Protein AF-A0AAD5SX15-F1 (afdb_monomer)

Foldseek 3Di:
DDPVVVVVVVVVLQVCLVPDPVRANFLEEEQDDPVPCVVLSVVLCVVLVVVVGGYDDLVPQDDDPDDSVVRVLSRLLRYQEYEYEDELVLLLVVLVCVVVVHDDPSLVVLVSLLVCCVVPVSRYYEYEYEFDADPVRDTDGDDCVDVSLVSDDDPSNVSVVSSVVRDHDYHYSLCSVVVSLCCCLVVNRDDPDPQPFDFQDDDPFAWPAWEAALQRKIWTATQQGWIWIQNHRVDRDDPRGDTDTADDDPPFRWQEKEAANQQRKIWTAGPQQWIWIFHDDPDPDDSDTDIDTQDDDRFNYKEHNDRQWIWGAHPQQWIWIFGGDPPPDPPPPDRDRIDTADDARAPYWYAANVGWIWGQHPQQWIFTDPPRHTHTQDALARFDAKEHHDPQWIWTAHPVQWIWTRDNPPSAIDTDSAGADHWYDHPFKIWGQHPSRTITIGGCVVVVVVVVVVCVVPNDLQVNCLVVQCVQQVVCVQQVPQKDWHKDAQPGQDDPQFAFPWDDPNFTWWWKWGQDNNWIFIATAGNNRWTWGADDFWIDTDHGMIITMGHNNVQKDWAKQAQDDPPFFDQRIARSHVSGGWWWFWDDDPPITFIHTDHRQKGWYDDPGTIDMDGMGITIGGPPVQVVLQVVCVVVLVVQQVVCLVVVPFKHWDKDPFLLDDDLFFDFQKADPVRWTKFWKWGDDPNWIFIAIGTNVDATWAADDFFIGGDGNTIITMGGSDSVDPFKDWAKAALVPHPPPDPPVFFDFRTDDVPWTKFWWWDDDPNIIFIHIAGPVSRKTWHDDPRTIDIDRITITIGTD

Structure (mmCIF, N/CA/C/O backbone):
data_AF-A0AAD5SX15-F1
#
_entry.id   AF-A0AAD5SX15-F1
#
loop_
_atom_site.group_PDB
_atom_site.id
_atom_site.type_symbol
_atom_site.label_atom_id
_atom_site.label_alt_id
_atom_site.label_comp_id
_atom_site.label_asym_id
_atom_site.label_entity_id
_atom_site.label_seq_id
_atom_site.pdbx_PDB_ins_code
_atom_site.Cartn_x
_atom_site.Cartn_y
_atom_site.Cartn_z
_atom_site.occupancy
_atom_site.B_iso_or_equiv
_atom_site.auth_seq_id
_atom_site.auth_comp_id
_atom_site.auth_asym_id
_atom_site.auth_atom_id
_atom_site.pdbx_PDB_model_num
ATOM 1 N N . MET A 1 1 ? 1.813 8.123 40.383 1.00 43.81 1 MET A N 1
ATOM 2 C CA . MET A 1 1 ? 2.779 7.016 40.244 1.00 43.81 1 MET A CA 1
ATOM 3 C C . MET A 1 1 ? 3.557 6.887 41.544 1.00 43.81 1 MET A C 1
ATOM 5 O O . MET A 1 1 ? 3.983 7.908 42.074 1.00 43.81 1 MET A O 1
ATOM 9 N N . THR A 1 2 ? 3.685 5.685 42.102 1.00 41.19 2 THR A N 1
ATOM 10 C CA . THR A 1 2 ? 4.495 5.467 43.314 1.00 41.19 2 THR A CA 1
ATOM 11 C C . THR A 1 2 ? 5.974 5.279 42.951 1.00 41.19 2 THR A C 1
ATOM 13 O O . THR A 1 2 ? 6.304 4.795 41.869 1.00 41.19 2 THR A O 1
ATOM 16 N N . LYS A 1 3 ? 6.900 5.658 43.845 1.00 37.59 3 LYS A N 1
ATOM 17 C CA . LYS A 1 3 ? 8.359 5.561 43.610 1.00 37.59 3 LYS A CA 1
ATOM 18 C C . LYS A 1 3 ? 8.824 4.125 43.298 1.00 37.59 3 LYS A C 1
ATOM 20 O O . LYS A 1 3 ? 9.805 3.942 42.585 1.00 37.59 3 LYS A O 1
ATOM 25 N N . SER A 1 4 ? 8.115 3.111 43.798 1.00 37.12 4 SER A N 1
ATOM 26 C CA . SER A 1 4 ? 8.394 1.692 43.532 1.00 37.12 4 SER A CA 1
ATOM 27 C C . SER A 1 4 ? 7.990 1.253 42.119 1.00 37.12 4 SER A C 1
ATOM 29 O O . SER A 1 4 ? 8.720 0.488 41.493 1.00 37.12 4 SER A O 1
ATOM 31 N N . GLU A 1 5 ? 6.877 1.762 41.583 1.00 39.69 5 GLU A N 1
ATOM 32 C CA . GLU A 1 5 ? 6.441 1.489 40.205 1.00 39.69 5 GLU A CA 1
ATOM 33 C C . GLU A 1 5 ? 7.389 2.114 39.177 1.00 39.69 5 GLU A C 1
ATOM 35 O O . GLU A 1 5 ? 7.693 1.481 38.167 1.00 39.69 5 GLU A O 1
ATOM 40 N N . TYR A 1 6 ? 7.909 3.312 39.463 1.00 42.78 6 TYR A N 1
ATOM 41 C CA . TYR A 1 6 ? 8.915 3.986 38.637 1.00 42.78 6 TYR A CA 1
ATOM 42 C C . TYR A 1 6 ? 10.225 3.182 38.558 1.00 42.78 6 TYR A C 1
ATOM 44 O O . TYR A 1 6 ? 10.739 2.921 37.470 1.00 42.78 6 TYR A O 1
ATOM 52 N N . LEU A 1 7 ? 10.736 2.711 39.703 1.00 44.59 7 LEU A N 1
ATOM 53 C CA . LEU A 1 7 ? 11.982 1.934 39.771 1.00 44.59 7 LEU A CA 1
ATOM 54 C C . LEU A 1 7 ? 11.861 0.563 39.088 1.00 44.59 7 LEU A C 1
ATOM 56 O O . LEU A 1 7 ? 12.727 0.201 38.298 1.00 44.59 7 LEU A O 1
ATOM 60 N N . CYS A 1 8 ? 10.757 -0.159 39.303 1.00 39.84 8 CYS A N 1
ATOM 61 C CA . CYS A 1 8 ? 10.515 -1.453 38.656 1.00 39.84 8 CYS A CA 1
ATOM 62 C C . CYS A 1 8 ? 10.422 -1.338 37.119 1.00 39.84 8 CYS A C 1
ATOM 64 O O . CYS A 1 8 ? 10.759 -2.272 36.390 1.00 39.84 8 CYS A O 1
ATOM 66 N N . ARG A 1 9 ? 9.980 -0.187 36.597 1.00 51.94 9 ARG A N 1
ATOM 67 C CA . ARG A 1 9 ? 9.847 0.056 35.150 1.00 51.94 9 ARG A CA 1
ATOM 68 C C . ARG A 1 9 ? 11.139 0.552 34.504 1.00 51.94 9 ARG A C 1
ATOM 70 O O . ARG A 1 9 ? 11.472 0.068 33.424 1.00 51.94 9 ARG A O 1
ATOM 77 N N . GLN A 1 10 ? 11.913 1.399 35.188 1.00 48.31 10 GLN A N 1
ATOM 78 C CA . GLN A 1 10 ? 13.317 1.667 34.839 1.00 48.31 10 GLN A CA 1
ATOM 79 C C . GLN A 1 10 ? 14.103 0.354 34.698 1.00 48.31 10 GLN A C 1
ATOM 81 O O . GLN A 1 10 ? 14.891 0.183 33.771 1.00 48.31 10 GLN A O 1
ATOM 86 N N . GLU A 1 11 ? 13.821 -0.614 35.567 1.00 49.31 11 GLU A N 1
ATOM 87 C CA . GLU A 1 11 ? 14.421 -1.945 35.527 1.00 49.31 11 GLU A CA 1
ATOM 88 C C . GLU A 1 11 ? 13.934 -2.787 34.333 1.00 49.31 11 GLU A C 1
ATOM 90 O O . GLU A 1 11 ? 14.734 -3.491 33.729 1.00 49.31 11 GLU A O 1
ATOM 95 N N . ARG A 1 12 ? 12.673 -2.654 33.885 1.00 52.91 12 ARG A N 1
ATOM 96 C CA . ARG A 1 12 ? 12.180 -3.292 32.641 1.00 52.91 12 ARG A CA 1
ATOM 97 C C . ARG A 1 12 ? 12.832 -2.734 31.375 1.00 52.91 12 ARG A C 1
ATOM 99 O O . ARG A 1 12 ? 13.188 -3.525 30.505 1.00 52.91 12 ARG A O 1
ATOM 106 N N . HIS A 1 13 ? 13.001 -1.414 31.273 1.00 51.59 13 HIS A N 1
ATOM 107 C CA . HIS A 1 13 ? 13.726 -0.795 30.155 1.00 51.59 13 HIS A CA 1
ATOM 108 C C . HIS A 1 13 ? 15.204 -1.195 30.169 1.00 51.59 13 HIS A C 1
ATOM 110 O O . HIS A 1 13 ? 15.721 -1.649 29.153 1.00 51.59 13 HIS A O 1
ATOM 116 N N . ARG A 1 14 ? 15.860 -1.164 31.339 1.00 52.91 14 ARG A N 1
ATOM 117 C CA . ARG A 1 14 ? 17.234 -1.675 31.492 1.00 52.91 14 ARG A CA 1
ATOM 118 C C . ARG A 1 14 ? 17.353 -3.156 31.138 1.00 52.91 14 ARG A C 1
ATOM 120 O O . ARG A 1 14 ? 18.321 -3.527 30.490 1.00 52.91 14 ARG A O 1
ATOM 127 N N . ASN A 1 15 ? 16.377 -3.988 31.501 1.00 48.91 15 ASN A N 1
ATOM 128 C CA . ASN A 1 15 ? 16.378 -5.415 31.173 1.00 48.91 15 ASN A CA 1
ATOM 129 C C . ASN A 1 15 ? 16.138 -5.675 29.677 1.00 48.91 15 ASN A C 1
ATOM 131 O O . ASN A 1 15 ? 16.794 -6.549 29.115 1.00 48.91 15 ASN A O 1
ATOM 135 N N . ARG A 1 16 ? 15.264 -4.909 29.002 1.00 56.34 16 ARG A N 1
ATOM 136 C CA . ARG A 1 16 ? 15.138 -4.957 27.529 1.00 56.34 16 ARG A CA 1
ATOM 137 C C . ARG A 1 16 ? 16.447 -4.567 26.858 1.00 56.34 16 ARG A C 1
ATOM 139 O O . ARG A 1 16 ? 16.954 -5.304 26.025 1.00 56.34 16 ARG A O 1
ATOM 146 N N . ARG A 1 17 ? 17.044 -3.465 27.305 1.00 53.38 17 ARG A N 1
ATOM 147 C CA . ARG A 1 17 ? 18.330 -2.982 26.810 1.00 53.38 17 ARG A CA 1
ATOM 148 C C . ARG A 1 17 ? 19.477 -3.974 27.043 1.00 53.38 17 ARG A C 1
ATOM 150 O O . ARG A 1 17 ? 20.325 -4.135 26.179 1.00 53.38 17 ARG A O 1
ATOM 157 N N . ALA A 1 18 ? 19.490 -4.662 28.186 1.00 49.69 18 ALA A N 1
ATOM 158 C CA . ALA A 1 18 ? 20.502 -5.663 28.535 1.00 49.69 18 ALA A CA 1
ATOM 159 C C . ALA A 1 18 ? 20.343 -6.999 27.787 1.00 49.69 18 ALA A C 1
ATOM 161 O O . ALA A 1 18 ? 21.293 -7.774 27.726 1.00 49.69 18 ALA A O 1
ATOM 162 N N . THR A 1 19 ? 19.153 -7.282 27.247 1.00 47.75 19 THR A N 1
ATOM 163 C CA . THR A 1 19 ? 18.867 -8.500 26.467 1.00 47.75 19 THR A CA 1
ATOM 164 C C . THR A 1 19 ? 18.887 -8.269 24.956 1.00 47.75 19 THR A C 1
ATOM 166 O O . THR A 1 19 ? 18.935 -9.238 24.200 1.00 47.75 19 THR A O 1
ATOM 169 N N . ALA A 1 20 ? 18.893 -7.011 24.507 1.00 53.28 20 ALA A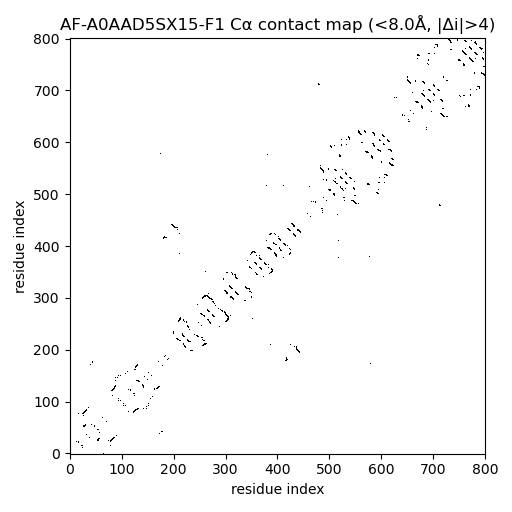 N 1
ATOM 170 C CA . ALA A 1 20 ? 19.022 -6.649 23.104 1.00 53.28 20 ALA A CA 1
ATOM 171 C C . ALA A 1 20 ? 20.455 -6.909 22.584 1.00 53.28 20 ALA A C 1
ATOM 173 O O . ALA A 1 20 ? 21.417 -6.529 23.258 1.00 53.28 20 ALA A O 1
ATOM 174 N N . PRO A 1 21 ? 20.629 -7.503 21.384 1.00 47.22 21 PRO A N 1
ATOM 175 C CA . PRO A 1 21 ? 21.946 -7.853 20.836 1.00 47.22 21 PRO A CA 1
ATOM 176 C C . PRO A 1 21 ? 22.906 -6.664 20.664 1.00 47.22 21 PRO A C 1
ATOM 178 O O . PRO A 1 21 ? 24.119 -6.858 20.644 1.00 47.22 21 PRO A O 1
ATOM 181 N N . ASP A 1 22 ? 22.379 -5.446 20.524 1.00 58.59 22 ASP A N 1
ATOM 182 C CA . ASP A 1 22 ? 23.128 -4.212 20.274 1.00 58.59 22 ASP A CA 1
ATOM 183 C C . ASP A 1 22 ? 22.980 -3.152 21.383 1.00 58.59 22 ASP A C 1
ATOM 185 O O . ASP A 1 22 ? 23.515 -2.050 21.255 1.00 58.59 22 ASP A O 1
ATOM 189 N N . GLY A 1 23 ? 22.319 -3.485 22.499 1.00 60.69 23 GLY A N 1
ATOM 190 C CA . GLY A 1 23 ? 22.237 -2.618 23.678 1.00 60.69 23 GLY A CA 1
ATOM 191 C C . GLY A 1 23 ? 21.230 -1.462 23.589 1.00 60.69 23 GLY A C 1
ATOM 192 O O . GLY A 1 23 ? 21.388 -0.489 24.336 1.00 60.69 23 GLY A O 1
ATOM 193 N N . TYR A 1 24 ? 20.218 -1.559 22.714 1.00 67.50 24 TYR A N 1
ATOM 194 C CA . TYR A 1 24 ? 19.093 -0.618 22.573 1.00 67.50 24 TYR A CA 1
ATOM 195 C C . TYR A 1 24 ? 17.744 -1.342 22.732 1.00 67.50 24 TYR A C 1
ATOM 197 O O . TYR A 1 24 ? 17.560 -2.431 22.198 1.00 67.50 24 TYR A O 1
ATOM 205 N N . GLY A 1 25 ? 16.789 -0.769 23.474 1.00 68.38 25 GLY A N 1
ATOM 206 C CA . GLY A 1 25 ? 15.450 -1.349 23.657 1.00 68.38 25 GLY A CA 1
ATOM 207 C C . GLY A 1 25 ? 14.453 -1.055 22.526 1.00 68.38 25 GLY A C 1
ATOM 208 O O . GLY A 1 25 ? 13.410 -1.716 22.449 1.00 68.38 25 GLY A O 1
ATOM 209 N N . HIS A 1 26 ? 14.771 -0.094 21.650 1.00 79.81 26 HIS A N 1
ATOM 210 C CA . HIS A 1 26 ? 13.954 0.315 20.507 1.00 79.81 26 HIS A CA 1
ATOM 211 C C . HIS A 1 26 ? 14.787 0.487 19.224 1.00 79.81 26 HIS A C 1
ATOM 213 O O . HIS A 1 26 ? 15.868 1.079 19.234 1.00 79.81 26 HIS A O 1
ATOM 219 N N . ASP A 1 27 ? 14.244 0.040 18.090 1.00 78.12 27 ASP A N 1
ATOM 220 C CA . ASP A 1 27 ? 14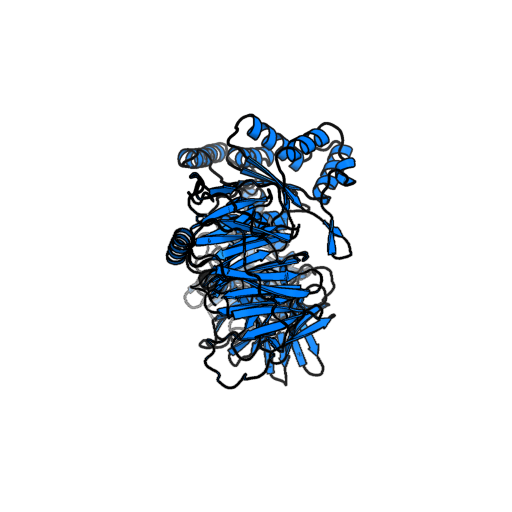.859 0.214 16.769 1.00 78.12 27 ASP A CA 1
ATOM 221 C C . ASP A 1 27 ? 14.751 1.669 16.290 1.00 78.12 27 ASP A C 1
ATOM 223 O O . ASP A 1 27 ? 15.672 2.199 15.666 1.00 78.12 27 ASP A O 1
ATOM 227 N N . ALA A 1 28 ? 13.635 2.336 16.609 1.00 86.38 28 ALA A N 1
ATOM 228 C CA . ALA A 1 28 ? 13.381 3.717 16.210 1.00 86.38 28 ALA A CA 1
ATOM 229 C C . ALA A 1 28 ? 12.584 4.516 17.252 1.00 86.38 28 ALA A C 1
ATOM 231 O O . ALA A 1 28 ? 11.670 3.986 17.883 1.00 86.38 28 ALA A O 1
ATOM 232 N N . PHE A 1 29 ? 12.868 5.815 17.352 1.00 90.56 29 PHE A N 1
ATOM 233 C CA . PHE A 1 29 ? 12.051 6.827 18.029 1.00 90.56 29 PHE A CA 1
ATOM 234 C C . PHE A 1 29 ? 11.471 7.791 16.989 1.00 90.56 29 PHE A C 1
ATOM 236 O O . PHE A 1 29 ? 12.217 8.282 16.143 1.00 90.56 29 PHE A O 1
ATOM 243 N N . ILE A 1 30 ? 10.167 8.082 17.041 1.00 90.81 30 ILE A N 1
ATOM 244 C CA . ILE A 1 30 ? 9.518 9.042 16.130 1.00 90.81 30 ILE A CA 1
ATOM 245 C C . ILE A 1 30 ? 9.204 10.342 16.877 1.00 90.81 30 ILE A C 1
ATOM 247 O O . ILE A 1 30 ? 8.315 10.367 17.725 1.00 90.81 30 ILE A O 1
ATOM 251 N N . SER A 1 31 ? 9.886 11.425 16.498 1.00 90.75 31 SER A N 1
ATOM 252 C CA . SER A 1 31 ? 9.613 12.802 16.928 1.00 90.75 31 SER A CA 1
ATOM 253 C C . SER A 1 31 ? 8.718 13.508 15.907 1.00 90.75 31 SER A C 1
ATOM 255 O O . SER A 1 31 ? 8.975 13.449 14.700 1.00 90.75 31 SER A O 1
ATOM 257 N N . TYR A 1 32 ? 7.650 14.164 16.367 1.00 89.44 32 TYR A N 1
ATOM 258 C CA . TYR A 1 32 ? 6.661 14.815 15.501 1.00 89.44 32 TYR A CA 1
ATOM 259 C C . TYR A 1 32 ? 5.838 15.868 16.256 1.00 89.44 32 TYR A C 1
ATOM 261 O O . TYR A 1 32 ? 5.745 15.848 17.482 1.00 89.44 32 TYR A O 1
ATOM 269 N N . ARG A 1 33 ? 5.174 16.790 15.545 1.00 85.31 33 ARG A N 1
ATOM 270 C CA . ARG A 1 33 ? 4.201 17.700 16.162 1.00 85.31 33 ARG A CA 1
ATOM 271 C C . ARG A 1 33 ? 2.823 17.059 16.179 1.00 85.31 33 ARG A C 1
ATOM 273 O O . ARG A 1 33 ? 2.235 16.791 15.133 1.00 85.31 33 ARG A O 1
ATOM 280 N N . VAL A 1 34 ? 2.221 16.957 17.360 1.00 75.69 34 VAL A N 1
ATOM 281 C CA . VAL A 1 34 ? 0.845 16.449 17.508 1.00 75.69 34 VAL A CA 1
ATOM 282 C C . VAL A 1 34 ? -0.166 17.236 16.658 1.00 75.69 34 VAL A C 1
ATOM 284 O O . VAL A 1 34 ? -1.030 16.650 16.012 1.00 75.69 34 VAL A O 1
ATOM 287 N N . ALA A 1 35 ? -0.033 18.563 16.607 1.00 65.69 35 ALA A N 1
ATOM 288 C CA . ALA A 1 35 ? -0.960 19.438 15.889 1.00 65.69 35 ALA A CA 1
ATOM 289 C C . ALA A 1 35 ? -0.930 19.294 14.353 1.00 65.69 35 ALA A C 1
ATOM 291 O O . ALA A 1 35 ? -1.871 19.746 13.702 1.00 65.69 35 ALA A O 1
ATOM 292 N N . SER A 1 36 ? 0.119 18.704 13.766 1.00 66.44 36 SER A N 1
ATOM 293 C CA . SER A 1 36 ? 0.271 18.624 12.304 1.00 66.44 36 SER A CA 1
ATOM 294 C C . SER A 1 36 ? 0.645 17.242 11.765 1.00 66.44 36 SER A C 1
ATOM 296 O O . SER A 1 36 ? 0.171 16.883 10.691 1.00 66.44 36 SER A O 1
ATOM 298 N N . GLU A 1 37 ? 1.420 16.429 12.486 1.00 72.88 37 GLU A N 1
ATOM 299 C CA . GLU A 1 37 ? 1.927 15.141 11.989 1.00 72.88 37 GLU A CA 1
ATOM 300 C C . GLU A 1 37 ? 1.371 13.900 12.714 1.00 72.88 37 GLU A C 1
ATOM 302 O O . GLU A 1 37 ? 1.700 12.787 12.311 1.00 72.88 37 GLU A O 1
ATOM 307 N N . ALA A 1 38 ? 0.504 14.032 13.729 1.00 68.44 38 ALA A N 1
ATOM 308 C CA . ALA A 1 38 ? 0.057 12.894 14.555 1.00 68.44 38 ALA A CA 1
ATOM 309 C C . ALA A 1 38 ? -0.512 11.708 13.761 1.00 68.44 38 ALA A C 1
ATOM 311 O O . ALA A 1 38 ? -0.158 10.552 14.005 1.00 68.44 38 ALA A O 1
ATOM 312 N N . ALA A 1 39 ? -1.369 11.988 12.775 1.00 57.72 39 ALA A N 1
ATOM 313 C CA . ALA A 1 39 ? -1.953 10.950 11.929 1.00 57.72 39 ALA A CA 1
ATOM 314 C C . ALA A 1 39 ? -0.880 10.200 11.121 1.00 57.72 39 ALA A C 1
ATOM 316 O O . ALA A 1 39 ? -0.944 8.980 10.980 1.00 57.72 39 ALA A O 1
ATOM 317 N N . PHE A 1 40 ? 0.129 10.924 10.633 1.00 66.88 40 PHE A N 1
ATOM 318 C CA . PHE A 1 40 ? 1.217 10.345 9.856 1.00 66.88 40 PHE A CA 1
ATOM 319 C C . PHE A 1 40 ? 2.186 9.547 10.730 1.00 66.88 40 PHE A C 1
ATOM 321 O O . PHE A 1 40 ? 2.533 8.423 10.380 1.00 66.88 40 PHE A O 1
ATOM 328 N N . ALA A 1 41 ? 2.571 10.084 11.889 1.00 73.94 41 ALA A N 1
ATOM 329 C CA . ALA A 1 41 ? 3.441 9.410 12.851 1.00 73.94 41 ALA A CA 1
ATOM 330 C C . ALA A 1 41 ? 2.835 8.079 13.329 1.00 73.94 41 ALA A C 1
ATOM 332 O O . ALA A 1 41 ? 3.518 7.058 13.387 1.00 73.94 41 ALA A O 1
ATOM 333 N N . THR A 1 42 ? 1.523 8.071 13.584 1.00 68.81 42 THR A N 1
ATOM 334 C CA . THR A 1 42 ? 0.756 6.874 13.962 1.00 68.81 42 THR A CA 1
ATOM 335 C C . THR A 1 42 ? 0.774 5.810 12.862 1.00 68.81 42 THR A C 1
ATOM 337 O O . THR A 1 42 ? 0.940 4.618 13.143 1.00 68.81 42 THR A O 1
ATOM 340 N N . LEU A 1 43 ? 0.616 6.233 11.606 1.00 64.12 43 LEU A N 1
ATOM 341 C CA . LEU A 1 43 ? 0.647 5.347 10.445 1.00 64.12 43 LEU A CA 1
ATOM 342 C C . LEU A 1 43 ? 2.053 4.779 10.210 1.00 64.12 43 LEU A C 1
ATOM 344 O O . LEU A 1 43 ? 2.203 3.567 10.096 1.00 64.12 43 LEU A O 1
ATOM 348 N N . LEU A 1 44 ? 3.082 5.631 10.227 1.00 73.12 44 LEU A N 1
ATOM 349 C CA . LEU A 1 44 ? 4.485 5.231 10.087 1.00 73.12 44 LEU A CA 1
ATOM 350 C C . LEU A 1 44 ? 4.905 4.239 11.182 1.00 73.12 44 LEU A C 1
ATOM 352 O O . LEU A 1 44 ? 5.512 3.216 10.882 1.00 73.12 44 LEU A O 1
ATOM 356 N N . CYS A 1 45 ? 4.531 4.506 12.436 1.00 74.50 45 CYS A N 1
ATOM 357 C CA . CYS A 1 45 ? 4.759 3.605 13.566 1.00 74.50 45 CYS A CA 1
ATOM 358 C C . CYS A 1 45 ? 4.150 2.218 13.314 1.00 74.50 45 CYS A C 1
ATOM 360 O O . CYS A 1 45 ? 4.830 1.210 13.479 1.00 74.50 45 CYS A O 1
ATOM 362 N N . SER A 1 46 ? 2.894 2.171 12.858 1.00 65.69 46 SER A N 1
ATOM 363 C CA . SER A 1 46 ? 2.187 0.908 12.609 1.00 65.69 46 SER A CA 1
ATOM 364 C C . SER A 1 46 ? 2.840 0.115 11.469 1.00 65.69 46 SER A C 1
ATOM 366 O O . SER A 1 46 ? 3.090 -1.074 11.626 1.00 65.69 46 SER A O 1
ATOM 368 N N . LEU A 1 47 ? 3.228 0.781 10.377 1.00 61.00 47 LEU A N 1
ATOM 369 C CA . LEU A 1 47 ? 3.909 0.132 9.252 1.00 61.00 47 LEU A CA 1
ATOM 370 C C . LEU A 1 47 ? 5.304 -0.395 9.621 1.00 61.00 47 LEU A C 1
ATOM 372 O O . LEU A 1 47 ? 5.681 -1.478 9.192 1.00 61.00 47 LEU A O 1
ATOM 376 N N . LEU A 1 48 ? 6.081 0.333 10.429 1.00 67.00 48 LEU A N 1
ATOM 377 C CA . LEU A 1 48 ? 7.380 -0.154 10.911 1.00 67.00 48 LEU A CA 1
ATOM 378 C C . LEU A 1 48 ? 7.216 -1.368 11.843 1.00 67.00 48 LEU A C 1
ATOM 380 O O . LEU A 1 48 ? 7.974 -2.331 11.739 1.00 67.00 48 LEU A O 1
ATOM 384 N N . GLN A 1 49 ? 6.196 -1.359 12.706 1.00 67.25 49 GLN A N 1
ATOM 385 C CA . GLN A 1 49 ? 5.861 -2.490 13.578 1.00 67.25 49 GLN A CA 1
ATOM 386 C C . GLN A 1 49 ? 5.395 -3.719 12.786 1.00 67.25 49 GLN A C 1
ATOM 388 O O . GLN A 1 49 ? 5.783 -4.838 13.114 1.00 67.25 49 GLN A O 1
ATOM 393 N N . GLU A 1 50 ? 4.636 -3.529 11.702 1.00 53.78 50 GLU A N 1
ATOM 394 C CA . GLU A 1 50 ? 4.268 -4.602 10.764 1.00 53.78 50 GLU A CA 1
ATOM 395 C C . GLU A 1 50 ? 5.487 -5.247 10.085 1.00 53.78 50 GLU A C 1
ATOM 397 O O . GLU A 1 50 ? 5.417 -6.404 9.670 1.00 53.78 50 GLU A O 1
ATOM 402 N N . ARG A 1 51 ? 6.614 -4.528 9.997 1.00 55.03 51 ARG A N 1
ATOM 403 C CA . ARG A 1 51 ? 7.909 -5.038 9.513 1.00 55.03 51 ARG A CA 1
ATOM 404 C C . ARG A 1 51 ? 8.779 -5.631 10.633 1.00 55.03 51 ARG A C 1
ATOM 406 O O . ARG A 1 51 ? 9.946 -5.925 10.399 1.00 55.03 51 ARG A O 1
ATOM 413 N N . GLY A 1 52 ? 8.222 -5.814 11.833 1.00 53.84 52 GLY A N 1
ATOM 414 C CA . GLY A 1 52 ? 8.885 -6.447 12.976 1.00 53.84 52 GLY A CA 1
ATOM 415 C C . GLY A 1 52 ? 9.736 -5.514 13.843 1.00 53.84 52 GLY A C 1
ATOM 416 O O . GLY A 1 52 ? 10.420 -6.004 14.737 1.00 53.84 52 GLY A O 1
ATOM 417 N N . LEU A 1 53 ? 9.701 -4.195 13.611 1.00 67.75 53 LEU A N 1
ATOM 418 C CA . LEU A 1 53 ? 10.517 -3.228 14.354 1.00 67.75 53 LEU A CA 1
ATOM 419 C C . LEU A 1 53 ? 9.838 -2.764 15.651 1.00 67.75 53 LEU A C 1
ATOM 421 O O . LEU A 1 53 ? 8.642 -2.460 15.697 1.00 67.75 53 LEU A O 1
ATOM 425 N N . CYS A 1 54 ? 10.627 -2.628 16.712 1.00 74.56 54 CYS A N 1
ATOM 426 C CA . CYS A 1 54 ? 10.225 -2.072 17.995 1.00 74.56 54 CYS A CA 1
ATOM 427 C C . CYS A 1 54 ? 10.345 -0.541 17.970 1.00 74.56 54 CYS A C 1
ATOM 429 O O . CYS A 1 54 ? 11.411 0.025 18.212 1.00 74.56 54 CYS A O 1
ATOM 431 N N . VAL A 1 55 ? 9.237 0.147 17.690 1.00 81.06 55 VAL A N 1
ATOM 432 C CA . VAL A 1 55 ? 9.205 1.613 17.552 1.00 81.06 55 VAL A CA 1
ATOM 433 C C . VAL A 1 55 ? 8.626 2.293 18.791 1.00 81.06 55 VAL A C 1
ATOM 435 O O . VAL A 1 55 ? 7.553 1.913 19.263 1.00 81.06 55 VAL A O 1
ATOM 438 N N . PHE A 1 56 ? 9.302 3.337 19.275 1.00 82.12 56 PHE A N 1
ATOM 439 C CA . PHE A 1 56 ? 8.809 4.233 20.318 1.00 82.12 56 PHE A CA 1
ATOM 440 C C . PHE A 1 56 ? 8.060 5.423 19.696 1.00 82.12 56 PHE A C 1
ATOM 442 O O . PHE A 1 56 ? 8.620 6.184 18.903 1.00 82.12 56 PHE A O 1
ATOM 449 N N . LEU A 1 57 ? 6.792 5.590 20.080 1.00 81.12 57 LEU A N 1
ATOM 450 C CA . LEU A 1 57 ? 5.941 6.723 19.709 1.00 81.12 57 LEU A CA 1
ATOM 451 C C . LEU A 1 57 ? 5.298 7.285 20.980 1.00 81.12 57 LEU A C 1
ATOM 453 O O . LEU A 1 57 ? 4.538 6.581 21.645 1.00 81.12 57 LEU A O 1
ATOM 457 N N . ASP A 1 58 ? 5.578 8.544 21.305 1.00 70.25 58 ASP A N 1
ATOM 458 C CA . ASP A 1 58 ? 5.183 9.201 22.559 1.00 70.25 58 ASP A CA 1
ATOM 459 C C . ASP A 1 58 ? 3.689 9.016 22.931 1.00 70.25 58 ASP A C 1
ATOM 461 O O . ASP A 1 58 ? 3.380 8.572 24.033 1.00 70.25 58 ASP A O 1
ATOM 465 N N . GLN A 1 59 ? 2.750 9.206 22.000 1.00 62.69 59 GLN A N 1
ATOM 466 C CA . GLN A 1 59 ? 1.303 9.082 22.218 1.00 62.69 59 GLN A CA 1
ATOM 467 C C . GLN A 1 59 ? 0.867 7.657 22.600 1.00 62.69 59 GLN A C 1
ATOM 469 O O . GLN A 1 59 ? -0.205 7.472 23.174 1.00 62.69 59 GLN A O 1
ATOM 474 N N . ARG A 1 60 ? 1.669 6.643 22.258 1.00 61.59 60 ARG A N 1
ATOM 475 C CA . ARG A 1 60 ? 1.387 5.226 22.538 1.00 61.59 60 ARG A CA 1
ATOM 476 C C . ARG A 1 60 ? 2.226 4.669 23.686 1.00 61.59 60 ARG A C 1
ATOM 478 O O . ARG A 1 60 ? 1.817 3.689 24.304 1.00 61.59 60 ARG A O 1
ATOM 485 N N . CYS A 1 61 ? 3.402 5.244 23.923 1.00 56.22 61 CYS A N 1
ATOM 486 C CA . CYS A 1 61 ? 4.420 4.691 24.812 1.00 56.22 61 CYS A CA 1
ATOM 487 C C . CYS A 1 61 ? 4.582 5.476 26.123 1.00 56.22 61 CYS A C 1
ATOM 489 O O . CYS A 1 61 ? 5.221 4.962 27.040 1.00 56.22 61 CYS A O 1
ATOM 491 N N . LEU A 1 62 ? 4.012 6.683 26.235 1.00 60.75 62 LEU A N 1
ATOM 492 C CA . LEU A 1 62 ? 3.989 7.448 27.482 1.00 60.75 62 LEU A CA 1
ATOM 493 C C . LEU A 1 62 ? 2.911 6.921 28.440 1.00 60.75 62 LEU A C 1
ATOM 495 O O . LEU A 1 62 ? 1.751 6.759 28.069 1.00 60.75 62 LEU A O 1
ATOM 499 N N . ASP A 1 63 ? 3.303 6.686 29.692 1.00 52.62 63 ASP A N 1
ATOM 500 C CA . ASP A 1 63 ? 2.400 6.278 30.768 1.00 52.62 63 ASP A CA 1
ATOM 501 C C . ASP A 1 63 ? 1.540 7.452 31.271 1.00 52.62 63 ASP A C 1
ATOM 503 O O . ASP A 1 63 ? 2.033 8.568 31.471 1.00 52.62 63 ASP A O 1
ATOM 507 N N . ASP A 1 64 ? 0.275 7.172 31.595 1.00 46.81 64 ASP A N 1
ATOM 508 C CA . ASP A 1 64 ? -0.626 8.134 32.234 1.00 46.81 64 ASP A CA 1
ATOM 509 C C . ASP A 1 64 ? -0.014 8.686 33.539 1.00 46.81 64 ASP A C 1
ATOM 511 O O . ASP A 1 64 ? 0.137 7.983 34.545 1.00 46.81 64 ASP A O 1
ATOM 515 N N . GLY A 1 65 ? 0.313 9.982 33.537 1.00 50.59 65 GLY A N 1
ATOM 516 C CA . GLY A 1 65 ? 0.826 10.705 34.704 1.00 50.59 65 GLY A CA 1
ATOM 517 C C . GLY A 1 65 ? 2.350 10.703 34.883 1.00 50.59 65 GLY A C 1
ATOM 518 O O . GLY A 1 65 ? 2.812 11.176 35.923 1.00 50.59 65 GLY A O 1
ATOM 519 N N . LEU A 1 66 ? 3.129 10.205 33.914 1.00 56.09 66 LEU A N 1
ATOM 520 C CA . LEU A 1 66 ? 4.573 10.463 33.846 1.00 56.09 66 LEU A CA 1
ATOM 521 C C . LEU A 1 66 ? 4.825 11.897 33.326 1.00 56.09 66 LEU A C 1
ATOM 523 O O . LEU A 1 66 ? 4.137 12.316 32.390 1.00 56.09 66 LEU A O 1
ATOM 527 N N . PRO A 1 67 ? 5.783 12.669 33.882 1.00 65.75 67 PRO A N 1
ATOM 528 C CA . PRO A 1 67 ? 6.177 13.944 33.290 1.00 65.75 67 PRO A CA 1
ATOM 529 C C . PRO A 1 67 ? 6.619 13.737 31.839 1.00 65.75 67 PRO A C 1
ATOM 531 O O . PRO A 1 67 ? 7.493 12.916 31.568 1.00 65.75 67 PRO A O 1
ATOM 534 N N . TRP A 1 68 ? 6.019 14.489 30.910 1.00 69.19 68 TRP A N 1
ATOM 535 C CA . TRP A 1 68 ? 6.260 14.345 29.467 1.00 69.19 68 TRP A CA 1
ATOM 536 C C . TRP A 1 68 ? 7.756 14.342 29.118 1.00 69.19 68 TRP A C 1
ATOM 538 O O . TRP A 1 68 ? 8.198 13.499 28.339 1.00 69.19 68 TRP A O 1
ATOM 548 N N . GLN A 1 69 ? 8.536 15.221 29.762 1.00 71.75 69 GLN A N 1
ATOM 549 C CA . GLN A 1 69 ? 9.970 15.341 29.513 1.00 71.75 69 GLN A CA 1
ATOM 550 C C . GLN A 1 69 ? 10.755 14.074 29.878 1.00 71.75 69 GLN A C 1
ATOM 552 O O . GLN A 1 69 ? 11.544 13.590 29.075 1.00 71.75 69 GLN A O 1
ATOM 557 N N . GLU A 1 70 ? 10.492 13.484 31.045 1.00 71.50 70 GLU A N 1
ATOM 558 C CA . GLU A 1 70 ? 11.149 12.235 31.452 1.00 71.50 70 GLU A CA 1
ATOM 559 C C . GLU A 1 70 ? 10.782 11.075 30.518 1.00 71.50 70 GLU A C 1
ATOM 561 O O . GLU A 1 70 ? 11.611 10.218 30.214 1.00 71.50 70 GLU A O 1
ATOM 566 N N . GLY A 1 71 ? 9.539 11.052 30.036 1.00 71.31 71 GLY A N 1
ATOM 567 C CA . GLY A 1 71 ? 9.050 9.982 29.180 1.00 71.31 71 GLY A CA 1
ATOM 568 C C . GLY A 1 71 ? 9.650 9.982 27.772 1.00 71.31 71 GLY A C 1
ATOM 569 O O . GLY A 1 71 ? 10.024 8.915 27.281 1.00 71.31 71 GLY A O 1
ATOM 570 N N . PHE A 1 72 ? 9.785 11.145 27.123 1.00 79.25 72 PHE A N 1
ATOM 571 C CA . PHE A 1 72 ? 10.438 11.190 25.810 1.00 79.25 72 PHE A CA 1
ATOM 572 C C . PHE A 1 72 ? 11.956 10.998 25.934 1.00 79.25 72 PHE A C 1
ATOM 574 O O . PHE A 1 72 ? 12.541 10.341 25.075 1.00 79.25 72 PHE A O 1
ATOM 581 N N . GLU A 1 73 ? 12.595 11.511 26.997 1.00 81.19 73 GLU A N 1
ATOM 582 C CA . GLU A 1 73 ? 14.036 11.332 27.229 1.00 81.19 73 GLU A CA 1
ATOM 583 C C . GLU A 1 73 ? 14.393 9.846 27.390 1.00 81.19 73 GLU A C 1
ATOM 585 O O . GLU A 1 73 ? 15.373 9.380 26.809 1.00 81.19 73 GLU A O 1
ATOM 590 N N . MET A 1 74 ? 13.556 9.066 28.083 1.00 76.38 74 MET A N 1
ATOM 591 C CA . MET A 1 74 ? 13.718 7.611 28.152 1.00 76.38 74 MET A CA 1
ATOM 592 C C . MET A 1 74 ? 13.585 6.939 26.779 1.00 76.38 74 MET A C 1
ATOM 594 O O . MET A 1 74 ? 14.384 6.064 26.448 1.00 76.38 74 MET A O 1
ATOM 598 N N . GLY A 1 75 ? 12.596 7.341 25.977 1.00 80.19 75 GLY A N 1
ATOM 599 C CA . GLY A 1 75 ? 12.371 6.771 24.648 1.00 80.19 75 GLY A CA 1
ATOM 600 C C . GLY A 1 75 ? 13.491 7.089 23.656 1.00 80.19 75 GLY A C 1
ATOM 601 O O . GLY A 1 75 ? 13.932 6.207 22.923 1.00 80.19 75 GLY A O 1
ATOM 602 N N . ILE A 1 76 ? 13.977 8.334 23.646 1.00 84.50 76 ILE A N 1
ATOM 603 C CA . ILE A 1 76 ? 15.015 8.788 22.710 1.00 84.50 76 ILE A CA 1
ATOM 604 C C . ILE A 1 76 ? 16.402 8.238 23.079 1.00 84.50 76 ILE A C 1
ATOM 606 O O . ILE A 1 76 ? 17.205 7.964 22.192 1.00 84.50 76 ILE A O 1
ATOM 610 N N . GLU A 1 77 ? 16.695 8.025 24.369 1.00 85.56 77 GLU A N 1
ATOM 611 C CA . GLU A 1 77 ? 17.974 7.457 24.824 1.00 85.56 77 GLU A CA 1
ATOM 612 C C . GLU A 1 77 ? 18.101 5.941 24.613 1.00 85.56 77 GLU A C 1
ATOM 614 O O . GLU A 1 77 ? 19.229 5.429 24.593 1.00 85.56 77 GLU A O 1
ATOM 619 N N . ASP A 1 78 ? 16.967 5.245 24.491 1.00 82.75 78 ASP A N 1
ATOM 620 C CA . ASP A 1 78 ? 16.860 3.790 24.308 1.00 82.75 78 ASP A CA 1
ATOM 621 C C . ASP A 1 78 ? 16.652 3.385 22.836 1.00 82.75 78 ASP A C 1
ATOM 623 O O . ASP A 1 78 ? 16.598 2.195 22.521 1.00 82.75 78 ASP A O 1
ATOM 627 N N . ALA A 1 79 ? 16.569 4.365 21.928 1.00 83.38 79 ALA A N 1
ATOM 628 C CA . ALA A 1 79 ? 16.409 4.154 20.495 1.00 83.38 79 ALA A CA 1
ATOM 629 C C . ALA A 1 79 ? 17.738 4.222 19.730 1.00 83.38 79 ALA A C 1
ATOM 631 O O . ALA A 1 79 ? 18.586 5.083 19.976 1.00 83.38 79 ALA A O 1
ATOM 632 N N . LYS A 1 80 ? 17.895 3.330 18.749 1.00 80.69 80 LYS A N 1
ATOM 633 C CA . LYS A 1 80 ? 19.056 3.306 17.846 1.00 80.69 80 LYS A CA 1
ATOM 634 C C . LYS A 1 80 ? 18.986 4.375 16.754 1.00 80.69 80 LYS A C 1
ATOM 636 O O . LYS A 1 80 ? 20.005 4.952 16.374 1.00 80.69 80 LYS A O 1
ATOM 641 N N . THR A 1 81 ? 17.781 4.659 16.273 1.00 84.12 81 THR A N 1
ATOM 642 C CA . THR A 1 81 ? 17.534 5.637 15.212 1.00 84.12 81 THR A CA 1
ATOM 643 C C . THR A 1 81 ? 16.451 6.619 15.637 1.00 84.12 81 THR A C 1
ATOM 645 O O . THR A 1 81 ? 15.421 6.230 16.181 1.00 84.12 81 THR A O 1
ATOM 648 N N . ILE A 1 82 ? 16.660 7.903 15.365 1.00 88.12 82 ILE A N 1
ATOM 649 C CA . ILE A 1 82 ? 15.742 8.985 15.715 1.00 88.12 82 ILE A CA 1
ATOM 650 C C . ILE A 1 82 ? 15.192 9.586 14.421 1.00 88.12 82 ILE A C 1
ATOM 652 O O . ILE A 1 82 ? 15.936 10.143 13.614 1.00 88.12 82 ILE A O 1
ATOM 656 N N . LEU A 1 83 ? 13.883 9.451 14.221 1.00 88.62 83 LEU A N 1
ATOM 657 C CA . LEU A 1 83 ? 13.152 9.932 13.054 1.00 88.62 83 LEU A CA 1
ATOM 658 C C . LEU A 1 83 ? 12.483 11.268 13.396 1.00 88.62 83 LEU A C 1
ATOM 660 O O . LEU A 1 83 ? 11.568 11.299 14.218 1.00 88.62 83 LEU A O 1
ATOM 664 N N . PHE A 1 84 ? 12.908 12.363 12.764 1.00 88.12 84 PHE A N 1
ATOM 665 C CA . PHE A 1 84 ? 12.302 13.685 12.958 1.00 88.12 84 PHE A CA 1
ATOM 666 C C . PHE A 1 84 ? 11.342 14.008 11.816 1.00 88.12 84 PHE A C 1
ATOM 668 O O . PHE A 1 84 ? 11.787 14.271 10.700 1.00 88.12 84 PHE A O 1
ATOM 675 N N . LEU A 1 85 ? 10.035 14.029 12.085 1.00 86.25 85 LEU A N 1
ATOM 676 C CA . LEU A 1 85 ? 9.030 14.482 11.122 1.00 86.25 85 LEU A CA 1
ATOM 677 C C . LEU A 1 85 ? 8.938 16.015 11.137 1.00 86.25 85 LEU A C 1
ATOM 679 O O . LEU A 1 85 ? 8.563 16.614 12.146 1.00 86.25 85 LEU A O 1
ATOM 683 N N . ILE A 1 86 ? 9.261 16.661 10.015 1.00 81.19 86 ILE A N 1
ATOM 684 C CA . ILE A 1 86 ? 9.366 18.127 9.931 1.00 81.19 86 ILE A CA 1
ATOM 685 C C . ILE A 1 86 ? 8.510 18.644 8.778 1.00 81.19 86 ILE A C 1
ATOM 687 O O . ILE A 1 86 ? 8.824 18.380 7.624 1.00 81.19 86 ILE A O 1
ATOM 691 N N . SER A 1 87 ? 7.461 19.416 9.064 1.00 78.19 87 SER A N 1
ATOM 692 C CA . SER A 1 87 ? 6.606 20.048 8.052 1.00 78.19 87 SER A CA 1
ATOM 693 C C . SER A 1 87 ? 6.689 21.573 8.114 1.00 78.19 87 SER A C 1
ATOM 695 O O . SER A 1 87 ? 7.109 22.156 9.115 1.00 78.19 87 SER A O 1
ATOM 697 N N . ALA A 1 88 ? 6.200 22.252 7.073 1.00 73.44 88 ALA A N 1
ATOM 698 C CA . ALA A 1 88 ? 6.071 23.712 7.088 1.00 73.44 88 ALA A CA 1
ATOM 699 C C . ALA A 1 88 ? 5.222 24.197 8.275 1.00 73.44 88 ALA A C 1
ATOM 701 O O . ALA A 1 88 ? 5.514 25.228 8.883 1.00 73.44 88 ALA A O 1
ATOM 702 N N . ARG A 1 89 ? 4.187 23.427 8.639 1.00 73.25 89 ARG A N 1
ATOM 703 C CA . ARG A 1 89 ? 3.303 23.764 9.753 1.00 73.25 89 ARG A CA 1
ATOM 704 C C . ARG A 1 89 ? 3.992 23.572 11.102 1.00 73.25 89 ARG A C 1
ATOM 706 O O . ARG A 1 89 ? 3.811 24.425 11.969 1.00 73.25 89 ARG A O 1
ATOM 713 N N . SER A 1 90 ? 4.794 22.519 11.278 1.00 81.19 90 SER A N 1
ATOM 714 C CA . SER A 1 90 ? 5.525 22.311 12.533 1.00 81.19 90 SER A CA 1
ATOM 715 C C . SER A 1 90 ? 6.605 23.372 12.755 1.00 81.19 90 SER A C 1
ATOM 717 O O . SER A 1 90 ? 6.772 23.825 13.888 1.00 81.19 90 SER A O 1
ATOM 719 N N . LEU A 1 91 ? 7.258 23.844 11.686 1.00 81.50 91 LEU A N 1
ATOM 720 C CA . LEU A 1 91 ? 8.208 24.962 11.739 1.00 81.50 91 LEU A CA 1
ATOM 721 C C . LEU A 1 91 ? 7.536 26.305 12.041 1.00 81.50 91 LEU A C 1
ATOM 723 O O . LEU A 1 91 ? 8.063 27.087 12.827 1.00 81.50 91 LEU A O 1
ATOM 727 N N . HIS A 1 92 ? 6.362 26.573 11.465 1.00 78.31 92 HIS A N 1
ATOM 728 C CA . HIS A 1 92 ? 5.614 27.794 11.766 1.00 78.31 92 HIS A CA 1
ATOM 729 C C . HIS A 1 92 ? 5.218 27.869 13.247 1.00 78.31 92 HIS A C 1
ATOM 731 O O . HIS A 1 92 ? 5.475 28.876 13.898 1.00 78.31 92 HIS A O 1
ATOM 737 N N . ILE A 1 93 ? 4.683 26.773 13.797 1.00 79.81 93 ILE A N 1
ATOM 738 C CA . ILE A 1 93 ? 4.339 26.676 15.225 1.00 79.81 93 ILE A CA 1
ATOM 739 C C . ILE A 1 93 ? 5.591 26.840 16.101 1.00 79.81 93 ILE A C 1
ATOM 741 O O . ILE A 1 93 ? 5.547 27.515 17.125 1.00 79.81 93 ILE A O 1
ATOM 745 N N . MET A 1 94 ? 6.725 26.258 15.693 1.00 85.50 94 MET A N 1
ATOM 746 C CA . MET A 1 94 ? 7.997 26.436 16.398 1.00 85.50 94 MET A CA 1
ATOM 747 C C . MET A 1 94 ? 8.427 27.910 16.419 1.00 85.50 94 MET A C 1
ATOM 749 O O . MET A 1 94 ? 8.788 28.421 17.477 1.00 85.50 94 MET A O 1
ATOM 753 N N . ALA A 1 95 ? 8.355 28.607 15.281 1.00 79.94 95 ALA A N 1
ATOM 754 C CA . ALA A 1 95 ? 8.687 30.028 15.189 1.00 79.94 95 ALA A CA 1
ATOM 755 C C . ALA A 1 95 ? 7.773 30.892 16.077 1.00 79.94 95 ALA A C 1
ATOM 757 O O . ALA A 1 95 ? 8.265 31.776 16.777 1.00 79.94 95 ALA A O 1
ATOM 758 N N . GLU A 1 96 ? 6.466 30.607 16.097 1.00 81.12 96 GLU A N 1
ATOM 759 C CA . GLU A 1 96 ? 5.503 31.280 16.978 1.00 81.12 96 GLU A CA 1
ATOM 760 C C . GLU A 1 96 ? 5.830 31.053 18.460 1.00 81.12 96 GLU A C 1
ATOM 762 O O . GLU A 1 96 ? 5.864 32.009 19.234 1.00 81.12 96 GLU A O 1
ATOM 767 N N . ASN A 1 97 ? 6.126 29.814 18.863 1.00 82.69 97 ASN A N 1
ATOM 768 C CA . ASN A 1 97 ? 6.506 29.500 20.243 1.00 82.69 97 ASN A CA 1
ATOM 769 C C . ASN A 1 97 ? 7.766 30.267 20.663 1.00 82.69 97 ASN A C 1
ATOM 771 O O . ASN A 1 97 ? 7.779 30.890 21.724 1.00 82.69 97 ASN A O 1
ATOM 775 N N . ILE A 1 98 ? 8.792 30.290 19.806 1.00 82.19 98 ILE A N 1
ATOM 776 C CA . ILE A 1 98 ? 10.043 31.019 20.060 1.00 82.19 98 ILE A CA 1
ATOM 777 C C . ILE A 1 98 ? 9.784 32.525 20.183 1.00 82.19 98 ILE A C 1
ATOM 779 O O . ILE A 1 98 ? 10.264 33.149 21.129 1.00 82.19 98 ILE A O 1
ATOM 783 N N . ALA A 1 99 ? 9.012 33.111 19.262 1.00 79.38 99 ALA A N 1
ATOM 784 C CA . ALA A 1 99 ? 8.691 34.539 19.279 1.00 79.38 99 ALA A CA 1
ATOM 785 C C . ALA A 1 99 ? 7.927 34.955 20.548 1.00 79.38 99 ALA A C 1
ATOM 787 O O . ALA A 1 99 ? 8.119 36.060 21.051 1.00 79.38 99 ALA A O 1
ATOM 788 N N . ASN A 1 100 ? 7.111 34.050 21.096 1.00 81.69 100 ASN A N 1
ATOM 789 C CA . ASN A 1 100 ? 6.364 34.249 22.337 1.00 81.69 100 ASN A CA 1
ATOM 790 C C . ASN A 1 100 ? 7.163 33.897 23.610 1.00 81.69 100 ASN A C 1
ATOM 792 O O . ASN A 1 100 ? 6.628 33.994 24.715 1.00 81.69 100 ASN A O 1
ATOM 796 N N . GLY A 1 101 ? 8.433 33.490 23.482 1.00 77.19 101 GLY A N 1
ATOM 797 C CA . GLY A 1 101 ? 9.285 33.097 24.609 1.00 77.19 101 GLY A CA 1
ATOM 798 C C . GLY A 1 101 ? 8.905 31.756 25.248 1.00 77.19 101 GLY A C 1
ATOM 799 O O . GLY A 1 101 ? 9.273 31.496 26.393 1.00 77.19 101 GLY A O 1
ATOM 800 N N . TRP A 1 102 ? 8.148 30.913 24.544 1.00 78.31 102 TRP A N 1
ATOM 801 C CA . TRP A 1 102 ? 7.749 29.587 25.007 1.00 78.31 102 TRP A CA 1
ATOM 802 C C . TRP A 1 102 ? 8.776 28.525 24.619 1.0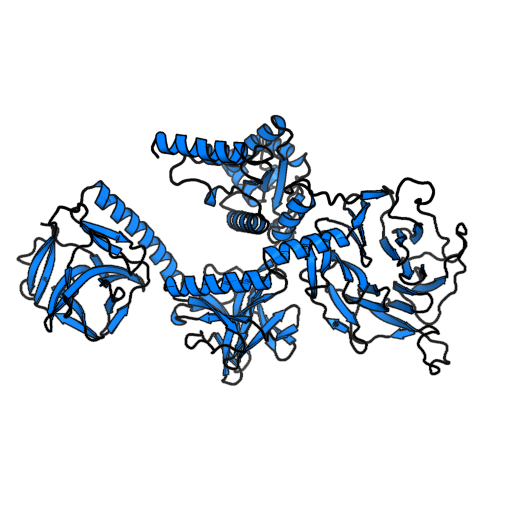0 78.31 102 TRP A C 1
ATOM 804 O O . TRP A 1 102 ? 9.456 28.612 23.595 1.00 78.31 102 TRP A O 1
ATOM 814 N N . HIS A 1 103 ? 8.857 27.477 25.436 1.00 79.88 103 HIS A N 1
ATOM 815 C CA . HIS A 1 103 ? 9.623 26.286 25.099 1.00 79.88 103 HIS A CA 1
ATOM 816 C C . HIS A 1 103 ? 8.901 25.488 24.012 1.00 79.88 103 HIS A C 1
ATOM 818 O O . HIS A 1 103 ? 7.710 25.201 24.132 1.00 79.88 103 HIS A O 1
ATOM 824 N N . ASP A 1 104 ? 9.626 25.115 22.958 1.00 86.69 104 ASP A N 1
ATOM 825 C CA . ASP A 1 104 ? 9.088 24.280 21.891 1.00 86.69 104 ASP A CA 1
ATOM 826 C C . ASP A 1 104 ? 9.493 22.812 22.071 1.00 86.69 104 ASP A C 1
ATOM 828 O O . ASP A 1 104 ? 10.676 22.475 22.077 1.00 86.69 104 ASP A O 1
ATOM 832 N N . ASN A 1 105 ? 8.496 21.937 22.193 1.00 83.19 105 ASN A N 1
ATOM 833 C CA . ASN A 1 105 ? 8.698 20.523 22.510 1.00 83.19 105 ASN A CA 1
ATOM 834 C C . ASN A 1 105 ? 9.532 19.772 21.459 1.00 83.19 105 ASN A C 1
ATOM 836 O O . ASN A 1 105 ? 10.475 19.071 21.815 1.00 83.19 105 ASN A O 1
ATOM 840 N N . VAL A 1 106 ? 9.240 19.960 20.167 1.00 86.50 106 VAL A N 1
ATOM 841 C CA . VAL A 1 106 ? 9.981 19.280 19.088 1.00 86.50 106 VAL A CA 1
ATOM 842 C C . VAL A 1 106 ? 11.413 19.809 19.001 1.00 86.50 106 VAL A C 1
ATOM 844 O O . VAL A 1 106 ? 12.338 19.037 18.770 1.00 86.50 106 VAL A O 1
ATOM 847 N N . LEU A 1 107 ? 11.631 21.107 19.243 1.00 87.50 107 LEU A N 1
ATOM 848 C CA . LEU A 1 107 ? 12.980 21.674 19.287 1.00 87.50 107 LEU A CA 1
ATOM 849 C C . LEU A 1 107 ? 13.829 21.075 20.424 1.00 87.50 107 LEU A C 1
ATOM 851 O O . LEU A 1 107 ? 15.027 20.852 20.242 1.00 87.50 107 LEU A O 1
ATOM 855 N N . ILE A 1 108 ? 13.228 20.797 21.586 1.00 86.38 108 ILE A N 1
ATOM 856 C CA . ILE A 1 108 ? 13.915 20.134 22.707 1.00 86.38 108 ILE A CA 1
ATOM 857 C C . ILE A 1 108 ? 14.325 18.706 22.315 1.00 86.38 108 ILE A C 1
ATOM 859 O O . ILE A 1 108 ? 15.480 18.327 22.517 1.00 86.38 108 ILE A O 1
ATOM 863 N N . GLU A 1 109 ? 13.421 17.943 21.695 1.00 89.19 109 GLU A N 1
ATOM 864 C CA . GLU A 1 109 ? 13.709 16.592 21.193 1.00 89.19 109 GLU A CA 1
ATOM 865 C C . GLU A 1 109 ? 14.824 16.596 20.134 1.00 89.19 109 GLU A C 1
ATOM 867 O O . GLU A 1 109 ? 15.745 15.779 20.203 1.00 89.19 109 GLU A O 1
ATOM 872 N N . MET A 1 110 ? 14.800 17.554 19.198 1.00 88.12 110 MET A N 1
ATOM 873 C CA . MET A 1 110 ? 15.844 17.732 18.179 1.00 88.12 110 MET A CA 1
ATOM 874 C C . MET A 1 110 ? 17.220 17.960 18.802 1.00 88.12 110 MET A C 1
ATOM 876 O O . MET A 1 110 ? 18.187 17.289 18.438 1.00 88.12 110 MET A O 1
ATOM 880 N N . ARG A 1 111 ? 17.314 18.869 19.780 1.00 88.50 111 ARG A N 1
ATOM 881 C CA . ARG A 1 111 ? 18.576 19.155 20.479 1.00 88.50 111 ARG A CA 1
ATOM 882 C C . ARG A 1 111 ? 19.109 17.929 21.208 1.00 88.50 111 ARG A C 1
ATOM 884 O O . ARG A 1 111 ? 20.298 17.634 21.103 1.00 88.50 111 ARG A O 1
ATOM 891 N N . LYS A 1 112 ? 18.237 17.194 21.904 1.00 87.88 112 LYS A N 1
ATOM 892 C CA . LYS A 1 112 ? 18.617 15.967 22.611 1.00 87.88 112 LYS A CA 1
ATOM 893 C C . LYS A 1 112 ? 19.103 14.890 21.641 1.00 87.88 112 LYS A C 1
ATOM 895 O O . LYS A 1 112 ? 20.128 14.267 21.904 1.00 87.88 112 LYS A O 1
ATOM 900 N N . GLY A 1 113 ? 18.423 14.708 20.508 1.00 85.94 113 GLY A N 1
ATOM 901 C CA . GLY A 1 113 ? 18.849 13.770 19.470 1.00 85.94 113 GLY A CA 1
ATOM 902 C C . GLY A 1 113 ? 20.230 14.106 18.904 1.00 85.94 113 GLY A C 1
ATOM 903 O O . GLY A 1 113 ? 21.098 13.237 18.881 1.00 85.94 113 GLY A O 1
ATOM 904 N N . ILE A 1 114 ? 20.466 15.371 18.533 1.00 83.44 114 ILE A N 1
ATOM 905 C CA . ILE A 1 114 ? 21.767 15.857 18.024 1.00 83.44 114 ILE A CA 1
ATOM 906 C C . ILE A 1 114 ? 22.874 15.699 19.070 1.00 83.44 114 ILE A C 1
ATOM 908 O O . ILE A 1 114 ? 23.999 15.324 18.743 1.00 83.44 114 ILE A O 1
ATOM 912 N N . GLN A 1 115 ? 22.577 15.969 20.340 1.00 87.25 115 GLN A N 1
ATOM 913 C CA . GLN A 1 115 ? 23.527 15.718 21.419 1.00 87.25 115 GLN A CA 1
ATOM 914 C C . GLN A 1 115 ? 23.877 14.223 21.506 1.00 87.25 115 GLN A C 1
ATOM 916 O O . GLN A 1 115 ? 25.056 13.873 21.551 1.00 87.25 115 GLN A O 1
ATOM 921 N N . LEU A 1 116 ? 22.874 13.340 21.473 1.00 84.44 116 LEU A N 1
ATOM 922 C CA . LEU A 1 116 ? 23.076 11.894 21.553 1.00 84.44 116 LEU A CA 1
ATOM 923 C C . LEU A 1 116 ? 23.869 11.338 20.367 1.00 84.44 116 LEU A C 1
ATOM 925 O O . LEU A 1 116 ? 24.711 10.473 20.590 1.00 84.44 116 LEU A O 1
ATOM 929 N N . SER A 1 117 ? 23.662 11.825 19.140 1.00 79.88 117 SER A N 1
ATOM 930 C CA . SER A 1 117 ? 24.448 11.367 17.982 1.00 79.88 117 SER A CA 1
ATOM 931 C C . SER A 1 117 ? 25.918 11.786 18.066 1.00 79.88 117 SER A C 1
ATOM 933 O O . SER A 1 117 ? 26.798 11.027 17.659 1.00 79.88 117 SER A O 1
ATOM 935 N N . ARG A 1 118 ? 26.210 12.952 18.662 1.00 81.81 118 ARG A N 1
ATOM 936 C CA . ARG A 1 118 ? 27.584 13.412 18.934 1.00 81.81 118 ARG A CA 1
ATOM 937 C C . ARG A 1 118 ? 28.264 12.591 20.028 1.00 81.81 118 ARG A C 1
ATOM 939 O O . ARG A 1 118 ? 29.451 12.300 19.926 1.00 81.81 118 ARG A O 1
ATOM 946 N N . GLU A 1 119 ? 27.522 12.224 21.071 1.00 84.00 119 GLU A N 1
ATOM 947 C CA . GLU A 1 119 ? 28.028 11.412 22.185 1.00 84.00 119 GLU A CA 1
ATOM 948 C C . GLU A 1 119 ? 28.146 9.922 21.825 1.00 84.00 119 GLU A C 1
ATOM 950 O O . GLU A 1 119 ? 29.007 9.218 22.355 1.00 84.00 119 GLU A O 1
ATOM 955 N N . ARG A 1 120 ? 27.276 9.425 20.938 1.00 79.50 120 ARG A N 1
ATOM 956 C CA . ARG A 1 120 ? 27.157 8.012 20.564 1.00 79.50 120 ARG A CA 1
ATOM 957 C C . ARG A 1 120 ? 27.069 7.880 19.037 1.00 79.50 120 ARG A C 1
ATOM 959 O O . ARG A 1 120 ? 25.963 7.869 18.502 1.00 79.50 120 ARG A O 1
ATOM 966 N N . PRO A 1 121 ? 28.196 7.655 18.334 1.00 71.62 121 PRO A N 1
ATOM 967 C CA . PRO A 1 121 ? 28.227 7.556 16.868 1.00 71.62 121 PRO A CA 1
ATOM 968 C C . PRO A 1 121 ? 27.348 6.450 16.255 1.00 71.62 121 PRO A C 1
ATOM 970 O O . PRO A 1 121 ? 27.102 6.449 15.053 1.00 71.62 121 PRO A O 1
ATOM 973 N N . ALA A 1 122 ? 26.891 5.485 17.060 1.00 68.12 122 ALA A N 1
ATOM 974 C CA . ALA A 1 122 ? 25.957 4.443 16.635 1.00 68.12 122 ALA A CA 1
ATOM 975 C C . ALA A 1 122 ? 24.500 4.934 16.516 1.00 68.12 122 ALA A C 1
ATOM 977 O O . ALA A 1 122 ? 23.709 4.289 15.828 1.00 68.12 122 ALA A O 1
ATOM 978 N N . VAL A 1 123 ? 24.148 6.047 17.173 1.00 75.88 123 VAL A N 1
ATOM 979 C CA . VAL A 1 123 ? 22.808 6.645 17.113 1.00 75.88 123 VAL A CA 1
ATOM 980 C C . VAL A 1 123 ? 22.666 7.424 15.815 1.00 75.88 123 VAL A C 1
ATOM 982 O O . VAL A 1 123 ? 23.458 8.320 15.527 1.00 75.88 123 VAL A O 1
ATOM 985 N N . ARG A 1 124 ? 21.633 7.100 15.038 1.00 78.62 124 ARG A N 1
ATOM 986 C CA . ARG A 1 124 ? 21.378 7.741 13.744 1.00 78.62 124 ARG A CA 1
ATOM 987 C C . ARG A 1 124 ? 20.260 8.755 13.847 1.00 78.62 124 ARG A C 1
ATOM 989 O O . ARG A 1 124 ? 19.243 8.496 14.483 1.00 78.62 124 ARG A O 1
ATOM 996 N N . ILE A 1 125 ? 20.431 9.880 13.168 1.00 78.50 125 ILE A N 1
ATOM 997 C CA . ILE A 1 125 ? 19.398 10.901 13.037 1.00 78.50 125 ILE A CA 1
ATOM 998 C C . ILE A 1 125 ? 18.911 10.916 11.598 1.00 78.50 125 ILE A C 1
ATOM 1000 O O . ILE A 1 125 ? 19.714 10.947 10.672 1.00 78.50 125 ILE A O 1
ATOM 1004 N N . VAL A 1 126 ? 17.592 10.897 11.419 1.00 78.69 126 VAL A N 1
ATOM 1005 C CA . VAL A 1 126 ? 16.958 10.906 10.102 1.00 78.69 126 VAL A CA 1
ATOM 1006 C C . VAL A 1 126 ? 15.916 12.022 10.063 1.00 78.69 126 VAL A C 1
ATOM 1008 O O . VAL A 1 126 ? 14.803 11.856 10.575 1.00 78.69 126 VAL A O 1
ATOM 1011 N N . PRO A 1 127 ? 16.253 13.172 9.464 1.00 77.12 127 PRO A N 1
ATOM 1012 C CA . PRO A 1 127 ? 15.279 14.206 9.158 1.00 77.12 127 PRO A CA 1
ATOM 1013 C C . PRO A 1 127 ? 14.367 13.743 8.016 1.00 77.12 127 PRO A C 1
ATOM 1015 O O . PRO A 1 127 ? 14.832 13.435 6.918 1.00 77.12 127 PRO A O 1
ATOM 1018 N N . ILE A 1 128 ? 13.062 13.730 8.272 1.00 78.00 128 ILE A N 1
ATOM 1019 C CA . ILE A 1 128 ? 12.005 13.370 7.327 1.00 78.00 128 ILE A CA 1
ATOM 1020 C C . ILE A 1 128 ? 11.218 14.647 7.021 1.00 78.00 128 ILE A C 1
ATOM 1022 O O . ILE A 1 128 ? 10.357 15.079 7.793 1.00 78.00 128 ILE A O 1
ATOM 1026 N N . LEU A 1 129 ? 11.551 15.278 5.894 1.00 71.12 129 LEU A N 1
ATOM 1027 C CA . LEU A 1 129 ? 10.957 16.549 5.484 1.00 71.12 129 LEU A CA 1
ATOM 1028 C C . LEU A 1 129 ? 9.609 16.324 4.798 1.00 71.12 129 LEU A C 1
ATOM 1030 O O . LEU A 1 129 ? 9.544 15.825 3.680 1.00 71.12 129 LEU A O 1
ATOM 1034 N N . MET A 1 130 ? 8.539 16.709 5.481 1.00 70.56 130 MET A N 1
ATOM 1035 C CA . MET A 1 130 ? 7.144 16.557 5.087 1.00 70.56 130 MET A CA 1
ATOM 1036 C C . MET A 1 130 ? 6.716 17.746 4.215 1.00 70.56 130 MET A C 1
ATOM 1038 O O . MET A 1 130 ? 6.364 18.811 4.731 1.00 70.56 130 MET A O 1
ATOM 1042 N N . GLY A 1 131 ? 6.755 17.568 2.891 1.00 60.78 131 GLY A N 1
ATOM 1043 C CA . GLY A 1 131 ? 6.329 18.598 1.931 1.00 60.78 131 GLY A CA 1
ATOM 1044 C C . GLY A 1 131 ? 4.841 18.968 2.049 1.00 60.78 131 GLY A C 1
ATOM 1045 O O . GLY A 1 131 ? 4.029 18.184 2.543 1.00 60.78 131 GLY A O 1
ATOM 1046 N N . ALA A 1 132 ? 4.462 20.163 1.591 1.00 51.00 132 ALA A N 1
ATOM 1047 C CA . ALA A 1 132 ? 3.072 20.637 1.588 1.00 51.00 132 ALA A CA 1
ATOM 1048 C C . ALA A 1 132 ? 2.481 20.577 0.173 1.00 51.00 132 ALA A C 1
ATOM 1050 O O . ALA A 1 132 ? 3.206 20.678 -0.807 1.00 51.00 132 ALA A O 1
ATOM 1051 N N . TYR A 1 133 ? 1.164 20.413 0.037 1.00 43.94 133 TYR A N 1
ATOM 1052 C CA . TYR A 1 133 ? 0.522 20.528 -1.273 1.00 43.94 133 TYR A CA 1
ATOM 1053 C C . TYR A 1 133 ? 0.104 21.967 -1.537 1.00 43.94 133 TYR A C 1
ATOM 1055 O O . TYR A 1 133 ? -0.605 22.563 -0.729 1.00 43.94 133 TYR A O 1
ATOM 1063 N N . THR A 1 134 ? 0.480 22.477 -2.703 1.00 45.72 134 THR A N 1
ATOM 1064 C CA . THR A 1 134 ? -0.135 23.681 -3.272 1.00 45.72 134 THR A CA 1
ATOM 1065 C C . THR A 1 134 ? -1.598 23.407 -3.636 1.00 45.72 134 THR A C 1
ATOM 1067 O O . THR A 1 134 ? -2.003 22.249 -3.787 1.00 45.72 134 THR A O 1
ATOM 1070 N N . GLU A 1 135 ? -2.396 24.459 -3.837 1.00 36.62 135 GLU A N 1
ATOM 1071 C CA . GLU A 1 135 ? -3.801 24.352 -4.278 1.00 36.62 135 GLU A CA 1
ATOM 1072 C C . GLU A 1 135 ? -3.968 23.512 -5.562 1.00 36.62 135 GLU A C 1
ATOM 1074 O O . GLU A 1 135 ? -5.002 22.883 -5.769 1.00 36.62 135 GLU A O 1
ATOM 1079 N N . ASN A 1 136 ? -2.906 23.408 -6.370 1.00 31.86 136 ASN A N 1
ATOM 1080 C CA . ASN A 1 136 ? -2.865 22.657 -7.625 1.00 31.86 136 ASN A CA 1
ATOM 1081 C C . ASN A 1 136 ? -2.403 21.196 -7.467 1.00 31.86 136 ASN A C 1
ATOM 1083 O O . ASN A 1 136 ? -2.220 20.492 -8.459 1.00 31.86 136 ASN A O 1
ATOM 1087 N N . GLY A 1 137 ? -2.168 20.724 -6.240 1.00 34.84 137 GLY A N 1
ATOM 1088 C CA . GLY A 1 137 ? -1.753 19.343 -5.985 1.00 34.84 137 GLY A CA 1
ATOM 1089 C C . GLY A 1 137 ? -0.285 19.038 -6.306 1.00 34.84 137 GLY A C 1
ATOM 1090 O O . GLY A 1 137 ? 0.098 17.869 -6.280 1.00 34.84 137 GLY A O 1
ATOM 1091 N N . LEU A 1 138 ? 0.546 20.057 -6.551 1.00 35.09 138 LEU A N 1
ATOM 1092 C CA . LEU A 1 138 ? 2.005 19.917 -6.627 1.00 35.09 138 LEU A CA 1
ATOM 1093 C C . LEU A 1 138 ? 2.609 19.957 -5.220 1.00 35.09 138 LEU A C 1
ATOM 1095 O O . LEU A 1 138 ? 2.162 20.748 -4.384 1.00 35.09 138 LEU A O 1
ATOM 1099 N N . LEU A 1 139 ? 3.609 19.106 -4.977 1.00 45.12 139 LEU A N 1
ATOM 1100 C CA . LEU A 1 139 ? 4.364 19.072 -3.727 1.00 45.12 139 LEU A CA 1
ATOM 1101 C C . LEU A 1 139 ? 5.317 20.274 -3.689 1.00 45.12 139 LEU A C 1
ATOM 1103 O O . LEU A 1 139 ? 6.224 20.376 -4.510 1.00 45.12 139 LEU A O 1
ATOM 1107 N N . GLU A 1 140 ? 5.107 21.178 -2.742 1.00 54.12 140 GLU A N 1
ATOM 1108 C CA . GLU A 1 140 ? 6.081 22.193 -2.371 1.00 54.12 140 GLU A CA 1
ATOM 1109 C C . GLU A 1 140 ? 7.095 21.553 -1.418 1.00 54.12 140 GLU A C 1
ATOM 1111 O O . GLU A 1 140 ? 6.756 21.125 -0.306 1.00 54.12 140 GLU A O 1
ATOM 1116 N N . GLU A 1 141 ? 8.338 21.439 -1.883 1.00 54.91 141 GLU A N 1
ATOM 1117 C CA . GLU A 1 141 ? 9.435 20.902 -1.086 1.00 54.91 141 GLU A CA 1
ATOM 1118 C C . GLU A 1 141 ? 9.775 21.833 0.076 1.00 54.91 141 GLU A C 1
ATOM 1120 O O . GLU A 1 141 ? 9.821 23.063 -0.054 1.00 54.91 141 GLU A O 1
ATOM 1125 N N . LEU A 1 142 ? 10.078 21.235 1.227 1.00 58.44 142 LEU A N 1
ATOM 1126 C CA . LEU A 1 142 ? 10.598 21.996 2.348 1.00 58.44 142 LEU A CA 1
ATOM 1127 C C . LEU A 1 142 ? 12.069 22.326 2.066 1.00 58.44 142 LEU A C 1
ATOM 1129 O O . LEU A 1 142 ? 12.947 21.494 2.276 1.00 58.44 142 LEU A O 1
ATOM 1133 N N . SER A 1 143 ? 12.338 23.526 1.554 1.00 55.06 143 SER A N 1
ATOM 1134 C CA . SER A 1 143 ? 13.699 24.017 1.307 1.00 55.06 143 SER A CA 1
ATOM 1135 C C . SER A 1 143 ? 14.127 25.052 2.350 1.00 55.06 143 SER A C 1
ATOM 1137 O O . SER A 1 143 ? 13.295 25.708 2.978 1.00 55.06 143 SER A O 1
ATOM 1139 N N . PHE A 1 144 ? 15.435 25.289 2.481 1.00 53.19 144 PHE A N 1
ATOM 1140 C CA . PHE A 1 144 ? 15.974 26.389 3.299 1.00 53.19 144 PHE A CA 1
ATOM 1141 C C . PHE A 1 144 ? 15.495 27.782 2.859 1.00 53.19 144 PHE A C 1
ATOM 1143 O O . PHE A 1 144 ? 15.614 28.751 3.609 1.00 53.19 144 PHE A O 1
ATOM 1150 N N . ALA A 1 145 ? 14.953 27.904 1.645 1.00 51.47 145 ALA A N 1
ATOM 1151 C CA . ALA A 1 145 ? 14.368 29.142 1.156 1.00 51.47 145 ALA A CA 1
ATOM 1152 C C . ALA A 1 145 ? 12.936 29.378 1.671 1.00 51.47 145 ALA A C 1
ATOM 1154 O O . ALA A 1 145 ? 12.431 30.494 1.506 1.00 51.47 145 ALA A O 1
ATOM 1155 N N . ASN A 1 146 ? 12.307 28.372 2.298 1.00 62.34 146 ASN A N 1
ATOM 1156 C CA . ASN A 1 146 ? 10.930 28.431 2.775 1.00 62.34 146 ASN A CA 1
ATOM 1157 C C . ASN A 1 146 ? 10.750 29.569 3.807 1.00 62.34 146 ASN A C 1
ATOM 1159 O O . ASN A 1 146 ? 11.542 29.677 4.751 1.00 62.34 146 ASN A O 1
ATOM 1163 N N . PRO A 1 147 ? 9.711 30.415 3.670 1.00 63.78 147 PRO A N 1
ATOM 1164 C CA . PRO A 1 147 ? 9.453 31.519 4.594 1.00 63.78 147 PRO A CA 1
ATOM 1165 C C . PRO A 1 147 ? 9.350 31.096 6.067 1.00 63.78 147 PRO A C 1
ATOM 1167 O O . PRO A 1 147 ? 9.803 31.833 6.938 1.00 63.78 147 PRO A O 1
ATOM 1170 N N . ALA A 1 148 ? 8.819 29.901 6.352 1.00 60.16 148 ALA A N 1
ATOM 1171 C CA . ALA A 1 148 ? 8.716 29.371 7.711 1.00 60.16 148 ALA A CA 1
ATOM 1172 C C . ALA A 1 148 ? 10.090 29.029 8.312 1.00 60.16 148 ALA A C 1
ATOM 1174 O O . ALA A 1 148 ? 10.305 29.255 9.498 1.00 60.16 148 ALA A O 1
ATOM 1175 N N . VAL A 1 149 ? 11.042 28.559 7.496 1.00 62.12 149 VAL A N 1
ATOM 1176 C CA . VAL A 1 149 ? 12.435 28.331 7.922 1.00 62.12 149 VAL A CA 1
ATOM 1177 C C . VAL A 1 149 ? 13.131 29.669 8.187 1.00 62.12 149 VAL A C 1
ATOM 1179 O O . VAL A 1 149 ? 13.832 29.809 9.184 1.00 62.12 149 VAL A O 1
ATOM 1182 N N . LYS A 1 150 ? 12.895 30.680 7.338 1.00 66.81 150 LYS A N 1
ATOM 1183 C CA . LYS A 1 150 ? 13.465 32.032 7.497 1.00 66.81 150 LYS A CA 1
ATOM 1184 C C . LYS A 1 150 ? 12.940 32.782 8.724 1.00 66.81 150 LYS A C 1
ATOM 1186 O O . LYS A 1 150 ? 13.626 33.670 9.220 1.00 66.81 150 LYS A O 1
ATOM 1191 N N . ALA A 1 151 ? 11.737 32.450 9.189 1.00 67.88 151 ALA A N 1
ATOM 1192 C CA . ALA A 1 151 ? 11.144 33.040 10.385 1.00 67.88 151 ALA A CA 1
ATOM 1193 C C . ALA A 1 151 ? 11.783 32.527 11.691 1.00 67.88 151 ALA A C 1
ATOM 1195 O O . ALA A 1 151 ? 11.664 33.182 12.726 1.00 67.88 151 ALA A O 1
ATOM 1196 N N . ILE A 1 152 ? 12.476 31.383 11.656 1.00 74.38 152 ILE A N 1
ATOM 1197 C CA . ILE A 1 152 ? 13.184 30.823 12.811 1.00 74.38 152 ILE A CA 1
ATOM 1198 C C . ILE A 1 152 ? 14.562 31.483 12.911 1.00 74.38 152 ILE A C 1
ATOM 1200 O O . ILE A 1 152 ? 15.336 31.493 11.956 1.00 74.38 152 ILE A O 1
ATOM 1204 N N . THR A 1 153 ? 14.880 32.040 14.080 1.00 73.31 153 THR A N 1
ATOM 1205 C CA . THR A 1 153 ? 16.114 32.807 14.314 1.00 73.31 153 THR A CA 1
ATOM 1206 C C . THR A 1 153 ? 16.882 32.289 15.532 1.00 73.31 153 THR A C 1
ATOM 1208 O O . THR A 1 153 ? 16.367 31.498 16.325 1.00 73.31 153 THR A O 1
ATOM 1211 N N . GLY A 1 154 ? 18.140 32.718 15.669 1.00 77.31 154 GLY A N 1
ATOM 1212 C CA . GLY A 1 154 ? 19.000 32.360 16.799 1.00 77.31 154 GLY A CA 1
ATOM 1213 C C . GLY A 1 154 ? 19.344 30.869 16.863 1.00 77.31 154 GLY A C 1
ATOM 1214 O O . GLY A 1 154 ? 19.438 30.191 15.842 1.00 77.31 154 GLY A O 1
ATOM 1215 N N . ASP A 1 155 ? 19.499 30.356 18.081 1.00 76.88 155 ASP A N 1
ATOM 1216 C CA . ASP A 1 155 ? 19.967 28.991 18.368 1.00 76.88 155 ASP A CA 1
ATOM 1217 C C . ASP A 1 155 ? 19.063 27.876 17.788 1.00 76.88 155 ASP A C 1
ATOM 1219 O O . ASP A 1 155 ? 19.518 26.779 17.457 1.00 76.88 155 ASP A O 1
ATOM 1223 N N . ALA A 1 156 ? 17.771 28.155 17.584 1.00 80.50 156 ALA A N 1
ATOM 1224 C CA . ALA A 1 156 ? 16.859 27.226 16.913 1.00 80.50 156 ALA A CA 1
ATOM 1225 C C . ALA A 1 156 ? 17.190 27.061 15.418 1.00 80.50 156 ALA A C 1
ATOM 1227 O O . ALA A 1 156 ? 17.105 25.958 14.877 1.00 80.50 156 ALA A O 1
ATOM 1228 N N . ALA A 1 157 ? 17.615 28.141 14.754 1.00 78.44 157 ALA A N 1
ATOM 1229 C CA . ALA A 1 157 ? 18.035 28.088 13.358 1.00 78.44 157 ALA A CA 1
ATOM 1230 C C . ALA A 1 157 ? 19.337 27.293 13.201 1.00 78.44 157 ALA A C 1
ATOM 1232 O O . ALA A 1 157 ? 19.497 26.561 12.226 1.00 78.44 157 ALA A O 1
ATOM 1233 N N . ASP A 1 158 ? 20.251 27.398 14.166 1.00 79.44 158 ASP A N 1
ATOM 1234 C CA . ASP A 1 158 ? 21.501 26.635 14.156 1.00 79.44 158 ASP A CA 1
ATOM 1235 C C . ASP A 1 158 ? 21.259 25.143 14.426 1.00 79.44 158 ASP A C 1
ATOM 1237 O O . ASP A 1 158 ? 21.829 24.304 13.731 1.00 79.44 158 ASP A O 1
ATOM 1241 N N . THR A 1 159 ? 20.314 24.809 15.314 1.00 82.31 159 THR A N 1
ATOM 1242 C CA . THR A 1 159 ? 19.846 23.425 15.522 1.00 82.31 159 THR A CA 1
ATOM 1243 C C . THR A 1 159 ? 19.306 22.813 14.222 1.00 82.31 159 THR A C 1
ATOM 1245 O O . THR A 1 159 ? 19.673 21.695 13.866 1.00 82.31 159 THR A O 1
ATOM 1248 N N . LEU A 1 160 ? 18.472 23.547 13.475 1.00 75.88 160 LEU A N 1
ATOM 1249 C CA . LEU A 1 160 ? 17.945 23.079 12.188 1.00 75.88 160 LEU A CA 1
ATOM 1250 C C . LEU A 1 160 ? 19.045 22.932 11.132 1.00 75.88 160 LEU A C 1
ATOM 1252 O O . LEU A 1 160 ? 19.069 21.938 10.412 1.00 75.88 160 LEU A O 1
ATOM 1256 N N . LYS A 1 161 ? 19.983 23.884 11.046 1.00 73.75 161 LYS A N 1
ATOM 1257 C CA . LYS A 1 161 ? 21.133 23.762 10.134 1.00 73.75 161 LYS A CA 1
ATOM 1258 C C . LYS A 1 161 ? 21.957 22.518 10.440 1.00 73.75 161 LYS A C 1
ATOM 1260 O O . LYS A 1 161 ? 22.363 21.843 9.505 1.00 73.75 161 LYS A O 1
ATOM 1265 N N . ASP A 1 162 ? 22.209 22.229 11.713 1.00 71.12 162 ASP A N 1
ATOM 1266 C CA . ASP A 1 162 ? 22.946 21.034 12.120 1.00 71.12 162 ASP A CA 1
ATOM 1267 C C . ASP A 1 162 ? 22.177 19.754 11.779 1.00 71.12 162 ASP A C 1
ATOM 1269 O O . ASP A 1 162 ? 22.763 18.834 11.220 1.00 71.12 162 ASP A O 1
ATOM 1273 N N . LEU A 1 163 ? 20.862 19.730 12.003 1.00 72.69 163 LEU A N 1
ATOM 1274 C CA . LEU A 1 163 ? 20.006 18.593 11.660 1.00 72.69 163 LEU A CA 1
ATOM 1275 C C . LEU A 1 163 ? 20.015 18.265 10.157 1.00 72.69 163 LEU A C 1
ATOM 1277 O O . LEU A 1 163 ? 19.948 17.104 9.767 1.00 72.69 163 LEU A O 1
ATOM 1281 N N . PHE A 1 164 ? 20.101 19.286 9.304 1.00 64.25 164 PHE A N 1
ATOM 1282 C CA . PHE A 1 164 ? 20.073 19.133 7.849 1.00 64.25 164 PHE A CA 1
ATOM 1283 C C . PHE A 1 164 ? 21.439 18.865 7.203 1.00 64.25 164 PHE A C 1
ATOM 1285 O O . PHE A 1 164 ? 21.477 18.581 6.006 1.00 64.25 164 PHE A O 1
ATOM 1292 N N . LYS A 1 165 ? 22.550 18.932 7.950 1.00 58.78 165 LYS A N 1
ATOM 1293 C CA . LYS A 1 165 ? 23.886 18.591 7.424 1.00 58.78 165 LYS A CA 1
ATOM 1294 C C . LYS A 1 165 ? 24.051 17.091 7.143 1.00 58.78 165 LYS A C 1
ATOM 1296 O O . LYS A 1 165 ? 24.819 16.744 6.253 1.00 58.78 165 LYS A O 1
ATOM 1301 N N . ASP A 1 166 ? 23.304 16.230 7.836 1.00 49.62 166 ASP A N 1
ATOM 1302 C CA . ASP A 1 166 ? 23.525 14.774 7.865 1.00 49.62 166 ASP A CA 1
ATOM 1303 C C . ASP A 1 166 ? 22.573 13.965 6.947 1.00 49.62 166 ASP A C 1
ATOM 1305 O O . ASP A 1 166 ? 22.134 12.875 7.300 1.00 49.62 166 ASP A O 1
ATOM 1309 N N . ASN A 1 167 ? 22.269 14.458 5.737 1.00 48.59 167 ASN A N 1
ATOM 1310 C CA . ASN A 1 167 ? 21.461 13.753 4.716 1.00 48.59 167 ASN A CA 1
ATOM 1311 C C . ASN A 1 167 ? 20.004 13.431 5.124 1.00 48.59 167 ASN A C 1
ATOM 1313 O O . ASN A 1 167 ? 19.544 12.290 5.041 1.00 48.59 167 ASN A O 1
ATOM 1317 N N . GLY A 1 168 ? 19.229 14.452 5.499 1.00 50.41 168 GLY A N 1
ATOM 1318 C CA . GLY A 1 168 ? 17.766 14.334 5.494 1.00 50.41 168 GLY A CA 1
ATOM 1319 C C . GLY A 1 168 ? 17.228 14.098 4.082 1.00 50.41 168 GLY A C 1
ATOM 1320 O O . GLY A 1 168 ? 17.726 14.688 3.125 1.00 50.41 168 GLY A O 1
ATOM 1321 N N . PHE A 1 169 ? 16.197 13.262 3.940 1.00 53.38 169 PHE A N 1
ATOM 1322 C CA . PHE A 1 169 ? 15.533 13.056 2.651 1.00 53.38 169 PHE A CA 1
ATOM 1323 C C . PHE A 1 169 ? 14.122 13.647 2.656 1.00 53.38 169 PHE A C 1
ATOM 1325 O O . PHE A 1 169 ? 13.387 13.568 3.643 1.00 53.38 169 PHE A O 1
ATOM 1332 N N . GLN A 1 170 ? 13.733 14.239 1.524 1.00 53.72 170 GLN A N 1
ATOM 1333 C CA . GLN A 1 170 ? 12.364 14.703 1.311 1.00 53.72 170 GLN A CA 1
ATOM 1334 C C . GLN A 1 170 ? 11.426 13.502 1.333 1.00 53.72 170 GLN A C 1
ATOM 1336 O O . GLN A 1 170 ? 11.630 12.505 0.633 1.00 53.72 170 GLN A O 1
ATOM 1341 N N . ALA A 1 171 ? 10.405 13.598 2.166 1.00 48.38 171 ALA A N 1
ATOM 1342 C CA . ALA A 1 171 ? 9.496 12.520 2.445 1.00 48.38 171 ALA A CA 1
ATOM 1343 C C . ALA A 1 171 ? 8.074 12.982 2.184 1.00 48.38 171 ALA A C 1
ATOM 1345 O O . ALA A 1 171 ? 7.578 13.977 2.712 1.00 48.38 171 ALA A O 1
ATOM 1346 N N . HIS A 1 172 ? 7.395 12.238 1.329 1.00 49.44 172 HIS A N 1
ATOM 1347 C CA . HIS A 1 172 ? 6.058 12.606 0.940 1.00 49.44 172 HIS A CA 1
ATOM 1348 C C . HIS A 1 172 ? 5.067 12.216 2.063 1.00 49.44 172 HIS A C 1
ATOM 1350 O O . HIS A 1 172 ? 4.936 11.026 2.352 1.00 49.44 172 HIS A O 1
ATOM 1356 N N . PRO A 1 173 ? 4.239 13.138 2.608 1.00 44.22 173 PRO A N 1
ATOM 1357 C CA . PRO A 1 173 ? 3.267 12.833 3.678 1.00 44.22 173 PRO A CA 1
ATOM 1358 C C . PRO A 1 173 ? 2.145 11.849 3.318 1.00 44.22 173 PRO A C 1
ATOM 1360 O O . PRO A 1 173 ? 1.264 11.572 4.124 1.00 44.22 173 PRO A O 1
ATOM 1363 N N . ARG A 1 174 ? 2.124 11.377 2.071 1.00 43.62 174 ARG A N 1
ATOM 1364 C CA . ARG A 1 174 ? 1.147 10.433 1.526 1.00 43.62 174 ARG A CA 1
ATOM 1365 C C . ARG A 1 174 ? 1.822 9.118 1.122 1.00 43.62 174 ARG A C 1
ATOM 1367 O O . ARG A 1 174 ? 1.201 8.309 0.454 1.00 43.62 174 ARG A O 1
ATOM 1374 N N . ASP A 1 175 ? 3.093 8.917 1.470 1.00 49.47 175 ASP A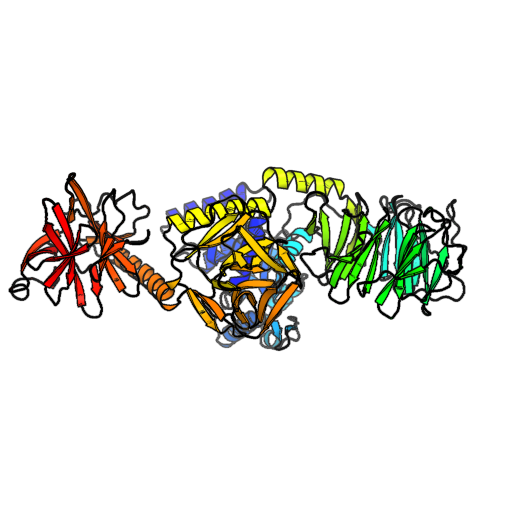 N 1
ATOM 1375 C CA . ASP A 1 175 ? 3.857 7.720 1.102 1.00 49.47 175 ASP A CA 1
ATOM 1376 C C . ASP A 1 175 ? 4.678 7.173 2.285 1.00 49.47 175 ASP A C 1
ATOM 1378 O O . ASP A 1 175 ? 5.909 7.130 2.242 1.00 49.47 175 ASP A O 1
ATOM 1382 N N . PRO A 1 176 ? 4.015 6.801 3.394 1.00 54.00 176 PRO A N 1
ATOM 1383 C CA . PRO A 1 176 ? 4.707 6.265 4.561 1.00 54.00 176 PRO A CA 1
ATOM 1384 C C . PRO A 1 176 ? 5.361 4.908 4.259 1.00 54.00 176 PRO A C 1
ATOM 1386 O O . PRO A 1 176 ? 6.386 4.598 4.848 1.00 54.00 176 PRO A O 1
ATOM 1389 N N . GLU A 1 177 ? 4.841 4.146 3.291 1.00 52.50 177 GLU A N 1
ATOM 1390 C CA . GLU A 1 177 ? 5.451 2.917 2.761 1.00 52.50 177 GLU A CA 1
ATOM 1391 C C . GLU A 1 177 ? 6.803 3.200 2.087 1.00 52.50 177 GLU A C 1
ATOM 1393 O O . GLU A 1 177 ? 7.774 2.516 2.386 1.00 52.50 177 GLU A O 1
ATOM 1398 N N . MET A 1 178 ? 6.938 4.246 1.258 1.00 54.84 178 MET A N 1
ATOM 1399 C CA . MET A 1 178 ? 8.246 4.663 0.723 1.00 54.84 178 MET A CA 1
ATOM 1400 C C . MET A 1 178 ? 9.227 5.054 1.830 1.00 54.84 178 MET A C 1
ATOM 1402 O O . MET A 1 178 ? 10.408 4.739 1.720 1.00 54.84 178 MET A O 1
ATOM 1406 N N . ILE A 1 179 ? 8.765 5.720 2.892 1.00 59.75 179 ILE A N 1
ATOM 1407 C CA . ILE A 1 179 ? 9.617 6.064 4.039 1.00 59.75 179 ILE A CA 1
ATOM 1408 C C . ILE A 1 179 ? 10.060 4.795 4.760 1.00 59.75 179 ILE A C 1
ATOM 1410 O O . ILE A 1 179 ? 11.248 4.629 4.990 1.00 59.75 179 ILE A O 1
ATOM 1414 N N . VAL A 1 180 ? 9.141 3.878 5.065 1.00 62.22 180 VAL A N 1
ATOM 1415 C CA . VAL A 1 180 ? 9.445 2.573 5.678 1.00 62.22 180 VAL A CA 1
ATOM 1416 C C . VAL A 1 180 ? 10.434 1.800 4.818 1.00 62.22 180 VAL A C 1
ATOM 1418 O O . VAL A 1 180 ? 11.447 1.323 5.319 1.00 62.22 180 VAL A O 1
ATOM 1421 N N . ASN A 1 181 ? 10.189 1.741 3.511 1.00 56.75 181 ASN A N 1
ATOM 1422 C CA . ASN A 1 181 ? 11.055 1.058 2.567 1.00 56.75 181 ASN A CA 1
ATOM 1423 C C . ASN A 1 181 ? 12.425 1.739 2.495 1.00 56.75 181 ASN A C 1
ATOM 1425 O O . ASN A 1 181 ? 13.398 1.016 2.597 1.00 56.75 181 ASN A O 1
ATOM 1429 N N . ARG A 1 182 ? 12.534 3.079 2.456 1.00 57.72 182 ARG A N 1
ATOM 1430 C CA . ARG A 1 182 ? 13.821 3.809 2.535 1.00 57.72 182 ARG A CA 1
ATOM 1431 C C . ARG A 1 182 ? 14.549 3.599 3.860 1.00 57.72 182 ARG A C 1
ATOM 1433 O O . ARG A 1 182 ? 15.768 3.455 3.869 1.00 57.72 182 ARG A O 1
ATOM 1440 N N . LEU A 1 183 ? 13.822 3.581 4.973 1.00 64.50 183 LEU A N 1
ATOM 1441 C CA . LEU A 1 183 ? 14.386 3.358 6.299 1.00 64.50 183 LEU A CA 1
ATOM 1442 C C . LEU A 1 183 ? 14.926 1.926 6.440 1.00 64.50 183 LEU A C 1
ATOM 1444 O O . LEU A 1 183 ? 15.960 1.712 7.064 1.00 64.50 183 LEU A O 1
ATOM 1448 N N . ILE A 1 184 ? 14.279 0.946 5.815 1.00 59.09 184 ILE A N 1
ATOM 1449 C CA . ILE A 1 184 ? 14.720 -0.454 5.814 1.00 59.09 184 ILE A CA 1
ATOM 1450 C C . ILE A 1 184 ? 15.821 -0.686 4.754 1.00 59.09 184 ILE A C 1
ATOM 1452 O O . ILE A 1 184 ? 16.845 -1.300 5.051 1.00 59.09 184 ILE A O 1
ATOM 1456 N N . SER A 1 185 ? 15.669 -0.144 3.542 1.00 49.97 185 SER A N 1
ATOM 1457 C CA . SER A 1 185 ? 16.570 -0.330 2.393 1.00 49.97 185 SER A CA 1
ATOM 1458 C C . SER A 1 185 ? 17.866 0.468 2.482 1.00 49.97 185 SER A C 1
ATOM 1460 O O . SER A 1 185 ? 18.901 0.029 1.999 1.00 49.97 185 SER A O 1
ATOM 1462 N N . GLY A 1 186 ? 17.837 1.653 3.097 1.00 48.69 186 GLY A N 1
ATOM 1463 C CA . GLY A 1 186 ? 19.013 2.508 3.282 1.00 48.69 186 GLY A CA 1
ATOM 1464 C C . GLY A 1 186 ? 19.950 2.024 4.391 1.00 48.69 186 GLY A C 1
ATOM 1465 O O . GLY A 1 186 ? 20.771 2.799 4.873 1.00 48.69 186 GLY A O 1
ATOM 1466 N N . ASN A 1 187 ? 19.785 0.781 4.865 1.00 48.44 187 ASN A N 1
ATOM 1467 C CA . ASN A 1 187 ? 20.396 0.250 6.084 1.00 48.44 187 ASN A CA 1
ATOM 1468 C C . ASN A 1 187 ? 20.058 1.043 7.358 1.00 48.44 187 ASN A C 1
ATOM 1470 O O . ASN A 1 187 ? 20.686 0.794 8.381 1.00 48.44 187 ASN A O 1
ATOM 1474 N N . VAL A 1 188 ? 19.100 1.979 7.339 1.00 53.12 188 VAL A N 1
ATOM 1475 C CA . VAL A 1 188 ? 18.833 2.936 8.431 1.00 53.12 188 VAL A CA 1
ATOM 1476 C C . VAL A 1 188 ? 18.189 2.270 9.659 1.00 53.12 188 VAL A C 1
ATOM 1478 O O . VAL A 1 188 ? 18.535 2.641 10.780 1.00 53.12 188 VAL A O 1
ATOM 1481 N N . LEU A 1 189 ? 17.326 1.266 9.457 1.00 46.50 189 LEU A N 1
ATOM 1482 C CA . LEU A 1 189 ? 16.613 0.507 10.501 1.00 46.50 189 LEU A CA 1
ATOM 1483 C C . LEU A 1 189 ? 16.786 -1.021 10.423 1.00 46.50 189 LEU A C 1
ATOM 1485 O O . LEU A 1 189 ? 16.243 -1.731 11.262 1.00 46.50 189 LEU A O 1
ATOM 1489 N N . SER A 1 190 ? 17.532 -1.546 9.451 1.00 42.75 190 SER A N 1
ATOM 1490 C CA . SER A 1 190 ? 17.765 -2.993 9.343 1.00 42.75 190 SER A CA 1
ATOM 1491 C C . SER A 1 190 ? 18.912 -3.447 10.264 1.00 42.75 190 SER A C 1
ATOM 1493 O O . SER A 1 190 ? 19.933 -2.751 10.350 1.00 42.75 190 SER A O 1
ATOM 1495 N N . PRO A 1 191 ? 18.821 -4.629 10.915 1.00 30.00 191 PRO A N 1
ATOM 1496 C CA . PRO A 1 191 ? 20.020 -5.327 11.367 1.00 30.00 191 PRO A CA 1
ATOM 1497 C C . PRO A 1 191 ? 20.893 -5.621 10.136 1.00 30.00 191 PRO A C 1
ATOM 1499 O O . PRO A 1 191 ? 20.362 -5.638 9.023 1.00 30.00 191 PRO A O 1
ATOM 1502 N N . PRO A 1 192 ? 22.213 -5.838 10.281 1.00 30.75 192 PRO A N 1
ATOM 1503 C CA . PRO A 1 192 ? 23.075 -6.156 9.150 1.00 30.75 192 PRO A CA 1
ATOM 1504 C C . PRO A 1 192 ? 22.641 -7.502 8.556 1.00 30.75 192 PRO A C 1
ATOM 1506 O O . PRO A 1 192 ? 23.131 -8.554 8.949 1.00 30.75 192 PRO A O 1
ATOM 1509 N N . GLN A 1 193 ? 21.683 -7.480 7.633 1.00 34.59 193 GLN A N 1
ATOM 1510 C CA . GLN A 1 193 ? 21.416 -8.593 6.748 1.00 34.59 193 GLN A CA 1
ATOM 1511 C C . GLN A 1 193 ? 22.303 -8.407 5.528 1.00 34.59 193 GLN A C 1
ATOM 1513 O O . GLN A 1 193 ? 22.369 -7.346 4.913 1.00 34.59 193 GLN A O 1
ATOM 1518 N N . SER A 1 194 ? 23.029 -9.471 5.234 1.00 38.38 194 SER A N 1
ATOM 1519 C CA . SER A 1 194 ? 24.104 -9.638 4.264 1.00 38.38 194 SER A CA 1
ATOM 1520 C C . SER A 1 194 ? 23.731 -9.405 2.795 1.00 38.38 194 SER A C 1
ATOM 1522 O O . SER A 1 194 ? 24.493 -9.802 1.921 1.00 38.38 194 SER A O 1
ATOM 1524 N N . PHE A 1 195 ? 22.621 -8.736 2.484 1.00 46.47 195 PHE A N 1
ATOM 1525 C CA . PHE A 1 195 ? 22.255 -8.381 1.112 1.00 46.47 195 PHE A C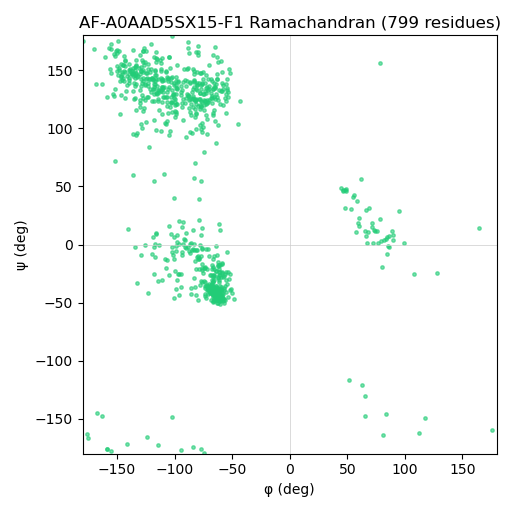A 1
ATOM 1526 C C . PHE A 1 195 ? 22.975 -7.097 0.691 1.00 46.47 195 PHE A C 1
ATOM 1528 O O . PHE A 1 195 ? 22.376 -6.076 0.358 1.00 46.47 195 PHE A O 1
ATOM 1535 N N . ILE A 1 196 ? 24.304 -7.131 0.769 1.00 46.09 196 ILE A N 1
ATOM 1536 C CA . ILE A 1 196 ? 25.156 -6.040 0.314 1.00 46.09 196 ILE A CA 1
ATOM 1537 C C . ILE A 1 196 ? 25.164 -6.104 -1.209 1.00 46.09 196 ILE A C 1
ATOM 1539 O O . ILE A 1 196 ? 25.869 -6.919 -1.803 1.00 46.09 196 ILE A O 1
ATOM 1543 N N . SER A 1 197 ? 24.384 -5.230 -1.846 1.00 49.25 197 SER A N 1
ATOM 1544 C CA . SER A 1 197 ? 24.531 -4.976 -3.273 1.00 49.25 197 SER A CA 1
ATOM 1545 C C . SER A 1 197 ? 25.980 -4.575 -3.556 1.00 49.25 197 SER A C 1
ATOM 1547 O O . SER A 1 197 ? 26.484 -3.618 -2.951 1.00 49.25 197 SER A O 1
ATOM 1549 N N . GLN A 1 198 ? 26.661 -5.290 -4.444 1.00 54.50 198 GLN A N 1
ATOM 1550 C CA . GLN A 1 198 ? 28.066 -5.012 -4.732 1.00 54.50 198 GLN A CA 1
ATOM 1551 C C . GLN A 1 198 ? 28.167 -3.846 -5.717 1.00 54.50 198 GLN A C 1
ATOM 1553 O O . GLN A 1 198 ? 27.446 -3.811 -6.716 1.00 54.50 198 GLN A O 1
ATOM 1558 N N . THR A 1 199 ? 29.046 -2.880 -5.439 1.00 56.91 199 THR A N 1
ATOM 1559 C CA . THR A 1 199 ? 29.383 -1.825 -6.404 1.00 56.91 199 THR A CA 1
ATOM 1560 C C . THR A 1 199 ? 30.235 -2.425 -7.511 1.00 56.91 199 THR A C 1
ATOM 1562 O O . THR A 1 199 ? 31.311 -2.959 -7.250 1.00 56.91 199 THR A O 1
ATOM 1565 N N . ILE A 1 200 ? 29.759 -2.338 -8.751 1.00 54.84 200 ILE A N 1
ATOM 1566 C CA . ILE A 1 200 ? 30.454 -2.899 -9.915 1.00 54.84 200 ILE A CA 1
ATOM 1567 C C . ILE A 1 200 ? 31.323 -1.842 -10.598 1.00 54.84 200 ILE A C 1
ATOM 1569 O O . ILE A 1 200 ? 32.401 -2.170 -11.096 1.00 54.84 200 ILE A O 1
ATOM 1573 N N . SER A 1 201 ? 30.859 -0.590 -10.643 1.00 59.12 201 SER A N 1
ATOM 1574 C CA . SER A 1 201 ? 31.501 0.507 -11.372 1.00 59.12 201 SER A CA 1
ATOM 1575 C C . SER A 1 201 ? 30.981 1.868 -10.893 1.00 59.12 201 SER A C 1
ATOM 1577 O O . SER A 1 201 ? 29.776 2.037 -10.711 1.00 59.12 201 SER A O 1
ATOM 1579 N N . SER A 1 202 ? 31.901 2.826 -10.747 1.00 50.94 202 SER A N 1
ATOM 1580 C CA . SER A 1 202 ? 31.650 4.268 -10.642 1.00 50.94 202 SER A CA 1
ATOM 1581 C C . SER A 1 202 ? 32.117 4.911 -11.953 1.00 50.94 202 SER A C 1
ATOM 1583 O O . SER A 1 202 ? 33.320 4.969 -12.209 1.00 50.94 202 SER A O 1
ATOM 1585 N N . ASP A 1 203 ? 31.200 5.288 -12.837 1.00 56.94 203 ASP A N 1
ATOM 1586 C CA . ASP A 1 203 ? 31.530 5.952 -14.104 1.00 56.94 203 ASP A CA 1
ATOM 1587 C C . ASP A 1 203 ? 30.679 7.221 -14.224 1.00 56.94 203 ASP A C 1
ATOM 1589 O O . ASP A 1 203 ? 29.501 7.190 -13.883 1.00 56.94 203 ASP A O 1
ATOM 1593 N N . ASP A 1 204 ? 31.265 8.321 -14.699 1.00 53.09 204 ASP A N 1
ATOM 1594 C CA . ASP A 1 204 ? 30.680 9.674 -14.633 1.00 53.09 204 ASP A CA 1
ATOM 1595 C C . ASP A 1 204 ? 29.559 9.914 -15.671 1.00 53.09 204 ASP A C 1
ATOM 1597 O O . ASP A 1 204 ? 28.954 10.986 -15.712 1.00 53.09 204 ASP A O 1
ATOM 1601 N N . SER A 1 205 ? 29.289 8.947 -16.556 1.00 64.38 205 SER A N 1
ATOM 1602 C CA . SER A 1 205 ? 28.294 9.086 -17.630 1.00 64.38 205 SER A CA 1
ATOM 1603 C C . SER A 1 205 ? 26.909 8.579 -17.217 1.00 64.38 205 SER A C 1
ATOM 1605 O O . SER A 1 205 ? 26.738 7.422 -16.834 1.00 64.38 205 SER A O 1
ATOM 1607 N N . GLU A 1 206 ? 25.895 9.442 -17.345 1.00 81.19 206 GLU A N 1
ATOM 1608 C CA . GLU A 1 206 ? 24.506 9.093 -17.034 1.00 81.19 206 GLU A CA 1
ATOM 1609 C C . GLU A 1 206 ? 24.000 7.963 -17.952 1.00 81.19 206 GLU A C 1
ATOM 1611 O O . GLU A 1 206 ? 24.032 8.057 -19.186 1.00 81.19 206 GLU A O 1
ATOM 1616 N N . ILE A 1 207 ? 23.517 6.880 -17.337 1.00 84.50 207 ILE A N 1
ATOM 1617 C CA . ILE A 1 207 ? 23.039 5.685 -18.036 1.00 84.50 207 ILE A CA 1
ATOM 1618 C C . ILE A 1 207 ? 21.600 5.913 -18.517 1.00 84.50 207 ILE A C 1
ATOM 1620 O O . ILE A 1 207 ? 20.651 5.958 -17.730 1.00 84.50 207 ILE A O 1
ATOM 1624 N N . ALA A 1 208 ? 21.417 5.989 -19.835 1.00 87.06 208 ALA A N 1
ATOM 1625 C CA . ALA A 1 208 ? 20.099 6.080 -20.452 1.00 87.06 208 ALA A CA 1
ATOM 1626 C C . ALA A 1 208 ? 19.361 4.736 -20.379 1.00 87.06 208 ALA A C 1
ATOM 1628 O O . ALA A 1 208 ? 18.196 4.695 -19.975 1.00 87.06 208 ALA A O 1
ATOM 1629 N N . LYS A 1 209 ? 20.051 3.636 -20.709 1.00 91.88 209 LYS A N 1
ATOM 1630 C CA . LYS A 1 209 ? 19.483 2.281 -20.741 1.00 91.88 209 LYS A CA 1
ATOM 1631 C C . LYS A 1 209 ? 20.494 1.232 -20.302 1.00 91.88 209 LYS A C 1
ATOM 1633 O O . LYS A 1 209 ? 21.679 1.336 -20.609 1.00 91.88 209 LYS A O 1
ATOM 1638 N N . LEU A 1 210 ? 20.007 0.219 -19.594 1.00 91.81 210 LEU A N 1
ATOM 1639 C CA . LEU A 1 210 ? 20.792 -0.875 -19.031 1.00 91.81 210 LEU A CA 1
ATOM 1640 C C . LEU A 1 210 ? 20.084 -2.200 -19.321 1.00 91.81 210 LEU A C 1
ATOM 1642 O O . LEU A 1 210 ? 18.868 -2.293 -19.151 1.00 91.81 210 LEU A O 1
ATOM 1646 N N . ARG A 1 211 ? 20.840 -3.219 -19.734 1.00 91.94 211 ARG A N 1
ATOM 1647 C CA . ARG A 1 211 ? 20.302 -4.532 -20.092 1.00 91.94 211 ARG A CA 1
ATOM 1648 C C . ARG A 1 211 ? 21.221 -5.660 -19.638 1.00 91.94 211 ARG A C 1
ATOM 1650 O O . ARG A 1 211 ? 22.418 -5.620 -19.910 1.00 91.94 211 ARG A O 1
ATOM 1657 N N . ILE A 1 212 ? 20.644 -6.672 -18.990 1.00 90.06 212 ILE A N 1
ATOM 1658 C CA . ILE A 1 212 ? 21.297 -7.961 -18.731 1.00 90.06 212 ILE A CA 1
ATOM 1659 C C . ILE A 1 212 ? 20.886 -8.986 -19.776 1.00 90.06 212 ILE A C 1
ATOM 1661 O O . ILE A 1 212 ? 19.730 -9.049 -20.195 1.00 90.06 212 ILE A O 1
ATOM 1665 N N . LEU A 1 213 ? 21.856 -9.792 -20.184 1.00 87.88 213 LEU A N 1
ATOM 1666 C CA . LEU A 1 213 ? 21.682 -10.863 -21.143 1.00 87.88 213 LEU A CA 1
ATOM 1667 C C . LEU A 1 213 ? 21.669 -12.235 -20.473 1.00 87.88 213 LEU A C 1
ATOM 1669 O O . LEU A 1 213 ? 22.189 -12.408 -19.374 1.00 87.88 213 LEU A O 1
ATOM 1673 N N . GLY A 1 214 ? 21.136 -13.240 -21.171 1.00 79.75 214 GLY A N 1
ATOM 1674 C CA . GLY A 1 214 ? 21.040 -14.615 -20.675 1.00 79.75 214 GLY A CA 1
ATOM 1675 C C . GLY A 1 214 ? 22.388 -15.284 -20.381 1.00 79.75 214 GLY A C 1
ATOM 1676 O O . GLY A 1 214 ? 22.434 -16.258 -19.640 1.00 79.75 214 GLY A O 1
ATOM 1677 N N . ASN A 1 215 ? 23.492 -14.754 -20.917 1.00 80.62 215 ASN A N 1
ATOM 1678 C CA . ASN A 1 215 ? 24.854 -15.195 -20.599 1.00 80.62 215 ASN A CA 1
ATOM 1679 C C . ASN A 1 215 ? 25.502 -14.411 -19.433 1.00 80.62 215 ASN A C 1
ATOM 1681 O O . ASN A 1 215 ? 26.689 -14.592 -19.177 1.00 80.62 215 ASN A O 1
ATOM 1685 N N . GLY A 1 216 ? 24.767 -13.510 -18.769 1.00 79.75 216 GLY A N 1
ATOM 1686 C CA . GLY A 1 216 ? 25.259 -12.669 -17.670 1.00 79.75 216 GLY A CA 1
ATOM 1687 C C . GLY A 1 216 ? 26.078 -11.444 -18.098 1.00 79.75 216 GLY A C 1
ATOM 1688 O O . GLY A 1 216 ? 26.571 -10.708 -17.242 1.00 79.75 216 GLY A O 1
ATOM 1689 N N . SER A 1 217 ? 26.233 -11.200 -19.404 1.00 86.00 217 SER A N 1
ATOM 1690 C CA . SER A 1 217 ? 26.824 -9.953 -19.905 1.00 86.00 217 SER A CA 1
ATOM 1691 C C . SER A 1 217 ? 25.877 -8.770 -19.685 1.00 86.00 217 SER A C 1
ATOM 1693 O O . SER A 1 217 ? 24.655 -8.937 -19.639 1.00 86.00 217 SER A O 1
ATOM 1695 N N . LEU A 1 218 ? 26.446 -7.568 -19.595 1.00 87.81 218 LEU A N 1
ATOM 1696 C CA . LEU A 1 218 ? 25.697 -6.317 -19.554 1.00 87.81 218 LEU A CA 1
ATOM 1697 C C . LEU A 1 218 ? 25.922 -5.491 -20.814 1.00 87.81 218 LEU A C 1
ATOM 1699 O O . LEU A 1 218 ? 27.037 -5.371 -21.323 1.00 87.81 218 LEU A O 1
ATOM 1703 N N . PHE A 1 219 ? 24.851 -4.842 -21.242 1.00 91.19 219 PHE A N 1
ATOM 1704 C CA . PHE A 1 219 ? 24.855 -3.787 -22.237 1.00 91.19 219 PHE A CA 1
ATOM 1705 C C . PHE A 1 219 ? 24.360 -2.491 -21.596 1.00 91.19 219 PHE A C 1
ATOM 1707 O O . PHE A 1 219 ? 23.415 -2.507 -20.801 1.00 91.19 219 PHE A O 1
ATOM 1714 N N . ARG A 1 220 ? 24.976 -1.363 -21.957 1.00 90.38 220 ARG A N 1
ATOM 1715 C CA . ARG A 1 220 ? 24.459 -0.041 -21.599 1.00 90.38 220 ARG A CA 1
ATOM 1716 C C . ARG A 1 220 ? 24.518 0.939 -22.763 1.00 90.38 220 ARG A C 1
ATOM 1718 O O . ARG A 1 220 ? 25.407 0.862 -23.614 1.00 90.38 220 ARG A O 1
ATOM 1725 N N . LEU A 1 221 ? 23.589 1.885 -22.730 1.00 92.31 221 LEU A N 1
ATOM 1726 C CA . LEU A 1 221 ? 23.554 3.089 -23.551 1.00 92.31 221 LEU A CA 1
ATOM 1727 C C . LEU A 1 221 ? 23.644 4.297 -22.619 1.00 92.31 221 LEU A C 1
ATOM 1729 O O . LEU A 1 221 ? 22.873 4.382 -21.659 1.00 92.31 221 LEU A O 1
ATOM 1733 N N . ASP A 1 222 ? 24.552 5.225 -22.899 1.00 89.94 222 ASP A N 1
ATOM 1734 C CA . ASP A 1 222 ? 24.605 6.509 -22.197 1.00 89.94 222 ASP A CA 1
ATOM 1735 C C . ASP A 1 222 ? 23.691 7.561 -22.852 1.00 89.94 222 ASP A C 1
ATOM 1737 O O . ASP A 1 222 ? 23.252 7.417 -23.996 1.00 89.94 222 ASP A O 1
ATOM 1741 N N . VAL A 1 223 ? 23.408 8.650 -22.136 1.00 86.62 223 VAL A N 1
ATOM 1742 C CA . VAL A 1 223 ? 22.589 9.769 -22.650 1.00 86.62 223 VAL A CA 1
ATOM 1743 C C . VAL A 1 223 ? 23.193 10.479 -23.872 1.00 86.62 223 VAL A C 1
ATOM 1745 O O . VAL A 1 223 ? 22.492 11.212 -24.568 1.00 86.62 223 VAL A O 1
ATOM 1748 N N . SER A 1 224 ? 24.480 10.260 -24.165 1.00 87.62 224 SER A N 1
ATOM 1749 C CA . SER A 1 224 ? 25.159 10.795 -25.352 1.00 87.62 224 SER A CA 1
ATOM 1750 C C . SER A 1 224 ? 25.024 9.896 -26.590 1.00 87.62 224 SER A C 1
ATOM 1752 O O . SER A 1 224 ? 25.444 10.283 -27.681 1.00 87.62 224 SER A O 1
ATOM 1754 N N . GLY A 1 225 ? 24.423 8.712 -26.440 1.00 88.69 225 GLY A N 1
ATOM 1755 C CA . GLY A 1 225 ? 24.229 7.737 -27.508 1.00 88.69 225 GLY A CA 1
ATOM 1756 C C . GLY A 1 225 ? 25.387 6.749 -27.684 1.00 88.69 225 GLY A C 1
ATOM 1757 O O . GLY A 1 225 ? 25.428 6.044 -28.696 1.00 88.69 225 GLY A O 1
ATOM 1758 N N . LYS A 1 226 ? 26.343 6.674 -26.747 1.00 90.06 226 LYS A N 1
ATOM 1759 C CA . LYS A 1 226 ? 27.430 5.685 -26.804 1.00 90.06 226 LYS A CA 1
ATOM 1760 C C . LYS A 1 226 ? 26.974 4.362 -26.210 1.00 90.06 226 LYS A C 1
ATOM 1762 O O . LYS A 1 226 ? 26.396 4.300 -25.127 1.00 90.06 226 LYS A O 1
ATOM 1767 N N . MET A 1 227 ? 27.288 3.295 -26.932 1.00 91.06 227 MET A N 1
ATOM 1768 C CA . MET A 1 227 ? 26.978 1.922 -26.553 1.00 91.06 227 MET A CA 1
ATOM 1769 C C . MET A 1 227 ? 28.210 1.251 -25.955 1.00 91.06 227 MET A C 1
ATOM 1771 O O . MET A 1 227 ? 29.316 1.396 -26.482 1.00 91.06 227 MET A O 1
ATOM 1775 N N . GLN A 1 228 ? 28.022 0.499 -24.873 1.00 88.56 228 GLN A N 1
ATOM 1776 C CA . GLN A 1 228 ? 29.099 -0.226 -24.205 1.00 88.56 228 GLN A CA 1
ATOM 1777 C C . GLN A 1 228 ? 28.667 -1.629 -23.779 1.00 88.56 228 GLN A C 1
ATOM 1779 O O . GLN A 1 228 ? 27.499 -1.885 -23.485 1.00 88.56 228 GLN A O 1
ATOM 1784 N N . TRP A 1 229 ? 29.645 -2.530 -23.729 1.00 87.00 229 TRP A N 1
ATOM 1785 C CA . TRP A 1 229 ? 29.478 -3.943 -23.415 1.00 87.00 229 TRP A CA 1
ATOM 1786 C C . TRP A 1 229 ? 30.367 -4.375 -22.250 1.00 87.00 229 TRP A C 1
ATOM 1788 O O . TRP A 1 229 ? 31.521 -3.957 -22.167 1.00 87.00 229 TRP A O 1
ATOM 1798 N N . CYS A 1 230 ? 29.870 -5.255 -21.385 1.00 83.62 230 CYS A N 1
ATOM 1799 C CA . CYS A 1 230 ? 30.650 -5.900 -20.335 1.00 83.62 230 CYS A CA 1
ATOM 1800 C C . CYS A 1 230 ? 30.368 -7.408 -20.321 1.00 83.62 230 CYS A C 1
ATOM 1802 O O . CYS A 1 230 ? 29.249 -7.837 -20.052 1.00 83.62 230 CYS A O 1
ATOM 1804 N N . SER A 1 231 ? 31.385 -8.224 -20.608 1.00 76.44 231 SER A N 1
ATOM 1805 C CA . SER A 1 231 ? 31.263 -9.679 -20.778 1.00 76.44 231 SER A CA 1
ATOM 1806 C C . SER A 1 231 ? 31.175 -10.483 -19.475 1.00 76.44 231 SER A C 1
ATOM 1808 O O . SER A 1 231 ? 30.862 -11.669 -19.533 1.00 76.44 231 SER A O 1
ATOM 1810 N N . ASN A 1 232 ? 31.469 -9.884 -18.312 1.00 66.00 232 ASN A N 1
ATOM 1811 C CA . ASN A 1 232 ? 31.497 -10.603 -17.033 1.00 66.00 232 ASN A CA 1
ATOM 1812 C C . ASN A 1 232 ? 31.173 -9.690 -15.833 1.00 66.00 232 ASN A C 1
ATOM 1814 O O . ASN A 1 232 ? 32.044 -9.328 -15.042 1.00 66.00 232 ASN A O 1
ATOM 1818 N N . ALA A 1 233 ? 29.908 -9.283 -15.710 1.00 61.78 233 ALA A N 1
ATOM 1819 C CA . ALA A 1 233 ? 29.504 -8.230 -14.778 1.00 61.78 233 ALA A CA 1
ATOM 1820 C C . ALA A 1 233 ? 29.422 -8.645 -13.294 1.00 61.78 233 ALA A C 1
ATOM 1822 O O . ALA A 1 233 ? 29.391 -7.770 -12.433 1.00 61.78 233 ALA A O 1
ATOM 1823 N N . LYS A 1 234 ? 29.379 -9.947 -12.969 1.00 58.41 234 LYS A N 1
ATOM 1824 C CA . LYS A 1 234 ? 29.327 -10.436 -11.572 1.00 58.41 234 LYS A CA 1
ATOM 1825 C C . LYS A 1 234 ? 30.678 -10.427 -10.846 1.00 58.41 234 LYS A C 1
ATOM 1827 O O . LYS A 1 234 ? 30.699 -10.434 -9.623 1.00 58.41 234 LYS A O 1
ATOM 1832 N N . HIS A 1 235 ? 31.798 -10.412 -11.570 1.00 50.09 235 HIS A N 1
ATOM 1833 C CA . HIS A 1 235 ? 33.148 -10.534 -11.005 1.00 50.09 235 HIS A CA 1
ATOM 1834 C C . HIS A 1 235 ? 33.995 -9.280 -11.274 1.00 50.09 235 HIS A C 1
ATOM 1836 O O . HIS A 1 235 ? 35.084 -9.362 -11.850 1.00 50.09 235 HIS A O 1
ATOM 1842 N N . SER A 1 236 ? 33.497 -8.102 -10.879 1.00 47.28 236 SER A N 1
ATOM 1843 C CA . SER A 1 236 ? 34.291 -6.867 -10.929 1.00 47.28 236 SER A CA 1
ATOM 1844 C C . SER A 1 236 ? 35.500 -7.004 -10.000 1.00 47.28 236 SER A C 1
ATOM 1846 O O . SER A 1 236 ? 35.322 -6.989 -8.787 1.00 47.28 236 SER A O 1
ATOM 1848 N N . LEU A 1 237 ? 36.683 -7.252 -10.590 1.00 42.41 237 LEU A N 1
ATOM 1849 C CA . LEU A 1 237 ? 38.061 -7.008 -10.098 1.00 42.41 237 LEU A CA 1
ATOM 1850 C C . LEU A 1 237 ? 39.150 -7.778 -10.896 1.00 42.41 237 LEU A C 1
ATOM 1852 O O . LEU A 1 237 ? 40.299 -7.836 -10.466 1.00 42.41 237 LEU A O 1
ATOM 1856 N N . THR A 1 238 ? 38.856 -8.345 -12.075 1.00 39.06 238 THR A N 1
ATOM 1857 C CA . THR A 1 238 ? 39.904 -8.823 -13.009 1.00 39.06 238 THR A CA 1
ATOM 1858 C C . THR A 1 238 ? 39.753 -8.160 -14.381 1.00 39.06 238 THR A C 1
ATOM 1860 O O . THR A 1 238 ? 38.658 -7.725 -14.736 1.00 39.06 238 THR A O 1
ATOM 1863 N N . ASP A 1 239 ? 40.837 -8.064 -15.162 1.00 37.66 239 ASP A N 1
ATOM 1864 C CA . ASP A 1 239 ? 40.944 -7.300 -16.426 1.00 37.66 239 ASP A CA 1
ATOM 1865 C C . ASP A 1 239 ? 39.886 -7.613 -17.517 1.00 37.66 239 ASP A C 1
ATOM 1867 O O . ASP A 1 239 ? 39.802 -6.904 -18.518 1.00 37.66 239 ASP A O 1
ATOM 1871 N N . SER A 1 240 ? 39.035 -8.625 -17.313 1.00 40.44 240 SER A N 1
ATOM 1872 C CA . SER A 1 240 ? 37.925 -9.037 -18.188 1.00 40.44 240 SER A CA 1
ATOM 1873 C C . SER A 1 240 ? 36.560 -8.367 -17.898 1.00 40.44 240 SER A C 1
ATOM 1875 O O . SER A 1 240 ? 35.603 -8.607 -18.634 1.00 40.44 240 SER A O 1
ATOM 1877 N N . GLY A 1 241 ? 36.458 -7.525 -16.856 1.00 52.09 241 GLY A N 1
ATOM 1878 C CA . GLY A 1 241 ? 35.219 -6.862 -16.397 1.00 52.09 241 GLY A CA 1
ATOM 1879 C C . GLY A 1 241 ? 35.083 -5.365 -16.730 1.00 52.09 241 GLY A C 1
ATOM 1880 O O . GLY A 1 241 ? 34.273 -4.676 -16.114 1.00 52.09 241 GLY A O 1
ATOM 1881 N N . LYS A 1 242 ? 35.887 -4.825 -17.657 1.00 68.12 242 LYS A N 1
ATOM 1882 C CA . LYS A 1 242 ? 35.829 -3.404 -18.057 1.00 68.12 242 LYS A CA 1
ATOM 1883 C C . LYS A 1 242 ? 34.795 -3.175 -19.163 1.00 68.12 242 LYS A C 1
ATOM 1885 O O . LYS A 1 242 ? 34.733 -3.947 -20.117 1.00 68.12 242 LYS A O 1
ATOM 1890 N N . TRP A 1 243 ? 34.039 -2.079 -19.064 1.00 80.25 243 TRP A N 1
ATOM 1891 C CA . TRP A 1 243 ? 33.153 -1.611 -20.132 1.00 80.25 243 TRP A CA 1
ATOM 1892 C C . TRP A 1 243 ? 33.940 -1.364 -21.422 1.00 80.25 243 TRP A C 1
ATOM 1894 O O . TRP A 1 243 ? 34.837 -0.522 -21.462 1.00 80.25 243 TRP A O 1
ATOM 1904 N N . GLN A 1 244 ? 33.584 -2.077 -22.486 1.00 83.50 244 GLN A N 1
ATOM 1905 C CA . GLN A 1 244 ? 34.167 -1.915 -23.813 1.00 83.50 244 GLN A CA 1
ATOM 1906 C C . GLN A 1 244 ? 33.235 -1.077 -24.697 1.00 83.50 244 GLN A C 1
ATOM 1908 O O . GLN A 1 244 ? 32.044 -1.384 -24.768 1.00 83.50 244 GLN A O 1
ATOM 1913 N N . PRO A 1 245 ? 33.730 -0.025 -25.371 1.00 86.75 245 PRO A N 1
ATOM 1914 C CA . PRO A 1 245 ? 32.924 0.747 -26.309 1.00 86.75 245 PRO A CA 1
ATOM 1915 C C . PRO A 1 245 ? 32.582 -0.071 -27.559 1.00 86.75 245 PRO A C 1
ATOM 1917 O O . PRO A 1 245 ? 33.414 -0.815 -28.080 1.00 86.75 245 PRO A O 1
ATOM 1920 N N . LEU A 1 246 ? 31.362 0.109 -28.059 1.00 87.75 246 LEU A N 1
ATOM 1921 C CA . LEU A 1 246 ? 30.868 -0.484 -29.300 1.00 87.75 246 LEU A CA 1
ATOM 1922 C C . LEU A 1 246 ? 30.728 0.603 -30.370 1.00 87.75 246 LEU A C 1
ATOM 1924 O O . LEU A 1 246 ? 30.185 1.677 -30.095 1.00 87.75 246 LEU A O 1
ATOM 1928 N N . ASN A 1 247 ? 31.181 0.330 -31.597 1.00 88.31 247 ASN A N 1
ATOM 1929 C CA . ASN A 1 247 ? 31.042 1.290 -32.692 1.00 88.31 247 ASN A CA 1
ATOM 1930 C C . ASN A 1 247 ? 29.571 1.407 -33.114 1.00 88.31 247 ASN A C 1
ATOM 1932 O O . ASN A 1 247 ? 28.891 0.402 -33.323 1.00 88.31 247 ASN A O 1
ATOM 1936 N N . SER A 1 248 ? 29.081 2.634 -33.281 1.00 88.69 248 SER A N 1
ATOM 1937 C CA . SER A 1 248 ? 27.753 2.909 -33.835 1.00 88.69 248 SER A CA 1
ATOM 1938 C C . SER A 1 248 ? 27.748 2.813 -35.373 1.00 88.69 248 SER A C 1
ATOM 1940 O O . SER A 1 248 ? 28.812 2.863 -36.004 1.00 88.69 248 SER A O 1
ATOM 1942 N N . PRO A 1 249 ? 26.570 2.688 -36.018 1.00 89.62 249 PRO A N 1
ATOM 1943 C CA . PRO A 1 249 ? 26.465 2.804 -37.469 1.00 89.62 249 PRO A CA 1
ATOM 1944 C C . PRO A 1 249 ? 27.075 4.131 -37.951 1.00 89.62 249 PRO A C 1
ATOM 1946 O O . PRO A 1 249 ? 26.802 5.198 -37.390 1.00 89.62 249 PRO A O 1
ATOM 1949 N N . LYS A 1 250 ? 27.907 4.080 -38.998 1.00 85.06 250 LYS A N 1
ATOM 1950 C CA . LYS A 1 250 ? 28.654 5.251 -39.489 1.00 85.06 250 LYS A CA 1
ATOM 1951 C C . LYS A 1 250 ? 27.720 6.423 -39.808 1.00 85.06 250 LYS A C 1
ATOM 1953 O O . LYS A 1 250 ? 26.758 6.267 -40.553 1.00 85.06 250 LYS A O 1
ATOM 1958 N N . GLY A 1 251 ? 28.041 7.603 -39.270 1.00 81.56 251 GLY A N 1
ATOM 1959 C CA . GLY A 1 251 ? 27.287 8.839 -39.511 1.00 81.56 251 GLY A CA 1
ATOM 1960 C C . GLY A 1 251 ? 25.933 8.917 -38.798 1.00 81.56 251 GLY A C 1
ATOM 1961 O O . GLY A 1 251 ? 25.147 9.808 -39.108 1.00 81.56 251 GLY A O 1
ATOM 1962 N N . SER A 1 252 ? 25.647 8.011 -37.859 1.00 86.06 252 SER A N 1
ATOM 1963 C CA . SER A 1 252 ? 24.402 8.016 -37.090 1.00 86.06 252 SER A CA 1
ATOM 1964 C C . SER A 1 252 ? 24.618 8.505 -35.655 1.00 86.06 252 SER A C 1
ATOM 1966 O O . SER A 1 252 ? 25.608 8.173 -35.005 1.00 86.06 252 SER A O 1
ATOM 1968 N N . HIS A 1 253 ? 23.667 9.296 -35.157 1.00 91.81 253 HIS A N 1
ATOM 1969 C CA . HIS A 1 253 ? 23.548 9.630 -33.739 1.00 91.81 253 HIS A CA 1
ATOM 1970 C C . HIS A 1 253 ? 22.478 8.730 -33.134 1.00 91.81 253 HIS A C 1
ATOM 1972 O O . HIS A 1 253 ? 21.316 8.851 -33.517 1.00 91.81 253 HIS A O 1
ATOM 1978 N N . ILE A 1 254 ? 22.846 7.851 -32.208 1.00 95.62 254 ILE A N 1
ATOM 1979 C CA . ILE A 1 254 ? 21.914 6.903 -31.587 1.00 95.62 254 ILE A CA 1
ATOM 1980 C C . ILE A 1 254 ? 21.112 7.597 -30.483 1.00 95.62 254 ILE A C 1
ATOM 1982 O O . ILE A 1 254 ? 21.652 8.442 -29.772 1.00 95.62 254 ILE A O 1
ATOM 1986 N N . ILE A 1 255 ? 19.816 7.297 -30.402 1.00 94.25 255 ILE A N 1
ATOM 1987 C CA . ILE A 1 255 ? 18.895 7.825 -29.380 1.00 94.25 255 ILE A CA 1
ATOM 1988 C C . ILE A 1 255 ? 18.294 6.722 -28.505 1.00 94.25 255 ILE A C 1
ATOM 1990 O O . ILE A 1 255 ? 17.958 6.982 -27.357 1.00 94.25 255 ILE A O 1
ATOM 1994 N N . ASP A 1 256 ? 18.208 5.492 -29.016 1.00 96.69 256 ASP A N 1
ATOM 1995 C CA . ASP A 1 256 ? 17.852 4.311 -28.232 1.00 96.69 256 ASP A CA 1
ATOM 1996 C C . ASP A 1 256 ? 18.553 3.076 -28.807 1.00 96.69 256 ASP A C 1
ATOM 1998 O O . ASP A 1 256 ? 18.841 2.998 -30.004 1.00 96.69 256 ASP A O 1
ATOM 2002 N N . ALA A 1 257 ? 18.850 2.115 -27.945 1.00 95.88 257 ALA A N 1
ATOM 2003 C CA . ALA A 1 257 ? 19.480 0.859 -28.300 1.00 95.88 257 ALA A CA 1
ATOM 2004 C C . ALA A 1 257 ? 19.162 -0.210 -27.256 1.00 95.88 257 ALA A C 1
ATOM 2006 O O . ALA A 1 257 ? 18.968 0.089 -26.079 1.00 95.88 257 ALA A O 1
ATOM 2007 N N . ASP A 1 258 ? 19.132 -1.464 -27.682 1.00 95.19 258 ASP A N 1
ATOM 2008 C CA . ASP A 1 258 ? 18.953 -2.604 -26.792 1.00 95.19 258 ASP A CA 1
ATOM 2009 C C . ASP A 1 258 ? 19.797 -3.793 -27.256 1.00 95.19 258 ASP A C 1
ATOM 2011 O O . ASP A 1 258 ? 20.180 -3.896 -28.429 1.00 95.19 258 ASP A O 1
ATOM 2015 N N . ALA A 1 259 ? 20.073 -4.691 -26.313 1.00 92.69 259 ALA A N 1
ATOM 2016 C CA . ALA A 1 259 ? 20.750 -5.951 -26.559 1.00 92.69 259 ALA A CA 1
ATOM 2017 C C . ALA A 1 259 ? 19.804 -7.126 -26.293 1.00 92.69 259 ALA A C 1
ATOM 2019 O O . ALA A 1 259 ? 19.132 -7.205 -25.260 1.00 92.69 259 ALA A O 1
ATOM 2020 N N . GLY A 1 260 ? 19.784 -8.064 -27.235 1.00 89.12 260 GLY A N 1
ATOM 2021 C CA . GLY A 1 260 ? 18.915 -9.223 -27.214 1.00 89.12 260 GLY A CA 1
ATOM 2022 C C . GLY A 1 260 ? 19.275 -10.132 -26.054 1.00 89.12 260 GLY A C 1
ATOM 2023 O O . GLY A 1 260 ? 20.354 -10.720 -26.039 1.00 89.12 260 GLY A O 1
ATOM 2024 N N . ALA A 1 261 ? 18.366 -10.298 -25.096 1.00 81.38 261 ALA A N 1
ATOM 2025 C CA . ALA A 1 261 ? 18.628 -11.136 -23.928 1.00 81.38 261 ALA A CA 1
ATOM 2026 C C . ALA A 1 261 ? 18.905 -12.612 -24.290 1.00 81.38 261 ALA A C 1
ATOM 2028 O O . ALA A 1 261 ? 19.527 -13.320 -23.501 1.00 81.38 261 ALA A O 1
ATOM 2029 N N . LYS A 1 262 ? 18.473 -13.085 -25.471 1.00 85.56 262 LYS A N 1
ATOM 2030 C CA . LYS A 1 262 ? 18.632 -14.478 -25.919 1.00 85.56 262 LYS A CA 1
ATOM 2031 C C . LYS A 1 262 ? 19.976 -14.762 -26.597 1.00 85.56 262 LYS A C 1
ATOM 2033 O O . LYS A 1 262 ? 20.545 -15.821 -26.356 1.00 85.56 262 LYS A O 1
ATOM 2038 N N . ASP A 1 263 ? 20.458 -13.870 -27.460 1.00 86.00 263 ASP A N 1
ATOM 2039 C CA . ASP A 1 263 ? 21.628 -14.116 -28.326 1.00 86.00 263 ASP A CA 1
ATOM 2040 C C . ASP A 1 263 ? 22.648 -12.961 -28.361 1.00 86.00 263 ASP A C 1
ATOM 2042 O O . ASP A 1 263 ? 23.680 -13.063 -29.024 1.00 86.00 263 ASP A O 1
ATOM 2046 N N . GLY A 1 264 ? 22.366 -11.863 -27.659 1.00 86.62 264 GLY A N 1
ATOM 2047 C CA . GLY A 1 264 ? 23.179 -10.653 -27.643 1.00 86.62 264 GLY A CA 1
ATOM 2048 C C . GLY A 1 264 ? 23.128 -9.801 -28.903 1.00 86.62 264 GLY A C 1
ATOM 2049 O O . GLY A 1 264 ? 23.928 -8.881 -29.034 1.00 86.62 264 GLY A O 1
ATOM 2050 N N . ALA A 1 265 ? 22.202 -10.038 -29.830 1.00 90.19 265 ALA A N 1
ATOM 2051 C CA . ALA A 1 265 ? 22.032 -9.155 -30.976 1.00 90.19 265 ALA A CA 1
ATOM 2052 C C . ALA A 1 265 ? 21.789 -7.706 -30.539 1.00 90.19 265 ALA A C 1
ATOM 2054 O O . ALA A 1 265 ? 21.025 -7.439 -29.617 1.00 90.19 265 ALA A O 1
ATOM 2055 N N . LEU A 1 266 ? 22.414 -6.763 -31.230 1.00 93.62 266 LEU A N 1
ATOM 2056 C CA . LEU A 1 266 ? 22.268 -5.344 -30.951 1.00 93.62 266 LEU A CA 1
ATOM 2057 C C . LEU A 1 266 ? 21.262 -4.748 -31.914 1.00 93.62 266 LEU A C 1
ATOM 2059 O O . LEU A 1 266 ? 21.351 -4.977 -33.119 1.00 93.62 266 LEU A O 1
ATOM 2063 N N . TRP A 1 267 ? 20.351 -3.947 -31.383 1.00 95.81 267 TRP A N 1
ATOM 2064 C CA . TRP A 1 267 ? 19.443 -3.124 -32.166 1.00 95.81 267 TRP A CA 1
ATOM 2065 C C . TRP A 1 267 ? 19.564 -1.681 -31.703 1.00 95.81 267 TRP A C 1
ATOM 2067 O O . TRP A 1 267 ? 19.645 -1.424 -30.505 1.00 95.81 267 TRP A O 1
ATOM 2077 N N . CYS A 1 268 ? 19.582 -0.732 -32.634 1.00 96.38 268 CYS A N 1
ATOM 2078 C CA . CYS A 1 268 ? 19.615 0.683 -32.294 1.00 96.38 268 CYS A CA 1
ATOM 2079 C C . CYS A 1 268 ? 18.786 1.537 -33.248 1.00 96.38 268 CYS A C 1
ATOM 2081 O O . CYS A 1 268 ? 18.486 1.155 -34.381 1.00 96.38 268 CYS A O 1
ATOM 2083 N N . VAL A 1 269 ? 18.420 2.711 -32.751 1.00 97.19 269 VAL A N 1
ATOM 2084 C CA . VAL A 1 269 ? 17.607 3.712 -33.424 1.00 97.19 269 VAL A CA 1
ATOM 2085 C C . VAL A 1 269 ? 18.391 5.014 -33.459 1.00 97.19 269 VAL A C 1
ATOM 2087 O O . VAL A 1 269 ? 18.886 5.498 -32.439 1.00 97.19 269 VAL A O 1
ATOM 2090 N N . SER A 1 270 ? 18.524 5.583 -34.653 1.00 96.00 270 SER A N 1
ATOM 2091 C CA . SER A 1 270 ? 19.153 6.891 -34.839 1.00 96.00 270 SER A CA 1
ATOM 2092 C C . SER A 1 270 ? 18.195 8.051 -34.548 1.00 96.00 270 SER A C 1
ATOM 2094 O O . SER A 1 270 ? 16.982 7.884 -34.561 1.00 96.00 270 SER A O 1
ATOM 2096 N N . ARG A 1 271 ? 18.728 9.266 -34.393 1.00 93.62 271 ARG A N 1
ATOM 2097 C CA . ARG A 1 271 ? 17.963 10.514 -34.213 1.00 93.62 271 ARG A CA 1
ATOM 2098 C C . ARG A 1 271 ? 16.933 10.779 -35.322 1.00 93.62 271 ARG A C 1
ATOM 2100 O O . ARG A 1 271 ? 15.971 11.494 -35.092 1.00 93.62 271 ARG A O 1
ATOM 2107 N N . HIS A 1 272 ? 17.131 10.215 -36.514 1.00 92.38 272 HIS A N 1
ATOM 2108 C CA . HIS A 1 272 ? 16.186 10.304 -37.634 1.00 92.38 272 HIS A CA 1
ATOM 2109 C C . HIS A 1 272 ? 15.210 9.118 -37.691 1.00 92.38 272 HIS A C 1
ATOM 2111 O O . HIS A 1 272 ? 14.634 8.852 -38.740 1.00 92.38 272 HIS A O 1
ATOM 2117 N N . GLY A 1 273 ? 15.112 8.338 -36.616 1.00 93.44 273 GLY A N 1
ATOM 2118 C CA . GLY A 1 273 ? 14.263 7.159 -36.484 1.00 93.44 273 GLY A CA 1
ATOM 2119 C C . GLY A 1 273 ? 14.708 5.922 -37.267 1.00 93.44 273 GLY A C 1
ATOM 2120 O O . GLY A 1 273 ? 14.040 4.895 -37.219 1.00 93.44 273 GLY A O 1
ATOM 2121 N N . VAL A 1 274 ? 15.834 5.982 -37.991 1.00 95.75 274 VAL A N 1
ATOM 2122 C CA . VAL A 1 274 ? 16.344 4.838 -38.766 1.00 95.75 274 VAL A CA 1
ATOM 2123 C C . VAL A 1 274 ? 16.814 3.729 -37.828 1.00 95.75 274 VAL A C 1
ATOM 2125 O O . VAL A 1 274 ? 17.608 3.997 -36.922 1.00 95.75 274 VAL A O 1
ATOM 2128 N N . VAL A 1 275 ? 16.359 2.504 -38.097 1.00 96.00 275 VAL A N 1
ATOM 2129 C CA . VAL A 1 275 ? 16.650 1.301 -37.312 1.00 96.00 275 VAL A CA 1
ATOM 2130 C C . VAL A 1 275 ? 17.836 0.536 -37.896 1.00 96.00 275 VAL A C 1
ATOM 2132 O O . VAL A 1 275 ? 17.926 0.329 -39.111 1.00 96.00 275 VAL A O 1
ATOM 2135 N N . PHE A 1 276 ? 18.728 0.075 -37.025 1.00 95.06 276 PHE A N 1
ATOM 2136 C CA . PHE A 1 276 ? 19.858 -0.778 -37.374 1.00 95.06 276 PHE A CA 1
ATOM 2137 C C . PHE A 1 276 ? 19.931 -1.987 -36.447 1.00 95.06 276 PHE A C 1
ATOM 2139 O O . PHE A 1 276 ? 19.553 -1.903 -35.278 1.00 95.06 276 PHE A O 1
ATOM 2146 N N . ARG A 1 277 ? 20.480 -3.094 -36.951 1.00 93.62 277 ARG A N 1
ATOM 2147 C CA . ARG A 1 277 ? 20.796 -4.282 -36.153 1.00 93.62 277 ARG A CA 1
ATOM 2148 C C . ARG A 1 277 ? 22.192 -4.817 -36.455 1.00 93.62 277 ARG A C 1
ATOM 2150 O O . ARG A 1 277 ? 22.702 -4.618 -37.554 1.00 93.62 277 ARG A O 1
ATOM 2157 N N . SER A 1 278 ? 22.803 -5.509 -35.502 1.00 91.94 278 SER A N 1
ATOM 2158 C CA . SER A 1 278 ? 24.087 -6.197 -35.676 1.00 91.94 278 SER A CA 1
ATOM 2159 C C . SER A 1 278 ? 24.153 -7.446 -34.804 1.00 91.94 278 SER A C 1
ATOM 2161 O O . SER A 1 278 ? 23.554 -7.511 -33.731 1.00 91.94 278 SER A O 1
ATOM 2163 N N . ARG A 1 279 ? 24.932 -8.441 -35.235 1.00 86.88 279 ARG A N 1
ATOM 2164 C CA . ARG A 1 279 ? 25.366 -9.538 -34.357 1.00 86.88 279 ARG A CA 1
ATOM 2165 C C . ARG A 1 279 ? 26.581 -9.086 -33.560 1.00 86.88 279 ARG A C 1
ATOM 2167 O O . ARG A 1 279 ? 27.380 -8.290 -34.058 1.00 86.88 279 ARG A O 1
ATOM 2174 N N . LEU A 1 280 ? 26.730 -9.610 -32.350 1.00 73.81 280 LEU A N 1
ATOM 2175 C CA . LEU A 1 280 ? 27.997 -9.495 -31.640 1.00 73.81 280 LEU A CA 1
ATOM 2176 C C . LEU A 1 280 ? 29.044 -10.416 -32.273 1.00 73.81 280 LEU A C 1
ATOM 2178 O O . LEU A 1 280 ? 28.698 -11.512 -32.730 1.00 73.81 280 LEU A O 1
ATOM 2182 N N . PRO A 1 281 ? 30.323 -10.014 -32.284 1.00 62.66 281 PRO A N 1
ATOM 2183 C CA . PRO A 1 281 ? 31.403 -10.889 -32.714 1.00 62.66 281 PRO A CA 1
ATOM 2184 C C . PRO A 1 281 ? 31.487 -12.122 -31.801 1.00 62.66 281 PRO A C 1
ATOM 2186 O O . PRO A 1 281 ? 31.502 -11.994 -30.580 1.00 62.66 281 PRO A O 1
ATOM 2189 N N . GLN A 1 282 ? 31.586 -13.322 -32.383 1.00 53.03 282 GLN A N 1
ATOM 2190 C CA . GLN A 1 282 ? 31.706 -14.582 -31.626 1.00 53.03 282 GLN A CA 1
ATOM 2191 C C . GLN A 1 282 ? 33.064 -14.757 -30.914 1.00 53.03 282 GLN A C 1
ATOM 2193 O O . GLN A 1 282 ? 33.213 -15.662 -30.098 1.00 53.03 282 GLN A O 1
ATOM 2198 N N . ALA A 1 283 ? 34.050 -13.901 -31.195 1.00 45.03 283 ALA A N 1
ATOM 2199 C CA . ALA A 1 283 ? 35.367 -13.909 -30.566 1.00 45.03 283 ALA A CA 1
ATOM 2200 C C . ALA A 1 283 ? 35.693 -12.492 -30.076 1.00 45.03 283 ALA A C 1
ATOM 2202 O O . ALA A 1 283 ? 35.672 -11.545 -30.863 1.00 45.03 283 ALA A O 1
ATOM 2203 N N . GLY A 1 284 ? 35.938 -12.350 -28.771 1.00 45.94 284 GLY A N 1
ATOM 2204 C CA . GLY A 1 284 ? 36.175 -11.064 -28.115 1.00 45.94 284 GLY A CA 1
ATOM 2205 C C . GLY A 1 284 ? 37.261 -10.219 -28.790 1.00 45.94 284 GLY A C 1
ATOM 2206 O O . GLY A 1 284 ? 38.240 -10.758 -29.302 1.00 45.94 284 GLY A O 1
ATOM 2207 N N . ASN A 1 285 ? 37.080 -8.894 -28.720 1.00 46.94 285 ASN A N 1
ATOM 2208 C CA . ASN A 1 285 ? 37.969 -7.811 -29.184 1.00 46.94 285 ASN A CA 1
ATOM 2209 C C . ASN A 1 285 ? 37.738 -7.207 -30.582 1.00 46.94 285 ASN A C 1
ATOM 2211 O O . ASN A 1 285 ? 38.670 -6.647 -31.152 1.00 46.94 285 ASN A O 1
ATOM 2215 N N . SER A 1 286 ? 36.516 -7.203 -31.113 1.00 52.16 286 SER A N 1
ATOM 2216 C CA . SER A 1 286 ? 36.183 -6.314 -32.238 1.00 52.16 286 SER A CA 1
ATOM 2217 C C . SER A 1 286 ? 35.080 -5.339 -31.840 1.00 52.16 286 SER A C 1
ATOM 2219 O O . SER A 1 286 ? 33.920 -5.727 -31.741 1.00 52.16 286 SER A O 1
ATOM 2221 N N . SER A 1 287 ? 35.426 -4.064 -31.637 1.00 62.16 287 SER A N 1
ATOM 2222 C CA . SER A 1 287 ? 34.448 -2.965 -31.576 1.00 62.16 287 SER A CA 1
ATOM 2223 C C . SER A 1 287 ? 33.762 -2.726 -32.928 1.00 62.16 287 SER A C 1
ATOM 2225 O O . SER A 1 287 ? 32.746 -2.031 -32.978 1.00 62.16 287 SER A O 1
ATOM 2227 N N . ASP A 1 288 ? 34.276 -3.323 -34.012 1.00 68.25 288 ASP A N 1
ATOM 2228 C CA . ASP A 1 288 ? 33.695 -3.264 -35.348 1.00 68.25 288 ASP A CA 1
ATOM 2229 C C . ASP A 1 288 ? 32.498 -4.207 -35.472 1.00 68.25 288 ASP A C 1
ATOM 2231 O O . ASP A 1 288 ? 32.619 -5.419 -35.673 1.00 68.25 288 ASP A O 1
ATOM 2235 N N . LEU A 1 289 ? 31.322 -3.599 -35.341 1.00 83.62 289 LEU A N 1
ATOM 2236 C CA . LEU A 1 289 ? 30.017 -4.197 -35.575 1.00 83.62 289 LEU A CA 1
ATOM 2237 C C . LEU A 1 289 ? 29.606 -4.009 -37.039 1.00 83.62 289 LEU A C 1
ATOM 2239 O O . LEU A 1 289 ? 29.744 -2.920 -37.606 1.00 83.62 289 LEU A O 1
ATOM 2243 N N . ASN A 1 290 ? 29.063 -5.066 -37.646 1.00 87.56 290 ASN A N 1
ATOM 2244 C CA . ASN A 1 290 ? 28.505 -4.999 -38.993 1.00 87.56 290 ASN A CA 1
ATOM 2245 C C . ASN A 1 290 ? 27.017 -4.641 -38.922 1.00 87.56 290 ASN A C 1
ATOM 2247 O O . ASN A 1 290 ? 26.159 -5.513 -38.780 1.00 87.56 290 ASN A O 1
ATOM 2251 N N . TRP A 1 291 ? 26.733 -3.344 -38.999 1.00 91.69 291 TRP A N 1
ATOM 2252 C CA . TRP A 1 291 ? 25.381 -2.809 -38.902 1.00 91.69 291 TRP A CA 1
ATOM 2253 C C . TRP A 1 291 ? 24.595 -2.976 -40.204 1.00 91.69 291 TRP A C 1
ATOM 2255 O O . TRP A 1 291 ? 24.940 -2.406 -41.239 1.00 91.69 291 TRP A O 1
ATOM 2265 N N . GLU A 1 292 ? 23.479 -3.690 -40.122 1.00 91.19 292 GLU A N 1
ATOM 2266 C CA . GLU A 1 292 ? 22.459 -3.791 -41.161 1.00 91.19 292 GLU A CA 1
ATOM 2267 C C . GLU A 1 292 ? 21.357 -2.763 -40.887 1.00 91.19 292 GLU A C 1
ATOM 2269 O O . GLU A 1 292 ? 20.803 -2.711 -39.787 1.00 91.19 292 GLU A O 1
ATOM 2274 N N . ARG A 1 293 ? 21.012 -1.946 -41.887 1.00 91.75 293 ARG A N 1
ATOM 2275 C CA . ARG A 1 293 ? 19.833 -1.075 -41.815 1.00 91.75 293 ARG A CA 1
ATOM 2276 C C . ARG A 1 293 ? 18.572 -1.920 -41.983 1.00 91.75 293 ARG A C 1
ATOM 2278 O O . ARG A 1 293 ? 18.454 -2.642 -42.968 1.00 91.75 293 ARG A O 1
ATOM 2285 N N . VAL A 1 294 ? 17.613 -1.758 -41.076 1.00 90.50 294 VAL A N 1
ATOM 2286 C CA . VAL A 1 294 ? 16.290 -2.386 -41.162 1.00 90.50 294 VAL A CA 1
ATOM 2287 C C . VAL A 1 294 ? 15.302 -1.345 -41.716 1.00 90.50 294 VAL A C 1
ATOM 2289 O O . VAL A 1 294 ? 15.079 -0.326 -41.060 1.00 90.50 294 VAL A O 1
ATOM 2292 N N . PRO A 1 295 ? 14.773 -1.521 -42.941 1.00 81.25 295 PRO A N 1
ATOM 2293 C CA . PRO A 1 295 ? 13.887 -0.545 -43.583 1.00 81.25 295 PRO A CA 1
ATOM 2294 C C . PRO A 1 295 ? 12.447 -0.582 -43.025 1.00 81.25 295 PRO A C 1
ATOM 2296 O O . PRO A 1 295 ? 12.144 -1.336 -42.102 1.00 81.25 295 PRO A O 1
ATOM 2299 N N . GLU A 1 296 ? 11.566 0.226 -43.628 1.00 81.12 296 GLU A N 1
ATOM 2300 C CA . GLU A 1 296 ? 10.092 0.213 -43.501 1.00 81.12 296 GLU A CA 1
ATOM 2301 C C . GLU A 1 296 ? 9.446 0.882 -42.280 1.00 81.12 296 GLU A C 1
ATOM 2303 O O . GLU A 1 296 ? 8.270 1.235 -42.358 1.00 81.12 296 GLU A O 1
ATOM 2308 N N . VAL A 1 297 ? 10.164 1.122 -41.180 1.00 89.06 297 VAL A N 1
ATOM 2309 C CA . VAL A 1 297 ? 9.608 1.844 -40.019 1.00 89.06 297 VAL A CA 1
ATOM 2310 C C . VAL A 1 297 ? 10.628 2.816 -39.434 1.00 89.06 297 VAL A C 1
ATOM 2312 O O . VAL A 1 297 ? 11.823 2.526 -39.378 1.00 89.06 297 VAL A O 1
ATOM 2315 N N . TYR A 1 298 ? 10.133 3.972 -38.988 1.00 94.62 298 TYR A N 1
ATOM 2316 C CA . TYR A 1 298 ? 10.882 4.932 -38.186 1.00 94.62 298 TYR A CA 1
ATOM 2317 C C . TYR A 1 298 ? 10.451 4.813 -36.730 1.00 94.62 298 TYR A C 1
ATOM 2319 O O . TYR A 1 298 ? 9.265 4.929 -36.422 1.00 94.62 298 TYR A O 1
ATOM 2327 N N . LEU A 1 299 ? 11.409 4.548 -35.850 1.00 96.69 299 LEU A N 1
ATOM 2328 C CA . LEU A 1 299 ? 11.159 4.304 -34.434 1.00 96.69 299 LEU A CA 1
ATOM 2329 C C . LEU A 1 299 ? 11.792 5.395 -33.569 1.00 96.69 299 LEU A C 1
ATOM 2331 O O . LEU A 1 299 ? 12.712 6.080 -33.995 1.00 96.69 299 LEU A O 1
ATOM 2335 N N . THR A 1 300 ? 11.309 5.537 -32.346 1.00 95.88 300 THR A N 1
ATOM 2336 C CA . THR A 1 300 ? 11.886 6.353 -31.269 1.00 95.88 300 THR A CA 1
ATOM 2337 C C . THR A 1 300 ? 12.443 5.473 -30.156 1.00 95.88 300 THR A C 1
ATOM 2339 O O . THR A 1 300 ? 13.450 5.823 -29.546 1.00 95.88 300 THR A O 1
ATOM 2342 N N . HIS A 1 301 ? 11.834 4.300 -29.949 1.00 96.44 301 HIS A N 1
ATOM 2343 C CA . HIS A 1 301 ? 12.269 3.303 -28.979 1.00 96.44 301 HIS A CA 1
ATOM 2344 C C . HIS A 1 301 ? 12.392 1.918 -29.602 1.00 96.44 301 HIS A C 1
ATOM 2346 O O . HIS A 1 301 ? 11.637 1.564 -30.511 1.00 96.44 301 HIS A O 1
ATOM 2352 N N . ILE A 1 302 ? 13.313 1.115 -29.074 1.00 97.12 302 ILE A N 1
ATOM 2353 C CA . ILE A 1 302 ? 13.528 -0.270 -29.493 1.00 97.12 302 ILE A CA 1
ATOM 2354 C C . ILE A 1 302 ? 13.797 -1.164 -28.284 1.00 97.12 302 ILE A C 1
ATOM 2356 O O . ILE A 1 302 ? 14.554 -0.803 -27.388 1.00 97.12 302 ILE A O 1
ATOM 2360 N N . SER A 1 303 ? 13.234 -2.364 -28.267 1.00 96.25 303 SER A N 1
ATOM 2361 C CA . SER A 1 303 ? 13.700 -3.442 -27.400 1.00 96.25 303 SER A CA 1
ATOM 2362 C C . SER A 1 303 ? 13.810 -4.730 -28.189 1.00 96.25 303 SER A C 1
ATOM 2364 O O . SER A 1 303 ? 13.046 -4.956 -29.124 1.00 96.25 303 SER A O 1
ATOM 2366 N N . CYS A 1 304 ? 14.774 -5.575 -27.848 1.00 94.12 304 CYS A N 1
ATOM 2367 C CA . CYS A 1 304 ? 15.012 -6.797 -28.594 1.00 94.12 304 CYS A CA 1
ATOM 2368 C C . CYS A 1 304 ? 15.194 -8.011 -27.687 1.00 94.12 304 CYS A C 1
ATOM 2370 O O . CYS A 1 304 ? 15.706 -7.954 -26.564 1.00 94.12 304 CYS A O 1
ATOM 2372 N N . GLN A 1 305 ? 14.747 -9.144 -28.216 1.00 92.62 305 GLN A N 1
ATOM 2373 C CA . GLN A 1 305 ? 14.999 -10.462 -27.654 1.00 92.62 305 GLN A CA 1
ATOM 2374 C C . GLN A 1 305 ? 16.197 -11.105 -28.356 1.00 92.62 305 GLN A C 1
ATOM 2376 O O . GLN A 1 305 ? 17.027 -11.727 -27.693 1.00 92.62 305 GLN A O 1
ATOM 2381 N N . SER A 1 306 ? 16.262 -10.987 -29.689 1.00 91.38 306 SER A N 1
ATOM 2382 C CA . SER A 1 306 ? 17.269 -11.648 -30.526 1.00 91.38 306 SER A CA 1
ATOM 2383 C C . SER A 1 306 ? 17.521 -10.920 -31.855 1.00 91.38 306 SER A C 1
ATOM 2385 O O . SER A 1 306 ? 16.908 -9.886 -32.131 1.00 91.38 306 SER A O 1
ATOM 2387 N N . TYR A 1 307 ? 18.384 -11.465 -32.718 1.00 89.56 307 TYR A N 1
ATOM 2388 C CA . TYR A 1 307 ? 18.636 -10.927 -34.064 1.00 89.56 307 TYR A CA 1
ATOM 2389 C C . TYR A 1 307 ? 17.382 -10.880 -34.951 1.00 89.56 307 TYR A C 1
ATOM 2391 O O . TYR A 1 307 ? 17.273 -10.042 -35.849 1.00 89.56 307 TYR A O 1
ATOM 2399 N N . ASP A 1 308 ? 16.438 -11.783 -34.687 1.00 88.94 308 ASP A N 1
ATOM 2400 C CA . ASP A 1 308 ? 15.245 -12.019 -35.499 1.00 88.94 308 ASP A CA 1
ATOM 2401 C C . ASP A 1 308 ? 13.938 -11.700 -34.752 1.00 88.94 308 ASP A C 1
ATOM 2403 O O . ASP A 1 308 ? 12.854 -11.991 -35.248 1.00 88.94 308 ASP A O 1
ATOM 2407 N N . SER A 1 309 ? 14.023 -11.077 -33.573 1.00 92.06 309 SER A N 1
ATOM 2408 C CA . SER A 1 309 ? 12.861 -10.714 -32.756 1.00 92.06 309 SER A CA 1
ATOM 2409 C C . SER A 1 309 ? 13.142 -9.425 -31.986 1.00 92.06 309 SER A C 1
ATOM 2411 O O . SER A 1 309 ? 13.998 -9.387 -31.092 1.00 92.06 309 SER A O 1
ATOM 2413 N N . ALA A 1 310 ? 12.422 -8.372 -32.366 1.00 94.75 310 ALA A N 1
ATOM 2414 C CA . ALA A 1 310 ? 12.487 -7.051 -31.760 1.00 94.75 310 ALA A CA 1
ATOM 2415 C C . ALA A 1 310 ? 11.104 -6.396 -31.740 1.00 94.75 310 ALA A C 1
ATOM 2417 O O . ALA A 1 310 ? 10.203 -6.776 -32.488 1.00 94.75 310 ALA A O 1
ATOM 2418 N N . MET A 1 311 ? 10.951 -5.383 -30.903 1.00 95.94 311 MET A N 1
ATOM 2419 C CA . MET A 1 311 ? 9.794 -4.509 -30.869 1.00 95.94 311 MET A CA 1
ATOM 2420 C C . MET A 1 311 ? 10.244 -3.056 -30.804 1.00 95.94 311 MET A C 1
ATOM 2422 O O . MET A 1 311 ? 11.359 -2.751 -30.380 1.00 95.94 311 MET A O 1
ATOM 2426 N N . GLY A 1 312 ? 9.366 -2.151 -31.203 1.00 96.75 312 GLY A N 1
ATOM 2427 C CA . GLY A 1 312 ? 9.660 -0.735 -31.148 1.00 96.75 312 GLY A CA 1
ATOM 2428 C C . GLY A 1 312 ? 8.424 0.132 -31.114 1.00 96.75 312 GLY A C 1
ATOM 2429 O O . GLY A 1 312 ? 7.306 -0.338 -31.322 1.00 96.75 312 GLY A O 1
ATOM 2430 N N . ILE A 1 313 ? 8.652 1.407 -30.836 1.00 97.50 313 ILE A N 1
ATOM 2431 C CA . ILE A 1 313 ? 7.621 2.440 -30.777 1.00 97.50 313 ILE A CA 1
ATOM 2432 C C . ILE A 1 313 ? 8.009 3.543 -31.756 1.00 97.50 313 ILE A C 1
ATOM 2434 O O . ILE A 1 313 ? 9.191 3.863 -31.848 1.00 97.50 313 ILE A O 1
ATOM 2438 N N . ASN A 1 314 ? 7.051 4.096 -32.500 1.00 95.88 314 ASN A N 1
ATOM 2439 C CA . ASN A 1 314 ? 7.275 5.254 -33.374 1.00 95.88 314 ASN A CA 1
ATOM 2440 C C . ASN A 1 314 ? 6.919 6.589 -32.683 1.00 95.88 314 ASN A C 1
ATOM 2442 O O . ASN A 1 314 ? 6.533 6.623 -31.518 1.00 95.88 314 ASN A O 1
ATOM 2446 N N . GLU A 1 315 ? 7.026 7.706 -33.405 1.00 94.50 315 GLU A N 1
ATOM 2447 C CA . 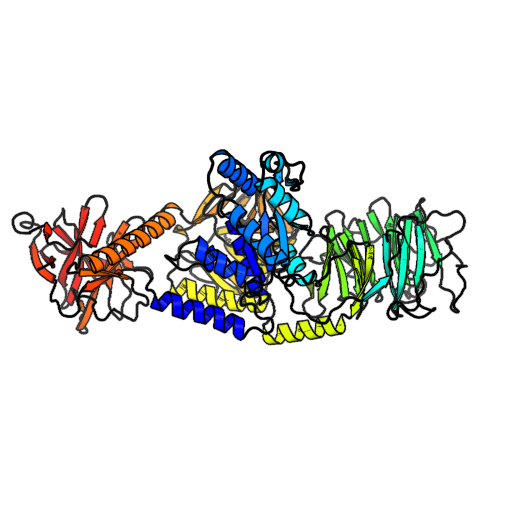GLU A 1 315 ? 6.680 9.039 -32.878 1.00 94.50 315 GLU A CA 1
ATOM 2448 C C . GLU A 1 315 ? 5.199 9.179 -32.472 1.00 94.50 315 GLU A C 1
ATOM 2450 O O . GLU A 1 315 ? 4.893 9.931 -31.552 1.00 94.50 315 GLU A O 1
ATOM 2455 N N . ASP A 1 316 ? 4.294 8.400 -33.077 1.00 93.81 316 ASP A N 1
ATOM 2456 C CA . ASP A 1 316 ? 2.859 8.378 -32.745 1.00 93.81 316 ASP A CA 1
ATOM 2457 C C . ASP A 1 316 ? 2.520 7.453 -31.560 1.00 93.81 316 ASP A C 1
ATOM 2459 O O . ASP A 1 316 ? 1.359 7.080 -31.358 1.00 93.81 316 ASP A O 1
ATOM 2463 N N . SER A 1 317 ? 3.528 6.994 -30.813 1.00 94.12 317 SER A N 1
ATOM 2464 C CA . SER A 1 317 ? 3.383 6.011 -29.732 1.00 94.12 317 SER A CA 1
ATOM 2465 C C . SER A 1 317 ? 2.795 4.660 -30.179 1.00 94.12 317 SER A C 1
ATOM 2467 O O . SER A 1 317 ? 2.322 3.884 -29.346 1.00 94.12 317 SER A O 1
ATOM 2469 N N . SER A 1 318 ? 2.818 4.343 -31.477 1.00 95.50 318 SER A N 1
ATOM 2470 C CA . SER A 1 318 ? 2.358 3.057 -32.011 1.00 95.50 318 SER A CA 1
ATOM 2471 C C . SER A 1 318 ? 3.419 1.978 -31.845 1.00 95.50 318 SER A C 1
ATOM 2473 O O . SER A 1 318 ? 4.593 2.204 -32.131 1.00 95.50 318 SER A O 1
ATOM 2475 N N . VAL A 1 319 ? 2.989 0.785 -31.429 1.00 96.75 319 VAL A N 1
ATOM 2476 C CA . VAL A 1 319 ? 3.878 -0.351 -31.160 1.00 96.75 319 VAL A CA 1
ATOM 2477 C C . VAL A 1 319 ? 3.999 -1.242 -32.394 1.00 96.75 319 VAL A C 1
ATOM 2479 O O . VAL A 1 319 ? 2.994 -1.624 -32.994 1.00 96.75 319 VAL A O 1
ATOM 2482 N N . PHE A 1 320 ? 5.225 -1.619 -32.743 1.00 95.44 320 PHE A N 1
ATOM 2483 C CA . PHE A 1 320 ? 5.542 -2.516 -33.849 1.00 95.44 320 PHE A CA 1
ATOM 2484 C C . PHE A 1 320 ? 6.352 -3.712 -33.352 1.00 95.44 320 PHE A C 1
ATOM 2486 O O . PHE A 1 320 ? 7.220 -3.567 -32.494 1.00 95.44 320 PHE A O 1
ATOM 2493 N N . GLN A 1 321 ? 6.099 -4.885 -33.925 1.00 94.62 321 GLN A N 1
ATOM 2494 C CA . GLN A 1 321 ? 6.881 -6.101 -33.721 1.00 94.62 321 GLN A CA 1
ATOM 2495 C C . GLN A 1 321 ? 7.590 -6.479 -35.020 1.00 94.62 321 GLN A C 1
ATOM 2497 O O . GLN A 1 321 ? 6.971 -6.510 -36.082 1.00 94.62 321 GLN A O 1
ATOM 2502 N N . TYR A 1 322 ? 8.877 -6.787 -34.936 1.00 92.88 322 TYR A N 1
ATOM 2503 C CA . TYR A 1 322 ? 9.657 -7.335 -36.035 1.00 92.88 322 TYR A CA 1
ATOM 2504 C C . TYR A 1 322 ? 9.591 -8.861 -36.012 1.00 92.88 322 TYR A C 1
ATOM 2506 O O . TYR A 1 322 ? 9.926 -9.483 -35.002 1.00 92.88 322 TYR A O 1
ATOM 2514 N N . LEU A 1 323 ? 9.202 -9.461 -37.137 1.00 82.25 323 LEU A N 1
ATOM 2515 C CA . LEU A 1 323 ? 9.138 -10.911 -37.311 1.00 82.25 323 LEU A CA 1
ATOM 2516 C C . LEU A 1 323 ? 10.273 -11.386 -38.231 1.00 82.25 323 LEU A C 1
ATOM 2518 O O . LEU A 1 323 ? 10.228 -11.198 -39.449 1.00 82.25 323 LEU A O 1
ATOM 2522 N N . GLY A 1 324 ? 11.314 -11.985 -37.648 1.00 75.88 324 GLY A N 1
ATOM 2523 C CA . GLY A 1 324 ? 12.435 -12.575 -38.382 1.00 75.88 324 GLY A CA 1
ATOM 2524 C C . GLY A 1 324 ? 12.186 -14.011 -38.866 1.00 75.88 324 GLY A C 1
ATOM 2525 O O . GLY A 1 324 ? 11.085 -14.552 -38.761 1.00 75.88 324 GLY A O 1
ATOM 2526 N N . SER A 1 325 ? 13.220 -14.634 -39.440 1.00 62.22 325 SER A N 1
ATOM 2527 C CA . SER A 1 325 ? 13.111 -15.866 -40.248 1.00 62.22 325 SER A CA 1
ATOM 2528 C C . SER A 1 325 ? 12.678 -17.137 -39.501 1.00 62.22 325 SER A C 1
ATOM 2530 O O . SER A 1 325 ? 12.182 -18.059 -40.144 1.00 62.22 325 SER A O 1
ATOM 2532 N N . ASP A 1 326 ? 12.801 -17.187 -38.173 1.00 52.31 326 ASP A N 1
ATOM 2533 C CA . ASP A 1 326 ? 12.512 -18.389 -37.373 1.00 52.31 326 ASP A CA 1
ATOM 2534 C C . ASP A 1 326 ? 11.026 -18.549 -36.987 1.00 52.31 326 ASP A C 1
ATOM 2536 O O . ASP A 1 326 ? 10.634 -19.577 -36.437 1.00 52.31 326 ASP A O 1
ATOM 2540 N N . HIS A 1 327 ? 10.155 -17.580 -37.303 1.00 48.84 327 HIS A N 1
ATOM 2541 C CA . HIS A 1 327 ? 8.729 -17.613 -36.930 1.00 48.84 327 HIS A CA 1
ATOM 2542 C C . HIS A 1 327 ? 7.834 -18.510 -37.812 1.00 48.84 327 HIS A C 1
ATOM 2544 O O . HIS A 1 327 ? 6.615 -18.342 -37.837 1.00 48.84 327 HIS A O 1
ATOM 2550 N N . GLY A 1 328 ? 8.407 -19.486 -38.527 1.00 45.03 328 GLY A N 1
ATOM 2551 C CA . GLY A 1 328 ? 7.665 -20.600 -39.136 1.00 45.03 328 GLY A CA 1
ATOM 2552 C C . GLY A 1 328 ? 6.582 -20.228 -40.158 1.00 45.03 328 GLY A C 1
ATOM 2553 O O . GLY A 1 328 ? 5.737 -21.061 -40.478 1.00 45.03 328 GLY A O 1
ATOM 2554 N N . THR A 1 329 ? 6.569 -19.001 -40.683 1.00 42.28 329 THR A N 1
ATOM 2555 C CA . THR A 1 329 ? 5.551 -18.562 -41.642 1.00 42.28 329 THR A CA 1
ATOM 2556 C C . THR A 1 329 ? 6.176 -18.236 -42.990 1.00 42.28 329 THR A C 1
ATOM 2558 O O . THR A 1 329 ? 6.615 -17.126 -43.270 1.00 42.28 329 THR A O 1
ATOM 2561 N N . ASP A 1 330 ? 6.077 -19.207 -43.894 1.00 44.50 330 ASP A N 1
ATOM 2562 C CA . ASP A 1 330 ? 6.315 -19.105 -45.344 1.00 44.50 330 ASP A CA 1
ATOM 2563 C C . ASP A 1 330 ? 5.372 -18.087 -46.054 1.00 44.50 330 ASP A C 1
ATOM 2565 O O . ASP A 1 330 ? 5.244 -18.068 -47.277 1.00 44.50 330 ASP A O 1
ATOM 2569 N N . LYS A 1 331 ? 4.657 -17.240 -45.290 1.00 45.53 331 LYS A N 1
ATOM 2570 C CA . LYS A 1 331 ? 3.617 -16.307 -45.757 1.00 45.53 331 LYS A CA 1
ATOM 2571 C C . LYS A 1 331 ? 4.068 -14.847 -45.872 1.00 45.53 331 LYS A C 1
ATOM 2573 O O . LYS A 1 331 ? 3.314 -14.049 -46.419 1.00 45.53 331 LYS A O 1
ATOM 2578 N N . LEU A 1 332 ? 5.276 -14.489 -45.435 1.00 48.28 332 LEU A N 1
ATOM 2579 C CA . LEU A 1 332 ? 5.828 -13.134 -45.587 1.00 48.28 332 LEU A CA 1
ATOM 2580 C C . LEU A 1 332 ? 6.970 -13.115 -46.618 1.00 48.28 332 LEU A C 1
ATOM 2582 O O . LEU A 1 332 ? 8.102 -12.750 -46.323 1.00 48.28 332 LEU A O 1
ATOM 2586 N N . ARG A 1 333 ? 6.669 -13.493 -47.868 1.00 43.00 333 ARG A N 1
ATOM 2587 C CA . ARG A 1 333 ? 7.531 -13.217 -49.039 1.00 43.00 333 ARG A CA 1
ATOM 2588 C C . ARG A 1 333 ? 7.378 -11.766 -49.543 1.00 43.00 333 ARG A C 1
ATOM 2590 O O . ARG A 1 333 ? 7.358 -11.525 -50.745 1.00 43.00 333 ARG A O 1
ATOM 2597 N N . GLY A 1 334 ? 7.248 -10.807 -48.627 1.00 47.47 334 GLY A N 1
ATOM 2598 C CA . GLY A 1 334 ? 7.127 -9.375 -48.912 1.00 47.47 334 GLY A CA 1
ATOM 2599 C C . GLY A 1 334 ? 8.031 -8.564 -47.984 1.00 47.47 334 GLY A C 1
ATOM 2600 O O . GLY A 1 334 ? 8.261 -8.956 -46.846 1.00 47.47 334 GLY A O 1
ATOM 2601 N N . GLU A 1 335 ? 8.577 -7.463 -48.491 1.00 58.50 335 GLU A N 1
ATOM 2602 C CA . GLU A 1 335 ? 9.739 -6.733 -47.956 1.00 58.50 335 GLU A CA 1
ATOM 2603 C C . GLU A 1 335 ? 9.534 -6.059 -46.580 1.00 58.50 335 GLU A C 1
ATOM 2605 O O . GLU A 1 335 ? 10.518 -5.676 -45.950 1.00 58.50 335 GLU A O 1
ATOM 2610 N N . ASN A 1 336 ? 8.304 -5.991 -46.050 1.00 68.81 336 ASN A N 1
ATOM 2611 C CA . ASN A 1 336 ? 8.027 -5.424 -44.726 1.00 68.81 336 ASN A CA 1
ATOM 2612 C C . ASN A 1 336 ? 7.790 -6.506 -43.659 1.00 68.81 336 ASN A C 1
ATOM 2614 O O . ASN A 1 336 ? 6.805 -7.243 -43.695 1.00 68.81 336 ASN A O 1
ATOM 2618 N N . ARG A 1 337 ? 8.710 -6.571 -42.690 1.00 84.50 337 ARG A N 1
ATOM 2619 C CA . ARG A 1 337 ? 8.697 -7.524 -41.564 1.00 84.50 337 ARG A CA 1
ATOM 2620 C C . ARG A 1 337 ? 8.214 -6.917 -40.247 1.00 84.50 337 ARG A C 1
ATOM 2622 O O . ARG A 1 337 ? 8.133 -7.633 -39.250 1.00 84.50 337 ARG A O 1
ATOM 2629 N N . TRP A 1 338 ? 7.912 -5.621 -40.232 1.00 91.62 338 TRP A N 1
ATOM 2630 C CA . TRP A 1 338 ? 7.318 -4.952 -39.084 1.00 91.62 338 TRP A CA 1
ATOM 2631 C C . TRP A 1 338 ? 5.796 -5.060 -39.139 1.00 91.62 338 TRP A C 1
ATOM 2633 O O . TRP A 1 338 ? 5.162 -4.691 -40.125 1.00 91.62 338 TRP A O 1
ATOM 2643 N N . VAL A 1 339 ? 5.201 -5.533 -38.050 1.00 91.50 339 VAL A N 1
ATOM 2644 C CA . VAL A 1 339 ? 3.752 -5.625 -37.875 1.00 91.50 339 VAL A CA 1
ATOM 2645 C C . VAL A 1 339 ? 3.338 -4.682 -36.755 1.00 91.50 339 VAL A C 1
ATOM 2647 O O . VAL A 1 339 ? 3.835 -4.788 -35.636 1.00 91.50 339 VAL A O 1
ATOM 2650 N N . GLN A 1 340 ? 2.423 -3.756 -37.042 1.00 93.31 340 GLN A N 1
ATOM 2651 C CA . GLN A 1 340 ? 1.864 -2.876 -36.018 1.00 93.31 340 GLN A CA 1
ATOM 2652 C C . GLN A 1 340 ? 0.915 -3.663 -35.105 1.00 93.31 340 GLN A C 1
ATOM 2654 O O . GLN A 1 340 ? -0.067 -4.250 -35.570 1.00 93.31 340 GLN A O 1
ATOM 2659 N N . LEU A 1 341 ? 1.176 -3.634 -33.800 1.00 92.75 341 LEU A N 1
ATOM 2660 C CA . LEU A 1 341 ? 0.311 -4.213 -32.779 1.00 92.75 341 LEU A CA 1
ATOM 2661 C C . LEU A 1 341 ? -0.741 -3.177 -32.368 1.00 92.75 341 LEU A C 1
ATOM 2663 O O . LEU A 1 341 ? -0.422 -2.130 -31.804 1.00 92.75 341 LEU A O 1
ATOM 2667 N N . LYS A 1 342 ? -2.015 -3.450 -32.660 1.00 86.19 342 LYS A N 1
ATOM 2668 C CA . LYS A 1 342 ? -3.120 -2.531 -32.346 1.00 86.19 342 LYS A CA 1
ATOM 2669 C C . LYS A 1 342 ? -3.453 -2.551 -30.850 1.00 86.19 342 LYS A C 1
ATOM 2671 O O . LYS A 1 342 ? -3.380 -3.592 -30.205 1.00 86.19 342 LYS A O 1
ATOM 2676 N N . GLY A 1 343 ? -3.913 -1.415 -30.322 1.00 78.31 343 GLY A N 1
ATOM 2677 C CA . GLY A 1 343 ? -4.710 -1.376 -29.090 1.00 78.31 343 GLY A CA 1
ATOM 2678 C C . GLY A 1 343 ? -4.233 -0.434 -27.988 1.00 78.31 343 GLY A C 1
ATOM 2679 O O . GLY A 1 343 ? -5.075 -0.022 -27.201 1.00 78.31 343 GLY A O 1
ATOM 2680 N N . GLN A 1 344 ? -2.950 -0.066 -27.916 1.00 83.31 344 GLN A N 1
ATOM 2681 C CA . GLN A 1 344 ? -2.440 0.852 -26.886 1.00 83.31 344 GLN A CA 1
ATOM 2682 C C . GLN A 1 344 ? -1.313 1.737 -27.425 1.00 83.31 344 GLN A C 1
ATOM 2684 O O . GLN A 1 344 ? -0.464 1.263 -28.180 1.00 83.31 344 GLN A O 1
ATOM 2689 N N . SER A 1 345 ? -1.305 3.002 -27.002 1.00 89.31 345 SER A N 1
ATOM 2690 C CA . SER A 1 345 ? -0.184 3.925 -27.203 1.00 89.31 345 SER A CA 1
ATOM 2691 C C . SER A 1 345 ? 0.848 3.728 -26.091 1.00 89.31 345 SER A C 1
ATOM 2693 O O . SER A 1 345 ? 0.486 3.698 -24.913 1.00 89.31 345 SER A O 1
ATOM 2695 N N . ALA A 1 346 ? 2.122 3.590 -26.450 1.00 92.56 346 ALA A N 1
ATOM 2696 C CA . ALA A 1 346 ? 3.206 3.299 -25.515 1.00 92.56 346 ALA A CA 1
ATOM 2697 C C . ALA A 1 346 ? 4.257 4.423 -25.455 1.00 92.56 346 ALA A C 1
ATOM 2699 O O . ALA A 1 346 ? 4.571 5.042 -26.468 1.00 92.56 346 ALA A O 1
ATOM 2700 N N . GLU A 1 347 ? 4.833 4.638 -24.269 1.00 91.44 347 GLU A N 1
ATOM 2701 C CA . GLU A 1 347 ? 6.046 5.446 -24.051 1.00 91.44 347 GLU A CA 1
ATOM 2702 C C . GLU A 1 347 ? 7.300 4.568 -23.950 1.00 91.44 347 GLU A C 1
ATOM 2704 O O . GLU A 1 347 ? 8.389 4.997 -24.312 1.00 91.44 347 GLU A O 1
ATOM 2709 N N . GLN A 1 348 ? 7.170 3.334 -23.454 1.00 92.75 348 GLN A N 1
ATOM 2710 C CA . GLN A 1 348 ? 8.277 2.379 -23.383 1.00 92.75 348 GLN A CA 1
ATOM 2711 C C . GLN A 1 348 ? 7.821 0.991 -23.812 1.00 92.75 348 GLN A C 1
ATOM 2713 O O . GLN A 1 348 ? 6.672 0.601 -23.597 1.00 92.75 348 GLN A O 1
ATOM 2718 N N . CYS A 1 349 ? 8.747 0.231 -24.386 1.00 94.88 349 CYS A N 1
ATOM 2719 C CA . CYS A 1 349 ? 8.555 -1.164 -24.747 1.00 94.88 349 CYS A CA 1
ATOM 2720 C C . CYS A 1 349 ? 9.742 -1.993 -24.256 1.00 94.88 349 CYS A C 1
ATOM 2722 O O . CYS A 1 349 ? 10.879 -1.518 -24.229 1.00 94.88 349 CYS A O 1
ATOM 2724 N N . THR A 1 350 ? 9.480 -3.231 -23.847 1.00 94.81 350 THR A N 1
ATOM 2725 C CA . THR A 1 350 ? 10.526 -4.171 -23.445 1.00 94.81 350 THR A CA 1
ATOM 2726 C C . THR A 1 350 ? 10.136 -5.600 -23.796 1.00 94.81 350 THR A C 1
ATOM 2728 O O . THR A 1 350 ? 8.974 -5.993 -23.659 1.00 94.81 350 THR A O 1
ATOM 2731 N N . MET A 1 351 ? 11.118 -6.376 -24.250 1.00 94.44 351 MET A N 1
ATOM 2732 C CA . MET A 1 351 ? 10.965 -7.805 -24.506 1.00 94.44 351 MET A CA 1
ATOM 2733 C C . MET A 1 351 ? 11.669 -8.640 -23.437 1.00 94.44 351 MET A C 1
ATOM 2735 O O . MET A 1 351 ? 12.748 -8.282 -22.978 1.00 94.44 351 MET A O 1
ATOM 2739 N N . GLY A 1 352 ? 11.096 -9.781 -23.075 1.00 92.44 352 GLY A N 1
ATOM 2740 C CA . GLY A 1 352 ? 11.751 -10.822 -22.288 1.00 92.44 352 GLY A CA 1
ATOM 2741 C C . GLY A 1 352 ? 12.672 -11.700 -23.134 1.00 92.44 352 GLY A C 1
ATOM 2742 O O . GLY A 1 352 ? 12.583 -11.730 -24.363 1.00 92.44 352 GLY A O 1
ATOM 2743 N N . GLN A 1 353 ? 13.533 -12.475 -22.475 1.00 90.56 353 GLN A N 1
ATOM 2744 C CA . GLN A 1 353 ? 14.348 -13.509 -23.118 1.00 90.56 353 GLN A CA 1
ATOM 2745 C C . GLN A 1 353 ? 13.480 -14.599 -23.767 1.00 90.56 353 GLN A C 1
ATOM 2747 O O . GLN A 1 353 ? 13.867 -15.165 -24.792 1.00 90.56 353 GLN A O 1
ATOM 2752 N N . ASP A 1 354 ? 12.297 -14.860 -23.210 1.00 89.25 354 ASP A N 1
ATOM 2753 C CA . ASP A 1 354 ? 11.290 -15.793 -23.730 1.00 89.25 354 ASP A CA 1
ATOM 2754 C C . ASP A 1 354 ? 10.430 -15.209 -24.871 1.00 89.25 354 ASP A C 1
ATOM 2756 O O . ASP A 1 354 ? 9.659 -15.935 -25.493 1.00 89.25 354 ASP A O 1
ATOM 2760 N N . GLY A 1 355 ? 10.602 -13.923 -25.200 1.00 89.88 355 GLY A N 1
ATOM 2761 C CA . GLY A 1 355 ? 9.839 -13.225 -26.238 1.00 89.88 355 GLY A CA 1
ATOM 2762 C C . GLY A 1 355 ? 8.561 -12.565 -25.730 1.00 89.88 355 GLY A C 1
ATOM 2763 O O . GLY A 1 355 ? 7.822 -11.979 -26.518 1.00 89.88 355 GLY A O 1
ATOM 2764 N N . THR A 1 356 ? 8.307 -12.611 -24.422 1.00 92.06 356 THR A N 1
ATOM 2765 C CA . THR A 1 356 ? 7.216 -11.867 -23.796 1.00 92.06 356 THR A CA 1
ATOM 2766 C C . THR A 1 356 ? 7.375 -10.371 -24.065 1.00 92.06 356 THR A C 1
ATOM 2768 O O . THR A 1 356 ? 8.459 -9.828 -23.885 1.00 92.06 356 THR A O 1
ATOM 2771 N N . MET A 1 357 ? 6.300 -9.683 -24.452 1.00 94.44 357 MET A N 1
ATOM 2772 C CA . MET A 1 357 ? 6.322 -8.246 -24.747 1.00 94.44 357 MET A CA 1
ATOM 2773 C C . MET A 1 357 ? 5.501 -7.465 -23.733 1.00 94.44 357 MET A C 1
ATOM 2775 O O . MET A 1 357 ? 4.348 -7.811 -23.467 1.00 94.44 357 MET A O 1
ATOM 2779 N N . TRP A 1 358 ? 6.094 -6.403 -23.192 1.00 94.62 358 TRP A N 1
ATOM 2780 C CA . TRP A 1 358 ? 5.432 -5.483 -22.275 1.00 94.62 358 TRP A CA 1
ATOM 2781 C C . TRP A 1 358 ? 5.591 -4.051 -22.765 1.00 94.62 358 TRP A C 1
ATOM 2783 O O . TRP A 1 358 ? 6.606 -3.689 -23.367 1.00 94.62 358 TRP A O 1
ATOM 2793 N N . ILE A 1 359 ? 4.588 -3.230 -22.473 1.00 94.19 359 ILE A N 1
ATOM 2794 C CA . ILE A 1 359 ? 4.615 -1.794 -22.739 1.00 94.19 359 ILE A CA 1
ATOM 2795 C C . ILE A 1 359 ? 4.215 -1.009 -21.498 1.00 94.19 359 ILE A C 1
ATOM 2797 O O . ILE A 1 359 ? 3.368 -1.440 -20.712 1.00 94.19 359 ILE A O 1
ATOM 2801 N N . LEU A 1 360 ? 4.814 0.169 -21.361 1.00 91.12 360 LEU A N 1
ATOM 2802 C CA . LEU A 1 360 ? 4.414 1.189 -20.404 1.00 91.12 360 LEU A CA 1
ATOM 2803 C C . LEU A 1 360 ? 3.805 2.354 -21.183 1.00 91.12 360 LEU A C 1
ATOM 2805 O O . LEU A 1 360 ? 4.429 2.868 -22.113 1.00 91.12 360 LEU A O 1
ATOM 2809 N N . THR A 1 361 ? 2.595 2.763 -20.820 1.00 87.19 361 THR A N 1
ATOM 2810 C CA . THR A 1 361 ? 1.908 3.889 -21.469 1.00 87.19 361 THR A CA 1
ATOM 2811 C C . THR A 1 361 ? 2.256 5.227 -20.814 1.00 87.19 361 THR A C 1
ATOM 2813 O O . THR A 1 361 ? 2.787 5.274 -19.702 1.00 87.19 361 THR A O 1
ATOM 2816 N N . ASP A 1 362 ? 1.870 6.322 -21.466 1.00 79.75 362 ASP A N 1
ATOM 2817 C CA . ASP A 1 362 ? 1.932 7.705 -20.961 1.00 79.75 362 ASP A CA 1
ATOM 2818 C C . ASP A 1 362 ? 1.291 7.888 -19.575 1.00 79.75 362 ASP A C 1
ATOM 2820 O O . ASP A 1 362 ? 1.817 8.560 -18.684 1.00 79.75 362 ASP A O 1
ATOM 2824 N N . ARG A 1 363 ? 0.182 7.186 -19.340 1.00 71.81 363 ARG A N 1
ATOM 2825 C CA . ARG A 1 363 ? -0.532 7.130 -18.057 1.00 71.81 363 ARG A CA 1
ATOM 2826 C C . ARG A 1 363 ? 0.134 6.231 -17.017 1.00 71.81 363 ARG A C 1
ATOM 2828 O O . ARG A 1 363 ? -0.446 5.999 -15.960 1.00 71.81 363 ARG A O 1
ATOM 2835 N N . ARG A 1 364 ? 1.342 5.735 -17.294 1.00 74.50 364 ARG A N 1
ATOM 2836 C CA . ARG A 1 364 ? 2.130 4.842 -16.429 1.00 74.50 364 ARG A CA 1
ATOM 2837 C C . ARG A 1 364 ? 1.400 3.548 -16.104 1.00 74.50 364 ARG A C 1
ATOM 2839 O O . ARG A 1 364 ? 1.499 3.037 -14.991 1.00 74.50 364 ARG A O 1
ATOM 2846 N N . ARG A 1 365 ? 0.670 3.037 -17.099 1.00 75.12 365 ARG A N 1
ATOM 2847 C CA . ARG A 1 365 ? -0.017 1.748 -17.056 1.00 75.12 365 ARG A CA 1
ATOM 2848 C C . ARG A 1 365 ? 0.804 0.700 -17.766 1.00 75.12 365 ARG A C 1
ATOM 2850 O O . ARG A 1 365 ? 1.438 0.985 -18.781 1.00 75.12 365 ARG A O 1
ATOM 2857 N N . LEU A 1 366 ? 0.754 -0.505 -17.229 1.00 84.69 366 LEU A N 1
ATOM 2858 C CA . LEU A 1 366 ? 1.540 -1.620 -17.701 1.00 84.69 366 LEU A CA 1
ATOM 2859 C C . LEU A 1 366 ? 0.644 -2.596 -18.446 1.00 84.69 366 LEU A C 1
ATOM 2861 O O . LEU A 1 366 ? -0.418 -2.976 -17.953 1.00 84.69 366 LEU A O 1
ATOM 2865 N N . TYR A 1 367 ? 1.075 -2.994 -19.634 1.00 85.38 367 TYR A N 1
ATOM 2866 C CA . TYR A 1 367 ? 0.372 -3.995 -20.415 1.00 85.38 367 TYR A CA 1
ATOM 2867 C C . TYR A 1 367 ? 1.327 -5.085 -20.862 1.00 85.38 367 TYR A C 1
ATOM 2869 O O . TYR A 1 367 ? 2.455 -4.805 -21.263 1.00 85.38 367 TYR A O 1
ATOM 2877 N N . GLN A 1 368 ? 0.830 -6.314 -20.852 1.00 89.69 368 GLN A N 1
ATOM 2878 C CA . GLN A 1 368 ? 1.496 -7.481 -21.402 1.00 89.69 368 GLN A CA 1
ATOM 2879 C C . GLN A 1 368 ? 0.751 -7.932 -22.660 1.00 89.69 368 GLN A C 1
ATOM 2881 O O . GLN A 1 368 ? -0.478 -8.015 -22.676 1.00 89.69 368 GLN A O 1
ATOM 2886 N N . TRP A 1 369 ? 1.485 -8.231 -23.727 1.00 89.12 369 TRP A N 1
ATOM 2887 C CA . TRP A 1 369 ? 0.897 -8.817 -24.928 1.00 89.12 369 TRP A CA 1
ATOM 2888 C C . TRP A 1 369 ? 0.563 -10.289 -24.684 1.00 89.12 369 TRP A C 1
ATOM 2890 O O . TRP A 1 369 ? 1.447 -11.073 -24.342 1.00 89.12 369 TRP A O 1
ATOM 2900 N N . ASN A 1 370 ? -0.695 -10.680 -24.892 1.00 82.88 370 ASN A N 1
ATOM 2901 C CA . ASN A 1 370 ? -1.131 -12.072 -24.725 1.00 82.88 370 ASN A CA 1
ATOM 2902 C C . ASN A 1 370 ? -1.166 -12.879 -26.039 1.00 82.88 370 ASN A C 1
ATOM 2904 O O . ASN A 1 370 ? -1.545 -14.046 -26.026 1.00 82.88 370 ASN A O 1
ATOM 2908 N N . GLY A 1 371 ? -0.792 -12.263 -27.167 1.00 82.06 371 GLY A N 1
ATOM 2909 C CA . GLY A 1 371 ? -0.891 -12.849 -28.508 1.00 82.06 371 GLY A CA 1
ATOM 2910 C C . GLY A 1 371 ? -1.986 -12.227 -29.379 1.00 82.06 371 GLY A C 1
ATOM 2911 O O . GLY A 1 371 ? -1.855 -12.234 -30.600 1.00 82.06 371 GLY A O 1
ATOM 2912 N N . GLU A 1 372 ? -3.021 -11.650 -28.769 1.00 81.25 372 GLU A N 1
ATOM 2913 C CA . GLU A 1 372 ? -4.195 -11.100 -29.458 1.00 81.25 372 GLU A CA 1
ATOM 2914 C C . GLU A 1 372 ? -4.431 -9.620 -29.121 1.00 81.25 372 GLU A C 1
ATOM 2916 O O . GLU A 1 372 ? -4.727 -8.816 -30.006 1.00 81.25 372 GLU A O 1
ATOM 2921 N N . PHE A 1 373 ? -4.274 -9.247 -27.849 1.00 82.94 373 PHE A N 1
ATOM 2922 C CA . PHE A 1 373 ? -4.439 -7.884 -27.354 1.00 82.94 373 PHE A CA 1
ATOM 2923 C C . PHE A 1 373 ? -3.507 -7.577 -26.170 1.00 82.94 373 PHE A C 1
ATOM 2925 O O . PHE A 1 373 ? -2.905 -8.455 -25.548 1.00 82.94 373 PHE A O 1
ATOM 2932 N N . TRP A 1 374 ? -3.400 -6.289 -25.843 1.00 85.19 374 TRP A N 1
ATOM 2933 C CA . TRP A 1 374 ? -2.686 -5.797 -24.667 1.00 85.19 374 TRP A CA 1
ATOM 2934 C C . TRP A 1 374 ? -3.519 -6.037 -23.403 1.00 85.19 374 TRP A C 1
ATOM 2936 O O . TRP A 1 374 ? -4.493 -5.325 -23.152 1.00 85.19 374 TRP A O 1
ATOM 2946 N N . ALA A 1 375 ? -3.144 -7.036 -22.607 1.00 77.25 375 ALA A N 1
ATOM 2947 C CA . ALA A 1 375 ? -3.755 -7.314 -21.314 1.00 77.25 375 ALA A CA 1
ATOM 2948 C C . ALA A 1 375 ? -3.177 -6.376 -20.246 1.00 77.25 375 ALA A C 1
ATOM 2950 O O . ALA A 1 375 ? -1.962 -6.199 -20.166 1.00 77.25 375 ALA A O 1
ATOM 2951 N N . VAL A 1 376 ? -4.041 -5.766 -19.430 1.00 73.19 376 VAL A N 1
ATOM 2952 C CA . VAL A 1 376 ? -3.614 -4.900 -18.320 1.00 73.19 376 VAL A CA 1
ATOM 2953 C C . VAL A 1 376 ? -2.879 -5.748 -17.286 1.00 73.19 376 VAL A C 1
ATOM 2955 O O . VAL A 1 376 ? -3.429 -6.733 -16.797 1.00 73.19 376 VAL A O 1
ATOM 2958 N N . PHE A 1 377 ? -1.668 -5.335 -16.922 1.00 68.69 377 PHE A N 1
ATOM 2959 C CA . PHE A 1 377 ? -0.928 -5.903 -15.804 1.00 68.69 377 PHE A CA 1
ATOM 2960 C C . PHE A 1 377 ? -0.937 -4.901 -14.649 1.00 68.69 377 PHE A C 1
ATOM 2962 O O . PHE A 1 377 ? -0.488 -3.764 -14.789 1.00 68.69 377 PHE A O 1
ATOM 2969 N N . ILE A 1 378 ? -1.496 -5.292 -13.507 1.00 60.78 378 ILE A N 1
ATOM 2970 C CA . ILE A 1 378 ? -1.758 -4.352 -12.417 1.00 60.78 378 ILE A CA 1
ATOM 2971 C C . ILE A 1 378 ? -0.486 -4.144 -11.595 1.00 60.78 378 ILE A C 1
ATOM 2973 O O . ILE A 1 378 ? 0.085 -5.092 -11.059 1.00 60.78 378 ILE A O 1
ATOM 2977 N N . ILE A 1 379 ? -0.067 -2.885 -11.479 1.00 62.09 379 ILE A N 1
ATOM 2978 C CA . ILE A 1 379 ? 1.058 -2.454 -10.645 1.00 62.09 379 ILE A CA 1
ATOM 2979 C C . ILE A 1 379 ? 0.554 -1.622 -9.461 1.00 62.09 379 ILE A C 1
ATOM 2981 O O . ILE A 1 379 ? -0.275 -0.732 -9.662 1.00 62.09 379 ILE A O 1
ATOM 2985 N N . PRO A 1 380 ? 1.055 -1.856 -8.232 1.00 47.88 380 PRO A N 1
ATOM 2986 C CA . PRO A 1 380 ? 0.647 -1.086 -7.054 1.00 47.88 380 PRO A CA 1
ATOM 2987 C C . PRO A 1 380 ? 1.029 0.398 -7.133 1.00 47.88 380 PRO A C 1
ATOM 2989 O O . PRO A 1 380 ? 0.439 1.227 -6.444 1.00 47.88 380 PRO A O 1
ATOM 2992 N N . THR A 1 381 ? 2.033 0.744 -7.946 1.00 54.19 381 THR A N 1
ATOM 2993 C CA . THR A 1 381 ? 2.562 2.109 -8.058 1.00 54.19 381 THR A CA 1
ATOM 2994 C C . THR A 1 381 ? 2.870 2.479 -9.505 1.00 54.19 381 THR A C 1
ATOM 2996 O O . THR A 1 381 ? 3.117 1.608 -10.333 1.00 54.19 381 THR A O 1
ATOM 2999 N N . SER A 1 382 ? 2.866 3.776 -9.827 1.00 67.50 382 SER A N 1
ATOM 3000 C CA . SER A 1 382 ? 3.194 4.257 -11.173 1.00 67.50 382 SER A CA 1
ATOM 3001 C C . SER A 1 382 ? 4.664 4.005 -11.514 1.00 67.50 382 SER A C 1
ATOM 3003 O O . SER A 1 382 ? 5.566 4.660 -10.976 1.00 67.50 382 SER A O 1
ATOM 3005 N N . MET A 1 383 ? 4.901 3.100 -12.461 1.00 76.94 383 MET A N 1
ATOM 3006 C CA . MET A 1 383 ? 6.242 2.807 -12.955 1.00 76.94 383 MET A CA 1
ATOM 3007 C C . MET A 1 383 ? 6.759 3.885 -13.917 1.00 76.94 383 MET A C 1
ATOM 3009 O O . MET A 1 383 ? 6.010 4.559 -14.629 1.00 76.94 383 MET A O 1
ATOM 3013 N N . ASN A 1 384 ? 8.071 4.092 -13.883 1.00 82.56 384 ASN A N 1
ATOM 3014 C CA . ASN A 1 384 ? 8.811 5.033 -14.719 1.00 82.56 384 ASN A CA 1
ATOM 3015 C C . ASN A 1 384 ? 9.774 4.339 -15.679 1.00 82.56 384 ASN A C 1
ATOM 3017 O O . ASN A 1 384 ? 10.008 4.847 -16.771 1.00 82.56 384 ASN A O 1
ATOM 3021 N N . GLN A 1 385 ? 10.312 3.192 -15.283 1.00 90.62 385 GLN A N 1
ATOM 3022 C CA . GLN A 1 385 ? 11.111 2.342 -16.149 1.00 90.62 385 GLN A CA 1
ATOM 3023 C C . GLN A 1 385 ? 10.816 0.876 -15.847 1.00 90.62 385 GLN A C 1
ATOM 3025 O O . GLN A 1 385 ? 10.493 0.526 -14.714 1.00 90.62 385 GLN A O 1
ATOM 3030 N N . LEU A 1 386 ? 10.919 0.039 -16.875 1.00 92.75 386 LEU A N 1
ATOM 3031 C CA . LEU A 1 386 ? 10.612 -1.384 -16.829 1.00 92.75 386 LEU A CA 1
ATOM 3032 C C . LEU A 1 386 ? 11.717 -2.192 -17.516 1.00 92.75 386 LEU A C 1
ATOM 3034 O O . LEU A 1 386 ? 12.255 -1.779 -18.545 1.00 92.75 386 LEU A O 1
ATOM 3038 N N . SER A 1 387 ? 12.011 -3.367 -16.970 1.00 93.75 387 SER A N 1
ATOM 3039 C CA . SER A 1 387 ? 12.818 -4.407 -17.599 1.00 93.75 387 SER A CA 1
ATOM 3040 C C . SER A 1 387 ? 12.157 -5.764 -17.387 1.00 93.75 387 SER A C 1
ATOM 3042 O O . SER A 1 387 ? 11.740 -6.101 -16.278 1.00 93.75 387 SER A O 1
ATOM 3044 N N . VAL A 1 388 ? 12.045 -6.539 -18.463 1.00 93.38 388 VAL A N 1
ATOM 3045 C CA . VAL A 1 388 ? 11.397 -7.853 -18.455 1.00 93.38 388 VAL A CA 1
ATOM 3046 C C . VAL A 1 388 ? 12.406 -8.926 -18.836 1.00 93.38 388 VAL A C 1
ATOM 3048 O O . VAL A 1 388 ? 13.150 -8.780 -19.809 1.00 93.38 388 VAL A O 1
ATOM 3051 N N . HIS A 1 389 ? 12.400 -10.012 -18.066 1.00 91.50 389 HIS A N 1
ATOM 3052 C CA . HIS A 1 389 ? 13.101 -11.252 -18.372 1.00 91.50 389 HIS A CA 1
ATOM 3053 C C . HIS A 1 389 ? 12.138 -12.302 -18.938 1.00 91.50 389 HIS A C 1
ATOM 3055 O O . HIS A 1 389 ? 12.438 -12.909 -19.964 1.00 91.50 389 HIS A O 1
ATOM 3061 N N . SER A 1 390 ? 10.972 -12.476 -18.312 1.00 89.38 390 SER A N 1
ATOM 3062 C CA . SER A 1 390 ? 9.922 -13.411 -18.734 1.00 89.38 390 SER A CA 1
ATOM 3063 C C . SER A 1 390 ? 8.533 -12.893 -18.355 1.00 89.38 390 SER A C 1
ATOM 3065 O O . SER A 1 390 ? 8.409 -11.900 -17.637 1.00 89.38 390 SER A O 1
ATOM 3067 N N . ALA A 1 391 ? 7.475 -13.594 -18.769 1.00 84.06 391 ALA A N 1
ATOM 3068 C CA . ALA A 1 391 ? 6.095 -13.298 -18.358 1.00 84.06 391 ALA A CA 1
ATOM 3069 C C . ALA A 1 391 ? 5.879 -13.196 -16.838 1.00 84.06 391 ALA A C 1
ATOM 3071 O O . ALA A 1 391 ? 4.945 -12.526 -16.409 1.00 84.06 391 ALA A O 1
ATOM 3072 N N . LYS A 1 392 ? 6.727 -13.847 -16.034 1.00 84.25 392 LYS A N 1
ATOM 3073 C CA . LYS A 1 392 ? 6.631 -13.857 -14.566 1.00 84.25 392 LYS A CA 1
ATOM 3074 C C . LYS A 1 392 ? 7.827 -13.225 -13.865 1.00 84.25 392 LYS A C 1
ATOM 3076 O O . LYS A 1 392 ? 7.863 -13.176 -12.642 1.00 84.25 392 LYS A O 1
ATOM 3081 N N . ARG A 1 393 ? 8.803 -12.727 -14.624 1.00 88.06 393 ARG A N 1
ATOM 3082 C CA . ARG A 1 393 ? 10.016 -12.115 -14.090 1.00 88.06 393 ARG A CA 1
ATOM 3083 C C . ARG A 1 393 ? 10.229 -10.762 -14.740 1.00 88.06 393 ARG A C 1
ATOM 3085 O O . ARG A 1 393 ? 10.681 -10.658 -15.881 1.00 88.06 393 ARG A O 1
ATOM 3092 N N . ALA A 1 394 ? 9.916 -9.725 -13.981 1.00 91.50 394 ALA A N 1
ATOM 3093 C CA . ALA A 1 394 ? 10.072 -8.342 -14.386 1.00 91.50 394 ALA A CA 1
ATOM 3094 C C . ALA A 1 394 ? 10.514 -7.500 -13.191 1.00 91.50 394 ALA A C 1
ATOM 3096 O O . ALA A 1 394 ? 10.233 -7.837 -12.042 1.00 91.50 394 ALA A O 1
ATOM 3097 N N . ALA A 1 395 ? 11.201 -6.403 -13.469 1.00 91.75 395 ALA A N 1
ATOM 3098 C CA . ALA A 1 395 ? 11.540 -5.390 -12.490 1.00 91.75 395 ALA A CA 1
ATOM 3099 C C . ALA A 1 395 ? 11.258 -4.019 -13.080 1.00 91.75 395 ALA A C 1
ATOM 3101 O O . ALA A 1 395 ? 11.341 -3.815 -14.293 1.00 91.75 395 ALA A O 1
ATOM 3102 N N . GLY A 1 396 ? 10.970 -3.058 -12.224 1.00 90.31 396 GLY A N 1
ATOM 3103 C CA . GLY A 1 396 ? 10.888 -1.683 -12.658 1.00 90.31 396 GLY A CA 1
ATOM 3104 C C . GLY A 1 396 ? 11.142 -0.698 -11.541 1.00 90.31 396 GLY A C 1
ATOM 3105 O O . GLY A 1 396 ? 11.235 -1.042 -10.364 1.00 90.31 396 GLY A O 1
ATOM 3106 N N . VAL A 1 397 ? 11.307 0.544 -11.961 1.00 83.00 397 VAL A N 1
ATOM 3107 C CA . VAL A 1 397 ? 11.620 1.681 -11.109 1.00 83.00 397 VAL A CA 1
ATOM 3108 C C . VAL A 1 397 ? 10.461 2.653 -11.189 1.00 83.00 397 VAL A C 1
ATOM 3110 O O . VAL A 1 397 ? 10.011 3.014 -12.277 1.00 83.00 397 VAL A O 1
ATOM 3113 N N . THR A 1 398 ? 9.970 3.093 -10.039 1.00 76.62 398 THR A N 1
ATOM 3114 C CA . THR A 1 398 ? 8.908 4.104 -9.943 1.00 76.62 398 THR A CA 1
ATOM 3115 C C . THR A 1 398 ? 9.456 5.519 -10.133 1.00 76.62 398 THR A C 1
ATOM 3117 O O . THR A 1 398 ? 10.663 5.743 -10.106 1.00 76.62 398 THR A O 1
ATOM 3120 N N . LYS A 1 399 ? 8.577 6.523 -10.262 1.00 66.38 399 LYS A N 1
ATOM 3121 C CA . LYS A 1 399 ? 9.007 7.939 -10.279 1.00 66.38 399 LYS A CA 1
ATOM 3122 C C . LYS A 1 399 ? 9.766 8.365 -9.013 1.00 66.38 399 LYS A C 1
ATOM 3124 O O . LYS A 1 399 ? 10.545 9.304 -9.073 1.00 66.38 399 LYS A O 1
ATOM 3129 N N . ASN A 1 400 ? 9.558 7.667 -7.896 1.00 59.84 400 ASN A N 1
ATOM 3130 C CA . ASN A 1 400 ? 10.206 7.951 -6.614 1.00 59.84 400 ASN A CA 1
ATOM 3131 C C . ASN A 1 400 ? 11.448 7.076 -6.385 1.00 59.84 400 ASN A C 1
ATOM 3133 O O . ASN A 1 400 ? 11.850 6.881 -5.241 1.00 59.84 400 ASN A O 1
ATOM 3137 N N . HIS A 1 401 ? 12.022 6.510 -7.453 1.00 70.44 401 HIS A N 1
ATOM 3138 C CA . HIS A 1 401 ? 13.241 5.699 -7.407 1.00 70.44 401 HIS A CA 1
ATOM 3139 C C . HIS A 1 401 ? 13.092 4.382 -6.623 1.00 70.44 401 HIS A C 1
ATOM 3141 O O . HIS A 1 401 ? 14.071 3.700 -6.345 1.00 70.44 401 HIS A O 1
ATOM 3147 N N . VAL A 1 402 ? 11.866 3.981 -6.270 1.00 70.50 402 VAL A N 1
ATOM 3148 C CA . VAL A 1 402 ? 11.606 2.683 -5.627 1.00 70.50 402 VAL A CA 1
ATOM 3149 C C . VAL A 1 402 ? 11.706 1.576 -6.670 1.00 70.50 402 VAL A C 1
ATOM 3151 O O . VAL A 1 402 ? 11.048 1.671 -7.710 1.00 70.50 402 VAL A O 1
ATOM 3154 N N . ILE A 1 403 ? 12.482 0.533 -6.370 1.00 76.00 403 ILE A N 1
ATOM 3155 C CA . ILE A 1 403 ? 12.603 -0.664 -7.205 1.00 76.00 403 ILE A CA 1
ATOM 3156 C C . ILE A 1 403 ? 11.514 -1.665 -6.809 1.00 76.00 403 ILE A C 1
ATOM 3158 O O . ILE A 1 403 ? 11.365 -2.013 -5.637 1.00 76.00 403 ILE A O 1
ATOM 3162 N N . GLN A 1 404 ? 10.761 -2.148 -7.793 1.00 79.81 404 GLN A N 1
ATOM 3163 C CA . GLN A 1 404 ? 9.768 -3.205 -7.624 1.00 79.81 404 GLN A CA 1
ATOM 3164 C C . GLN A 1 404 ? 10.121 -4.399 -8.506 1.00 79.81 404 GLN A C 1
ATOM 3166 O O . GLN A 1 404 ? 10.590 -4.225 -9.631 1.00 79.81 404 GLN A O 1
ATOM 3171 N N . ILE A 1 405 ? 9.881 -5.607 -8.004 1.00 83.62 405 ILE A N 1
ATOM 3172 C CA . ILE A 1 405 ? 10.131 -6.865 -8.706 1.00 83.62 405 ILE A CA 1
ATOM 3173 C C . ILE A 1 405 ? 8.843 -7.680 -8.712 1.00 83.62 405 ILE A C 1
ATOM 3175 O O . ILE A 1 405 ? 8.148 -7.754 -7.703 1.00 83.62 405 ILE A O 1
ATOM 3179 N N . LEU A 1 406 ? 8.520 -8.286 -9.848 1.00 83.94 406 LEU A N 1
ATOM 3180 C CA . LEU A 1 406 ? 7.413 -9.220 -9.967 1.00 83.94 406 LEU A CA 1
ATOM 3181 C C . LEU A 1 406 ? 7.796 -10.557 -9.311 1.00 83.94 406 LEU A C 1
ATOM 3183 O O . LEU A 1 406 ? 8.781 -11.194 -9.704 1.00 83.94 406 LEU A O 1
ATOM 3187 N N . ASP A 1 407 ? 7.026 -10.947 -8.297 1.00 67.62 407 ASP A N 1
ATOM 3188 C CA . ASP A 1 407 ? 7.134 -12.230 -7.610 1.00 67.62 407 ASP A CA 1
ATOM 3189 C C . ASP A 1 407 ? 6.415 -13.332 -8.408 1.00 67.62 407 ASP A C 1
ATOM 3191 O O . ASP A 1 407 ? 5.224 -13.243 -8.715 1.00 67.62 407 ASP A O 1
ATOM 3195 N N . VAL A 1 408 ? 7.161 -14.396 -8.714 1.00 58.88 408 VAL A N 1
ATOM 3196 C CA . VAL A 1 408 ? 6.744 -15.539 -9.541 1.00 58.88 408 VAL A CA 1
ATOM 3197 C C . VAL A 1 408 ? 5.646 -16.369 -8.869 1.00 58.88 408 VAL A C 1
ATOM 3199 O O . VAL A 1 408 ? 4.854 -17.006 -9.569 1.00 58.88 408 VAL A O 1
ATOM 3202 N N . GLY A 1 409 ? 5.591 -16.376 -7.532 1.00 51.75 409 GLY A N 1
ATOM 3203 C CA . GLY A 1 409 ? 4.643 -17.192 -6.772 1.00 51.75 409 GLY A CA 1
ATOM 3204 C C . GLY A 1 409 ? 3.258 -16.565 -6.609 1.00 51.75 409 GLY A C 1
ATOM 3205 O O . GLY A 1 409 ? 2.269 -17.290 -6.506 1.00 51.75 409 GLY A O 1
ATOM 3206 N N . SER A 1 410 ? 3.175 -15.233 -6.595 1.00 52.00 410 SER A N 1
ATOM 3207 C CA . SER A 1 410 ? 1.960 -14.497 -6.217 1.00 52.00 410 SER A CA 1
ATOM 3208 C C . SER A 1 410 ? 1.366 -13.630 -7.331 1.00 52.00 410 SER A C 1
ATOM 3210 O O . SER A 1 410 ? 0.336 -12.994 -7.106 1.00 52.00 410 SER A O 1
ATOM 3212 N N . ASP A 1 411 ? 2.009 -13.582 -8.508 1.00 59.75 411 ASP A N 1
ATOM 3213 C CA . ASP A 1 411 ? 1.708 -12.635 -9.595 1.00 59.75 411 ASP A CA 1
ATOM 3214 C C . ASP A 1 411 ? 1.592 -11.182 -9.065 1.00 59.75 411 ASP A C 1
ATOM 3216 O O . ASP A 1 411 ? 0.823 -10.361 -9.573 1.00 59.75 411 ASP A O 1
ATOM 3220 N N . SER A 1 412 ? 2.354 -10.861 -8.009 1.00 63.09 412 SER A N 1
ATOM 3221 C CA . SER A 1 412 ? 2.318 -9.573 -7.317 1.00 63.09 412 SER A CA 1
ATOM 3222 C C . SER A 1 412 ? 3.678 -8.878 -7.337 1.00 63.09 412 SER A C 1
ATOM 3224 O O . SER A 1 412 ? 4.730 -9.508 -7.408 1.00 63.09 412 SER A O 1
ATOM 3226 N N . TRP A 1 413 ? 3.661 -7.546 -7.309 1.00 71.56 413 TRP A N 1
ATOM 3227 C CA . TRP A 1 413 ? 4.878 -6.741 -7.263 1.00 71.56 413 TRP A CA 1
ATOM 3228 C C . TRP A 1 413 ? 5.325 -6.542 -5.817 1.00 71.56 413 TRP A C 1
ATOM 3230 O O . TRP A 1 413 ? 4.573 -6.013 -4.996 1.00 71.56 413 TRP A O 1
ATOM 3240 N N . VAL A 1 414 ? 6.570 -6.912 -5.530 1.00 66.44 414 VAL A N 1
ATOM 3241 C CA . VAL A 1 414 ? 7.226 -6.713 -4.237 1.00 66.44 414 VAL A CA 1
ATOM 3242 C C . VAL A 1 414 ? 8.254 -5.593 -4.328 1.00 66.44 414 VAL A C 1
ATOM 3244 O O . VAL A 1 414 ? 8.938 -5.431 -5.339 1.00 66.44 414 VAL A O 1
ATOM 3247 N N . THR A 1 415 ? 8.365 -4.791 -3.271 1.00 65.19 415 THR A N 1
ATOM 3248 C CA . THR A 1 415 ? 9.396 -3.752 -3.189 1.00 65.19 415 THR A CA 1
ATOM 3249 C C . THR A 1 415 ? 10.738 -4.398 -2.869 1.00 65.19 415 THR A C 1
ATOM 3251 O O . THR A 1 415 ? 10.889 -5.048 -1.834 1.00 65.19 415 THR A O 1
ATOM 3254 N N . TYR A 1 416 ? 11.721 -4.182 -3.738 1.00 68.94 416 TYR A N 1
ATOM 3255 C CA . TYR A 1 416 ? 13.098 -4.569 -3.468 1.00 68.94 416 TYR A CA 1
ATOM 3256 C C . TYR A 1 416 ? 13.727 -3.550 -2.503 1.00 68.94 416 TYR A C 1
ATOM 3258 O O . TYR A 1 416 ? 13.499 -2.349 -2.675 1.00 68.94 416 TYR A O 1
ATOM 3266 N N . PRO A 1 417 ? 14.504 -3.974 -1.486 1.00 62.75 417 PRO A N 1
ATOM 3267 C CA . PRO A 1 417 ? 15.072 -3.083 -0.477 1.00 62.75 417 PRO A CA 1
ATOM 3268 C C . PRO A 1 417 ? 16.287 -2.311 -1.018 1.00 62.75 417 PRO A C 1
ATOM 3270 O O . PRO A 1 417 ? 17.356 -2.307 -0.416 1.00 62.75 417 PRO A O 1
ATOM 3273 N N . ALA A 1 418 ? 16.113 -1.608 -2.136 1.00 62.81 418 ALA A N 1
ATOM 3274 C CA . ALA A 1 418 ? 17.028 -0.597 -2.643 1.00 62.81 418 ALA A CA 1
ATOM 3275 C C . ALA A 1 418 ? 16.264 0.447 -3.469 1.00 62.81 418 ALA A C 1
ATOM 3277 O O . ALA A 1 418 ? 15.141 0.219 -3.928 1.00 62.81 418 ALA A O 1
ATOM 3278 N N . VAL A 1 419 ? 16.901 1.598 -3.669 1.00 67.62 419 VAL A N 1
ATOM 3279 C CA . VAL A 1 419 ? 16.423 2.646 -4.573 1.00 67.62 419 VAL A CA 1
ATOM 3280 C C . VAL A 1 419 ? 17.356 2.771 -5.768 1.00 67.62 419 VAL A C 1
ATOM 3282 O O . VAL A 1 419 ? 18.552 2.483 -5.671 1.00 67.62 419 VAL A O 1
ATOM 3285 N N . GLY A 1 420 ? 16.806 3.189 -6.900 1.00 74.44 420 GLY A N 1
ATOM 3286 C CA . GLY A 1 420 ? 17.581 3.422 -8.102 1.00 74.44 420 GLY A CA 1
ATOM 3287 C C . GLY A 1 420 ? 16.807 4.128 -9.200 1.00 74.44 420 GLY A C 1
ATOM 3288 O O . GLY A 1 420 ? 15.589 4.257 -9.150 1.00 74.44 420 GLY A O 1
ATOM 3289 N N . THR A 1 421 ? 17.543 4.578 -10.209 1.00 81.88 421 THR A N 1
ATOM 3290 C CA . THR A 1 421 ? 17.050 5.322 -11.376 1.00 81.88 421 THR A CA 1
ATOM 3291 C C . THR A 1 421 ? 16.802 4.424 -12.586 1.00 81.88 421 THR A C 1
ATOM 3293 O O . THR A 1 421 ? 15.997 4.762 -13.460 1.00 81.88 421 THR A O 1
ATOM 3296 N N . ARG A 1 422 ? 17.498 3.285 -12.667 1.00 89.62 422 ARG A N 1
ATOM 3297 C CA . ARG A 1 422 ? 17.405 2.288 -13.744 1.00 89.62 422 ARG A CA 1
ATOM 3298 C C . ARG A 1 422 ? 17.510 0.893 -13.158 1.00 89.62 422 ARG A C 1
ATOM 3300 O O . ARG A 1 422 ? 18.291 0.689 -12.233 1.00 89.62 422 ARG A O 1
ATOM 3307 N N . VAL A 1 423 ? 16.793 -0.064 -13.739 1.00 92.81 423 VAL A N 1
ATOM 3308 C CA . VAL A 1 423 ? 16.896 -1.479 -13.377 1.00 92.81 423 VAL A CA 1
ATOM 3309 C C . VAL A 1 423 ? 16.912 -2.379 -14.608 1.00 92.81 423 VAL A C 1
ATOM 3311 O O . VAL A 1 423 ? 16.256 -2.109 -15.616 1.00 92.81 423 VAL A O 1
ATOM 3314 N N . THR A 1 424 ? 17.637 -3.488 -14.511 1.00 93.12 424 THR A N 1
ATOM 3315 C CA . THR A 1 424 ? 17.496 -4.635 -15.401 1.00 93.12 424 THR A CA 1
ATOM 3316 C C . THR A 1 424 ? 17.534 -5.933 -14.609 1.00 93.12 424 THR A C 1
ATOM 3318 O O . THR A 1 424 ? 18.209 -6.023 -13.585 1.00 93.12 424 THR A O 1
ATOM 3321 N N . ILE A 1 425 ? 16.801 -6.937 -15.084 1.00 92.25 425 ILE A N 1
ATOM 3322 C CA . ILE A 1 425 ? 16.590 -8.190 -14.358 1.00 92.25 425 ILE A CA 1
ATOM 3323 C C . ILE A 1 425 ? 16.821 -9.407 -15.259 1.00 92.25 425 ILE A C 1
ATOM 3325 O O . ILE A 1 425 ? 16.506 -9.374 -16.450 1.00 92.25 425 ILE A O 1
ATOM 3329 N N . SER A 1 426 ? 17.383 -10.468 -14.686 1.00 88.88 426 SER A N 1
ATOM 3330 C CA . SER A 1 426 ? 17.404 -11.827 -15.234 1.00 88.88 426 SER A CA 1
ATOM 3331 C C . SER A 1 426 ? 16.584 -12.755 -14.328 1.00 88.88 426 SER A C 1
ATOM 3333 O O . SER A 1 426 ? 15.942 -12.290 -13.389 1.00 88.88 426 SER A O 1
ATOM 3335 N N . GLU A 1 427 ? 16.593 -14.067 -14.567 1.00 85.81 427 GLU A N 1
ATOM 3336 C CA . GLU A 1 427 ? 15.911 -14.998 -13.658 1.00 85.81 427 GLU A CA 1
ATOM 3337 C C . GLU A 1 427 ? 16.424 -14.894 -12.214 1.00 85.81 427 GLU A C 1
ATOM 3339 O O . GLU A 1 427 ? 15.631 -14.927 -11.278 1.00 85.81 427 GLU A O 1
ATOM 3344 N N . ASN A 1 428 ? 17.739 -14.722 -12.045 1.00 84.75 428 ASN A N 1
ATOM 3345 C CA . ASN A 1 428 ? 18.394 -14.785 -10.738 1.00 84.75 428 ASN A CA 1
ATOM 3346 C C . ASN A 1 428 ? 19.102 -13.493 -10.338 1.00 84.75 428 ASN A C 1
ATOM 3348 O O . ASN A 1 428 ? 19.559 -13.402 -9.210 1.00 84.75 428 ASN A O 1
ATOM 3352 N N . ASP A 1 429 ? 19.219 -12.505 -11.224 1.00 86.81 429 ASP A N 1
ATOM 3353 C CA . ASP A 1 429 ? 20.042 -11.329 -10.957 1.00 86.81 429 ASP A CA 1
ATOM 3354 C C . ASP A 1 429 ? 19.286 -10.034 -11.168 1.00 86.81 429 ASP A C 1
ATOM 3356 O O . ASP A 1 429 ? 18.554 -9.863 -12.145 1.00 86.81 429 ASP A O 1
ATOM 3360 N N . LEU A 1 430 ? 19.555 -9.087 -10.279 1.00 89.06 430 LEU A N 1
ATOM 3361 C CA . LEU A 1 430 ? 19.109 -7.712 -10.384 1.00 89.06 430 LEU A CA 1
ATOM 3362 C C . LEU A 1 430 ? 20.318 -6.804 -10.550 1.00 89.06 430 LEU A C 1
ATOM 3364 O O . LEU A 1 430 ? 21.254 -6.859 -9.756 1.00 89.06 430 LEU A O 1
ATOM 3368 N N . TYR A 1 431 ? 20.269 -5.922 -11.540 1.00 90.00 431 TYR A N 1
ATOM 3369 C CA . TYR A 1 431 ? 21.226 -4.835 -11.691 1.00 90.00 431 TYR A CA 1
ATOM 3370 C C . TYR A 1 431 ? 20.476 -3.517 -11.688 1.00 90.00 431 TYR A C 1
ATOM 3372 O O . TYR A 1 431 ? 19.473 -3.373 -12.386 1.00 90.00 431 TYR A O 1
ATOM 3380 N N . TYR A 1 432 ? 20.961 -2.547 -10.924 1.00 88.12 432 TYR A N 1
ATOM 3381 C CA . TYR A 1 432 ? 20.338 -1.234 -10.848 1.00 88.12 432 TYR A CA 1
ATOM 3382 C C . TYR A 1 432 ? 21.374 -0.130 -10.692 1.00 88.12 432 TYR A C 1
ATOM 3384 O O . TYR A 1 432 ? 22.480 -0.357 -10.208 1.00 88.12 432 TYR A O 1
ATOM 3392 N N . VAL A 1 433 ? 21.001 1.069 -11.123 1.00 85.06 433 VAL A N 1
ATOM 3393 C CA . VAL A 1 433 ? 21.794 2.286 -10.932 1.00 85.06 433 VAL A CA 1
ATOM 3394 C C . VAL A 1 433 ? 21.193 3.027 -9.749 1.00 85.06 433 VAL A C 1
ATOM 3396 O O . VAL A 1 433 ? 20.002 3.335 -9.794 1.00 85.06 433 VAL A O 1
ATOM 3399 N N . ASN A 1 434 ? 21.960 3.260 -8.685 1.00 77.69 434 ASN A N 1
ATOM 3400 C CA . ASN A 1 434 ? 21.467 3.985 -7.510 1.00 77.69 434 ASN A CA 1
ATOM 3401 C C . ASN A 1 434 ? 21.342 5.500 -7.792 1.00 77.69 434 ASN A C 1
ATOM 3403 O O . ASN A 1 434 ? 21.613 5.969 -8.900 1.00 77.69 434 ASN A O 1
ATOM 3407 N N . ASP A 1 435 ? 20.907 6.268 -6.793 1.00 73.81 435 ASP A N 1
ATOM 3408 C CA . ASP A 1 435 ? 20.740 7.724 -6.923 1.00 73.81 435 ASP A CA 1
ATOM 3409 C C . ASP A 1 435 ? 22.081 8.470 -7.078 1.00 73.81 435 ASP A C 1
ATOM 3411 O O . ASP A 1 435 ? 22.107 9.557 -7.649 1.00 73.81 435 ASP A O 1
ATOM 3415 N N . ASP A 1 436 ? 23.193 7.853 -6.664 1.00 70.50 436 ASP A N 1
ATOM 3416 C CA . ASP A 1 436 ? 24.556 8.374 -6.843 1.00 70.50 436 ASP A CA 1
ATOM 3417 C C . ASP A 1 436 ? 25.143 8.053 -8.236 1.00 70.50 436 ASP A C 1
ATOM 3419 O O . ASP A 1 436 ? 26.283 8.406 -8.531 1.00 70.50 436 ASP A O 1
ATOM 3423 N N . GLY A 1 437 ? 24.388 7.365 -9.103 1.00 70.56 437 GLY A N 1
ATOM 3424 C CA . GLY A 1 437 ? 24.837 6.964 -10.441 1.00 70.56 437 GLY A CA 1
ATOM 3425 C C . GLY A 1 437 ? 25.699 5.695 -10.477 1.00 70.56 437 GLY A C 1
ATOM 3426 O O . GLY A 1 437 ? 26.162 5.289 -11.543 1.00 70.56 437 GLY A O 1
ATOM 3427 N N . GLU A 1 438 ? 25.896 5.022 -9.345 1.00 77.62 438 GLU A N 1
ATOM 3428 C CA . GLU A 1 438 ? 26.681 3.795 -9.256 1.00 77.62 438 GLU A CA 1
ATOM 3429 C C . GLU A 1 438 ? 25.882 2.570 -9.706 1.00 77.62 438 GLU A C 1
ATOM 3431 O O . GLU A 1 438 ? 24.731 2.360 -9.308 1.00 77.62 438 GLU A O 1
ATOM 3436 N N . LEU A 1 439 ? 26.532 1.692 -10.474 1.00 82.25 439 LEU A N 1
ATOM 3437 C CA . LEU A 1 439 ? 25.958 0.406 -10.854 1.00 82.25 439 LEU A CA 1
ATOM 3438 C C . LEU A 1 439 ? 26.133 -0.622 -9.731 1.00 82.25 439 LEU A C 1
ATOM 3440 O O . LEU A 1 439 ? 27.255 -0.940 -9.320 1.00 82.25 439 LEU A O 1
ATOM 3444 N N . ARG A 1 440 ? 25.013 -1.194 -9.296 1.00 82.19 440 ARG A N 1
ATOM 3445 C CA . ARG A 1 440 ? 24.904 -2.205 -8.244 1.00 82.19 440 ARG A CA 1
ATOM 3446 C C . ARG A 1 440 ? 24.340 -3.512 -8.805 1.00 82.19 440 ARG A C 1
ATOM 3448 O O . ARG A 1 440 ? 23.543 -3.483 -9.744 1.00 82.19 440 ARG A O 1
ATOM 3455 N N . CYS A 1 441 ? 24.713 -4.648 -8.215 1.00 83.44 441 CYS A N 1
ATOM 3456 C CA . CYS A 1 441 ? 24.068 -5.941 -8.471 1.00 83.44 441 CYS A CA 1
ATOM 3457 C C . CYS A 1 441 ? 23.593 -6.631 -7.195 1.00 83.44 441 CYS A C 1
ATOM 3459 O O . CYS A 1 441 ? 24.120 -6.377 -6.110 1.00 83.44 441 CYS A O 1
ATOM 3461 N N . ALA A 1 442 ? 22.620 -7.526 -7.348 1.00 81.69 442 ALA A N 1
ATOM 3462 C CA . ALA A 1 442 ? 22.128 -8.404 -6.298 1.00 81.69 442 ALA A CA 1
ATOM 3463 C C . ALA A 1 442 ? 21.700 -9.771 -6.849 1.00 81.69 442 ALA A C 1
ATOM 3465 O O . ALA A 1 442 ? 21.207 -9.861 -7.977 1.00 81.69 442 ALA A O 1
ATOM 3466 N N . ASP A 1 443 ? 21.868 -10.807 -6.025 1.00 82.06 443 ASP A N 1
ATOM 3467 C CA . ASP A 1 443 ? 21.373 -12.160 -6.281 1.00 82.06 443 ASP A CA 1
ATOM 3468 C C . ASP A 1 443 ? 19.938 -12.287 -5.749 1.00 82.06 443 ASP A C 1
ATOM 3470 O O . ASP A 1 443 ? 19.666 -12.115 -4.558 1.00 82.06 443 ASP A O 1
ATOM 3474 N N . LEU A 1 444 ? 18.999 -12.545 -6.655 1.00 79.88 444 LEU A N 1
ATOM 3475 C CA . LEU A 1 444 ? 17.579 -12.667 -6.356 1.00 79.88 444 LEU A CA 1
ATOM 3476 C C . LEU A 1 444 ? 17.202 -14.038 -5.809 1.00 79.88 444 LEU A C 1
ATOM 3478 O O . LEU A 1 444 ? 16.159 -14.151 -5.167 1.00 79.88 444 LEU A O 1
ATOM 3482 N N . LYS A 1 445 ? 18.012 -15.074 -6.040 1.00 76.69 445 LYS A N 1
ATOM 3483 C CA . LYS A 1 445 ? 17.687 -16.422 -5.581 1.00 76.69 445 LYS A CA 1
ATOM 3484 C C . LYS A 1 445 ? 17.632 -16.468 -4.055 1.00 76.69 445 LYS A C 1
ATOM 3486 O O . LYS A 1 445 ? 16.622 -16.883 -3.495 1.00 76.69 445 LYS A O 1
ATOM 3491 N N . GLU A 1 446 ? 18.665 -15.953 -3.392 1.00 66.38 446 GLU A N 1
ATOM 3492 C CA . GLU A 1 446 ? 18.702 -15.859 -1.925 1.00 66.38 446 GLU A CA 1
ATOM 3493 C C . GLU A 1 446 ? 17.597 -14.938 -1.383 1.00 66.38 446 GLU A C 1
ATOM 3495 O O . GLU A 1 446 ? 16.973 -15.236 -0.362 1.00 66.38 446 GLU A O 1
ATOM 3500 N N . TYR A 1 447 ? 17.309 -13.838 -2.089 1.00 69.12 447 TYR A N 1
ATOM 3501 C CA . TYR A 1 447 ? 16.240 -12.910 -1.719 1.00 69.12 447 TYR A CA 1
ATOM 3502 C C . TYR A 1 447 ? 14.868 -13.600 -1.714 1.00 69.12 447 TYR A C 1
ATOM 3504 O O . TYR A 1 447 ? 14.168 -13.548 -0.701 1.00 69.12 447 TYR A O 1
ATOM 3512 N N . PHE A 1 448 ? 14.492 -14.297 -2.791 1.00 70.31 448 PHE A N 1
ATOM 3513 C CA . PHE A 1 448 ? 13.198 -14.981 -2.869 1.00 70.31 448 PHE A CA 1
ATOM 3514 C C . PHE A 1 448 ? 13.107 -16.190 -1.936 1.00 70.31 448 PHE A C 1
ATOM 3516 O O . PHE A 1 448 ? 12.071 -16.366 -1.300 1.00 70.31 448 PHE A O 1
ATOM 3523 N N . GLU A 1 449 ? 14.181 -16.966 -1.764 1.00 68.25 449 GLU A N 1
ATOM 3524 C CA . GLU A 1 449 ? 14.219 -18.056 -0.777 1.00 68.25 449 GLU A CA 1
ATOM 3525 C C . GLU A 1 449 ? 13.964 -17.531 0.650 1.00 68.25 449 GLU A C 1
ATOM 3527 O O . GLU A 1 449 ? 13.212 -18.140 1.418 1.00 68.25 449 GLU A O 1
ATOM 3532 N N . SER A 1 450 ? 14.515 -16.360 0.993 1.00 61.62 450 SER A N 1
ATOM 3533 C CA . SER A 1 450 ? 14.254 -15.709 2.282 1.00 61.62 450 SER A CA 1
ATOM 3534 C C . SER A 1 450 ? 12.817 -15.180 2.407 1.00 61.62 450 SER A C 1
ATOM 3536 O O . SER A 1 450 ? 12.200 -15.309 3.468 1.00 61.62 450 SER A O 1
ATOM 3538 N N . LEU A 1 451 ? 12.252 -14.642 1.320 1.00 58.94 451 LEU A N 1
ATOM 3539 C CA . LEU A 1 451 ? 10.885 -14.123 1.279 1.00 58.94 451 LEU A CA 1
ATOM 3540 C C . LEU A 1 451 ? 9.860 -15.257 1.420 1.00 58.94 451 LEU A C 1
ATOM 3542 O O . LEU A 1 451 ? 8.881 -15.135 2.158 1.00 58.94 451 LEU A O 1
ATOM 3546 N N . GLU A 1 452 ? 10.104 -16.391 0.762 1.00 61.19 452 GLU A N 1
ATOM 3547 C CA . GLU A 1 452 ? 9.301 -17.605 0.893 1.00 61.19 452 GLU A CA 1
ATOM 3548 C C . GLU A 1 452 ? 9.379 -18.195 2.302 1.00 61.19 452 GLU A C 1
ATOM 3550 O O . GLU A 1 452 ? 8.357 -18.634 2.833 1.00 61.19 452 GLU A O 1
ATOM 3555 N N . ALA A 1 453 ? 10.559 -18.197 2.930 1.00 56.19 453 ALA A N 1
ATOM 3556 C CA . ALA A 1 453 ? 10.718 -18.643 4.313 1.00 56.19 453 ALA A CA 1
ATOM 3557 C C . ALA A 1 453 ? 9.907 -17.763 5.281 1.00 56.19 453 ALA A C 1
ATOM 3559 O O . ALA A 1 453 ? 9.135 -18.287 6.084 1.00 56.19 453 ALA A O 1
ATOM 3560 N N . GLN A 1 454 ? 9.985 -16.435 5.131 1.00 47.66 454 GLN A N 1
ATOM 3561 C CA . GLN A 1 454 ? 9.177 -15.489 5.910 1.00 47.66 454 GLN A CA 1
ATOM 3562 C C . GLN A 1 454 ? 7.673 -15.643 5.645 1.00 47.66 454 GLN A C 1
ATOM 3564 O O . GLN A 1 454 ? 6.870 -15.540 6.571 1.00 47.66 454 GLN A O 1
ATOM 3569 N N . THR A 1 455 ? 7.275 -15.909 4.399 1.00 49.69 455 THR A N 1
ATOM 3570 C CA . THR A 1 455 ? 5.866 -16.099 4.018 1.00 49.69 455 THR A CA 1
ATOM 3571 C C . THR A 1 455 ? 5.313 -17.420 4.553 1.00 49.69 455 THR A C 1
ATOM 3573 O O . THR A 1 455 ? 4.166 -17.466 4.987 1.00 49.69 455 THR A O 1
ATOM 3576 N N . LYS A 1 456 ? 6.119 -18.488 4.601 1.00 53.47 456 LYS A N 1
ATOM 3577 C CA . LYS A 1 456 ? 5.738 -19.763 5.234 1.00 53.47 456 LYS A CA 1
ATOM 3578 C C . LYS A 1 456 ? 5.568 -19.636 6.749 1.00 53.47 456 LYS A C 1
ATOM 3580 O O . LYS A 1 456 ? 4.739 -20.344 7.313 1.00 53.47 456 LYS A O 1
ATOM 3585 N N . GLU A 1 457 ? 6.320 -18.747 7.395 1.00 46.47 457 GLU A N 1
ATOM 3586 C CA . GLU A 1 457 ? 6.223 -18.499 8.838 1.00 46.47 457 GLU A CA 1
ATOM 3587 C C . GLU A 1 457 ? 5.079 -17.526 9.199 1.00 46.47 457 GLU A C 1
ATOM 3589 O O . GLU A 1 457 ? 4.390 -17.740 10.195 1.00 46.47 457 GLU A O 1
ATOM 3594 N N . ASN A 1 458 ? 4.815 -16.506 8.365 1.00 44.06 458 ASN A N 1
ATOM 3595 C CA . ASN A 1 458 ? 3.913 -15.385 8.692 1.00 44.06 458 ASN A CA 1
ATOM 3596 C C . ASN A 1 458 ? 2.653 -15.239 7.804 1.00 44.06 458 ASN A C 1
ATOM 3598 O O . ASN A 1 458 ? 1.762 -14.455 8.145 1.00 44.06 458 ASN A O 1
ATOM 3602 N N . GLY A 1 459 ? 2.550 -15.966 6.687 1.00 49.16 459 GLY A N 1
ATOM 3603 C CA . GLY A 1 459 ? 1.465 -15.867 5.697 1.00 49.16 459 GLY A CA 1
ATOM 3604 C C . GLY A 1 459 ? 1.572 -14.667 4.736 1.00 49.16 459 GLY A C 1
ATOM 3605 O O . GLY A 1 459 ? 2.178 -13.632 5.039 1.00 49.16 459 GLY A O 1
ATOM 3606 N N . THR A 1 460 ? 0.951 -14.781 3.558 1.00 58.22 460 THR A N 1
ATOM 3607 C CA . THR A 1 460 ? 0.850 -13.697 2.558 1.00 58.22 460 THR A CA 1
ATOM 3608 C C . THR A 1 460 ? 0.054 -12.499 3.096 1.00 58.22 460 THR A C 1
ATOM 3610 O O . THR A 1 460 ? -0.713 -12.619 4.051 1.00 58.22 460 THR A O 1
ATOM 3613 N N . GLY A 1 461 ? 0.195 -11.316 2.483 1.00 57.75 461 GLY A N 1
ATOM 3614 C CA . GLY A 1 461 ? -0.568 -10.121 2.884 1.00 57.75 461 GLY A CA 1
ATOM 3615 C C . GLY A 1 461 ? -2.089 -10.328 2.840 1.00 57.75 461 GLY A C 1
ATOM 3616 O O . GLY A 1 461 ? -2.797 -9.895 3.748 1.00 57.75 461 GLY A O 1
ATOM 3617 N N . LEU A 1 462 ? -2.578 -11.073 1.843 1.00 64.56 462 LEU A N 1
ATOM 3618 C CA . LEU A 1 462 ? -3.985 -11.459 1.736 1.00 64.56 462 LEU A CA 1
ATOM 3619 C C . LEU A 1 462 ? -4.403 -12.421 2.858 1.00 64.56 462 LEU A C 1
ATOM 3621 O O . LEU A 1 462 ? -5.449 -12.217 3.465 1.00 64.56 462 LEU A O 1
ATOM 3625 N N . GLU A 1 463 ? -3.600 -13.443 3.163 1.00 68.31 463 GLU A N 1
ATOM 3626 C CA . GLU A 1 463 ? -3.894 -14.394 4.248 1.00 68.31 463 GLU A CA 1
ATOM 3627 C C . GLU A 1 463 ? -3.881 -13.716 5.619 1.00 68.31 463 GLU A C 1
ATOM 3629 O O . GLU A 1 463 ? -4.774 -13.952 6.436 1.00 68.31 463 GLU A O 1
ATOM 3634 N N . ARG A 1 464 ? -2.914 -12.821 5.854 1.00 69.56 464 ARG A N 1
ATOM 3635 C CA . ARG A 1 464 ? -2.856 -11.994 7.062 1.00 69.56 464 ARG A CA 1
ATOM 3636 C C . ARG A 1 464 ? -4.082 -11.100 7.171 1.00 69.56 464 ARG A C 1
ATOM 3638 O O . ARG A 1 464 ? -4.704 -11.082 8.228 1.00 69.56 464 ARG A O 1
ATOM 3645 N N . TRP A 1 465 ? -4.468 -10.431 6.083 1.00 76.50 465 TRP A N 1
ATOM 3646 C CA . TRP A 1 465 ? -5.673 -9.605 6.060 1.00 76.50 465 TRP A CA 1
ATOM 3647 C C . TRP A 1 465 ? -6.942 -10.426 6.297 1.00 76.50 465 TRP A C 1
ATOM 3649 O O . TRP A 1 465 ? -7.806 -9.994 7.050 1.00 76.50 465 TRP A O 1
ATOM 3659 N N . ILE A 1 466 ? -7.065 -11.617 5.707 1.00 79.56 466 ILE A N 1
ATOM 3660 C CA . ILE A 1 466 ? -8.197 -12.527 5.936 1.00 79.56 466 ILE A CA 1
ATOM 3661 C C . ILE A 1 466 ? -8.271 -12.917 7.414 1.00 79.56 466 ILE A C 1
ATOM 3663 O O . ILE A 1 466 ? -9.338 -12.816 8.022 1.00 79.56 466 ILE A O 1
ATOM 3667 N N . LYS A 1 467 ? -7.141 -13.319 8.006 1.00 77.50 467 LYS A N 1
ATOM 3668 C CA . LYS A 1 467 ? -7.066 -13.702 9.418 1.00 77.50 467 LYS A CA 1
ATOM 3669 C C . LYS A 1 467 ? -7.427 -12.530 10.332 1.00 77.50 467 LYS A C 1
ATOM 3671 O O . LYS A 1 467 ? -8.318 -12.667 11.166 1.00 77.50 467 LYS A O 1
ATOM 3676 N N . SER A 1 468 ? -6.813 -11.363 10.129 1.00 74.69 468 SER A N 1
ATOM 3677 C CA . SER A 1 468 ? -7.106 -10.169 10.928 1.00 74.69 468 SER A CA 1
ATOM 3678 C C . SER A 1 468 ? -8.542 -9.681 10.732 1.00 74.69 468 SER A C 1
ATOM 3680 O O . SER A 1 468 ? -9.165 -9.227 11.681 1.00 74.69 468 SER A O 1
ATOM 3682 N N . SER A 1 469 ? -9.097 -9.798 9.522 1.00 82.31 469 SER A N 1
ATOM 3683 C CA . SER A 1 469 ? -10.484 -9.419 9.216 1.00 82.31 469 SER A CA 1
ATOM 3684 C C . SER A 1 469 ? -11.494 -10.328 9.901 1.00 82.31 469 SER A C 1
ATOM 3686 O O . SER A 1 469 ? -12.562 -9.867 10.307 1.00 82.31 469 SER A O 1
ATOM 3688 N N . GLN A 1 470 ? -11.179 -11.619 10.029 1.00 83.25 470 GLN A N 1
ATOM 3689 C CA . GLN A 1 470 ? -11.989 -12.562 10.792 1.00 83.25 470 GLN A CA 1
ATOM 3690 C C . GLN A 1 470 ? -11.972 -12.194 12.284 1.00 83.25 470 GLN A C 1
ATOM 3692 O O . GLN A 1 470 ? -13.035 -12.074 12.890 1.00 83.25 470 GLN A O 1
ATOM 3697 N N . GLU A 1 471 ? -10.794 -11.920 12.849 1.00 78.56 471 GLU A N 1
ATOM 3698 C CA . GLU A 1 471 ? -10.639 -11.484 14.245 1.00 78.56 471 GLU A CA 1
ATOM 3699 C C . GLU A 1 471 ? -11.330 -10.131 14.516 1.00 78.56 471 GLU A C 1
ATOM 3701 O O . GLU A 1 471 ? -12.018 -9.981 15.526 1.00 78.56 471 GLU A O 1
ATOM 3706 N N . GLU A 1 472 ? -11.212 -9.161 13.599 1.00 75.12 472 GLU A N 1
ATOM 3707 C CA . GLU A 1 472 ? -11.903 -7.862 13.648 1.00 75.12 472 GLU A CA 1
ATOM 3708 C C . GLU A 1 472 ? -13.422 -8.051 13.618 1.00 75.12 472 GLU A C 1
ATOM 3710 O O . GLU A 1 472 ? -14.119 -7.480 14.451 1.00 75.12 472 GLU A O 1
ATOM 3715 N N . THR A 1 473 ? -13.931 -8.896 12.713 1.00 78.88 473 THR A N 1
ATOM 3716 C CA . THR A 1 473 ? -15.364 -9.217 12.615 1.00 78.88 473 THR A CA 1
ATOM 3717 C C . THR A 1 473 ? -15.882 -9.767 13.944 1.00 78.88 473 THR A C 1
ATOM 3719 O O . THR A 1 473 ? -16.894 -9.307 14.467 1.00 78.88 473 THR A O 1
ATOM 3722 N N . GLU A 1 474 ? -15.187 -10.755 14.507 1.00 77.56 474 GLU A N 1
ATOM 3723 C CA . GLU A 1 474 ? -15.576 -11.391 15.767 1.00 77.56 474 GLU A CA 1
ATOM 3724 C C . GLU A 1 474 ? -15.489 -10.427 16.948 1.00 77.56 474 GLU A C 1
ATOM 3726 O O . GLU A 1 474 ? -16.331 -10.466 17.844 1.00 77.56 474 GLU A O 1
ATOM 3731 N N . LYS A 1 475 ? -14.478 -9.555 16.963 1.00 65.69 475 LYS A N 1
ATOM 3732 C CA . LYS A 1 475 ? -14.322 -8.510 17.973 1.00 65.69 475 LYS A CA 1
ATOM 3733 C C . LYS A 1 475 ? -15.432 -7.464 17.878 1.00 65.69 475 LYS A C 1
ATOM 3735 O O . LYS A 1 475 ? -16.053 -7.188 18.892 1.00 65.69 475 LYS A O 1
ATOM 3740 N N . ASP A 1 476 ? -15.709 -6.923 16.698 1.00 68.69 476 ASP A N 1
ATOM 3741 C CA . ASP A 1 476 ? -16.731 -5.888 16.510 1.00 68.69 476 ASP A CA 1
ATOM 3742 C C . ASP A 1 476 ? -18.139 -6.411 16.849 1.00 68.69 476 ASP A C 1
ATOM 3744 O O . ASP A 1 476 ? -18.920 -5.697 17.478 1.00 68.69 476 ASP A O 1
ATOM 3748 N N . ILE A 1 477 ? -18.442 -7.673 16.511 1.00 67.56 477 ILE A N 1
ATOM 3749 C CA . ILE A 1 477 ? -19.691 -8.344 16.915 1.00 67.56 477 ILE A CA 1
ATOM 3750 C C . ILE A 1 477 ? -19.750 -8.522 18.438 1.00 67.56 477 ILE A C 1
ATOM 3752 O O . ILE A 1 477 ? -20.789 -8.279 19.051 1.00 67.56 477 ILE A O 1
ATOM 3756 N N . ARG A 1 478 ? -18.644 -8.951 19.056 1.00 66.06 478 ARG A N 1
ATOM 3757 C CA . ARG A 1 478 ? -18.536 -9.146 20.510 1.00 66.06 478 ARG A CA 1
ATOM 3758 C C . ARG A 1 478 ? -18.605 -7.844 21.303 1.00 66.06 478 ARG A C 1
ATOM 3760 O O . ARG A 1 478 ? -19.073 -7.890 22.430 1.00 66.06 478 ARG A O 1
ATOM 3767 N N . ASP A 1 479 ? -18.134 -6.740 20.732 1.00 54.41 479 ASP A N 1
ATOM 3768 C CA . ASP A 1 479 ? -18.169 -5.404 21.333 1.00 54.41 479 ASP A CA 1
ATOM 3769 C C . ASP A 1 479 ? -19.494 -4.669 21.038 1.00 54.41 479 ASP A C 1
ATOM 3771 O O . ASP A 1 479 ? -19.665 -3.514 21.442 1.00 54.41 479 ASP A O 1
ATOM 3775 N N . GLY A 1 480 ? -20.416 -5.307 20.303 1.00 59.31 480 GLY A N 1
ATOM 3776 C CA . GLY A 1 480 ? -21.752 -4.775 20.040 1.00 59.31 480 GLY A CA 1
ATOM 3777 C C . GLY A 1 480 ? -21.727 -3.522 19.172 1.00 59.31 480 GLY A C 1
ATOM 3778 O O . GLY A 1 480 ? -22.579 -2.644 19.311 1.00 59.31 480 GLY A O 1
ATOM 3779 N N . LYS A 1 481 ? -20.725 -3.401 18.296 1.00 64.50 481 LYS A N 1
ATOM 3780 C CA . LYS A 1 481 ? -20.568 -2.237 17.429 1.00 64.50 481 LYS A CA 1
ATOM 3781 C C . LYS A 1 481 ? -21.753 -2.150 16.470 1.00 64.50 481 LYS A C 1
ATOM 3783 O O . LYS A 1 481 ? -22.077 -3.119 15.790 1.00 64.50 481 LYS A O 1
ATOM 3788 N N . ALA A 1 482 ? -22.377 -0.977 16.389 1.00 68.31 482 ALA A N 1
ATOM 3789 C CA . ALA A 1 482 ? -23.592 -0.803 15.597 1.00 68.31 482 ALA A CA 1
ATOM 3790 C C . ALA A 1 482 ? -23.357 -0.962 14.086 1.00 68.31 482 ALA A C 1
ATOM 3792 O O . ALA A 1 482 ? -24.227 -1.460 13.389 1.00 68.31 482 ALA A O 1
ATOM 3793 N N . VAL A 1 483 ? -22.177 -0.584 13.581 1.00 78.06 483 VAL A N 1
ATOM 3794 C CA . VAL A 1 483 ? -21.791 -0.720 12.167 1.00 78.06 483 VAL A CA 1
ATOM 3795 C C . VAL A 1 483 ? -20.383 -1.298 12.088 1.00 78.06 483 VAL A C 1
ATOM 3797 O O . VAL A 1 483 ? -19.450 -0.749 12.679 1.00 78.06 483 VAL A O 1
ATOM 3800 N N . PHE A 1 484 ? -20.207 -2.390 11.349 1.00 83.00 484 PHE A N 1
ATOM 3801 C CA . PHE A 1 484 ? -18.925 -3.090 11.246 1.00 83.00 484 PHE A CA 1
ATOM 3802 C C . PHE A 1 484 ? -18.754 -3.810 9.908 1.00 83.00 484 PHE A C 1
ATOM 3804 O O . PHE A 1 484 ? -19.695 -3.992 9.136 1.00 83.00 484 PHE A O 1
ATOM 3811 N N . TRP A 1 485 ? -17.522 -4.229 9.628 1.00 89.19 485 TRP A N 1
ATOM 3812 C CA . TRP A 1 485 ? -17.170 -4.970 8.422 1.00 89.19 485 TRP A CA 1
ATOM 3813 C C . TRP A 1 485 ? -17.121 -6.465 8.724 1.00 89.19 485 TRP A C 1
ATOM 3815 O O . TRP A 1 485 ? -16.342 -6.902 9.566 1.00 89.19 485 TRP A O 1
ATOM 3825 N N . ARG A 1 486 ? -17.933 -7.263 8.024 1.00 91.12 486 ARG A N 1
ATOM 3826 C CA . ARG A 1 486 ? -17.999 -8.719 8.197 1.00 91.12 486 ARG A CA 1
ATOM 3827 C C . ARG A 1 486 ? -17.345 -9.440 7.032 1.00 91.12 486 ARG A C 1
ATOM 3829 O O . ARG A 1 486 ? -17.737 -9.235 5.885 1.00 91.12 486 ARG A O 1
ATOM 3836 N N . LEU A 1 487 ? -16.403 -10.333 7.325 1.00 90.00 487 LEU A N 1
ATOM 3837 C CA . LEU A 1 487 ? -15.786 -11.192 6.314 1.00 90.00 487 LEU A CA 1
ATOM 3838 C C . LEU A 1 487 ? -16.793 -12.221 5.759 1.00 90.00 487 LEU A C 1
ATOM 3840 O O . LEU A 1 487 ? -17.388 -13.000 6.503 1.00 90.00 487 LEU A O 1
ATOM 3844 N N . THR A 1 488 ? -16.954 -12.260 4.437 1.00 87.50 488 THR A N 1
ATOM 3845 C CA . THR A 1 488 ? -17.792 -13.220 3.702 1.00 87.50 488 THR A CA 1
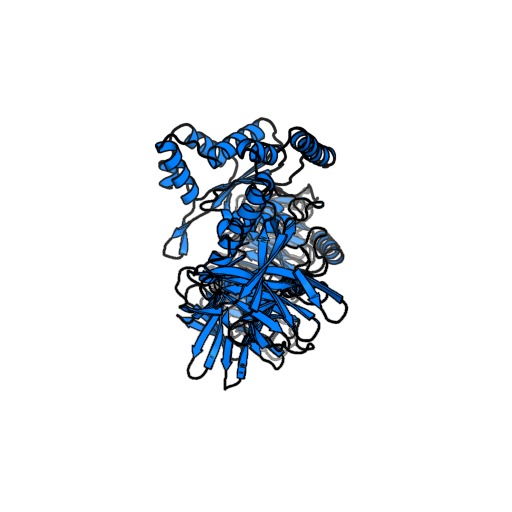ATOM 3846 C C . THR A 1 488 ? -17.119 -13.646 2.383 1.00 87.50 488 THR A C 1
ATOM 3848 O O . THR A 1 488 ? -15.938 -13.378 2.167 1.00 87.50 488 THR A O 1
ATOM 3851 N N . GLY A 1 489 ? -17.824 -14.373 1.517 1.00 79.81 489 GLY A N 1
ATOM 3852 C CA . GLY A 1 489 ? -17.364 -14.756 0.182 1.00 79.81 489 GLY A CA 1
ATOM 3853 C C . GLY A 1 489 ? -18.406 -15.585 -0.567 1.00 79.81 489 GLY A C 1
ATOM 3854 O O . GLY A 1 489 ? -19.412 -15.989 0.009 1.00 79.81 489 GLY A O 1
ATOM 3855 N N . LYS A 1 490 ? -18.135 -15.899 -1.838 1.00 68.25 490 LYS A N 1
ATOM 3856 C CA . LYS A 1 490 ? -19.085 -16.550 -2.765 1.00 68.25 490 LYS A CA 1
ATOM 3857 C C . LYS A 1 490 ? -19.726 -17.854 -2.253 1.00 68.25 490 LYS A C 1
ATOM 3859 O O . LYS A 1 490 ? -20.847 -18.171 -2.627 1.00 68.25 490 LYS A O 1
ATOM 3864 N N . ASN A 1 491 ? -19.026 -18.602 -1.396 1.00 71.94 491 ASN A N 1
ATOM 3865 C CA . ASN A 1 491 ? -19.494 -19.887 -0.854 1.00 71.94 491 ASN A CA 1
ATOM 3866 C C . ASN A 1 491 ? -20.057 -19.787 0.578 1.00 71.94 491 ASN A C 1
ATOM 3868 O O . ASN A 1 491 ? -20.322 -20.815 1.199 1.00 71.94 491 ASN A O 1
ATOM 3872 N N . LYS A 1 492 ? -20.193 -18.578 1.135 1.00 78.00 492 LYS A N 1
ATOM 3873 C CA . LYS A 1 492 ? -20.781 -18.345 2.460 1.00 78.00 492 LYS A CA 1
ATOM 3874 C C . LYS A 1 492 ? -22.172 -17.713 2.312 1.00 78.00 492 LYS A C 1
ATOM 3876 O O . LYS A 1 492 ? -22.392 -16.973 1.355 1.00 78.00 492 LYS A O 1
ATOM 3881 N N . PRO A 1 493 ? -23.105 -17.971 3.248 1.00 80.38 493 PRO A N 1
ATOM 3882 C CA . PRO A 1 493 ? -24.385 -17.273 3.273 1.00 80.38 493 PRO A CA 1
ATOM 3883 C C . PRO A 1 493 ? -24.171 -15.759 3.303 1.00 80.38 493 PRO A C 1
ATOM 3885 O O . PRO A 1 493 ? -23.326 -15.258 4.053 1.00 80.38 493 PRO A O 1
ATOM 3888 N N . PHE A 1 494 ? -24.930 -15.037 2.483 1.00 86.94 494 PHE A N 1
ATOM 3889 C CA . PHE A 1 494 ? -24.887 -13.582 2.493 1.00 86.94 494 PHE A CA 1
ATOM 3890 C C . PHE A 1 494 ? -25.453 -13.060 3.828 1.00 86.94 494 PHE A C 1
ATOM 3892 O O . PHE A 1 494 ? -26.499 -13.557 4.249 1.00 86.94 494 PHE A O 1
ATOM 3899 N N . PRO A 1 495 ? -24.797 -12.101 4.508 1.00 89.19 495 PRO A N 1
ATOM 3900 C CA . PRO A 1 495 ? -25.265 -11.588 5.797 1.00 89.19 495 PRO A CA 1
ATOM 3901 C C . PRO A 1 495 ? -26.676 -10.985 5.723 1.00 89.19 495 PRO A C 1
ATOM 3903 O O . PRO A 1 495 ? -26.951 -10.170 4.843 1.00 89.19 495 PRO A O 1
ATOM 3906 N N . ASP A 1 496 ? -27.559 -11.350 6.656 1.00 87.44 496 ASP A N 1
ATOM 3907 C CA . ASP A 1 496 ? -28.935 -10.825 6.688 1.00 87.44 496 ASP A CA 1
ATOM 3908 C C . ASP A 1 496 ? -29.031 -9.384 7.204 1.00 87.44 496 ASP A C 1
ATOM 3910 O O . ASP A 1 496 ? -29.948 -8.658 6.837 1.00 87.44 496 ASP A O 1
ATOM 3914 N N . ASP A 1 497 ? -28.054 -8.958 7.998 1.00 86.81 497 ASP A N 1
ATOM 3915 C CA . ASP A 1 497 ? -27.862 -7.601 8.518 1.00 86.81 497 ASP A CA 1
ATOM 3916 C C . ASP A 1 497 ? -26.939 -6.748 7.626 1.00 86.81 497 ASP A C 1
ATOM 3918 O O . ASP A 1 497 ? -26.354 -5.769 8.088 1.00 86.81 497 ASP A O 1
ATOM 3922 N N . ALA A 1 498 ? -26.754 -7.126 6.356 1.00 91.12 498 ALA A N 1
ATOM 3923 C CA . ALA A 1 498 ? -25.980 -6.334 5.405 1.00 91.12 498 ALA A CA 1
ATOM 3924 C C . ALA A 1 498 ? -26.678 -4.997 5.103 1.00 91.12 498 ALA A C 1
ATOM 3926 O O . ALA A 1 498 ? -27.871 -4.954 4.799 1.00 91.12 498 ALA A O 1
ATOM 3927 N N . ILE A 1 499 ? -25.916 -3.902 5.129 1.00 91.69 499 ILE A N 1
ATOM 3928 C CA . ILE A 1 499 ? -26.461 -2.555 4.942 1.00 91.69 499 ILE A CA 1
ATOM 3929 C C . ILE A 1 499 ? -26.579 -2.240 3.447 1.00 91.69 499 ILE A C 1
ATOM 3931 O O . ILE A 1 499 ? -25.581 -2.182 2.719 1.00 91.69 499 ILE A O 1
ATOM 3935 N N . VAL A 1 500 ? -27.809 -1.996 2.991 1.00 94.56 500 VAL A N 1
ATOM 3936 C CA . VAL A 1 500 ? -28.093 -1.563 1.617 1.00 94.56 500 VAL A CA 1
ATOM 3937 C C . VAL A 1 500 ? -27.550 -0.152 1.410 1.00 94.56 500 VAL A C 1
ATOM 3939 O O . VAL A 1 500 ? -27.919 0.790 2.109 1.00 94.56 500 VAL A O 1
ATOM 3942 N N . CYS A 1 501 ? -26.655 -0.005 0.437 1.00 94.44 501 CYS A N 1
ATOM 3943 C CA . CYS A 1 501 ? -25.965 1.251 0.149 1.00 94.44 501 CYS A CA 1
ATOM 3944 C C . CYS A 1 501 ? -26.457 1.911 -1.148 1.00 94.44 501 CYS A C 1
ATOM 3946 O O . CYS A 1 501 ? -26.276 3.113 -1.334 1.00 94.44 501 CYS A O 1
ATOM 3948 N N . GLY A 1 502 ? -27.094 1.144 -2.034 1.00 93.94 502 GLY A N 1
ATOM 3949 C CA . GLY A 1 502 ? -27.670 1.623 -3.287 1.00 93.94 502 GLY A CA 1
ATOM 3950 C C . GLY A 1 502 ? -28.432 0.520 -4.009 1.00 93.94 502 GLY A C 1
ATOM 3951 O O . GLY A 1 502 ? -28.713 -0.521 -3.420 1.00 93.94 502 GLY A O 1
ATOM 3952 N N . HIS A 1 503 ? -28.765 0.737 -5.279 1.00 93.38 503 HIS A N 1
ATOM 3953 C CA . HIS A 1 503 ? -29.517 -0.226 -6.079 1.00 93.38 503 HIS A CA 1
ATOM 3954 C C . HIS A 1 503 ? -29.264 -0.068 -7.583 1.00 93.38 503 HIS A C 1
ATOM 3956 O O . HIS A 1 503 ? -29.100 1.039 -8.101 1.00 93.38 503 HIS A O 1
ATOM 3962 N N . VAL A 1 504 ? -29.307 -1.186 -8.306 1.00 90.56 504 VAL A N 1
ATOM 3963 C CA . VAL A 1 504 ? -29.239 -1.256 -9.772 1.00 90.56 504 VAL A CA 1
ATOM 3964 C C . VAL A 1 504 ? -30.373 -2.125 -10.281 1.00 90.56 504 VAL A C 1
ATOM 3966 O O . VAL A 1 504 ? -30.483 -3.279 -9.882 1.00 90.56 504 VAL A O 1
ATOM 3969 N N . ASN A 1 505 ? -31.200 -1.592 -11.185 1.00 87.19 505 ASN A N 1
ATOM 3970 C CA . ASN A 1 505 ? -32.332 -2.318 -11.774 1.00 87.19 505 ASN A CA 1
ATOM 3971 C C . ASN A 1 505 ? -33.190 -3.030 -10.707 1.00 87.19 505 ASN A C 1
ATOM 3973 O O . ASN A 1 505 ? -33.470 -4.219 -10.834 1.00 87.19 505 ASN A O 1
ATOM 3977 N N . GLU A 1 506 ? -33.532 -2.311 -9.631 1.00 84.06 506 GLU A N 1
ATOM 3978 C CA . GLU A 1 506 ? -34.321 -2.812 -8.487 1.00 84.06 506 GLU A CA 1
ATOM 3979 C C . GLU A 1 506 ? -33.638 -3.903 -7.636 1.00 84.06 506 GLU A C 1
ATOM 3981 O O . GLU A 1 506 ? -34.254 -4.443 -6.722 1.00 84.06 506 GLU A O 1
ATOM 3986 N N . LYS A 1 507 ? -32.357 -4.208 -7.881 1.00 90.19 507 LYS A N 1
ATOM 3987 C CA . LYS A 1 507 ? -31.540 -5.066 -7.015 1.00 90.19 507 LYS A CA 1
ATOM 3988 C C . LYS A 1 507 ? -30.674 -4.238 -6.072 1.00 90.19 507 LYS A C 1
ATOM 3990 O O . LYS A 1 507 ? -29.992 -3.315 -6.520 1.00 90.19 507 LYS A O 1
ATOM 3995 N N . ASP A 1 508 ? -30.638 -4.630 -4.804 1.00 94.44 508 ASP A N 1
ATOM 3996 C CA . ASP A 1 508 ? -29.817 -3.985 -3.779 1.00 94.44 508 ASP A CA 1
ATOM 3997 C C . ASP A 1 508 ? -28.314 -4.147 -4.039 1.00 94.44 508 ASP A C 1
ATOM 3999 O O . ASP A 1 508 ? -27.824 -5.220 -4.410 1.00 94.44 508 ASP A O 1
ATOM 4003 N N . LEU A 1 509 ? -27.581 -3.063 -3.794 1.00 94.44 509 LEU A N 1
ATOM 4004 C CA . LEU A 1 509 ? -26.125 -3.012 -3.777 1.00 94.44 509 LEU A CA 1
ATOM 4005 C C . LEU A 1 509 ? -25.632 -2.791 -2.348 1.00 94.44 509 LEU A C 1
ATOM 4007 O O . LEU A 1 509 ? -26.087 -1.889 -1.640 1.00 94.44 509 LEU A O 1
ATOM 4011 N N . PHE A 1 510 ? -24.637 -3.579 -1.958 1.00 94.75 510 PHE A N 1
ATOM 4012 C CA . PHE A 1 510 ? -24.023 -3.552 -0.635 1.00 94.75 510 PHE A CA 1
ATOM 4013 C C . PHE A 1 510 ? -22.595 -3.019 -0.731 1.00 94.75 510 PHE A C 1
ATOM 4015 O O . PHE A 1 510 ? -21.867 -3.353 -1.669 1.00 94.75 510 PHE A O 1
ATOM 4022 N N . GLY A 1 511 ? -22.183 -2.200 0.237 1.00 93.38 511 GLY A N 1
ATOM 4023 C CA . GLY A 1 511 ? -20.804 -1.728 0.326 1.00 93.38 511 GLY A CA 1
ATOM 4024 C C . GLY A 1 511 ? -19.859 -2.877 0.664 1.00 93.38 511 GLY A C 1
ATOM 4025 O O . GLY A 1 511 ? -20.086 -3.603 1.636 1.00 93.38 511 GLY A O 1
ATOM 4026 N N . MET A 1 512 ? -18.798 -3.040 -0.126 1.00 92.94 512 MET A N 1
ATOM 4027 C CA . MET A 1 512 ? -17.791 -4.076 0.105 1.00 92.94 512 MET A CA 1
ATOM 4028 C C . MET A 1 512 ? -16.376 -3.509 0.094 1.00 92.94 512 MET A C 1
ATOM 4030 O O . MET A 1 512 ? -16.109 -2.493 -0.556 1.00 92.94 512 MET A O 1
ATOM 4034 N N . ARG A 1 513 ? -15.473 -4.181 0.810 1.00 91.06 513 ARG A N 1
ATOM 4035 C CA . ARG A 1 513 ? -14.038 -3.897 0.789 1.00 91.06 513 ARG A CA 1
ATOM 4036 C C . ARG A 1 513 ? -13.214 -5.180 0.716 1.00 91.06 513 ARG A C 1
ATOM 4038 O O . ARG A 1 513 ? -13.613 -6.209 1.262 1.00 91.06 513 ARG A O 1
ATOM 4045 N N . VAL A 1 514 ? -12.058 -5.123 0.062 1.00 86.75 514 VAL A N 1
ATOM 4046 C CA . VAL A 1 514 ? -11.183 -6.286 -0.145 1.00 86.75 514 VAL A CA 1
ATOM 4047 C C . VAL A 1 514 ? -9.715 -5.875 -0.203 1.00 86.75 514 VAL A C 1
ATOM 4049 O O . VAL A 1 514 ? -9.392 -4.799 -0.707 1.00 86.75 514 VAL A O 1
ATOM 4052 N N . TYR A 1 515 ? -8.824 -6.727 0.306 1.00 77.31 515 TYR A N 1
ATOM 4053 C CA . TYR A 1 515 ? -7.386 -6.530 0.153 1.00 77.31 515 TYR A CA 1
ATOM 4054 C C . TYR A 1 515 ? -6.962 -6.694 -1.306 1.00 77.31 515 TYR A C 1
ATOM 4056 O O . TYR A 1 515 ? -7.247 -7.710 -1.943 1.00 77.31 515 TYR A O 1
ATOM 4064 N N . PHE A 1 516 ? -6.280 -5.686 -1.835 1.00 69.88 516 PHE A N 1
ATOM 4065 C CA . PHE A 1 516 ? -5.885 -5.622 -3.232 1.00 69.88 516 PHE A CA 1
ATOM 4066 C C . PHE A 1 516 ? -4.631 -4.759 -3.397 1.00 69.88 516 PHE A C 1
ATOM 4068 O O . PHE A 1 516 ? -4.584 -3.628 -2.912 1.00 69.88 516 PHE A O 1
ATOM 4075 N N . THR A 1 517 ? -3.609 -5.264 -4.100 1.00 60.22 517 THR A N 1
ATOM 4076 C CA . THR A 1 517 ? -2.351 -4.531 -4.384 1.00 60.22 517 THR A CA 1
ATOM 4077 C C . THR A 1 517 ? -1.722 -3.884 -3.138 1.00 60.22 517 THR A C 1
ATOM 4079 O O . THR A 1 517 ? -1.353 -2.712 -3.137 1.00 60.22 517 THR A O 1
ATOM 4082 N N . ASN A 1 518 ? -1.649 -4.646 -2.045 1.00 52.94 518 ASN A N 1
ATOM 4083 C CA . ASN A 1 518 ? -1.185 -4.221 -0.718 1.00 52.94 518 ASN A CA 1
ATOM 4084 C C . ASN A 1 518 ? -2.057 -3.198 0.030 1.00 52.94 518 ASN A C 1
ATOM 4086 O O . ASN A 1 518 ? -1.698 -2.808 1.139 1.00 52.94 518 ASN A O 1
ATOM 4090 N N . GLY A 1 519 ? -3.184 -2.766 -0.535 1.00 59.56 519 GLY A N 1
ATOM 4091 C CA . GLY A 1 519 ? -4.122 -1.828 0.081 1.00 59.56 519 GLY A CA 1
ATOM 4092 C C . GLY A 1 519 ? -5.532 -2.399 0.170 1.00 59.56 519 GLY A C 1
ATOM 4093 O O . GLY A 1 519 ? -5.748 -3.598 -0.001 1.00 59.56 519 GLY A O 1
ATOM 4094 N N . ILE A 1 520 ? -6.504 -1.528 0.428 1.00 76.69 520 ILE A N 1
ATOM 4095 C CA . ILE A 1 520 ? -7.921 -1.877 0.441 1.00 76.69 520 ILE A CA 1
ATOM 4096 C C . ILE A 1 520 ? -8.617 -1.249 -0.759 1.00 76.69 520 ILE A C 1
ATOM 4098 O O . ILE A 1 520 ? -8.546 -0.042 -0.982 1.00 76.69 520 ILE A O 1
ATOM 4102 N N . LEU A 1 521 ? -9.321 -2.086 -1.512 1.00 82.38 521 LEU A N 1
ATOM 4103 C CA . LEU A 1 521 ? -10.217 -1.669 -2.575 1.00 82.38 521 LEU A CA 1
ATOM 4104 C C . LEU A 1 521 ? -11.649 -1.652 -2.053 1.00 82.38 521 LEU A C 1
ATOM 4106 O O . LEU A 1 521 ? -12.085 -2.611 -1.419 1.00 82.38 521 LEU A O 1
ATOM 4110 N N . VAL A 1 522 ? -12.383 -0.582 -2.351 1.00 89.06 522 VAL A N 1
ATOM 4111 C CA . VAL A 1 522 ? -13.809 -0.444 -2.028 1.00 89.06 522 VAL A CA 1
ATOM 4112 C C . VAL A 1 522 ? -14.636 -0.603 -3.292 1.00 89.06 522 VAL A C 1
ATOM 4114 O O . VAL A 1 522 ? -14.242 -0.153 -4.369 1.00 89.06 522 VAL A O 1
ATOM 4117 N N . GLY A 1 523 ? -15.794 -1.235 -3.159 1.00 91.19 523 GLY A N 1
ATOM 4118 C CA . GLY A 1 523 ? -16.706 -1.430 -4.269 1.00 91.19 523 GLY A CA 1
ATOM 4119 C C . GLY A 1 523 ? -18.082 -1.898 -3.827 1.00 91.19 523 GLY A C 1
ATOM 4120 O O . GLY A 1 523 ? -18.579 -1.515 -2.768 1.00 91.19 523 GLY A O 1
ATOM 4121 N N . THR A 1 524 ? -18.691 -2.739 -4.656 1.00 93.06 524 THR A N 1
ATOM 4122 C CA . THR A 1 524 ? -20.069 -3.203 -4.489 1.00 93.06 524 THR A CA 1
ATOM 4123 C C . THR A 1 524 ? -20.154 -4.714 -4.447 1.00 93.06 524 THR A C 1
ATOM 4125 O O . THR A 1 524 ? -19.382 -5.410 -5.103 1.00 93.06 524 THR A O 1
ATOM 4128 N N . ALA A 1 525 ? -21.114 -5.223 -3.688 1.00 92.56 525 ALA A N 1
ATOM 4129 C CA . ALA A 1 525 ? -21.521 -6.616 -3.718 1.00 92.56 525 ALA A CA 1
ATOM 4130 C C . ALA A 1 525 ? -23.035 -6.722 -3.919 1.00 92.56 525 ALA A C 1
ATOM 4132 O O . ALA A 1 525 ? -23.784 -5.796 -3.608 1.00 92.56 525 ALA A O 1
ATOM 4133 N N . THR A 1 526 ? -23.479 -7.869 -4.420 1.00 90.00 526 THR A N 1
ATOM 4134 C CA . THR A 1 526 ? -24.896 -8.242 -4.539 1.00 90.00 526 THR A CA 1
ATOM 4135 C C . THR A 1 526 ? -25.189 -9.460 -3.671 1.00 90.00 526 THR A C 1
ATOM 4137 O O . THR A 1 526 ? -24.277 -10.223 -3.341 1.00 90.00 526 THR A O 1
ATOM 4140 N N . ARG A 1 527 ? -26.468 -9.686 -3.338 1.00 87.25 527 ARG A N 1
ATOM 4141 C CA . ARG A 1 527 ? -26.895 -10.848 -2.536 1.00 87.25 527 ARG A CA 1
ATOM 4142 C C . ARG A 1 527 ? -26.559 -12.194 -3.195 1.00 87.25 527 ARG A C 1
ATOM 4144 O O . ARG A 1 527 ? -26.381 -13.182 -2.492 1.00 87.25 527 ARG A O 1
ATOM 4151 N N . ASP A 1 528 ? -26.401 -12.201 -4.522 1.00 82.44 528 ASP A N 1
ATOM 4152 C CA . ASP A 1 528 ? -25.985 -13.356 -5.332 1.00 82.44 528 ASP A CA 1
ATOM 4153 C C . ASP A 1 528 ? -24.482 -13.703 -5.162 1.00 82.44 528 ASP A C 1
ATOM 4155 O O . ASP A 1 528 ? -23.996 -14.681 -5.729 1.00 82.44 528 ASP A O 1
ATOM 4159 N N . GLY A 1 529 ? -23.725 -12.911 -4.388 1.00 74.44 529 GLY A N 1
ATOM 4160 C CA . GLY A 1 529 ? -22.301 -13.136 -4.113 1.00 74.44 529 GLY A CA 1
ATOM 4161 C C . GLY A 1 529 ? -21.352 -12.574 -5.176 1.00 74.44 529 GLY A C 1
ATOM 4162 O O . GLY A 1 529 ? -20.145 -12.804 -5.109 1.00 74.44 529 GLY A O 1
ATOM 4163 N N . ASP A 1 530 ? -21.870 -11.829 -6.155 1.00 84.88 530 ASP A N 1
ATOM 4164 C CA . ASP A 1 530 ? -21.040 -11.089 -7.102 1.00 84.88 530 ASP A CA 1
ATOM 4165 C C . ASP A 1 530 ? -20.501 -9.818 -6.435 1.00 84.88 530 ASP A C 1
ATOM 4167 O O . ASP A 1 530 ? -21.284 -8.945 -6.051 1.00 84.88 530 ASP A O 1
ATOM 4171 N N . ALA A 1 531 ? -19.173 -9.713 -6.332 1.00 88.69 531 ALA A N 1
ATOM 4172 C CA . ALA A 1 531 ? -18.461 -8.564 -5.782 1.00 88.69 531 ALA A CA 1
ATOM 4173 C C . ALA A 1 531 ? -17.559 -7.908 -6.835 1.00 88.69 531 ALA A C 1
ATOM 4175 O O . ALA A 1 531 ? -16.831 -8.585 -7.565 1.00 88.69 531 ALA A O 1
ATOM 4176 N N . TRP A 1 532 ? -17.598 -6.580 -6.900 1.00 88.94 532 TRP A N 1
ATOM 4177 C CA . TRP A 1 532 ? -16.902 -5.763 -7.889 1.00 88.94 532 TRP A CA 1
ATOM 4178 C C . TRP A 1 532 ? -16.220 -4.569 -7.235 1.00 88.94 532 TRP A C 1
ATOM 4180 O O . TRP A 1 532 ? -16.875 -3.782 -6.557 1.00 88.94 532 TRP A O 1
ATOM 4190 N N . GLY A 1 533 ? -14.919 -4.412 -7.454 1.00 86.38 533 GLY A N 1
ATOM 4191 C CA . GLY A 1 533 ? -14.170 -3.207 -7.089 1.00 86.38 533 GLY A CA 1
ATOM 4192 C C . GLY A 1 533 ? -13.741 -2.447 -8.336 1.00 86.38 533 GLY A C 1
ATOM 4193 O O . GLY A 1 533 ? -13.708 -3.023 -9.422 1.00 86.38 533 GLY A O 1
ATOM 4194 N N . THR A 1 534 ? -13.410 -1.165 -8.205 1.00 80.12 534 THR A N 1
ATOM 4195 C CA . THR A 1 534 ? -12.910 -0.380 -9.340 1.00 80.12 534 THR A CA 1
ATOM 4196 C C . THR A 1 534 ? -11.475 0.068 -9.124 1.00 80.12 534 THR A C 1
ATOM 4198 O O . THR A 1 534 ? -11.123 0.598 -8.068 1.00 80.12 534 THR A O 1
ATOM 4201 N N . PHE A 1 535 ? -10.632 -0.179 -10.122 1.00 73.69 535 PHE A N 1
ATOM 4202 C CA . PHE A 1 535 ? -9.216 0.149 -10.066 1.00 73.69 535 PHE A CA 1
ATOM 4203 C C . PHE A 1 535 ? -8.700 0.534 -11.452 1.00 73.69 535 PHE A C 1
ATOM 4205 O O . PHE A 1 535 ? -8.883 -0.199 -12.424 1.00 73.69 535 PHE A O 1
ATOM 4212 N N . ASP A 1 536 ? -8.032 1.685 -11.521 1.00 65.50 536 ASP A N 1
ATOM 4213 C CA . ASP A 1 536 ? -7.328 2.192 -12.702 1.00 65.50 536 ASP A CA 1
ATOM 4214 C C . ASP A 1 536 ? -8.134 2.105 -14.018 1.00 65.50 536 ASP A C 1
ATOM 4216 O O . ASP A 1 536 ? -7.643 1.671 -15.062 1.00 65.50 536 ASP A O 1
ATOM 4220 N N . GLY A 1 537 ? -9.401 2.528 -13.999 1.00 65.19 537 GLY A N 1
ATOM 4221 C CA . GLY A 1 537 ? -10.267 2.511 -15.182 1.00 65.19 537 GLY A CA 1
ATOM 4222 C C . GLY A 1 537 ? -11.002 1.190 -15.444 1.00 65.19 537 GLY A C 1
ATOM 4223 O O . GLY A 1 537 ? -11.808 1.136 -16.371 1.00 65.19 537 GLY A O 1
ATOM 4224 N N . ASN A 1 538 ? -10.786 0.149 -14.635 1.00 68.25 538 ASN A N 1
ATOM 4225 C CA . ASN A 1 538 ? -11.399 -1.169 -14.816 1.00 68.25 538 ASN A CA 1
ATOM 4226 C C . ASN A 1 538 ? -12.316 -1.549 -13.647 1.00 68.25 538 ASN A C 1
ATOM 4228 O O . ASN A 1 538 ? -12.057 -1.194 -12.495 1.00 68.25 538 ASN A O 1
ATOM 4232 N N . ALA A 1 539 ? -13.357 -2.333 -13.939 1.00 80.50 539 ALA A N 1
ATOM 4233 C CA . ALA A 1 539 ? -14.135 -3.030 -12.920 1.00 80.50 539 ALA A CA 1
ATOM 4234 C C . ALA A 1 539 ? -13.570 -4.445 -12.726 1.00 80.50 539 ALA A C 1
ATOM 4236 O O . ALA A 1 539 ? -13.571 -5.265 -13.643 1.00 80.50 539 ALA A O 1
ATOM 4237 N N . ILE A 1 540 ? -13.093 -4.735 -11.519 1.00 79.12 540 ILE A N 1
ATOM 4238 C CA . ILE A 1 540 ? -12.475 -6.007 -11.147 1.00 79.12 540 ILE A CA 1
ATOM 4239 C C . ILE A 1 540 ? -13.503 -6.855 -10.406 1.00 79.12 540 ILE A C 1
ATOM 4241 O O . ILE A 1 540 ? -14.031 -6.436 -9.374 1.00 79.12 540 ILE A O 1
ATOM 4245 N N . LYS A 1 541 ? -13.765 -8.061 -10.917 1.00 82.81 541 LYS A N 1
ATOM 4246 C CA . LYS A 1 541 ? -14.635 -9.038 -10.258 1.00 82.81 541 LYS A CA 1
ATOM 4247 C C . LYS A 1 541 ? -13.852 -9.829 -9.213 1.00 82.81 541 LYS A C 1
ATOM 4249 O O . LYS A 1 541 ? -12.839 -10.444 -9.535 1.00 82.81 541 LYS A O 1
ATOM 4254 N N . PHE A 1 542 ? -14.364 -9.891 -7.990 1.00 81.12 542 PHE A N 1
ATOM 4255 C CA . PHE A 1 542 ? -13.804 -10.691 -6.906 1.00 81.12 542 PHE A CA 1
ATOM 4256 C C . PHE A 1 542 ? -14.658 -11.941 -6.695 1.00 81.12 542 PHE A C 1
ATOM 4258 O O . PHE A 1 542 ? -15.843 -11.858 -6.386 1.00 81.12 542 PHE A O 1
ATOM 4265 N N . ALA A 1 543 ? -14.049 -13.114 -6.879 1.00 61.88 543 ALA A N 1
ATOM 4266 C CA . ALA A 1 543 ? -14.707 -14.409 -6.682 1.00 61.88 543 ALA A CA 1
ATOM 4267 C C . ALA A 1 543 ? -14.400 -15.054 -5.313 1.00 61.88 543 ALA A C 1
ATOM 4269 O O . ALA A 1 543 ? -14.955 -16.107 -4.999 1.00 61.88 543 ALA A O 1
ATOM 4270 N N . ALA A 1 544 ? -13.503 -14.447 -4.529 1.00 72.56 544 ALA A N 1
ATOM 4271 C CA . ALA A 1 544 ? -12.959 -14.988 -3.283 1.00 72.56 544 ALA A CA 1
ATOM 4272 C C . ALA A 1 544 ? -13.608 -14.355 -2.032 1.00 72.56 544 ALA A C 1
ATOM 4274 O O . ALA A 1 544 ? -14.798 -14.037 -2.041 1.00 72.56 544 ALA A O 1
ATOM 4275 N N . GLN A 1 545 ? -12.846 -14.231 -0.939 1.00 84.88 545 GLN A N 1
ATOM 4276 C CA . GLN A 1 545 ? -13.286 -13.610 0.312 1.00 84.88 545 GLN A CA 1
ATOM 4277 C C . GLN A 1 545 ? -13.142 -12.084 0.272 1.00 84.88 545 GLN A C 1
ATOM 4279 O O . GLN A 1 545 ? -12.161 -11.556 -0.245 1.00 84.88 545 GLN A O 1
ATOM 4284 N N . TYR A 1 546 ? -14.124 -11.390 0.837 1.00 89.25 546 TYR A N 1
ATOM 4285 C CA . TYR A 1 546 ? -14.199 -9.931 0.942 1.00 89.25 546 TYR A CA 1
ATOM 4286 C C . TYR A 1 546 ? -15.033 -9.556 2.173 1.00 89.25 546 TYR A C 1
ATOM 4288 O O . TYR A 1 546 ? -15.741 -10.398 2.727 1.00 89.25 546 TYR A O 1
ATOM 4296 N N . GLN A 1 547 ? -14.958 -8.308 2.632 1.00 91.88 547 GLN A N 1
ATOM 4297 C CA . GLN A 1 547 ? -15.785 -7.820 3.735 1.00 91.88 547 GLN A CA 1
ATOM 4298 C C . GLN A 1 547 ? -16.996 -7.044 3.211 1.00 91.88 547 GLN A C 1
ATOM 4300 O O . GLN A 1 547 ? -16.879 -6.271 2.263 1.00 91.88 547 GLN A O 1
ATOM 4305 N N . ILE A 1 548 ? -18.148 -7.226 3.856 1.00 93.44 548 ILE A N 1
ATOM 4306 C CA . ILE A 1 548 ? -19.381 -6.469 3.608 1.00 93.44 548 ILE A CA 1
ATOM 4307 C C . ILE A 1 548 ? -19.713 -5.633 4.839 1.00 93.44 548 ILE A C 1
ATOM 4309 O O . ILE A 1 548 ? -19.525 -6.080 5.972 1.00 93.44 548 ILE A O 1
ATOM 4313 N N . LEU A 1 549 ? -20.224 -4.427 4.613 1.00 93.69 549 LEU A N 1
ATOM 4314 C CA . LEU A 1 549 ? -20.711 -3.557 5.675 1.00 93.69 549 LEU A CA 1
ATOM 4315 C C . LEU A 1 549 ? -22.036 -4.082 6.259 1.00 93.69 549 LEU A C 1
ATOM 4317 O O . LEU A 1 549 ? -23.014 -4.250 5.528 1.00 93.69 549 LEU A O 1
ATOM 4321 N N . CYS A 1 550 ? -22.062 -4.347 7.564 1.00 90.44 550 CYS A N 1
ATOM 4322 C CA . CYS A 1 550 ? -23.195 -4.941 8.280 1.00 90.44 550 CYS A CA 1
ATOM 4323 C C . CYS A 1 550 ? -23.558 -4.134 9.540 1.00 90.44 550 CYS A C 1
ATOM 4325 O O . CYS A 1 550 ? -22.743 -3.351 10.038 1.00 90.44 550 CYS A O 1
ATOM 4327 N N . GLY A 1 551 ? -24.765 -4.365 10.064 1.00 85.62 551 GLY A N 1
ATOM 4328 C CA . GLY A 1 551 ? -25.258 -3.813 11.327 1.00 85.62 551 GLY A CA 1
ATOM 4329 C C . GLY A 1 551 ? -26.477 -2.902 11.165 1.00 85.62 551 GLY A C 1
ATOM 4330 O O . GLY A 1 551 ? -27.297 -3.087 10.267 1.00 85.62 551 GLY A O 1
ATOM 4331 N N . ASP A 1 552 ? -26.607 -1.918 12.051 1.00 79.19 552 ASP A N 1
ATOM 4332 C CA . ASP A 1 552 ? -27.683 -0.934 12.028 1.00 79.19 552 ASP A CA 1
ATOM 4333 C C . ASP A 1 552 ? -27.391 0.194 11.022 1.00 79.19 552 ASP A C 1
ATOM 4335 O O . ASP A 1 552 ? -26.665 1.148 11.303 1.00 79.19 552 ASP A O 1
ATOM 4339 N N . GLY A 1 553 ? -27.987 0.100 9.831 1.00 72.25 553 GLY A N 1
ATOM 4340 C CA . GLY A 1 553 ? -27.861 1.116 8.782 1.00 72.25 553 GLY A CA 1
ATOM 4341 C C . GLY A 1 553 ? -28.386 2.501 9.168 1.00 72.25 553 GLY A C 1
ATOM 4342 O O . GLY A 1 553 ? -27.989 3.471 8.525 1.00 72.25 553 GLY A O 1
ATOM 4343 N N . SER A 1 554 ? -29.217 2.629 10.213 1.00 73.38 554 SER A N 1
ATOM 4344 C CA . SER A 1 554 ? -29.701 3.939 10.683 1.00 73.38 554 SER A CA 1
ATOM 4345 C C . SER A 1 554 ? -28.579 4.820 11.252 1.00 73.38 554 SER A C 1
ATOM 4347 O O . SER A 1 554 ? -28.695 6.042 11.257 1.00 73.38 554 SER A O 1
ATOM 4349 N N . GLN A 1 555 ? -27.460 4.210 11.649 1.00 73.12 555 GLN A N 1
ATOM 4350 C CA . GLN A 1 555 ? -26.269 4.869 12.192 1.00 73.12 555 GLN A CA 1
ATOM 4351 C C . GLN A 1 555 ? -25.347 5.447 11.105 1.00 73.12 555 GLN A C 1
ATOM 4353 O O . GLN A 1 555 ? -24.340 6.102 11.403 1.00 73.12 555 GLN A O 1
ATOM 4358 N N . ILE A 1 556 ? -25.671 5.201 9.830 1.00 81.88 556 ILE A N 1
ATOM 4359 C CA . ILE A 1 556 ? -24.954 5.748 8.681 1.00 81.88 556 ILE A CA 1
ATOM 4360 C C . ILE A 1 556 ? -25.753 6.901 8.088 1.00 81.88 556 ILE A C 1
ATOM 4362 O O . ILE A 1 556 ? -26.873 6.740 7.609 1.00 81.88 556 ILE A O 1
ATOM 4366 N N . THR A 1 557 ? -25.115 8.064 8.028 1.00 82.75 557 THR A N 1
ATOM 4367 C CA . THR A 1 557 ? -25.632 9.228 7.311 1.00 82.75 557 THR A CA 1
ATOM 4368 C C . THR A 1 557 ? -24.870 9.407 6.006 1.00 82.75 557 THR A C 1
ATOM 4370 O O . THR A 1 557 ? -23.643 9.305 5.964 1.00 82.75 557 THR A O 1
ATOM 4373 N N . TRP A 1 558 ? -25.598 9.673 4.927 1.00 85.38 558 TRP A N 1
ATOM 4374 C CA . TRP A 1 558 ? -25.017 9.978 3.625 1.00 85.38 558 TRP A CA 1
ATOM 4375 C C . TRP A 1 558 ? -24.891 11.489 3.499 1.00 85.38 558 TRP A C 1
ATOM 4377 O O . TRP A 1 558 ? -25.866 12.215 3.685 1.00 85.38 558 TRP A O 1
ATOM 4387 N N . LYS A 1 559 ? -23.665 11.966 3.284 1.00 83.19 559 LYS A N 1
ATOM 4388 C CA . LYS A 1 559 ? -23.350 13.398 3.226 1.00 83.19 559 LYS A CA 1
ATOM 4389 C C . LYS A 1 559 ? -22.728 13.743 1.892 1.00 83.19 559 LYS A C 1
ATOM 4391 O O . LYS A 1 559 ? -22.000 12.922 1.342 1.00 83.19 559 LYS A O 1
ATOM 4396 N N . ASP A 1 560 ? -22.963 14.961 1.420 1.00 82.31 560 ASP A N 1
ATOM 4397 C CA . ASP A 1 560 ? -22.391 15.437 0.164 1.00 82.31 560 ASP A CA 1
ATOM 4398 C C . ASP A 1 560 ? -20.868 15.276 0.139 1.00 82.31 560 ASP A C 1
ATOM 4400 O O . ASP A 1 560 ? -20.141 15.655 1.064 1.00 82.31 560 ASP A O 1
ATOM 4404 N N . ASN A 1 561 ? -20.389 14.704 -0.959 1.00 72.75 561 ASN A N 1
ATOM 4405 C CA . ASN A 1 561 ? -18.986 14.451 -1.231 1.00 72.75 561 ASN A CA 1
ATOM 4406 C C . ASN A 1 561 ? -18.279 15.769 -1.603 1.00 72.75 561 ASN A C 1
ATOM 4408 O O . ASN A 1 561 ? -18.082 16.079 -2.776 1.00 72.75 561 ASN A O 1
ATOM 4412 N N . ALA A 1 562 ? -17.928 16.581 -0.603 1.00 60.91 562 ALA A N 1
ATOM 4413 C CA . ALA A 1 562 ? -17.148 17.806 -0.779 1.00 60.91 562 ALA A CA 1
ATOM 4414 C C . ALA A 1 562 ? -15.630 17.528 -0.714 1.00 60.91 562 ALA A C 1
ATOM 4416 O O . ALA A 1 562 ? -15.173 16.599 -0.053 1.00 60.91 562 ALA A O 1
ATOM 4417 N N . ALA A 1 563 ? -14.817 18.351 -1.388 1.00 49.56 563 ALA A N 1
ATOM 4418 C CA . ALA A 1 563 ? -13.377 18.130 -1.590 1.00 49.56 563 ALA A CA 1
ATOM 4419 C C . ALA A 1 563 ? -12.501 18.113 -0.310 1.00 49.56 563 ALA A C 1
ATOM 4421 O O . ALA A 1 563 ? -11.325 17.749 -0.384 1.00 49.56 563 ALA A O 1
ATOM 4422 N N . SER A 1 564 ? -13.041 18.471 0.862 1.00 46.16 564 SER A N 1
ATOM 4423 C CA . SER A 1 564 ? -12.369 18.320 2.156 1.00 46.16 564 SER A CA 1
ATOM 4424 C C . SER A 1 564 ? -12.907 17.080 2.872 1.00 46.16 564 SER A C 1
ATOM 4426 O O . SER A 1 564 ? -14.111 16.925 3.034 1.00 46.16 564 SER A O 1
ATOM 4428 N N . LEU A 1 565 ? -12.011 16.174 3.284 1.00 48.25 565 LEU A N 1
ATOM 4429 C CA . LEU A 1 565 ? -12.338 14.972 4.061 1.00 48.25 565 LEU A CA 1
ATOM 4430 C C . LEU A 1 565 ? -13.315 15.321 5.194 1.00 48.25 565 LEU A C 1
ATOM 4432 O O . LEU A 1 565 ? -12.927 15.910 6.205 1.00 48.25 565 LEU A O 1
ATOM 4436 N N . THR A 1 566 ? -14.587 14.971 5.024 1.00 52.38 566 THR A N 1
ATOM 4437 C CA . THR A 1 566 ? -15.620 15.251 6.014 1.00 52.38 566 THR A CA 1
ATOM 4438 C C . THR A 1 566 ? -15.328 14.420 7.253 1.00 52.38 566 THR A C 1
ATOM 4440 O O . THR A 1 566 ? -15.374 13.187 7.242 1.00 52.38 566 THR A O 1
ATOM 4443 N N . LYS A 1 567 ? -14.991 15.107 8.341 1.00 52.72 567 LYS A N 1
ATOM 4444 C CA . LYS A 1 567 ? -14.856 14.540 9.683 1.00 52.72 567 LYS A CA 1
ATOM 4445 C C . LYS A 1 567 ? -16.035 13.584 9.955 1.00 52.72 567 LYS A C 1
ATOM 4447 O O . LYS A 1 567 ? -17.188 13.992 9.827 1.00 52.72 567 LYS A O 1
ATOM 4452 N N . GLY A 1 568 ? -15.743 12.324 10.288 1.00 58.50 568 GLY A N 1
ATOM 4453 C CA . GLY A 1 568 ? -16.755 11.286 10.545 1.00 58.50 568 GLY A CA 1
ATOM 4454 C C . GLY A 1 568 ? -17.039 10.310 9.395 1.00 58.50 568 GLY A C 1
ATOM 4455 O O . GLY A 1 568 ? -17.875 9.429 9.574 1.00 58.50 568 GLY A O 1
ATOM 4456 N N . ALA A 1 569 ? -16.361 10.421 8.246 1.00 69.50 569 ALA A N 1
ATOM 4457 C CA . ALA A 1 569 ? -16.481 9.443 7.159 1.00 69.50 569 ALA A CA 1
ATOM 4458 C C . ALA A 1 569 ? -16.188 8.001 7.627 1.00 69.50 569 ALA A C 1
ATOM 4460 O O . ALA A 1 569 ? -15.284 7.765 8.436 1.00 69.50 569 ALA A O 1
ATOM 4461 N N . LEU A 1 570 ? -16.944 7.038 7.095 1.00 76.62 570 LEU A N 1
ATOM 4462 C CA . LEU A 1 570 ? -16.768 5.613 7.358 1.00 76.62 570 LEU A CA 1
ATOM 4463 C C . LEU A 1 570 ? -15.368 5.177 6.909 1.00 76.62 570 LEU A C 1
ATOM 4465 O O . LEU A 1 570 ? -15.015 5.287 5.732 1.00 76.62 570 LEU A O 1
ATOM 4469 N N . ASN A 1 571 ? -14.569 4.653 7.839 1.00 71.69 571 ASN A N 1
ATOM 4470 C CA . ASN A 1 571 ? -13.255 4.117 7.505 1.00 71.69 571 ASN A CA 1
ATOM 4471 C C . ASN A 1 571 ? -13.413 2.798 6.735 1.00 71.69 571 ASN A C 1
ATOM 4473 O O . ASN A 1 571 ? -13.780 1.769 7.310 1.00 71.69 571 ASN A O 1
ATOM 4477 N N . CYS A 1 572 ? -13.123 2.833 5.436 1.00 78.44 572 CYS A N 1
ATOM 4478 C CA . CYS A 1 572 ? -13.193 1.654 4.579 1.00 78.44 572 CYS A CA 1
ATOM 4479 C C . CYS A 1 572 ? -11.822 1.002 4.364 1.00 78.44 572 CYS A C 1
ATOM 4481 O O . CYS A 1 572 ? -11.748 0.004 3.662 1.00 78.44 572 CYS A O 1
ATOM 4483 N N . GLY A 1 573 ? -10.757 1.524 4.981 1.00 67.00 573 GLY A N 1
ATOM 4484 C CA . GLY A 1 573 ? -9.376 1.112 4.742 1.00 67.00 573 GLY A CA 1
ATOM 4485 C C . GLY A 1 573 ? -8.556 2.203 4.056 1.00 67.00 573 GLY A C 1
ATOM 4486 O O . GLY A 1 573 ? -8.924 3.382 4.066 1.00 67.00 573 GLY A O 1
ATOM 4487 N N . TYR A 1 574 ? -7.429 1.809 3.468 1.00 58.53 574 TYR A N 1
ATOM 4488 C CA . TYR A 1 574 ? -6.492 2.720 2.817 1.00 58.53 574 TYR A CA 1
ATOM 4489 C C . TYR A 1 574 ? -6.200 2.254 1.389 1.00 58.53 574 TYR A C 1
ATOM 4491 O O . TYR A 1 574 ? -5.813 1.105 1.178 1.00 58.53 574 TYR A O 1
ATOM 4499 N N . ASP A 1 575 ? -6.395 3.139 0.413 1.00 55.25 575 ASP A N 1
ATOM 4500 C CA . ASP A 1 575 ? -6.043 2.883 -0.984 1.00 55.25 575 ASP A CA 1
ATOM 4501 C C . ASP A 1 575 ? -4.569 3.254 -1.168 1.00 55.25 575 ASP A C 1
ATOM 4503 O O . ASP A 1 575 ? -4.212 4.435 -1.108 1.00 55.25 575 ASP A O 1
ATOM 4507 N N . ASN A 1 576 ? -3.709 2.262 -1.396 1.00 48.66 576 ASN A N 1
ATOM 4508 C CA . ASN A 1 576 ? -2.278 2.500 -1.606 1.00 48.66 576 ASN A CA 1
ATOM 4509 C C . ASN A 1 576 ? -1.979 3.224 -2.923 1.00 48.66 576 ASN A C 1
ATOM 4511 O O . ASN A 1 576 ? -0.971 3.924 -3.023 1.00 48.66 576 ASN A O 1
ATOM 4515 N N . TYR A 1 577 ? -2.853 3.093 -3.920 1.00 46.94 577 TYR A N 1
ATOM 4516 C CA . TYR A 1 577 ? -2.690 3.725 -5.222 1.00 46.94 577 TYR A CA 1
ATOM 4517 C C . TYR A 1 577 ? -3.104 5.201 -5.170 1.00 46.94 577 TYR A C 1
ATOM 4519 O O . TYR A 1 577 ? -2.351 6.080 -5.589 1.00 46.94 577 TYR A O 1
ATOM 4527 N N . LEU A 1 578 ? -4.272 5.500 -4.587 1.00 44.47 578 LEU A N 1
ATOM 4528 C CA . LEU A 1 578 ? -4.742 6.881 -4.390 1.00 44.47 578 LEU A CA 1
ATOM 4529 C C . LEU A 1 578 ? -4.091 7.585 -3.192 1.00 44.47 578 LEU A C 1
ATOM 4531 O O . LEU A 1 578 ? -4.231 8.806 -3.054 1.00 44.47 578 LEU A O 1
ATOM 4535 N N . ARG A 1 579 ? -3.379 6.833 -2.344 1.00 46.72 579 ARG A N 1
ATOM 4536 C CA . ARG A 1 579 ? -2.656 7.309 -1.157 1.00 46.72 579 ARG A CA 1
ATOM 4537 C C . ARG A 1 579 ? -3.553 8.076 -0.184 1.00 46.72 579 ARG A C 1
ATOM 4539 O O . ARG A 1 579 ? -3.202 9.155 0.313 1.00 46.72 579 ARG A O 1
ATOM 4546 N N . LYS A 1 580 ? -4.762 7.553 0.029 1.00 53.75 580 LYS A N 1
ATOM 4547 C CA . LYS A 1 580 ? -5.821 8.171 0.838 1.00 53.75 580 LYS A CA 1
ATOM 4548 C C . LYS A 1 580 ? -6.655 7.113 1.558 1.00 53.75 580 LYS A C 1
ATOM 4550 O O . LYS A 1 580 ? -6.775 5.994 1.056 1.00 53.75 580 LYS A O 1
ATOM 4555 N N . PRO A 1 581 ? -7.292 7.473 2.689 1.00 59.19 581 PRO A N 1
ATOM 4556 C CA . PRO A 1 581 ? -8.363 6.661 3.248 1.00 59.19 581 PRO A CA 1
ATOM 4557 C C . PRO A 1 581 ? -9.420 6.412 2.173 1.00 59.19 581 PRO A C 1
ATOM 4559 O O . PRO A 1 581 ? -9.911 7.358 1.552 1.00 59.19 581 PRO A O 1
ATOM 4562 N N . THR A 1 582 ? -9.757 5.148 1.943 1.00 70.69 582 THR A N 1
ATOM 4563 C CA . THR A 1 582 ? -10.889 4.812 1.083 1.00 70.69 582 THR A CA 1
ATOM 4564 C C . THR A 1 582 ? -12.183 5.191 1.773 1.00 70.69 582 THR A C 1
ATOM 4566 O O . THR A 1 582 ? -12.370 4.895 2.957 1.00 70.69 582 THR A O 1
ATOM 4569 N N . GLN A 1 583 ? -13.088 5.788 1.009 1.00 83.88 583 GLN A N 1
ATOM 4570 C CA . GLN A 1 583 ? -14.445 6.069 1.443 1.00 83.88 583 GLN A CA 1
ATOM 4571 C C . GLN A 1 583 ? -15.425 5.278 0.587 1.00 83.88 583 GLN A C 1
ATOM 4573 O O . GLN A 1 583 ? -15.205 5.070 -0.610 1.00 83.88 583 GLN A O 1
ATOM 4578 N N . LEU A 1 584 ? -16.516 4.862 1.217 1.00 90.06 584 LEU A N 1
ATOM 4579 C CA . LEU A 1 584 ? -17.673 4.316 0.536 1.00 90.06 584 LEU A CA 1
ATOM 4580 C C . LEU A 1 584 ? -18.565 5.484 0.126 1.00 90.06 584 LEU A C 1
ATOM 4582 O O . LEU A 1 584 ? -19.007 6.255 0.980 1.00 90.06 584 LEU A O 1
ATOM 4586 N N . GLY A 1 585 ? -18.818 5.608 -1.170 1.00 91.19 585 GLY A N 1
ATOM 4587 C CA . GLY A 1 585 ? -19.744 6.594 -1.700 1.00 91.19 585 GLY A CA 1
ATOM 4588 C C . GLY A 1 585 ? -20.824 5.979 -2.563 1.00 91.19 585 GLY A C 1
ATOM 4589 O O . GLY A 1 585 ? -20.740 4.822 -2.983 1.00 91.19 585 GLY A O 1
ATOM 4590 N N . ARG A 1 586 ? -21.840 6.789 -2.837 1.00 93.19 586 ARG A N 1
ATOM 4591 C CA . ARG A 1 586 ? -22.909 6.467 -3.772 1.00 93.19 586 ARG A CA 1
ATOM 4592 C C . ARG A 1 586 ? -23.311 7.668 -4.620 1.00 93.19 586 ARG A C 1
ATOM 4594 O O . ARG A 1 586 ? -23.211 8.814 -4.186 1.00 93.19 586 ARG A O 1
ATOM 4601 N N . ILE A 1 587 ? -23.774 7.401 -5.834 1.00 92.50 587 ILE A N 1
ATOM 4602 C CA . ILE A 1 587 ? -24.165 8.428 -6.795 1.00 92.50 587 ILE A CA 1
ATOM 4603 C C . ILE A 1 587 ? -25.405 8.023 -7.581 1.00 92.50 587 ILE A C 1
ATOM 4605 O O . ILE A 1 587 ? -25.534 6.886 -8.041 1.00 92.50 587 ILE A O 1
ATOM 4609 N N . GLN A 1 588 ? -26.315 8.978 -7.760 1.00 90.94 588 GLN A N 1
ATOM 4610 C CA . GLN A 1 588 ? -27.491 8.792 -8.595 1.00 90.94 588 GLN A CA 1
ATOM 4611 C C . GLN A 1 588 ? -27.087 8.801 -10.077 1.00 90.94 588 GLN A C 1
ATOM 4613 O O . GLN A 1 588 ? -26.513 9.770 -10.571 1.00 90.94 588 GLN A O 1
ATOM 4618 N N . SER A 1 589 ? -27.423 7.735 -10.800 1.00 85.31 589 SER A N 1
ATOM 4619 C CA . SER A 1 589 ? -27.228 7.607 -12.246 1.00 85.31 589 SER A CA 1
ATOM 4620 C C . SER A 1 589 ? -28.517 7.093 -12.889 1.00 85.31 589 SER A C 1
ATOM 4622 O O . SER A 1 589 ? -28.833 5.900 -12.875 1.00 85.31 589 SER A O 1
ATOM 4624 N N . GLY A 1 590 ? -29.330 8.020 -13.404 1.00 85.25 590 GLY A N 1
ATOM 4625 C CA . GLY A 1 590 ? -30.672 7.711 -13.902 1.00 85.25 590 GLY A CA 1
ATOM 4626 C C . GLY A 1 590 ? -31.577 7.178 -12.786 1.00 85.25 590 GLY A C 1
ATOM 4627 O O . GLY A 1 590 ? -31.789 7.857 -11.785 1.00 85.25 590 GLY A O 1
ATOM 4628 N N . ARG A 1 591 ? -32.108 5.960 -12.952 1.00 87.62 591 ARG A N 1
ATOM 4629 C CA . ARG A 1 591 ? -32.922 5.265 -11.931 1.00 87.62 591 ARG A CA 1
ATOM 4630 C C . ARG A 1 591 ? -32.098 4.435 -10.943 1.00 87.62 591 ARG A C 1
ATOM 4632 O O . ARG A 1 591 ? -32.679 3.825 -10.055 1.00 87.62 591 ARG A O 1
ATOM 4639 N N . ASN A 1 592 ? -30.780 4.384 -11.106 1.00 91.56 592 ASN A N 1
ATOM 4640 C CA . ASN A 1 592 ? -29.900 3.571 -10.276 1.00 91.56 592 ASN A CA 1
ATOM 4641 C C . ASN A 1 592 ? -29.169 4.445 -9.259 1.00 91.56 592 ASN A C 1
ATOM 4643 O O . ASN A 1 592 ? -28.743 5.555 -9.582 1.00 91.56 592 ASN A O 1
ATOM 4647 N N . LEU A 1 593 ? -28.981 3.910 -8.059 1.00 93.50 593 LEU A N 1
ATOM 4648 C CA . LEU A 1 593 ? -28.119 4.482 -7.036 1.00 93.50 593 LEU A CA 1
ATOM 4649 C C . LEU A 1 593 ? -26.849 3.634 -6.986 1.00 93.50 593 LEU A C 1
ATOM 4651 O O . LEU A 1 593 ? -26.813 2.573 -6.364 1.00 93.50 593 LEU A O 1
ATOM 4655 N N . MET A 1 594 ? -25.832 4.069 -7.726 1.00 93.19 594 MET A N 1
ATOM 4656 C CA . MET A 1 594 ? -24.575 3.341 -7.887 1.00 93.19 594 MET A CA 1
ATOM 4657 C C . MET A 1 594 ? -23.724 3.507 -6.636 1.00 93.19 594 MET A C 1
ATOM 4659 O O . MET A 1 594 ? -23.629 4.608 -6.109 1.00 93.19 594 MET A O 1
ATOM 4663 N N . VAL A 1 595 ? -23.072 2.439 -6.188 1.00 94.25 595 VAL A N 1
ATOM 4664 C CA . VAL A 1 595 ? -22.187 2.449 -5.015 1.00 94.25 595 VAL A CA 1
ATOM 4665 C C . VAL A 1 595 ? -20.751 2.235 -5.484 1.00 94.25 595 VAL A C 1
ATOM 4667 O O . VAL A 1 595 ? -20.516 1.578 -6.498 1.00 94.25 595 VAL A O 1
ATOM 4670 N N . GLY A 1 596 ? -19.775 2.787 -4.775 1.00 90.38 596 GLY A N 1
ATOM 4671 C CA . GLY A 1 596 ? -18.379 2.554 -5.101 1.00 90.38 596 GLY A CA 1
ATOM 4672 C C . GLY A 1 596 ? -17.405 3.349 -4.247 1.00 90.38 596 GLY A C 1
ATOM 4673 O O . GLY A 1 596 ? -17.724 3.793 -3.143 1.00 90.38 596 GLY A O 1
ATOM 4674 N N . LYS A 1 597 ? -16.186 3.496 -4.757 1.00 87.44 597 LYS A N 1
ATOM 4675 C CA . LYS A 1 597 ? -15.116 4.225 -4.081 1.00 87.44 597 LYS A CA 1
ATOM 4676 C C . LYS A 1 597 ? -15.349 5.724 -4.221 1.00 87.44 597 LYS A C 1
ATOM 4678 O O . LYS A 1 597 ? -15.578 6.202 -5.326 1.00 87.44 597 LYS A O 1
ATOM 4683 N N . ALA A 1 598 ? -15.220 6.473 -3.132 1.00 83.19 598 ALA A N 1
ATOM 4684 C CA . ALA A 1 598 ? -15.271 7.931 -3.144 1.00 83.19 598 ALA A CA 1
ATOM 4685 C C . ALA A 1 598 ? -13.948 8.561 -2.706 1.00 83.19 598 ALA A C 1
ATOM 4687 O O . ALA A 1 598 ? -13.255 8.051 -1.824 1.00 83.19 598 ALA A O 1
ATOM 4688 N N . SER A 1 599 ? -13.588 9.672 -3.346 1.00 74.44 599 SER A N 1
ATOM 4689 C CA . SER A 1 599 ? -12.451 10.517 -2.974 1.00 74.44 599 SER A CA 1
ATOM 4690 C C . SER A 1 599 ? -12.515 11.848 -3.729 1.00 74.44 599 SER A C 1
ATOM 4692 O O . SER A 1 599 ? -12.752 11.867 -4.934 1.00 74.44 599 SER A O 1
ATOM 4694 N N . ASN A 1 600 ? -12.217 12.958 -3.042 1.00 69.62 600 ASN A N 1
ATOM 4695 C CA . ASN A 1 600 ? -12.108 14.306 -3.622 1.00 69.62 600 ASN A CA 1
ATOM 4696 C C . ASN A 1 600 ? -13.349 14.773 -4.407 1.00 69.62 600 ASN A C 1
ATOM 4698 O O . ASN A 1 600 ? -13.208 15.366 -5.474 1.00 69.62 600 ASN A O 1
ATOM 4702 N N . GLY A 1 601 ? -14.558 14.496 -3.923 1.00 72.94 601 GLY A N 1
ATOM 4703 C CA . GLY A 1 601 ? -15.754 14.890 -4.667 1.00 72.94 601 GLY A CA 1
ATOM 4704 C C . GLY A 1 601 ? -15.996 14.070 -5.931 1.00 72.94 601 GLY A C 1
ATOM 4705 O O . GLY A 1 601 ? -16.788 14.476 -6.769 1.00 72.94 601 GLY A O 1
ATOM 4706 N N . VAL A 1 602 ? -15.328 12.925 -6.089 1.00 81.00 602 VAL A N 1
ATOM 4707 C CA . VAL A 1 602 ? -15.554 11.984 -7.189 1.00 81.00 602 VAL A CA 1
ATOM 4708 C C . VAL A 1 602 ? -15.949 10.630 -6.620 1.00 81.00 602 VAL A C 1
ATOM 4710 O O . VAL A 1 602 ? -15.431 10.209 -5.581 1.00 81.00 602 VAL A O 1
ATOM 4713 N N . ILE A 1 603 ? -16.867 9.955 -7.309 1.00 87.56 603 ILE A N 1
ATOM 4714 C CA . ILE A 1 603 ? -17.282 8.582 -7.023 1.00 87.56 603 ILE A CA 1
ATOM 4715 C C . ILE A 1 603 ? -16.978 7.719 -8.241 1.00 87.56 603 ILE A C 1
ATOM 4717 O O . ILE A 1 603 ? -17.454 7.999 -9.342 1.00 87.56 603 ILE A O 1
ATOM 4721 N N . TRP A 1 604 ? -16.192 6.667 -8.021 1.00 88.50 604 TRP A N 1
ATOM 4722 C CA . TRP A 1 604 ? -15.869 5.626 -8.988 1.00 88.50 604 TRP A CA 1
ATOM 4723 C C . TRP A 1 604 ? -16.702 4.384 -8.698 1.00 88.50 604 TRP A C 1
ATOM 4725 O O . TRP A 1 604 ? -16.745 3.918 -7.560 1.00 88.50 604 TRP A O 1
ATOM 4735 N N . TYR A 1 605 ? -17.360 3.845 -9.717 1.00 90.81 605 TYR A N 1
ATOM 4736 C CA . TYR A 1 605 ? -18.262 2.703 -9.588 1.00 90.81 605 TYR A CA 1
ATOM 4737 C C . TYR A 1 605 ? -18.187 1.802 -10.820 1.00 90.81 605 TYR A C 1
ATOM 4739 O O . TYR A 1 605 ? -17.795 2.225 -11.910 1.00 90.81 605 TYR A O 1
ATOM 4747 N N . SER A 1 606 ? -18.521 0.525 -10.644 1.00 87.38 606 SER A N 1
ATOM 4748 C CA . SER A 1 606 ? -18.465 -0.456 -11.725 1.00 87.38 606 SER A CA 1
ATOM 4749 C C . SER A 1 606 ? -19.619 -0.248 -12.710 1.00 87.38 606 SER A C 1
ATOM 4751 O O . SER A 1 606 ? -20.782 -0.122 -12.322 1.00 87.38 606 SER A O 1
ATOM 4753 N N . HIS A 1 607 ? -19.302 -0.236 -14.006 1.00 81.38 607 HIS A N 1
ATOM 4754 C CA . HIS A 1 607 ? -20.284 -0.208 -15.085 1.00 81.38 607 HIS A CA 1
ATOM 4755 C C . HIS A 1 607 ? -19.877 -1.196 -16.186 1.00 81.38 607 HIS A C 1
ATOM 4757 O O . HIS A 1 607 ? -19.055 -0.904 -17.058 1.00 81.38 607 HIS A O 1
ATOM 4763 N N . GLY A 1 608 ? -20.433 -2.409 -16.125 1.00 77.38 608 GLY A N 1
ATOM 4764 C CA . GLY A 1 608 ? -19.968 -3.522 -16.954 1.00 77.38 608 GLY A CA 1
ATOM 4765 C C . GLY A 1 608 ? -18.537 -3.925 -16.581 1.00 77.38 608 GLY A C 1
ATOM 4766 O O . GLY A 1 608 ? -18.240 -4.107 -15.404 1.00 77.38 608 GLY A O 1
ATOM 4767 N N . ALA A 1 609 ? -17.656 -4.052 -17.577 1.00 70.94 609 ALA A N 1
ATOM 4768 C CA . ALA A 1 609 ? -16.235 -4.370 -17.379 1.00 70.94 609 ALA A CA 1
ATOM 4769 C C . ALA A 1 609 ? -15.359 -3.140 -17.048 1.00 70.94 609 ALA A C 1
ATOM 4771 O O . ALA A 1 609 ? -14.174 -3.285 -16.757 1.00 70.94 609 ALA A O 1
ATOM 4772 N N . ASN A 1 610 ? -15.931 -1.933 -17.076 1.00 74.38 610 ASN A N 1
ATOM 4773 C CA . ASN A 1 610 ? -15.186 -0.682 -16.951 1.00 74.38 610 ASN A CA 1
ATOM 4774 C C . ASN A 1 610 ? -15.498 0.042 -15.635 1.00 74.38 610 ASN A C 1
ATOM 4776 O O . ASN A 1 610 ? -16.569 -0.119 -15.045 1.00 74.38 610 ASN A O 1
ATOM 4780 N N . GLU A 1 611 ? -14.566 0.888 -15.204 1.00 83.69 611 GLU A N 1
ATOM 4781 C CA . GLU A 1 611 ? -14.803 1.875 -14.150 1.00 83.69 611 GLU A CA 1
ATOM 4782 C C . GLU A 1 611 ? -15.465 3.118 -14.756 1.00 83.69 611 GLU A C 1
ATOM 4784 O O . GLU A 1 611 ? -14.943 3.734 -15.687 1.00 83.69 611 GLU A O 1
ATOM 4789 N N . ALA A 1 612 ? -16.613 3.501 -14.207 1.00 85.56 612 ALA A N 1
ATOM 4790 C CA . ALA A 1 612 ? -17.228 4.796 -14.447 1.00 85.56 612 ALA A CA 1
ATOM 4791 C C . ALA A 1 612 ? -16.889 5.746 -13.293 1.00 85.56 612 ALA A C 1
ATOM 4793 O O . ALA A 1 612 ? -16.637 5.308 -12.169 1.00 85.56 612 ALA A O 1
ATOM 4794 N N . ARG A 1 613 ? -16.894 7.055 -13.564 1.00 87.62 613 ARG A N 1
ATOM 4795 C CA . ARG A 1 613 ? -16.685 8.085 -12.543 1.00 87.62 613 ARG A CA 1
ATOM 4796 C C . ARG A 1 613 ? -17.620 9.263 -12.754 1.00 87.62 613 ARG A C 1
ATOM 4798 O O . ARG A 1 613 ? -17.806 9.704 -13.887 1.00 87.62 613 ARG A O 1
ATOM 4805 N N . ASN A 1 614 ? -18.126 9.810 -11.660 1.00 84.81 614 ASN A N 1
ATOM 4806 C CA . ASN A 1 614 ? -18.944 11.014 -11.662 1.00 84.81 614 ASN A CA 1
ATOM 4807 C C . ASN A 1 614 ? -18.494 11.947 -10.529 1.00 84.81 614 ASN A C 1
ATOM 4809 O O . ASN A 1 614 ? -18.089 11.482 -9.462 1.00 84.81 614 ASN A O 1
ATOM 4813 N N . GLU A 1 615 ? -18.564 13.253 -10.774 1.00 84.94 615 GLU A N 1
ATOM 4814 C CA . GLU A 1 615 ? -18.354 14.279 -9.748 1.00 84.94 615 GLU A CA 1
ATOM 4815 C C . GLU A 1 615 ? -19.608 14.429 -8.871 1.00 84.94 615 GLU A C 1
ATOM 4817 O O . GLU A 1 615 ? -20.736 14.251 -9.339 1.00 84.94 615 GLU A O 1
ATOM 4822 N N . GLY A 1 616 ? -19.405 14.755 -7.596 1.00 81.75 616 GLY A N 1
ATOM 4823 C CA . GLY A 1 616 ? -20.441 14.877 -6.577 1.00 81.75 616 GLY A CA 1
ATOM 4824 C C . GLY A 1 616 ? -20.835 13.545 -5.931 1.00 81.75 616 GLY A C 1
ATOM 4825 O O . GLY A 1 616 ? -20.005 12.654 -5.720 1.00 81.75 616 GLY A O 1
ATOM 4826 N N . GLY A 1 617 ? -22.119 13.442 -5.585 1.00 85.38 617 GLY A N 1
ATOM 4827 C CA . GLY A 1 617 ? -22.708 12.312 -4.867 1.00 85.38 617 GLY A CA 1
ATOM 4828 C C . GLY A 1 617 ? -22.483 12.375 -3.360 1.00 85.38 617 GLY A C 1
ATOM 4829 O O . GLY A 1 617 ? -22.143 13.423 -2.813 1.00 85.38 617 GLY A O 1
ATOM 4830 N N . GLU A 1 618 ? -22.689 11.248 -2.689 1.00 89.00 618 GLU A N 1
ATOM 4831 C CA . GLU A 1 618 ? -22.707 11.173 -1.230 1.00 89.00 618 GLU A CA 1
ATOM 4832 C C . GLU A 1 618 ? -21.675 10.169 -0.711 1.00 89.00 618 GLU A C 1
ATOM 4834 O O . GLU A 1 618 ? -21.381 9.166 -1.362 1.00 89.00 618 GLU A O 1
ATOM 4839 N N . ILE A 1 619 ? -21.162 10.402 0.494 1.00 86.31 619 ILE A N 1
ATOM 4840 C CA . ILE A 1 619 ? -20.257 9.506 1.216 1.00 86.31 619 ILE A CA 1
ATOM 4841 C C . ILE A 1 619 ? -20.866 9.054 2.538 1.00 86.31 619 ILE A C 1
ATOM 4843 O O . ILE A 1 619 ? -21.530 9.826 3.235 1.00 86.31 619 ILE A O 1
ATOM 4847 N N . ALA A 1 620 ? -20.622 7.792 2.888 1.00 79.94 620 ALA A N 1
ATOM 4848 C CA . ALA A 1 620 ? -21.071 7.209 4.142 1.00 79.94 620 ALA A CA 1
ATOM 4849 C C . ALA A 1 620 ? -20.284 7.812 5.315 1.00 79.94 620 ALA A C 1
ATOM 4851 O O . ALA A 1 620 ? -19.052 7.756 5.349 1.00 79.94 620 ALA A O 1
ATOM 4852 N N . CYS A 1 621 ? -20.992 8.368 6.292 1.00 73.06 621 CYS A N 1
ATOM 4853 C CA . CYS A 1 621 ? -20.438 8.926 7.519 1.00 73.06 621 CYS A CA 1
ATOM 4854 C C . CYS A 1 621 ? -21.134 8.316 8.735 1.00 73.06 621 CYS A C 1
ATOM 4856 O O . CYS A 1 621 ? -22.347 8.119 8.725 1.00 73.06 621 CYS A O 1
ATOM 4858 N N . TYR A 1 622 ? -20.380 8.088 9.808 1.00 64.50 622 TYR A N 1
ATOM 4859 C CA . TYR A 1 622 ? -20.979 7.846 11.115 1.00 64.50 622 TYR A CA 1
ATOM 4860 C C . TYR A 1 622 ? -21.750 9.088 11.570 1.00 64.50 622 TYR A C 1
ATOM 4862 O O . TYR A 1 622 ? -21.323 10.222 11.301 1.00 64.50 622 TYR A O 1
ATOM 4870 N N . ASP A 1 623 ? -22.846 8.893 12.301 1.00 57.44 623 ASP A N 1
ATOM 4871 C CA . ASP A 1 623 ? -23.469 10.003 13.013 1.00 57.44 623 ASP A CA 1
ATOM 4872 C C . ASP A 1 623 ? -22.518 10.535 14.110 1.00 57.44 623 ASP A C 1
ATOM 4874 O O . ASP A 1 623 ? -22.233 9.903 15.129 1.00 57.44 623 ASP A O 1
ATOM 4878 N N . MET A 1 624 ? -21.937 11.712 13.861 1.00 48.44 624 MET A N 1
ATOM 4879 C CA . MET A 1 624 ? -20.888 12.298 14.702 1.00 48.44 624 MET A CA 1
ATOM 4880 C C . MET A 1 624 ? -21.403 12.846 16.038 1.00 48.44 624 MET A C 1
ATOM 4882 O O . MET A 1 624 ? -20.604 13.033 16.965 1.00 48.44 624 MET A O 1
ATOM 4886 N N . LEU A 1 625 ? -22.703 13.129 16.150 1.00 49.47 625 LEU A N 1
ATOM 4887 C CA . LEU A 1 625 ? -23.285 13.642 17.391 1.00 49.47 625 LEU A CA 1
ATOM 4888 C C . LEU A 1 625 ? -23.272 12.562 18.476 1.00 49.47 625 LEU A C 1
ATOM 4890 O O . LEU A 1 625 ? -22.855 12.829 19.603 1.00 49.47 625 LEU A O 1
ATOM 4894 N N . GLU A 1 626 ? -23.599 11.326 18.112 1.00 48.59 626 GLU A N 1
ATOM 4895 C CA . GLU A 1 626 ? -23.670 10.216 19.058 1.00 48.59 626 GLU A CA 1
ATOM 4896 C C . GLU A 1 626 ? -22.278 9.747 19.510 1.00 48.59 626 GLU A C 1
ATOM 4898 O O . GLU A 1 626 ? -22.034 9.597 20.707 1.00 48.59 626 GLU A O 1
ATOM 4903 N N . ILE A 1 627 ? -21.308 9.631 18.590 1.00 51.72 627 ILE A N 1
ATOM 4904 C CA . ILE A 1 627 ? -19.935 9.211 18.933 1.00 51.72 627 ILE A CA 1
ATOM 4905 C C . ILE A 1 627 ? -19.260 10.213 19.877 1.00 51.72 627 ILE A C 1
ATOM 4907 O O . ILE A 1 627 ? -18.599 9.807 20.836 1.00 51.72 627 ILE A O 1
ATOM 4911 N N . SER A 1 628 ? -19.394 11.517 19.623 1.00 54.50 628 SER A N 1
ATOM 4912 C CA . SER A 1 628 ? -18.768 12.538 20.472 1.00 54.50 628 SER A CA 1
ATOM 4913 C C . SER A 1 628 ? -19.411 12.609 21.861 1.00 54.50 628 SER A C 1
ATOM 4915 O O . SER A 1 628 ? -18.683 12.663 22.854 1.00 54.50 628 SER A O 1
ATOM 4917 N N . ALA A 1 629 ? -20.741 12.519 21.946 1.00 58.84 629 ALA A N 1
ATOM 4918 C CA . ALA A 1 629 ? -21.469 12.511 23.211 1.00 58.84 629 ALA A CA 1
ATOM 4919 C C . ALA A 1 629 ? -21.207 11.233 24.027 1.00 58.84 629 ALA A C 1
ATOM 4921 O O . ALA A 1 629 ? -20.950 11.319 25.227 1.00 58.84 629 ALA A O 1
ATOM 4922 N N . TYR A 1 630 ? -21.145 10.066 23.377 1.00 65.50 630 TYR A N 1
ATOM 4923 C CA . TYR A 1 630 ? -20.794 8.803 24.028 1.00 65.50 630 TYR A CA 1
ATOM 4924 C C . TYR A 1 630 ? -19.372 8.832 24.604 1.00 65.50 630 TYR A C 1
ATOM 4926 O O . TYR A 1 630 ? -19.166 8.513 25.775 1.00 65.50 630 TYR A O 1
ATOM 4934 N N . HIS A 1 631 ? -18.377 9.282 23.827 1.00 66.00 631 HIS A N 1
ATOM 4935 C CA . HIS A 1 631 ? -17.003 9.401 24.327 1.00 66.00 631 HIS A CA 1
ATOM 4936 C C . HIS A 1 631 ? -16.903 10.392 25.494 1.00 66.00 631 HIS A C 1
ATOM 4938 O O . HIS A 1 631 ? -16.207 10.112 26.472 1.00 66.00 631 HIS A O 1
ATOM 4944 N N . GLN A 1 632 ? -17.607 11.527 25.426 1.00 71.75 632 GLN A N 1
ATOM 4945 C CA . GLN A 1 632 ? -17.678 12.476 26.539 1.00 71.75 632 GLN A CA 1
ATOM 4946 C C . GLN A 1 632 ? -18.325 11.849 27.777 1.00 71.75 632 GLN A C 1
ATOM 4948 O O . GLN A 1 632 ? -17.772 11.971 28.872 1.00 71.75 632 GLN A O 1
ATOM 4953 N N . TRP A 1 633 ? -19.435 11.128 27.612 1.00 83.00 633 TRP A N 1
ATOM 4954 C CA . TRP A 1 633 ? -20.099 10.429 28.706 1.00 83.00 633 TRP A CA 1
ATOM 4955 C C . TRP A 1 633 ? -19.181 9.393 29.355 1.00 83.00 633 TRP A C 1
ATOM 4957 O O . TRP A 1 633 ? -19.040 9.410 30.573 1.00 83.00 633 TRP A O 1
ATOM 4967 N N . VAL A 1 634 ? -18.480 8.554 28.582 1.00 76.00 634 VAL A N 1
ATOM 4968 C CA . VAL A 1 634 ? -17.549 7.552 29.134 1.00 76.00 634 VAL A CA 1
ATOM 4969 C C . VAL A 1 634 ? -16.458 8.214 29.981 1.00 76.00 634 VAL A C 1
ATOM 4971 O O . VAL A 1 634 ? -16.127 7.721 31.061 1.00 76.00 634 VAL A O 1
ATOM 4974 N N . GLN A 1 635 ? -15.896 9.337 29.524 1.00 75.44 635 GLN A N 1
ATOM 4975 C CA . GLN A 1 635 ? -14.869 10.066 30.276 1.00 75.44 635 GLN A CA 1
ATOM 4976 C C . GLN A 1 635 ? -15.427 10.677 31.567 1.00 75.44 635 GLN A C 1
ATOM 4978 O O . GLN A 1 635 ? -14.796 10.570 32.621 1.00 75.44 635 GLN A O 1
ATOM 4983 N N . THR A 1 636 ? -16.617 11.276 31.512 1.00 82.00 636 THR A N 1
ATOM 4984 C CA . THR A 1 636 ? -17.304 11.826 32.689 1.00 82.00 636 THR A CA 1
ATOM 4985 C C . THR A 1 636 ? -17.672 10.723 33.678 1.00 82.00 636 THR A C 1
ATOM 4987 O O . THR A 1 636 ? -17.316 10.816 34.849 1.00 82.00 636 THR A O 1
ATOM 4990 N N . ALA A 1 637 ? -18.259 9.624 33.209 1.00 83.38 637 ALA A N 1
ATOM 4991 C CA . ALA A 1 637 ? -18.646 8.480 34.024 1.00 83.38 637 ALA A CA 1
ATOM 4992 C C . ALA A 1 637 ? -17.440 7.837 34.727 1.00 83.38 637 ALA A C 1
ATOM 4994 O O . ALA A 1 637 ? -17.533 7.479 35.897 1.00 83.38 637 ALA A O 1
ATOM 4995 N N . LYS A 1 638 ? -16.278 7.735 34.062 1.00 83.81 638 LYS A N 1
ATOM 4996 C CA . LYS A 1 638 ? -15.032 7.268 34.701 1.00 83.81 638 LYS A CA 1
ATOM 4997 C C . LYS A 1 638 ? -14.546 8.221 35.797 1.00 83.81 638 LYS A C 1
ATOM 4999 O O . LYS A 1 638 ? -14.096 7.755 36.845 1.00 83.81 638 LYS A O 1
ATOM 5004 N N . LYS A 1 639 ? -14.636 9.538 35.574 1.00 83.88 639 LYS A N 1
ATOM 5005 C CA . LYS A 1 639 ? -14.291 10.554 36.584 1.00 83.88 639 LYS A CA 1
ATOM 5006 C C . LYS A 1 639 ? -15.236 10.494 37.784 1.00 83.88 639 LYS A C 1
ATOM 5008 O O . LYS A 1 639 ? -14.753 10.522 38.909 1.00 83.88 639 LYS A O 1
ATOM 5013 N N . GLU A 1 640 ? -16.540 10.347 37.554 1.00 86.31 640 GLU A N 1
ATOM 5014 C CA . GLU A 1 640 ? -17.545 10.158 38.609 1.00 86.31 640 GLU A CA 1
ATOM 5015 C C . GLU A 1 640 ? -17.257 8.911 39.447 1.00 86.31 640 GLU A C 1
ATOM 5017 O O . GLU A 1 640 ? -17.242 8.990 40.673 1.00 86.31 640 GLU A O 1
ATOM 5022 N N . SER A 1 641 ? -16.976 7.773 38.801 1.00 88.31 641 SER A N 1
ATOM 5023 C CA . SER A 1 641 ? -16.628 6.532 39.498 1.00 88.31 641 SER A CA 1
ATOM 5024 C C . SER A 1 641 ? -15.392 6.708 40.376 1.00 88.31 641 SER A C 1
ATOM 5026 O O . SER A 1 641 ? -15.391 6.286 41.529 1.00 88.31 641 SER A O 1
ATOM 5028 N N . LYS A 1 642 ? -14.343 7.344 39.840 1.00 87.06 642 LYS A N 1
ATOM 5029 C CA . LYS A 1 642 ? -13.104 7.610 40.576 1.00 87.06 642 LYS A CA 1
ATOM 5030 C C . LYS A 1 642 ? -13.351 8.535 41.768 1.00 87.06 642 LYS A C 1
ATOM 5032 O O . LYS A 1 642 ? -12.926 8.210 42.871 1.00 87.06 642 LYS A O 1
ATOM 5037 N N . LEU A 1 643 ? -14.082 9.629 41.557 1.00 86.31 643 LEU A N 1
ATOM 5038 C CA . LEU A 1 643 ? -14.421 10.576 42.614 1.00 86.31 643 LEU A CA 1
ATOM 5039 C C . LEU A 1 643 ? -15.231 9.899 43.723 1.00 86.31 643 LEU A C 1
ATOM 5041 O O . LEU A 1 643 ? -14.881 10.045 44.883 1.00 86.31 643 LEU A O 1
ATOM 5045 N N . ALA A 1 644 ? -16.251 9.106 43.377 1.00 84.38 644 ALA A N 1
ATOM 5046 C CA . ALA A 1 644 ? -17.067 8.379 44.350 1.00 84.38 644 ALA A CA 1
ATOM 5047 C C . ALA A 1 644 ? -16.242 7.402 45.208 1.00 84.38 644 ALA A C 1
ATOM 5049 O O . ALA A 1 644 ? -16.511 7.252 46.401 1.00 84.38 644 ALA A O 1
ATOM 5050 N N . ILE A 1 645 ? -15.228 6.760 44.615 1.00 84.50 645 ILE A N 1
ATOM 5051 C CA . ILE A 1 645 ? -14.284 5.898 45.339 1.00 84.50 645 ILE A CA 1
ATOM 5052 C C . ILE A 1 645 ? -13.428 6.735 46.298 1.00 84.50 645 ILE A C 1
ATOM 5054 O O . ILE A 1 645 ? -13.329 6.396 47.473 1.00 84.50 645 ILE A O 1
ATOM 5058 N N . GLU A 1 646 ? -12.849 7.838 45.820 1.00 86.50 646 GLU A N 1
ATOM 5059 C CA . GLU A 1 646 ? -11.956 8.710 46.599 1.00 86.50 646 GLU A CA 1
ATOM 5060 C C . GLU A 1 646 ? -12.670 9.440 47.747 1.00 86.50 646 GLU A C 1
ATOM 5062 O O . GLU A 1 646 ? -12.095 9.596 48.823 1.00 86.50 646 GLU A O 1
ATOM 5067 N N . THR A 1 647 ? -13.924 9.856 47.552 1.00 82.81 647 THR A N 1
ATOM 5068 C CA . THR A 1 647 ? -14.731 10.543 48.575 1.00 82.81 647 THR A CA 1
ATOM 5069 C C . THR A 1 647 ? -15.431 9.590 49.538 1.00 82.81 647 THR A C 1
ATOM 5071 O O . THR A 1 647 ? -16.076 10.049 50.478 1.00 82.81 647 THR A O 1
ATOM 5074 N N . GLY A 1 648 ? -15.322 8.274 49.325 1.00 81.88 648 GLY A N 1
ATOM 5075 C CA . GLY A 1 648 ? -15.958 7.277 50.183 1.00 81.88 648 GLY A CA 1
ATOM 5076 C C . GLY A 1 648 ? -17.485 7.256 50.078 1.00 81.88 648 GLY A C 1
ATOM 5077 O O . GLY A 1 648 ? -18.155 6.950 51.061 1.00 81.88 648 GLY A O 1
ATOM 5078 N N . ASN A 1 649 ? -18.057 7.569 48.908 1.00 84.56 649 ASN A N 1
ATOM 5079 C CA . ASN A 1 649 ? -19.507 7.474 48.699 1.00 84.56 649 ASN A CA 1
ATOM 5080 C C . ASN A 1 649 ? -19.997 6.042 48.956 1.00 84.56 649 ASN A C 1
ATOM 5082 O O . ASN A 1 649 ? -19.293 5.085 48.656 1.00 84.56 649 ASN A O 1
ATOM 5086 N N . ALA A 1 650 ? -21.226 5.877 49.445 1.00 84.81 650 ALA A N 1
ATOM 5087 C CA . ALA A 1 650 ? -21.762 4.564 49.817 1.00 84.81 650 ALA A CA 1
ATOM 5088 C C . ALA A 1 650 ? -21.938 3.606 48.610 1.00 84.81 650 ALA A C 1
ATOM 5090 O O . ALA A 1 650 ? -21.871 2.379 48.731 1.00 84.81 650 ALA A O 1
ATOM 5091 N N . VAL A 1 651 ? -22.135 4.167 47.414 1.00 90.56 651 VAL A N 1
ATOM 5092 C CA . VAL A 1 651 ? -22.328 3.428 46.160 1.00 90.56 651 VAL A CA 1
ATOM 5093 C C . VAL A 1 651 ? -21.463 4.007 45.047 1.00 90.56 651 VAL A C 1
ATOM 5095 O O . VAL A 1 651 ? -21.131 5.193 45.049 1.00 90.56 651 VAL A O 1
ATOM 5098 N N . VAL A 1 652 ? -21.120 3.168 44.073 1.00 92.69 652 VAL A N 1
ATOM 5099 C CA . VAL A 1 652 ? -20.324 3.551 42.906 1.00 92.69 652 VAL A CA 1
ATOM 5100 C C . VAL A 1 652 ? -20.798 2.805 41.662 1.00 92.69 652 VAL A C 1
ATOM 5102 O O . VAL A 1 652 ? -21.105 1.615 41.701 1.00 92.69 652 VAL A O 1
ATOM 5105 N N . TRP A 1 653 ? -20.826 3.498 40.528 1.00 93.25 653 TRP A N 1
ATOM 5106 C CA . TRP A 1 653 ? -21.050 2.885 39.223 1.00 93.25 653 TRP A CA 1
ATOM 5107 C C . TRP A 1 653 ? -19.731 2.357 38.664 1.00 93.25 653 TRP A C 1
ATOM 5109 O O . TRP A 1 653 ? -18.770 3.116 38.549 1.00 93.25 653 TRP A O 1
ATOM 5119 N N . LYS A 1 654 ? -19.657 1.073 38.306 1.00 92.31 654 LYS A N 1
ATOM 5120 C CA . LYS A 1 654 ? -18.436 0.457 37.762 1.00 92.31 654 LYS A CA 1
ATOM 5121 C C . LYS A 1 654 ? -18.694 -0.097 36.372 1.00 92.31 654 LYS A C 1
ATOM 5123 O O . LYS A 1 654 ? -19.670 -0.812 36.169 1.00 92.31 654 LYS A O 1
ATOM 5128 N N . PHE A 1 655 ? -17.811 0.225 35.429 1.00 89.06 655 PHE A N 1
ATOM 5129 C CA . PHE A 1 655 ? -17.814 -0.419 34.117 1.00 89.06 655 PHE A CA 1
ATOM 5130 C C . PHE A 1 655 ? -17.482 -1.898 34.272 1.00 89.06 655 PHE A C 1
ATOM 5132 O O . PHE A 1 655 ? -16.544 -2.252 34.992 1.00 89.06 655 PHE A O 1
ATOM 5139 N N . ILE A 1 656 ? -18.230 -2.746 33.579 1.00 81.69 656 ILE A N 1
ATOM 5140 C CA . ILE A 1 656 ? -17.910 -4.166 33.509 1.00 81.69 656 ILE A CA 1
ATOM 5141 C C . ILE A 1 656 ? -17.019 -4.458 32.295 1.00 81.69 656 ILE A C 1
ATOM 5143 O O . ILE A 1 656 ? -17.053 -3.740 31.298 1.00 81.69 656 ILE A O 1
ATOM 5147 N N . LYS A 1 657 ? -16.176 -5.491 32.399 1.00 65.12 657 LYS A N 1
ATOM 5148 C CA . LYS A 1 657 ? -15.266 -5.907 31.316 1.00 65.12 657 LYS A CA 1
ATOM 5149 C C . LYS A 1 657 ? -15.846 -7.020 30.440 1.00 65.12 657 LYS A C 1
ATOM 5151 O O . LYS A 1 657 ? -15.429 -7.151 29.299 1.00 65.12 657 LYS A O 1
ATOM 5156 N N . ASP A 1 658 ? -16.760 -7.816 30.994 1.00 67.06 658 ASP A N 1
ATOM 5157 C CA . ASP A 1 658 ? -17.391 -8.969 30.349 1.00 67.06 658 ASP A CA 1
ATOM 5158 C C . ASP A 1 658 ? -18.779 -9.191 30.972 1.00 67.06 658 ASP A C 1
ATOM 5160 O O . ASP A 1 658 ? -18.903 -9.285 32.197 1.00 67.06 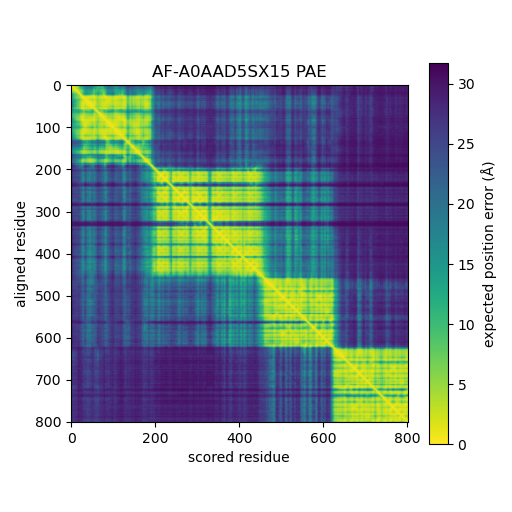658 ASP A O 1
ATOM 5164 N N . HIS A 1 659 ? -19.818 -9.274 30.138 1.00 65.19 659 HIS A N 1
ATOM 5165 C CA . HIS A 1 659 ? -21.201 -9.527 30.552 1.00 65.19 659 HIS A CA 1
ATOM 5166 C C . HIS A 1 659 ? -21.379 -10.800 31.383 1.00 65.19 659 HIS A C 1
ATOM 5168 O O . HIS A 1 659 ? -22.271 -10.855 32.230 1.00 65.19 659 HIS A O 1
ATOM 5174 N N . HIS A 1 660 ? -20.545 -11.819 31.163 1.00 65.88 660 HIS A N 1
ATOM 5175 C CA . HIS A 1 660 ? -20.639 -13.085 31.889 1.00 65.88 660 HIS A CA 1
ATOM 5176 C C . HIS A 1 660 ? -20.082 -13.009 33.319 1.00 65.88 660 HIS A C 1
ATOM 5178 O O . HIS A 1 660 ? -20.303 -13.926 34.117 1.00 65.88 660 HIS A O 1
ATOM 5184 N N . HIS A 1 661 ? -19.401 -11.912 33.668 1.00 76.38 661 HIS A N 1
ATOM 5185 C CA . HIS A 1 661 ? -18.762 -11.715 34.963 1.00 76.38 661 HIS A CA 1
ATOM 5186 C C . HIS A 1 661 ? -19.281 -10.449 35.664 1.00 76.38 661 HIS A C 1
ATOM 5188 O O . HIS A 1 661 ? -18.665 -9.379 35.628 1.00 76.38 661 HIS A O 1
ATOM 5194 N N . ILE A 1 662 ? -20.422 -10.586 36.349 1.00 80.38 662 ILE A N 1
ATOM 5195 C CA . ILE A 1 662 ? -20.911 -9.556 37.273 1.00 80.38 662 ILE A CA 1
ATOM 5196 C C . ILE A 1 662 ? -19.933 -9.430 38.449 1.00 80.38 662 ILE A C 1
ATOM 5198 O O . ILE A 1 662 ? -19.493 -10.433 39.004 1.00 80.38 662 ILE A O 1
ATOM 5202 N N . LEU A 1 663 ? -19.592 -8.192 38.812 1.00 83.62 663 LEU A N 1
ATOM 5203 C CA . LEU A 1 663 ? -18.635 -7.881 39.875 1.00 83.62 663 LEU A CA 1
ATOM 5204 C C . LEU A 1 663 ? -19.128 -8.389 41.243 1.00 83.62 663 LEU A C 1
ATOM 5206 O O . LEU A 1 663 ? -20.312 -8.277 41.557 1.00 83.62 663 LEU A O 1
ATOM 5210 N N . ASP A 1 664 ? -18.216 -8.896 42.080 1.00 85.75 664 ASP A N 1
ATOM 5211 C CA . ASP A 1 664 ? -18.539 -9.437 43.416 1.00 85.75 664 ASP A CA 1
ATOM 5212 C C . ASP A 1 664 ? -19.242 -8.435 44.343 1.00 85.75 664 ASP A C 1
ATOM 5214 O O . ASP A 1 664 ? -19.936 -8.825 45.278 1.00 85.75 664 ASP A O 1
ATOM 5218 N N . ASP A 1 665 ? -19.004 -7.144 44.129 1.00 89.19 665 ASP A N 1
ATOM 5219 C CA . ASP A 1 665 ? -19.546 -6.035 44.908 1.00 89.19 665 ASP A CA 1
ATOM 5220 C C . ASP A 1 665 ? -20.781 -5.390 44.264 1.00 89.19 665 ASP A C 1
ATOM 5222 O O . ASP A 1 665 ? -21.254 -4.360 44.746 1.00 89.19 665 ASP A O 1
ATOM 5226 N N . ALA A 1 666 ? -21.323 -5.980 43.194 1.00 91.12 666 ALA A N 1
ATOM 5227 C CA . ALA A 1 666 ? -22.541 -5.506 42.553 1.00 91.12 666 ALA A CA 1
ATOM 5228 C C . ALA A 1 666 ? -23.756 -5.653 43.483 1.00 91.12 666 ALA A C 1
ATOM 5230 O O . ALA A 1 666 ? -23.974 -6.699 44.104 1.00 91.12 666 ALA A O 1
ATOM 5231 N N . ILE A 1 667 ? -24.586 -4.611 43.540 1.00 92.25 667 ILE A N 1
ATOM 5232 C CA . ILE A 1 667 ? -25.727 -4.565 44.454 1.00 92.25 667 ILE A CA 1
ATOM 5233 C C . ILE A 1 667 ? -26.905 -5.320 43.851 1.00 92.25 667 ILE A C 1
ATOM 5235 O O . ILE A 1 667 ? -27.366 -5.015 42.750 1.00 92.25 667 ILE A O 1
ATOM 5239 N N . VAL A 1 668 ? -27.415 -6.304 44.589 1.00 93.38 668 VAL A N 1
ATOM 5240 C CA . VAL A 1 668 ? -28.592 -7.071 44.174 1.00 93.38 668 VAL A CA 1
ATOM 5241 C C . VAL A 1 668 ? -29.834 -6.197 44.327 1.00 93.38 668 VAL A C 1
ATOM 5243 O O . VAL A 1 668 ? -30.254 -5.883 45.439 1.00 93.38 668 VAL A O 1
ATOM 5246 N N . CYS A 1 669 ? -30.432 -5.822 43.201 1.00 94.31 669 CYS A N 1
ATOM 5247 C CA . CYS A 1 669 ? -31.615 -4.965 43.155 1.00 94.31 669 CYS A CA 1
ATOM 5248 C C . CYS A 1 669 ? -32.912 -5.760 42.964 1.00 94.31 669 CYS A C 1
ATOM 5250 O O . CYS A 1 669 ? -33.977 -5.280 43.340 1.00 94.31 669 CYS A O 1
ATOM 5252 N N . GLY A 1 670 ? -32.834 -6.971 42.410 1.00 94.00 670 GLY A N 1
ATOM 5253 C CA . GLY A 1 670 ? -34.003 -7.794 42.114 1.00 94.00 670 GLY A CA 1
ATOM 5254 C C . GLY A 1 670 ? -33.684 -9.276 41.967 1.00 94.00 670 GLY A C 1
ATOM 5255 O O . GLY A 1 670 ? -32.547 -9.711 42.180 1.00 94.00 670 GLY A O 1
ATOM 5256 N N . LYS A 1 671 ? -34.703 -10.058 41.612 1.00 94.69 671 LYS A N 1
ATOM 5257 C CA . LYS A 1 671 ? -34.635 -11.520 41.537 1.00 94.69 671 LYS A CA 1
ATOM 5258 C C . LYS A 1 671 ? -35.614 -12.066 40.498 1.00 94.69 671 LYS A C 1
ATOM 5260 O O . LYS A 1 671 ? -36.774 -11.663 40.485 1.00 94.69 671 LYS A O 1
ATOM 5265 N N . ASP A 1 672 ? -35.144 -12.982 39.660 1.00 88.94 672 ASP A N 1
ATOM 5266 C CA . ASP A 1 672 ? -35.944 -13.645 38.623 1.00 88.94 672 ASP A CA 1
ATOM 5267 C C . ASP A 1 672 ? -36.656 -14.911 39.143 1.00 88.94 672 ASP A C 1
ATOM 5269 O O . ASP A 1 672 ? -36.435 -15.321 40.288 1.00 88.94 672 ASP A O 1
ATOM 5273 N N . LEU A 1 673 ? -37.504 -15.538 38.316 1.00 87.75 673 LEU A N 1
ATOM 5274 C CA . LEU A 1 673 ? -38.290 -16.735 38.673 1.00 87.75 673 LEU A CA 1
ATOM 5275 C C . LEU A 1 673 ? -37.411 -17.923 39.088 1.00 87.75 673 LEU A C 1
ATOM 5277 O O . LEU A 1 673 ? -37.744 -18.646 40.025 1.00 87.75 673 LEU A O 1
ATOM 5281 N N . ASP A 1 674 ? -36.277 -18.110 38.414 1.00 86.56 674 ASP A N 1
ATOM 5282 C CA . ASP A 1 674 ? -35.283 -19.153 38.712 1.00 86.56 674 ASP A CA 1
ATOM 5283 C C . ASP A 1 674 ? -34.413 -18.820 39.942 1.00 86.56 674 ASP A C 1
ATOM 5285 O O . ASP A 1 674 ? -33.568 -19.605 40.372 1.00 86.56 674 ASP A O 1
ATOM 5289 N N . GLY A 1 675 ? -34.621 -17.639 40.520 1.00 86.81 675 GLY A N 1
ATOM 5290 C CA . GLY A 1 675 ? -33.867 -17.099 41.632 1.00 86.81 675 GLY A CA 1
ATOM 5291 C C . GLY A 1 675 ? -32.566 -16.391 41.265 1.00 86.81 675 GLY A C 1
ATOM 5292 O O . GLY A 1 675 ? -31.860 -15.946 42.176 1.00 86.81 675 GLY A O 1
ATOM 5293 N N . SER A 1 676 ? -32.272 -16.232 39.974 1.00 89.75 676 SER A N 1
ATOM 5294 C CA . SER A 1 676 ? -31.155 -15.437 39.474 1.00 89.75 676 SER A CA 1
ATOM 5295 C C . SER A 1 676 ? -31.247 -13.991 39.961 1.00 89.75 676 SER A C 1
ATOM 5297 O O . SER A 1 676 ? -32.310 -13.369 39.969 1.00 89.75 676 SER A O 1
ATOM 5299 N N . LYS A 1 677 ? -30.106 -13.441 40.384 1.00 93.50 677 LYS A N 1
ATOM 5300 C CA . LYS A 1 677 ? -29.991 -12.061 40.872 1.00 93.50 677 LYS A CA 1
ATOM 5301 C C . LYS A 1 677 ? -30.070 -11.072 39.706 1.00 93.50 677 LYS A C 1
ATOM 5303 O O . LYS A 1 677 ? -29.447 -11.294 38.666 1.00 93.50 677 LYS A O 1
ATOM 5308 N N . MET A 1 678 ? -30.785 -9.969 39.915 1.00 93.75 678 MET A N 1
ATOM 5309 C CA . MET A 1 678 ? -30.819 -8.823 39.004 1.00 93.75 678 MET A CA 1
ATOM 5310 C C . MET A 1 678 ? -30.081 -7.634 39.614 1.00 93.75 678 MET A C 1
ATOM 5312 O O . MET A 1 678 ? -30.209 -7.366 40.811 1.00 93.75 678 MET A O 1
ATOM 5316 N N . TYR A 1 679 ? -29.359 -6.897 38.778 1.00 94.12 679 TYR A N 1
ATOM 5317 C CA . TYR A 1 679 ? -28.547 -5.745 39.168 1.00 94.12 679 TYR A CA 1
ATOM 5318 C C . TYR A 1 679 ? -28.951 -4.521 38.350 1.00 94.12 679 TYR A C 1
ATOM 5320 O O . TYR A 1 679 ? -29.334 -4.661 37.188 1.00 94.12 679 TYR A O 1
ATOM 5328 N N . ALA A 1 680 ? -28.854 -3.326 38.934 1.00 94.69 680 ALA A N 1
ATOM 5329 C CA . ALA A 1 680 ? -29.095 -2.084 38.206 1.00 94.69 680 ALA A CA 1
ATOM 5330 C C . ALA A 1 680 ? -27.940 -1.780 37.241 1.00 94.69 680 ALA A C 1
ATOM 5332 O O . ALA A 1 680 ? -26.766 -1.868 37.613 1.00 94.69 680 ALA A O 1
ATOM 5333 N N . ALA A 1 681 ? -28.282 -1.391 36.015 1.00 93.56 681 ALA A N 1
ATOM 5334 C CA . ALA A 1 681 ? -27.334 -1.076 34.954 1.00 93.56 681 ALA A CA 1
ATOM 5335 C C . ALA A 1 681 ? -27.648 0.285 34.321 1.00 93.56 681 ALA A C 1
ATOM 5337 O O . ALA A 1 681 ? -28.816 0.662 34.226 1.00 93.56 681 ALA A O 1
ATOM 5338 N N . ARG A 1 682 ? -26.623 0.998 33.842 1.00 92.69 682 ARG A N 1
ATOM 5339 C CA . ARG A 1 682 ? -26.796 2.222 33.044 1.00 92.69 682 ARG A CA 1
ATOM 5340 C C . ARG A 1 682 ? -25.813 2.327 31.881 1.00 92.69 682 ARG A C 1
ATOM 5342 O O . ARG A 1 682 ? -24.664 1.906 32.018 1.00 92.69 682 ARG A O 1
ATOM 5349 N N . THR A 1 683 ? -26.236 2.925 30.771 1.00 89.06 683 THR A N 1
ATOM 5350 C CA . THR A 1 683 ? -25.373 3.216 29.611 1.00 89.06 683 THR A CA 1
ATOM 5351 C C . THR A 1 683 ? -25.840 4.461 28.855 1.00 89.06 683 THR A C 1
ATOM 5353 O O . THR A 1 683 ? -26.941 4.945 29.102 1.00 89.06 683 THR A O 1
ATOM 5356 N N . PHE A 1 684 ? -25.007 4.981 27.954 1.00 80.94 684 PHE A N 1
ATOM 5357 C CA . PHE A 1 684 ? -25.343 6.102 27.079 1.00 80.94 684 PHE A CA 1
ATOM 5358 C C . PHE A 1 684 ? -25.645 5.604 25.668 1.00 80.94 684 PHE A C 1
ATOM 5360 O O . PHE A 1 684 ? -24.790 4.972 25.050 1.00 80.94 684 PHE A O 1
ATOM 5367 N N . MET A 1 685 ? -26.848 5.885 25.172 1.00 66.75 685 MET A N 1
ATOM 5368 C CA . MET A 1 685 ? -27.323 5.511 23.833 1.00 66.75 685 MET A CA 1
ATOM 5369 C C . MET A 1 685 ? -28.324 6.563 23.360 1.00 66.75 685 MET A C 1
ATOM 5371 O O . MET A 1 685 ? -29.017 7.150 24.189 1.00 66.75 685 MET A O 1
ATOM 5375 N N . ASN A 1 686 ? -28.417 6.810 22.053 1.00 65.56 686 ASN A N 1
ATOM 5376 C CA . ASN A 1 686 ? -29.382 7.743 21.460 1.00 65.56 686 ASN A CA 1
ATOM 5377 C C . ASN A 1 686 ? -29.354 9.154 22.088 1.00 65.56 686 ASN A C 1
ATOM 5379 O O . ASN A 1 686 ? -30.376 9.831 22.165 1.00 65.56 686 ASN A O 1
ATOM 5383 N N . GLY A 1 687 ? -28.187 9.600 22.565 1.00 65.81 687 GLY A N 1
ATOM 5384 C CA . GLY A 1 687 ? -28.012 10.925 23.168 1.00 65.81 687 GLY A CA 1
ATOM 5385 C C . GLY A 1 687 ? -28.342 11.040 24.665 1.00 65.81 687 GLY A C 1
ATOM 5386 O O . GLY A 1 687 ? -28.141 12.118 25.223 1.00 65.81 687 GLY A O 1
ATOM 5387 N N . GLU A 1 688 ? -28.786 9.970 25.334 1.00 75.75 688 GLU A N 1
ATOM 5388 C CA . GLU A 1 688 ? -29.234 10.006 26.736 1.00 75.75 688 GLU A CA 1
ATOM 5389 C C . GLU A 1 688 ? -28.704 8.831 27.579 1.00 75.75 688 GLU A C 1
ATOM 5391 O O . GLU A 1 688 ? -28.172 7.847 27.062 1.00 75.75 688 GLU A O 1
ATOM 5396 N N . VAL A 1 689 ? -28.840 8.928 28.912 1.00 84.62 689 VAL A N 1
ATOM 5397 C CA . VAL A 1 689 ? -28.440 7.861 29.846 1.00 84.62 689 VAL A CA 1
ATOM 5398 C C . VAL A 1 689 ? -29.623 6.943 30.136 1.00 84.62 689 VAL A C 1
ATOM 5400 O O . VAL A 1 689 ? -30.522 7.275 30.907 1.00 84.62 689 VAL A O 1
ATOM 5403 N N . PHE A 1 690 ? -29.574 5.738 29.583 1.00 86.75 690 PHE A N 1
ATOM 5404 C CA . PHE A 1 690 ? -30.556 4.693 29.826 1.00 86.75 690 PHE A CA 1
ATOM 5405 C C . PHE A 1 690 ? -30.242 3.944 31.117 1.00 86.75 690 PHE A C 1
ATOM 5407 O O . PHE A 1 690 ? -29.101 3.554 31.363 1.00 86.75 690 PHE A O 1
ATOM 5414 N N . VAL A 1 691 ? -31.275 3.698 31.924 1.00 91.94 691 VAL A N 1
ATOM 5415 C CA . VAL A 1 691 ? -31.195 2.968 33.198 1.00 91.94 691 VAL A CA 1
ATOM 5416 C C . VAL A 1 691 ? -32.067 1.726 33.113 1.00 91.94 691 VAL A C 1
ATOM 5418 O O . VAL A 1 691 ? -33.204 1.785 32.649 1.00 91.94 691 VAL A O 1
ATOM 5421 N N . GLY A 1 692 ? -31.546 0.588 33.543 1.00 91.75 692 GLY A N 1
ATOM 5422 C CA . GLY A 1 692 ? -32.228 -0.688 33.422 1.00 91.75 692 GLY A CA 1
ATOM 5423 C C . GLY A 1 692 ? -31.638 -1.754 34.331 1.00 91.75 692 GLY A C 1
ATOM 5424 O O . GLY A 1 692 ? -31.160 -1.467 35.431 1.00 91.75 692 GLY A O 1
ATOM 5425 N N . ARG A 1 693 ? -31.678 -2.999 33.863 1.00 92.19 693 ARG A N 1
ATOM 5426 C CA . ARG A 1 693 ? -31.273 -4.181 34.624 1.00 92.19 693 ARG A CA 1
ATOM 5427 C C . ARG A 1 693 ? -30.288 -5.049 33.858 1.00 92.19 693 ARG A C 1
ATOM 5429 O O . ARG A 1 693 ? -30.271 -5.029 32.635 1.00 92.19 693 ARG A O 1
ATOM 5436 N N . VAL A 1 694 ? -29.536 -5.868 34.581 1.00 92.00 694 VAL A N 1
ATOM 5437 C CA . VAL A 1 694 ? -28.708 -6.951 34.039 1.00 92.00 694 VAL A CA 1
ATOM 5438 C C . VAL A 1 694 ? -28.811 -8.190 34.924 1.00 92.00 694 VAL A C 1
ATOM 5440 O O . VAL A 1 694 ? -28.980 -8.075 36.140 1.00 92.00 694 VAL A O 1
ATOM 5443 N N . THR A 1 695 ? -28.688 -9.375 34.328 1.00 87.50 695 THR A N 1
ATOM 5444 C CA . THR A 1 695 ? -28.536 -10.645 35.050 1.00 87.50 695 THR A CA 1
ATOM 5445 C C . THR A 1 695 ? -27.301 -11.382 34.534 1.00 87.50 695 THR A C 1
ATOM 5447 O O . THR A 1 695 ? -26.727 -11.012 33.514 1.00 87.50 695 THR A O 1
ATOM 5450 N N . LYS A 1 696 ? -26.874 -12.450 35.214 1.00 81.88 696 LYS A N 1
ATOM 5451 C CA . LYS A 1 696 ? -25.750 -13.276 34.738 1.00 81.88 696 LYS A CA 1
ATOM 5452 C C . LYS A 1 696 ? -26.032 -13.946 33.379 1.00 81.88 696 LYS A C 1
ATOM 5454 O O . LYS A 1 696 ? -25.101 -14.228 32.631 1.00 81.88 696 LYS A O 1
ATOM 5459 N N . ASN A 1 697 ? -27.306 -14.209 33.083 1.00 77.62 697 ASN A N 1
ATOM 5460 C CA . ASN A 1 697 ? -27.736 -15.000 31.927 1.00 77.62 697 ASN A CA 1
ATOM 5461 C C . ASN A 1 697 ? -28.367 -14.149 30.813 1.00 77.62 697 ASN A C 1
ATOM 5463 O O . ASN A 1 697 ? -28.552 -14.641 29.704 1.00 77.62 697 ASN A O 1
ATOM 5467 N N . VAL A 1 698 ? -28.715 -12.890 31.094 1.00 76.88 698 VAL A N 1
ATOM 5468 C CA . VAL A 1 698 ? -29.403 -11.989 30.162 1.00 76.88 698 VAL A CA 1
ATOM 5469 C C . VAL A 1 698 ? -28.629 -10.680 30.079 1.00 76.88 698 VAL A C 1
ATOM 5471 O O . VAL A 1 698 ? -28.338 -10.062 31.108 1.00 76.88 698 VAL A O 1
ATOM 5474 N N . LYS A 1 699 ? -28.320 -10.253 28.844 1.00 81.62 699 LYS A N 1
ATOM 5475 C CA . LYS A 1 699 ? -27.667 -8.965 28.571 1.00 81.62 699 LYS A CA 1
ATOM 5476 C C . LYS A 1 699 ? -28.426 -7.817 29.237 1.00 81.62 699 LYS A C 1
ATOM 5478 O O . LYS A 1 699 ? -29.642 -7.878 29.421 1.00 81.62 699 LYS A O 1
ATOM 5483 N N . ALA A 1 700 ? -27.691 -6.763 29.585 1.00 86.75 700 ALA A N 1
ATOM 5484 C CA . ALA A 1 700 ? -28.286 -5.589 30.197 1.00 86.75 700 ALA A CA 1
ATOM 5485 C C . ALA A 1 700 ? -29.353 -4.973 29.274 1.00 86.75 700 ALA A C 1
ATOM 5487 O O . ALA A 1 700 ? -29.178 -4.935 28.058 1.00 86.75 700 ALA A O 1
ATOM 5488 N N . CYS A 1 701 ? -30.471 -4.531 29.842 1.00 84.19 701 CYS A N 1
ATOM 5489 C CA . CYS A 1 701 ? -31.597 -3.989 29.089 1.00 84.19 701 CYS A CA 1
ATOM 5490 C C . CYS A 1 701 ? -32.370 -2.935 29.888 1.00 84.19 701 CYS A C 1
ATOM 5492 O O . CYS A 1 701 ? -32.440 -3.004 31.117 1.00 84.19 701 CYS A O 1
ATOM 5494 N N . SER A 1 702 ? -33.022 -2.011 29.189 1.00 87.38 702 SER A N 1
ATOM 5495 C CA . SER A 1 702 ? -33.927 -0.996 29.734 1.00 87.38 702 SER A CA 1
ATOM 5496 C C . SER A 1 702 ? -35.273 -1.030 29.009 1.00 87.38 702 SER A C 1
ATOM 5498 O O . SER A 1 702 ? -35.419 -1.674 27.971 1.00 87.38 702 SER A O 1
ATOM 5500 N N . SER A 1 703 ? -36.268 -0.360 29.576 1.00 80.75 703 SER A N 1
ATOM 5501 C CA . SER A 1 703 ? -37.555 -0.137 28.934 1.00 80.75 703 SER A CA 1
ATOM 5502 C C . SER A 1 703 ? -37.546 1.201 28.187 1.00 80.75 703 SER A C 1
ATOM 5504 O O . SER A 1 703 ? -36.958 2.181 28.661 1.00 80.75 703 SER A O 1
ATOM 5506 N N . TYR A 1 704 ? -38.149 1.245 27.001 1.00 76.88 704 TYR A N 1
ATOM 5507 C CA . TYR A 1 704 ? -38.242 2.464 26.203 1.00 76.88 704 TYR A CA 1
ATOM 5508 C C . TYR A 1 704 ? -39.387 2.394 25.193 1.00 76.88 704 TYR A C 1
ATOM 5510 O O . TYR A 1 704 ? -39.439 1.471 24.378 1.00 76.88 704 TYR A O 1
ATOM 5518 N N . ALA A 1 705 ? -40.262 3.402 25.214 1.00 70.25 705 ALA A N 1
ATOM 5519 C CA . ALA A 1 705 ? -41.327 3.615 24.235 1.00 70.25 705 ALA A CA 1
ATOM 5520 C C . ALA A 1 705 ? -42.168 2.350 23.954 1.00 70.25 705 ALA A C 1
ATOM 5522 O O . ALA A 1 705 ? -42.384 1.968 22.802 1.00 70.25 705 ALA A O 1
ATOM 5523 N N . GLY A 1 706 ? -42.605 1.662 25.012 1.00 66.69 706 GLY A N 1
ATOM 5524 C CA . GLY A 1 706 ? -43.411 0.439 24.921 1.00 66.69 706 GLY A CA 1
ATOM 5525 C C . GLY A 1 706 ? -42.609 -0.856 24.719 1.00 66.69 706 GLY A C 1
ATOM 5526 O O . GLY A 1 706 ? -43.177 -1.943 24.818 1.00 66.69 706 GLY A O 1
ATOM 5527 N N . ASN A 1 707 ? -41.297 -0.774 24.482 1.00 68.06 707 ASN A N 1
ATOM 5528 C CA . ASN A 1 707 ? -40.437 -1.906 24.126 1.00 68.06 707 ASN A CA 1
ATOM 5529 C C . ASN A 1 707 ? -39.293 -2.129 25.130 1.00 68.06 707 ASN A C 1
ATOM 5531 O O . ASN A 1 707 ? -39.048 -1.329 26.036 1.00 68.06 707 ASN A O 1
ATOM 5535 N N . VAL A 1 708 ? -38.568 -3.238 24.949 1.00 71.62 708 VAL A N 1
ATOM 5536 C CA . VAL A 1 708 ? -37.316 -3.538 25.660 1.00 71.62 708 VAL A CA 1
ATOM 5537 C C . VAL A 1 708 ? -36.128 -3.243 24.753 1.00 71.62 708 VAL A C 1
ATOM 5539 O O . VAL A 1 708 ? -36.059 -3.742 23.633 1.00 71.62 708 VAL A O 1
ATOM 5542 N N . LEU A 1 709 ? -35.173 -2.473 25.266 1.00 73.81 709 LEU A N 1
ATOM 5543 C CA . LEU A 1 709 ? -33.959 -2.071 24.569 1.00 73.81 709 LEU A CA 1
ATOM 5544 C C . LEU A 1 709 ? -32.738 -2.690 25.262 1.00 73.81 709 LEU A C 1
ATOM 5546 O O . LEU A 1 709 ? -32.557 -2.526 26.468 1.00 73.81 709 LEU A O 1
ATOM 5550 N N . PHE A 1 710 ? -31.907 -3.416 24.515 1.00 77.56 710 PHE A N 1
ATOM 5551 C CA . PHE A 1 710 ? -30.697 -4.061 25.037 1.00 77.56 710 PHE A CA 1
ATOM 5552 C C . PHE A 1 710 ? -29.486 -3.130 24.948 1.00 77.56 710 PHE A C 1
ATOM 5554 O O . PHE A 1 710 ? -29.329 -2.401 23.975 1.00 77.56 710 PHE A O 1
ATOM 5561 N N . PHE A 1 711 ? -28.632 -3.159 25.969 1.00 76.19 711 PHE A N 1
ATOM 5562 C CA . PHE A 1 711 ? -27.413 -2.356 26.032 1.00 76.19 711 PHE A CA 1
ATOM 5563 C C . PHE A 1 711 ? -26.295 -3.018 25.218 1.00 76.19 711 PHE A C 1
ATOM 5565 O O . PHE A 1 711 ? -26.203 -4.248 25.169 1.00 76.19 711 PHE A O 1
ATOM 5572 N N . ALA A 1 712 ? -25.413 -2.196 24.644 1.00 66.00 712 ALA A N 1
ATOM 5573 C CA . ALA A 1 712 ? -24.118 -2.639 24.126 1.00 66.00 712 ALA A CA 1
ATOM 5574 C C . ALA A 1 712 ? -23.198 -3.143 25.260 1.00 66.00 712 ALA A C 1
ATOM 5576 O O . ALA A 1 712 ? -23.486 -2.941 26.445 1.00 66.00 712 ALA A O 1
ATOM 5577 N N . ASP A 1 713 ? -22.060 -3.762 24.921 1.00 66.50 713 ASP A N 1
ATOM 5578 C CA . ASP A 1 713 ? -21.218 -4.456 25.909 1.00 66.50 713 ASP A CA 1
ATOM 5579 C C . ASP A 1 713 ? -20.461 -3.528 26.881 1.00 66.50 713 ASP A C 1
ATOM 5581 O O . ASP A 1 713 ? -19.848 -3.980 27.849 1.00 66.50 713 ASP A O 1
ATOM 5585 N N . GLN A 1 714 ? -20.564 -2.210 26.689 1.00 74.56 714 GLN A N 1
ATOM 5586 C CA . GLN A 1 714 ? -20.063 -1.190 27.607 1.00 74.56 714 GLN A CA 1
ATOM 5587 C C . GLN A 1 714 ? -21.216 -0.513 28.364 1.00 74.56 714 GLN A C 1
ATOM 5589 O O . GLN A 1 714 ? -21.947 0.324 27.837 1.00 74.56 714 GLN A O 1
ATOM 5594 N N . TYR A 1 715 ? -21.352 -0.850 29.643 1.00 87.75 715 TYR A N 1
ATOM 5595 C CA . TYR A 1 715 ? -22.295 -0.235 30.580 1.00 87.75 715 TYR A CA 1
ATOM 5596 C C . TYR A 1 715 ? -21.726 -0.294 31.998 1.00 87.75 715 TYR A C 1
ATOM 5598 O O . TYR A 1 715 ? -20.764 -1.017 32.283 1.00 87.75 715 TYR A O 1
ATOM 5606 N N . GLN A 1 716 ? -22.316 0.489 32.898 1.00 92.50 716 GLN A N 1
ATOM 5607 C CA . GLN A 1 716 ? -21.965 0.477 34.311 1.00 92.50 716 GLN A CA 1
ATOM 5608 C C . GLN A 1 716 ? -22.995 -0.304 35.125 1.00 92.50 716 GLN A C 1
ATOM 5610 O O . GLN A 1 716 ? -24.193 -0.216 34.861 1.00 92.50 716 GLN A O 1
ATOM 5615 N N . VAL A 1 717 ? -22.530 -1.015 36.149 1.00 93.88 717 VAL A N 1
ATOM 5616 C CA . VAL A 1 717 ? -23.364 -1.675 37.161 1.00 93.88 717 VAL A CA 1
ATOM 5617 C C . VAL A 1 717 ? -23.190 -0.965 38.499 1.00 93.88 717 VAL A C 1
ATOM 5619 O O . VAL A 1 717 ? -22.086 -0.520 38.834 1.00 93.88 717 VAL A O 1
ATOM 5622 N N . LEU A 1 718 ? -24.278 -0.837 39.258 1.00 94.00 718 LEU A N 1
ATOM 5623 C CA . LEU A 1 718 ? -24.239 -0.243 40.591 1.00 94.00 718 LEU A CA 1
ATOM 5624 C C . LEU A 1 718 ? -23.596 -1.215 41.588 1.00 94.00 718 LEU A C 1
ATOM 5626 O O . LEU A 1 718 ? -24.053 -2.347 41.750 1.00 94.00 718 LEU A O 1
ATOM 5630 N N . CYS A 1 719 ? -22.544 -0.763 42.262 1.00 92.69 719 CYS A N 1
ATOM 5631 C CA . CYS A 1 719 ? -21.750 -1.560 43.189 1.00 92.69 719 CYS A CA 1
ATOM 5632 C C . CYS A 1 719 ? -21.636 -0.871 44.552 1.00 92.69 719 CYS A C 1
ATOM 5634 O O . CYS A 1 719 ? -21.685 0.360 44.650 1.00 92.69 719 CYS A O 1
ATOM 5636 N N . HIS A 1 720 ? -21.423 -1.663 45.600 1.00 89.62 720 HIS A N 1
ATOM 5637 C CA . HIS A 1 720 ? -20.965 -1.146 46.881 1.00 89.62 720 HIS A CA 1
ATOM 5638 C C . HIS A 1 720 ? -19.568 -0.544 46.707 1.00 89.62 720 HIS A C 1
ATOM 5640 O O . HIS A 1 720 ? -18.709 -1.118 46.030 1.00 89.62 720 HIS A O 1
ATOM 5646 N N . ASN A 1 721 ? -19.315 0.610 47.324 1.00 85.00 721 ASN A N 1
ATOM 5647 C CA . ASN A 1 721 ? -17.951 1.140 47.366 1.00 85.00 721 ASN A CA 1
ATOM 5648 C C . ASN A 1 721 ? -17.077 0.336 48.348 1.00 85.00 721 ASN A C 1
ATOM 5650 O O . ASN A 1 721 ? -15.898 0.107 48.092 1.00 85.00 721 ASN A O 1
ATOM 5654 N N . ASN A 1 722 ? -17.683 -0.180 49.427 1.00 78.00 722 ASN A N 1
ATOM 5655 C CA . ASN A 1 722 ? -17.048 -1.075 50.392 1.00 78.00 722 ASN A CA 1
ATOM 5656 C C . ASN A 1 722 ? -17.849 -2.384 50.536 1.00 78.00 722 ASN A C 1
ATOM 5658 O O . ASN A 1 722 ? -19.046 -2.355 50.804 1.00 78.00 722 ASN A O 1
ATOM 5662 N N . LYS A 1 723 ? -17.186 -3.540 50.375 1.00 62.88 723 LYS A N 1
ATOM 5663 C CA . LYS A 1 723 ? -17.816 -4.877 50.286 1.00 62.88 723 LYS A CA 1
ATOM 5664 C C . LYS A 1 723 ? -18.621 -5.304 51.527 1.00 62.88 723 LYS A C 1
ATOM 5666 O O . LYS A 1 723 ? -19.424 -6.223 51.417 1.00 62.88 723 LYS A O 1
ATOM 5671 N N . ASN A 1 724 ? -18.415 -4.664 52.679 1.00 61.06 724 ASN A N 1
ATOM 5672 C CA . ASN A 1 724 ? -19.057 -5.028 53.951 1.00 61.06 724 ASN A CA 1
ATOM 5673 C C . ASN A 1 724 ? -20.217 -4.105 54.352 1.00 61.06 724 ASN A C 1
ATOM 5675 O O . ASN A 1 724 ? -20.681 -4.176 55.488 1.00 61.06 724 ASN A O 1
ATOM 5679 N N . ASP A 1 725 ? -20.651 -3.218 53.460 1.00 64.00 725 ASP A N 1
ATOM 5680 C CA . ASP A 1 725 ? -21.553 -2.132 53.816 1.00 64.00 725 ASP A CA 1
ATOM 5681 C C . ASP A 1 725 ? -22.943 -2.340 53.195 1.00 64.00 725 ASP A C 1
ATOM 5683 O O . ASP A 1 725 ? -23.087 -2.479 51.979 1.00 64.00 725 ASP A O 1
ATOM 5687 N N . ASN A 1 726 ? -23.987 -2.386 54.027 1.00 68.12 726 ASN A N 1
ATOM 5688 C CA . ASN A 1 726 ? -25.369 -2.480 53.554 1.00 68.12 726 ASN A CA 1
ATOM 5689 C C . ASN A 1 726 ? -25.863 -1.079 53.180 1.00 68.12 726 ASN A C 1
ATOM 5691 O O . ASN A 1 726 ? -26.674 -0.499 53.883 1.00 68.12 726 ASN A O 1
ATOM 5695 N N . THR A 1 727 ? -25.333 -0.512 52.100 1.00 76.31 727 THR A N 1
ATOM 5696 C CA . THR A 1 727 ? -25.408 0.935 51.834 1.00 76.31 727 THR A CA 1
ATOM 5697 C C . THR A 1 727 ? -26.721 1.445 51.258 1.00 76.31 727 THR A C 1
ATOM 5699 O O . THR A 1 727 ? -26.906 2.659 51.168 1.00 76.31 727 THR A O 1
ATOM 5702 N N . ILE A 1 728 ? -27.625 0.549 50.854 1.00 88.44 728 ILE A N 1
ATOM 5703 C CA . ILE A 1 728 ? -28.890 0.902 50.203 1.00 88.44 728 ILE A CA 1
ATOM 5704 C C . ILE A 1 728 ? -30.079 0.500 51.072 1.00 88.44 728 ILE A C 1
ATOM 5706 O O . ILE A 1 728 ? -30.166 -0.618 51.576 1.00 88.44 728 ILE A O 1
ATOM 5710 N N . SER A 1 729 ? -31.042 1.411 51.161 1.00 89.62 729 SER A N 1
ATOM 5711 C CA . SER A 1 729 ? -32.406 1.174 51.620 1.00 89.62 729 SER A CA 1
ATOM 5712 C C . SER A 1 729 ? -33.381 1.232 50.448 1.00 89.62 729 SER A C 1
ATOM 5714 O O . SER A 1 729 ? -33.180 1.955 49.475 1.00 89.62 729 SER A O 1
ATOM 5716 N N . TRP A 1 730 ? -34.448 0.449 50.553 1.00 92.31 730 TRP A N 1
ATOM 5717 C CA . TRP A 1 730 ? -35.537 0.416 49.587 1.00 92.31 730 TRP A CA 1
ATOM 5718 C C . TRP A 1 730 ? -36.770 1.013 50.251 1.00 92.31 730 TRP A C 1
ATOM 5720 O O . TRP A 1 730 ? -37.277 0.469 51.232 1.00 92.31 730 TRP A O 1
ATOM 5730 N N . VAL A 1 731 ? -37.197 2.178 49.771 1.00 91.56 731 VAL A N 1
ATOM 5731 C CA . VAL A 1 731 ? -38.293 2.947 50.369 1.00 91.56 731 VAL A CA 1
ATOM 5732 C C . VAL A 1 731 ? -39.539 2.767 49.523 1.00 91.56 731 VAL A C 1
ATOM 5734 O O . VAL A 1 731 ? -39.503 3.014 48.321 1.00 91.56 731 VAL A O 1
ATOM 5737 N N . GLN A 1 732 ? -40.651 2.367 50.138 1.00 91.44 732 GLN A N 1
ATOM 5738 C CA . GLN A 1 732 ? -41.924 2.242 49.434 1.00 91.44 732 GLN A CA 1
ATOM 5739 C C . GLN A 1 732 ? -42.409 3.619 48.963 1.00 91.44 732 GLN A C 1
ATOM 5741 O O . GLN A 1 732 ? -42.588 4.539 49.766 1.00 91.44 732 GLN A O 1
ATOM 5746 N N . VAL A 1 733 ? -42.671 3.739 47.667 1.00 89.31 733 VAL A N 1
ATOM 5747 C CA . VAL A 1 733 ? -43.166 4.948 47.011 1.00 89.31 733 VAL A CA 1
ATOM 5748 C C . VAL A 1 733 ? -44.477 4.640 46.302 1.00 89.31 733 VAL A C 1
ATOM 5750 O O . VAL A 1 733 ? -44.672 3.566 45.736 1.00 89.31 733 VAL A O 1
ATOM 5753 N N . ASN A 1 734 ? -45.387 5.609 46.343 1.00 86.12 734 ASN A N 1
ATOM 5754 C CA . ASN A 1 734 ? -46.585 5.645 45.518 1.00 86.12 734 ASN A CA 1
ATOM 5755 C C . ASN A 1 734 ? -46.670 7.026 44.863 1.00 86.12 734 ASN A C 1
ATOM 5757 O O . ASN A 1 734 ? -46.518 8.036 45.559 1.00 86.12 734 ASN A O 1
ATOM 5761 N N . ASN A 1 735 ? -46.929 7.068 43.555 1.00 81.12 735 ASN A N 1
ATOM 5762 C CA . ASN A 1 735 ? -46.927 8.302 42.769 1.00 81.12 735 ASN A CA 1
ATOM 5763 C C . ASN A 1 735 ? -47.888 9.389 43.296 1.00 81.12 735 ASN A C 1
ATOM 5765 O O . ASN A 1 735 ? -47.624 10.574 43.123 1.00 81.12 735 ASN A O 1
ATOM 5769 N N . ARG A 1 736 ? -48.958 9.017 44.015 1.00 75.25 736 ARG A N 1
ATOM 5770 C CA . ARG A 1 736 ? -49.939 9.957 44.589 1.00 75.25 736 ARG A CA 1
ATOM 5771 C C . ARG A 1 736 ? -49.484 10.628 45.888 1.00 75.25 736 ARG A C 1
ATOM 5773 O O . ARG A 1 736 ? -50.146 11.557 46.342 1.00 75.25 736 ARG A O 1
ATOM 5780 N N . SER A 1 737 ? -48.411 10.150 46.521 1.00 66.75 737 SER A N 1
ATOM 5781 C CA . SER A 1 737 ? -47.968 10.615 47.848 1.00 66.75 737 SER A CA 1
ATOM 5782 C C . SER A 1 737 ? -46.447 10.754 47.997 1.00 66.75 737 SER A C 1
ATOM 5784 O O . SER A 1 737 ? -45.950 10.827 49.121 1.00 66.75 737 SER A O 1
ATOM 5786 N N . ALA A 1 738 ? -45.698 10.728 46.893 1.00 64.38 738 ALA A N 1
ATOM 5787 C CA . ALA A 1 738 ? -44.241 10.604 46.905 1.00 64.38 738 ALA A CA 1
ATOM 5788 C C . ALA A 1 738 ? -43.503 11.862 47.408 1.00 64.38 738 ALA A C 1
ATOM 5790 O O . ALA A 1 738 ? -42.544 11.740 48.170 1.00 64.38 738 ALA A O 1
ATOM 5791 N N . GLU A 1 739 ? -43.964 13.066 47.047 1.00 60.22 739 GLU A N 1
ATOM 5792 C CA . GLU A 1 739 ? -43.228 14.316 47.310 1.00 60.22 739 GLU A CA 1
ATOM 5793 C C . GLU A 1 739 ? -43.078 14.667 48.798 1.00 60.22 739 GLU A C 1
ATOM 5795 O O . GLU A 1 739 ? -42.076 15.257 49.187 1.00 60.22 739 GLU A O 1
ATOM 5800 N N . SER A 1 740 ? -44.029 14.298 49.665 1.00 57.28 740 SER A N 1
ATOM 5801 C CA . SER A 1 740 ? -44.028 14.771 51.059 1.00 57.28 740 SER A CA 1
ATOM 5802 C C . SER A 1 740 ? -43.272 13.869 52.045 1.00 57.28 740 SER A C 1
ATOM 5804 O O . SER A 1 740 ? -43.267 14.165 53.240 1.00 57.28 740 SER A O 1
ATOM 5806 N N . ARG A 1 741 ? -42.718 12.728 51.602 1.00 62.25 741 ARG A N 1
ATOM 5807 C CA . ARG A 1 741 ? -42.142 11.692 52.492 1.00 62.25 741 ARG A CA 1
ATOM 5808 C C . ARG A 1 741 ? -40.724 11.241 52.136 1.00 62.25 741 ARG A C 1
ATOM 5810 O O . ARG A 1 741 ? -40.132 10.500 52.917 1.00 62.25 741 ARG A O 1
ATOM 5817 N N . LEU A 1 742 ? -40.187 11.656 50.992 1.00 75.56 742 LEU A N 1
ATOM 5818 C CA . LEU A 1 742 ? -38.868 11.233 50.522 1.00 75.56 742 LEU A CA 1
ATOM 5819 C C . LEU A 1 742 ? -37.814 12.299 50.821 1.00 75.56 742 LEU A C 1
ATOM 5821 O O . LEU A 1 742 ? -37.932 13.441 50.385 1.00 75.56 742 LEU A O 1
ATOM 5825 N N . ASP A 1 743 ? -36.746 11.902 51.512 1.00 81.44 743 ASP A N 1
ATOM 5826 C CA . ASP A 1 743 ? -35.522 12.695 51.554 1.00 81.44 743 ASP A CA 1
ATOM 5827 C C . ASP A 1 743 ? -34.830 12.593 50.190 1.00 81.44 743 ASP A C 1
ATOM 5829 O O . ASP A 1 743 ? -34.098 11.644 49.896 1.00 81.44 743 ASP A O 1
ATOM 5833 N N . THR A 1 744 ? -35.090 13.576 49.329 1.00 79.38 744 THR A N 1
ATOM 5834 C CA . THR A 1 744 ? -34.570 13.597 47.959 1.00 79.38 744 THR A CA 1
ATOM 5835 C C . THR A 1 744 ? -33.044 13.646 47.894 1.00 79.38 744 THR A C 1
ATOM 5837 O O . THR A 1 744 ? -32.481 13.312 46.854 1.00 79.38 744 THR A O 1
ATOM 5840 N N . SER A 1 745 ? -32.365 14.041 48.981 1.00 81.88 745 SER A N 1
ATOM 5841 C CA . SER A 1 745 ? -30.898 14.056 49.046 1.00 81.88 745 SER A CA 1
ATOM 5842 C C . SER A 1 745 ? -30.290 12.653 49.132 1.00 81.88 745 SER A C 1
ATOM 5844 O O . SER A 1 745 ? -29.137 12.461 48.751 1.00 81.88 745 SER A O 1
ATOM 5846 N N . LYS A 1 746 ? -31.081 11.663 49.563 1.00 87.31 746 LYS A N 1
ATOM 5847 C CA . LYS A 1 746 ? -30.661 10.264 49.699 1.00 87.31 746 LYS A CA 1
ATOM 5848 C C . LYS A 1 746 ? -30.963 9.405 48.473 1.00 87.31 746 LYS A C 1
ATOM 5850 O O . LYS A 1 746 ? -30.568 8.243 48.439 1.00 87.31 746 LYS A O 1
ATOM 5855 N N . ILE A 1 747 ? -31.667 9.922 47.466 1.00 90.31 747 ILE A N 1
ATOM 5856 C CA . ILE A 1 747 ? -32.043 9.137 46.282 1.00 90.31 747 ILE A CA 1
ATOM 5857 C C . ILE A 1 747 ? -30.812 8.858 45.416 1.00 90.31 747 ILE A C 1
ATOM 5859 O O . ILE A 1 747 ? -30.052 9.766 45.074 1.00 90.31 747 ILE A O 1
ATOM 5863 N N . ILE A 1 748 ? -30.648 7.601 44.999 1.00 91.81 748 ILE A N 1
ATOM 5864 C CA . ILE A 1 748 ? -29.593 7.219 44.058 1.00 91.81 748 ILE A CA 1
ATOM 5865 C C . ILE A 1 748 ? -30.028 7.619 42.650 1.00 91.81 748 ILE A C 1
ATOM 5867 O O . ILE A 1 748 ? -30.854 6.958 42.017 1.00 91.81 748 ILE A O 1
ATOM 5871 N N . VAL A 1 749 ? -29.456 8.717 42.158 1.00 90.44 749 VAL A N 1
ATOM 5872 C CA . VAL A 1 749 ? -29.671 9.192 40.790 1.00 90.44 749 VAL A CA 1
ATOM 5873 C C . VAL A 1 749 ? -28.794 8.381 39.838 1.00 90.44 749 VAL A C 1
ATOM 5875 O O . VAL A 1 749 ? -27.568 8.360 39.952 1.00 90.44 749 VAL A O 1
ATOM 5878 N N . ALA A 1 750 ? -29.435 7.692 38.900 1.00 90.69 750 ALA A N 1
ATOM 5879 C CA . ALA A 1 750 ? -28.786 6.814 37.935 1.00 90.69 750 ALA A CA 1
ATOM 5880 C C . ALA A 1 750 ? -28.543 7.494 36.582 1.00 90.69 750 ALA A C 1
ATOM 5882 O O . ALA A 1 750 ? -27.592 7.127 35.891 1.00 90.69 750 ALA A O 1
ATOM 5883 N N . GLY A 1 751 ? -29.338 8.504 36.228 1.00 86.19 751 GLY A N 1
ATOM 5884 C CA . GLY A 1 751 ? -29.212 9.234 34.970 1.00 86.19 751 GLY A CA 1
ATOM 5885 C C . GLY A 1 751 ? -30.192 10.399 34.868 1.00 86.19 751 GLY A C 1
ATOM 5886 O O . GLY A 1 751 ? -30.775 10.827 35.870 1.00 86.19 751 GLY A O 1
ATOM 5887 N N . THR A 1 752 ? -30.379 10.889 33.648 1.00 80.12 752 THR A N 1
ATOM 5888 C CA . THR A 1 752 ? -31.338 11.941 33.298 1.00 80.12 752 THR A CA 1
ATOM 5889 C C . THR A 1 752 ? -32.069 11.576 32.012 1.00 80.12 752 THR A C 1
ATOM 5891 O O . THR A 1 752 ? -31.474 10.966 31.129 1.00 80.12 752 THR A O 1
ATOM 5894 N N . ASP A 1 753 ? -33.330 11.980 31.930 1.00 71.69 753 ASP A N 1
ATOM 5895 C CA . ASP A 1 753 ? -34.210 11.881 30.761 1.00 71.69 753 ASP A CA 1
ATOM 5896 C C . ASP A 1 753 ? -34.713 13.306 30.482 1.00 71.69 753 ASP A C 1
ATOM 5898 O O . ASP A 1 753 ? -35.438 13.889 31.302 1.00 71.69 753 ASP A O 1
ATOM 5902 N N . GLY A 1 754 ? -34.186 13.943 29.434 1.00 71.19 754 GLY A N 1
ATOM 5903 C CA . GLY A 1 754 ? -34.273 15.394 29.261 1.00 71.19 754 GLY A CA 1
ATOM 5904 C C . GLY A 1 754 ? -33.812 16.181 30.502 1.00 71.19 754 GLY A C 1
ATOM 5905 O O . GLY A 1 754 ? -32.656 16.113 30.918 1.00 71.19 754 GLY A O 1
ATOM 5906 N N . ASN A 1 755 ? -34.730 16.941 31.114 1.00 74.19 755 ASN A N 1
ATOM 5907 C CA . ASN A 1 755 ? -34.472 17.737 32.327 1.00 74.19 755 ASN A CA 1
ATOM 5908 C C . ASN A 1 755 ? -34.795 16.995 33.637 1.00 74.19 755 ASN A C 1
ATOM 5910 O O . ASN A 1 755 ? -34.654 17.563 34.724 1.00 74.19 755 ASN A O 1
ATOM 5914 N N . TYR A 1 756 ? -35.258 15.749 33.556 1.00 81.44 756 TYR A N 1
ATOM 5915 C CA . TYR A 1 756 ? -35.744 14.996 34.704 1.00 81.44 756 TYR A CA 1
ATOM 5916 C C . TYR A 1 756 ? -34.689 14.013 35.200 1.00 81.44 756 TYR A C 1
ATOM 5918 O O . TYR A 1 756 ? -34.006 13.348 34.423 1.00 81.44 756 TYR A O 1
ATOM 5926 N N . LYS A 1 757 ? -34.549 13.905 36.523 1.00 88.81 757 LYS A N 1
ATOM 5927 C CA . LYS A 1 757 ? -33.640 12.934 37.142 1.00 88.81 757 LYS A CA 1
ATOM 5928 C C . LYS A 1 757 ? -34.277 11.550 37.145 1.00 88.81 757 LYS A C 1
ATOM 5930 O O . LYS A 1 757 ? -35.454 11.405 37.478 1.00 88.81 757 LYS A O 1
ATOM 5935 N N . ILE A 1 758 ? -33.467 10.539 36.851 1.00 91.75 758 ILE A N 1
ATOM 5936 C CA . ILE A 1 758 ? -33.877 9.138 36.861 1.00 91.75 758 ILE A CA 1
ATOM 5937 C C . ILE A 1 758 ? -33.263 8.421 38.063 1.00 91.75 758 ILE A C 1
ATOM 5939 O O . ILE A 1 758 ? -32.049 8.466 38.271 1.00 91.75 758 ILE A O 1
ATOM 5943 N N . GLY A 1 759 ? -34.108 7.757 38.848 1.00 93.19 759 GLY A N 1
ATOM 5944 C CA . GLY A 1 759 ? -33.727 6.876 39.951 1.00 93.19 759 GLY A CA 1
ATOM 5945 C C . GLY A 1 759 ? -33.830 5.394 39.587 1.00 93.19 759 GLY A C 1
ATOM 5946 O O . GLY A 1 759 ? -34.226 5.029 38.477 1.00 93.19 759 GLY A O 1
ATOM 5947 N N . ILE A 1 760 ? -33.493 4.536 40.549 1.00 95.94 760 ILE A N 1
ATOM 5948 C CA . ILE A 1 760 ? -33.586 3.075 40.427 1.00 95.94 760 ILE A CA 1
ATOM 5949 C C . ILE A 1 760 ? -34.759 2.591 41.268 1.00 95.94 760 ILE A C 1
ATOM 5951 O O . ILE A 1 760 ? -34.791 2.828 42.477 1.00 95.94 760 ILE A O 1
ATOM 5955 N N . GLY A 1 761 ? -35.697 1.895 40.634 1.00 95.06 761 GLY A N 1
ATOM 5956 C CA . GLY A 1 761 ? -36.852 1.300 41.296 1.00 95.06 761 GLY A CA 1
ATOM 5957 C C . GLY A 1 761 ? -36.842 -0.217 41.209 1.00 95.06 761 GLY A C 1
ATOM 5958 O O . GLY A 1 761 ? -36.238 -0.796 40.298 1.00 95.06 761 GLY A O 1
ATOM 5959 N N . ARG A 1 762 ? -37.550 -0.857 42.138 1.00 96.38 762 ARG A N 1
ATOM 5960 C CA . ARG A 1 762 ? -37.909 -2.271 42.042 1.00 96.38 762 ARG A CA 1
ATOM 5961 C C . ARG A 1 762 ? -39.375 -2.515 42.393 1.00 96.38 762 ARG A C 1
ATOM 5963 O O . ARG A 1 762 ? -39.945 -1.795 43.211 1.00 96.38 762 ARG A O 1
ATOM 5970 N N . VAL A 1 763 ? -39.978 -3.537 41.794 1.00 96.25 763 VAL A N 1
ATOM 5971 C CA . VAL A 1 763 ? -41.392 -3.884 42.004 1.00 96.25 763 VAL A CA 1
ATOM 5972 C C . VAL A 1 763 ? -41.613 -5.391 41.926 1.00 96.25 763 VAL A C 1
ATOM 5974 O O . VAL A 1 763 ? -40.950 -6.092 41.159 1.00 96.25 763 VAL A O 1
ATOM 5977 N N . GLN A 1 764 ? -42.541 -5.902 42.735 1.00 95.75 764 GLN A N 1
ATOM 5978 C CA . GLN A 1 764 ? -42.976 -7.291 42.648 1.00 95.75 764 GLN A CA 1
ATOM 5979 C C . GLN A 1 764 ? -43.922 -7.445 41.452 1.00 95.75 764 GLN A C 1
ATOM 5981 O O . GLN A 1 764 ? -44.986 -6.835 41.428 1.00 95.75 764 GLN A O 1
ATOM 5986 N N . HIS A 1 765 ? -43.559 -8.281 40.482 1.00 93.69 765 HIS A N 1
ATOM 5987 C CA . HIS A 1 765 ? -44.347 -8.506 39.270 1.00 93.69 765 HIS A CA 1
ATOM 5988 C C . HIS A 1 765 ? -44.262 -9.980 38.858 1.00 93.69 765 HIS A C 1
ATOM 5990 O O . HIS A 1 765 ? -43.166 -10.529 38.759 1.00 93.69 765 HIS A O 1
ATOM 5996 N N . GLU A 1 766 ? -45.407 -10.644 38.689 1.00 91.75 766 GLU A N 1
ATOM 5997 C CA . GLU A 1 766 ? -45.509 -12.057 38.268 1.00 91.75 766 GLU A CA 1
ATOM 5998 C C . GLU A 1 766 ? -44.528 -13.013 38.984 1.00 91.75 766 GLU A C 1
ATOM 6000 O O . GLU A 1 766 ? -43.802 -13.788 38.370 1.00 91.75 766 GLU A O 1
ATOM 6005 N N . GLY A 1 767 ? -44.454 -12.932 40.319 1.00 89.44 767 GLY A N 1
ATOM 6006 C CA . GLY A 1 767 ? -43.579 -13.801 41.127 1.00 89.44 767 GLY A CA 1
ATOM 6007 C C . GLY A 1 767 ? -42.086 -13.441 41.106 1.00 89.44 767 GLY A C 1
ATOM 6008 O O . GLY A 1 767 ? -41.295 -14.082 41.794 1.00 89.44 767 GLY A O 1
ATOM 6009 N N . THR A 1 768 ? -41.700 -12.379 40.399 1.00 93.19 768 THR A N 1
ATOM 6010 C CA . THR A 1 768 ? -40.327 -11.851 40.332 1.00 93.19 768 THR A CA 1
ATOM 6011 C C . THR A 1 768 ? -40.204 -10.478 40.986 1.00 93.19 768 THR A C 1
ATOM 6013 O O . THR A 1 768 ? -41.191 -9.757 41.119 1.00 93.19 768 THR A O 1
ATOM 6016 N N . LEU A 1 769 ? -38.986 -10.096 41.367 1.00 96.12 769 LEU A N 1
ATOM 6017 C CA . LEU A 1 769 ? -38.663 -8.745 41.822 1.00 96.12 769 LEU A CA 1
ATOM 6018 C C . LEU A 1 769 ? -37.918 -8.022 40.697 1.00 96.12 769 LEU A C 1
ATOM 6020 O O . LEU A 1 769 ? -36.717 -8.226 40.504 1.00 96.12 769 LEU A O 1
ATOM 6024 N N . GLN A 1 770 ? -38.659 -7.229 39.928 1.00 95.19 770 GLN A N 1
ATOM 6025 C CA . GLN A 1 770 ? -38.192 -6.546 38.725 1.00 95.19 770 GLN A CA 1
ATOM 6026 C C . GLN A 1 770 ? -37.474 -5.246 39.068 1.00 95.19 770 GLN A C 1
ATOM 6028 O O . GLN A 1 770 ? -37.845 -4.573 40.022 1.00 95.19 770 GLN A O 1
ATOM 6033 N N . VAL A 1 771 ? -36.467 -4.884 38.270 1.00 96.25 771 VAL A N 1
ATOM 6034 C CA . VAL A 1 771 ? -35.657 -3.664 38.433 1.00 96.25 771 VAL A CA 1
ATOM 6035 C C . VAL A 1 771 ? -35.838 -2.783 37.206 1.00 96.25 771 VAL A C 1
ATOM 6037 O O . VAL A 1 771 ? -35.836 -3.285 36.080 1.00 96.25 771 VAL A O 1
ATOM 6040 N N . GLY A 1 772 ? -35.968 -1.478 37.422 1.00 93.88 772 GLY A N 1
ATOM 6041 C CA . GLY A 1 772 ? -36.278 -0.528 36.364 1.00 93.88 772 GLY A CA 1
ATOM 6042 C C . GLY A 1 772 ? -35.898 0.910 36.690 1.00 93.88 772 GLY A C 1
ATOM 6043 O O . GLY A 1 772 ? -35.292 1.208 37.724 1.00 93.88 772 GLY A O 1
ATOM 6044 N N . LYS A 1 773 ? -36.261 1.801 35.770 1.00 93.19 773 LYS A N 1
ATOM 6045 C CA . LYS A 1 773 ? -36.019 3.241 35.859 1.00 93.19 773 LYS A CA 1
ATOM 6046 C C . LYS A 1 773 ? -37.205 3.933 36.521 1.00 93.19 773 LYS A C 1
ATOM 6048 O O . LYS A 1 773 ? -38.351 3.586 36.256 1.00 93.19 773 LYS A O 1
ATOM 6053 N N . VAL A 1 774 ? -36.935 4.930 37.355 1.00 92.81 774 VAL A N 1
ATOM 6054 C CA 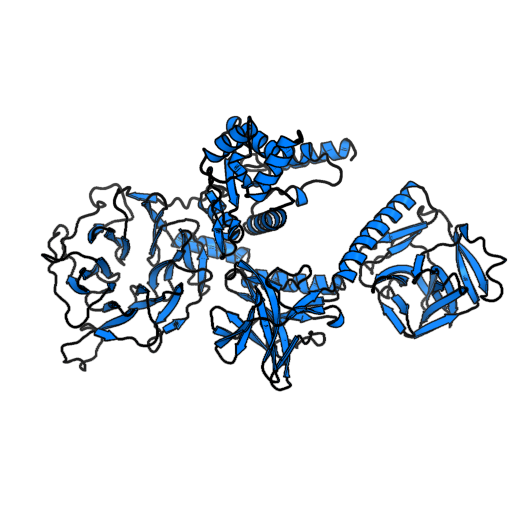. VAL A 1 774 ? -37.971 5.765 37.979 1.00 92.81 774 VAL A CA 1
ATOM 6055 C C . VAL A 1 774 ? -37.783 7.198 37.530 1.00 92.81 774 VAL A C 1
ATOM 6057 O O . VAL A 1 774 ? -36.726 7.772 37.780 1.00 92.81 774 VAL A O 1
ATOM 6060 N N . ASN A 1 775 ? -38.803 7.807 36.931 1.00 90.12 775 ASN A N 1
ATOM 6061 C CA . ASN A 1 775 ? -38.782 9.249 36.709 1.00 90.12 775 ASN A CA 1
ATOM 6062 C C . ASN A 1 775 ? -39.118 9.956 38.028 1.00 90.12 775 ASN A C 1
ATOM 6064 O O . ASN A 1 775 ? -40.212 9.786 38.563 1.00 90.12 775 ASN A O 1
ATOM 6068 N N . LEU A 1 776 ? -38.178 10.737 38.564 1.00 88.38 776 LEU A N 1
ATOM 6069 C CA . LEU A 1 776 ? -38.319 11.368 39.881 1.00 88.38 776 LEU A CA 1
ATOM 6070 C C . LEU A 1 776 ? -39.224 12.611 39.883 1.00 88.38 776 LEU A C 1
ATOM 6072 O O . LEU A 1 776 ? -39.408 13.213 40.934 1.00 88.38 776 LEU A O 1
ATOM 6076 N N . SER A 1 777 ? -39.782 13.003 38.735 1.00 85.38 777 SER A N 1
ATOM 6077 C CA . SER A 1 777 ? -40.765 14.087 38.633 1.00 85.38 777 SER A CA 1
ATOM 6078 C C . SER A 1 777 ? -42.197 13.571 38.557 1.00 85.38 777 SER A C 1
ATOM 6080 O O . SER A 1 777 ? -43.081 14.150 39.175 1.00 85.38 777 SER A O 1
ATOM 6082 N N . TYR A 1 778 ? -42.431 12.461 37.852 1.00 83.38 778 TYR A N 1
ATOM 6083 C CA . TYR A 1 778 ? -43.752 11.815 37.804 1.00 83.38 778 TYR A CA 1
ATOM 6084 C C . TYR A 1 778 ? -43.922 10.705 38.849 1.00 83.38 778 TYR A C 1
ATOM 6086 O O . TYR A 1 778 ? -45.018 10.167 38.999 1.00 83.38 778 TYR A O 1
ATOM 6094 N N . PHE A 1 779 ? -42.837 10.325 39.534 1.00 88.25 779 PHE A N 1
ATOM 6095 C CA . PHE A 1 779 ? -42.778 9.216 40.489 1.00 88.25 779 PHE A CA 1
ATOM 6096 C C . PHE A 1 779 ? -43.443 7.942 39.965 1.00 88.25 779 PHE A C 1
ATOM 6098 O O . PHE A 1 779 ? -44.225 7.304 40.661 1.00 88.25 779 PHE A O 1
ATOM 6105 N N . SER A 1 780 ? -43.143 7.593 38.716 1.00 90.06 780 SER A N 1
ATOM 6106 C CA . SER A 1 780 ? -43.605 6.360 38.075 1.00 90.06 780 SER A CA 1
ATOM 6107 C C . SER A 1 780 ? -42.392 5.528 37.669 1.00 90.06 780 SER A C 1
ATOM 6109 O O . SER A 1 780 ? -41.334 6.075 37.330 1.00 90.06 780 SER A O 1
ATOM 6111 N N . MET A 1 781 ? -42.518 4.208 37.796 1.00 93.12 781 MET A N 1
ATOM 6112 C CA . MET A 1 781 ? -41.461 3.249 37.504 1.00 93.12 781 MET A CA 1
ATOM 6113 C C . MET A 1 781 ? -41.763 2.533 36.195 1.00 93.12 781 MET A C 1
ATOM 6115 O O . MET A 1 781 ? -42.857 2.009 36.026 1.00 93.12 781 MET A O 1
ATOM 6119 N N . TRP A 1 782 ? -40.762 2.422 35.324 1.00 93.25 782 TRP A N 1
ATOM 6120 C CA . TRP A 1 782 ? -40.825 1.579 34.135 1.00 93.25 782 TRP A CA 1
ATOM 6121 C C . TRP A 1 782 ? -39.777 0.477 34.190 1.00 93.25 782 TRP A C 1
ATOM 6123 O O . TRP A 1 782 ? -38.628 0.711 34.580 1.00 93.25 782 TRP A O 1
ATOM 6133 N N . PHE A 1 783 ? -40.162 -0.733 33.795 1.00 93.56 783 PHE A N 1
ATOM 6134 C CA . PHE A 1 783 ? -39.269 -1.887 33.775 1.00 93.56 783 PHE A CA 1
ATOM 6135 C C . PHE A 1 783 ? -39.551 -2.815 32.585 1.00 93.56 783 PHE A C 1
ATOM 6137 O O . PHE A 1 783 ? -40.688 -2.929 32.121 1.00 93.56 783 PHE A O 1
ATOM 6144 N N . PRO A 1 784 ? -38.513 -3.495 32.069 1.00 88.75 784 PRO A N 1
ATOM 6145 C CA . PRO A 1 784 ? -38.667 -4.447 30.979 1.00 88.75 784 PRO A CA 1
ATOM 6146 C C . PRO A 1 784 ? -39.149 -5.807 31.506 1.00 88.75 784 PRO A C 1
ATOM 6148 O O . PRO A 1 784 ? -38.436 -6.450 32.275 1.00 88.75 784 PRO A O 1
ATOM 6151 N N . TYR A 1 785 ? -40.297 -6.302 31.045 1.00 87.25 785 TYR A N 1
ATOM 6152 C CA . TYR A 1 785 ? -40.799 -7.653 31.347 1.00 87.25 785 TYR A CA 1
ATOM 6153 C C . TYR A 1 785 ? -41.578 -8.203 30.147 1.00 87.25 785 TYR A C 1
ATOM 6155 O O . TYR A 1 785 ? -42.194 -7.439 29.422 1.00 87.25 785 TYR A O 1
ATOM 6163 N N . GLY A 1 786 ? -41.501 -9.507 29.859 1.00 80.06 786 GLY A N 1
ATOM 6164 C CA . GLY A 1 786 ? -42.282 -10.107 28.762 1.00 80.06 786 GLY A CA 1
ATOM 6165 C C . GLY A 1 786 ? -42.020 -9.543 27.352 1.00 80.06 786 GLY A C 1
ATOM 6166 O O . GLY A 1 786 ? -42.873 -9.674 26.482 1.00 80.06 786 GLY A O 1
ATOM 6167 N N . LYS A 1 787 ? -40.845 -8.937 27.108 1.00 74.94 787 LYS A N 1
ATOM 6168 C CA . LYS A 1 787 ? -40.490 -8.172 25.886 1.00 74.94 787 LYS A CA 1
ATOM 6169 C C . LYS A 1 787 ? -41.251 -6.848 25.693 1.00 74.94 787 LYS A C 1
ATOM 6171 O O . LYS A 1 787 ? -41.090 -6.230 24.645 1.00 74.94 787 LYS A O 1
ATOM 6176 N N . CYS A 1 788 ? -41.988 -6.372 26.693 1.00 72.44 788 CYS A N 1
ATOM 6177 C CA . CYS A 1 788 ? -42.614 -5.051 26.697 1.00 72.44 788 CYS A CA 1
ATOM 6178 C C . CYS A 1 788 ? -42.082 -4.156 27.830 1.00 72.44 788 CYS A C 1
ATOM 6180 O O . CYS A 1 788 ? -41.479 -4.614 28.809 1.00 72.44 788 CYS A O 1
ATOM 6182 N N . GLU A 1 789 ? -42.293 -2.851 27.675 1.00 84.44 789 GLU A N 1
ATOM 6183 C CA . GLU A 1 789 ? -42.191 -1.887 28.771 1.00 84.44 789 GLU A CA 1
ATOM 6184 C C . GLU A 1 789 ? -43.454 -1.963 29.630 1.00 84.44 789 GLU A C 1
ATOM 6186 O O . GLU A 1 789 ? -44.567 -1.918 29.111 1.00 84.44 789 GLU A O 1
ATOM 6191 N N . ASN A 1 790 ? -43.271 -2.077 30.943 1.00 90.94 790 ASN A N 1
ATOM 6192 C CA . ASN A 1 790 ? -44.354 -2.102 31.919 1.00 90.94 790 ASN A CA 1
ATOM 6193 C C . ASN A 1 790 ? -44.198 -0.908 32.857 1.00 90.94 790 ASN A C 1
ATOM 6195 O O . ASN A 1 790 ? -43.072 -0.566 33.224 1.00 90.94 790 ASN A O 1
ATOM 6199 N N . GLU A 1 791 ? -45.315 -0.290 33.234 1.00 93.88 791 GLU A N 1
ATOM 6200 C CA . GLU A 1 791 ? -45.370 0.861 34.137 1.00 93.88 791 GLU A CA 1
ATOM 6201 C C . GLU A 1 791 ? -46.010 0.463 35.467 1.00 93.88 791 GLU A C 1
ATOM 6203 O O . GLU A 1 791 ? -47.048 -0.195 35.488 1.00 93.88 791 GLU A O 1
ATOM 6208 N N . GLU A 1 792 ? -45.412 0.902 36.573 1.00 93.12 792 GLU A N 1
ATOM 6209 C CA . GLU A 1 792 ? -45.950 0.731 37.918 1.00 93.12 792 GLU A CA 1
ATOM 6210 C C . GLU A 1 792 ? -45.886 2.034 38.714 1.00 93.12 792 GLU A C 1
ATOM 6212 O O . GLU A 1 792 ? -44.893 2.766 38.719 1.00 93.12 792 GLU A O 1
ATOM 6217 N N . VAL A 1 793 ? -46.969 2.303 39.439 1.00 91.31 793 VAL A N 1
ATOM 6218 C CA . VAL A 1 793 ? -47.147 3.533 40.229 1.00 91.31 793 VAL A CA 1
ATOM 6219 C C . VAL A 1 793 ? -46.892 3.324 41.720 1.00 91.31 793 VAL A C 1
ATOM 6221 O O . VAL A 1 793 ? -46.869 4.286 42.486 1.00 91.31 793 VAL A O 1
ATOM 6224 N N . THR A 1 794 ? -46.729 2.066 42.142 1.00 92.00 794 THR A N 1
ATOM 6225 C CA . THR A 1 794 ? -46.329 1.677 43.498 1.00 92.00 794 THR A CA 1
ATOM 6226 C C . THR A 1 794 ? -45.126 0.749 43.411 1.00 92.00 794 THR A C 1
ATOM 6228 O O . THR A 1 794 ? -45.215 -0.334 42.844 1.00 92.00 794 THR A O 1
ATOM 6231 N N . TYR A 1 795 ? -44.001 1.173 43.971 1.00 94.81 795 TYR A N 1
ATOM 6232 C CA . TYR A 1 795 ? -42.715 0.488 43.846 1.00 94.81 795 TYR A CA 1
ATOM 6233 C C . TYR A 1 795 ? -41.811 0.841 45.029 1.00 94.81 795 TYR A C 1
ATOM 6235 O O . TYR A 1 795 ? -42.128 1.721 45.827 1.00 94.81 795 TYR A O 1
ATOM 6243 N N . GLU A 1 796 ? -40.669 0.176 45.146 1.00 94.44 796 GLU A N 1
ATOM 6244 C CA . GLU A 1 796 ? -39.616 0.557 46.083 1.00 94.44 796 GLU A CA 1
ATOM 6245 C C . GLU A 1 796 ? -38.529 1.355 45.355 1.00 94.44 796 GLU A C 1
ATOM 6247 O O . GLU A 1 796 ? -38.014 0.921 44.324 1.00 94.44 796 GLU A O 1
ATOM 6252 N N . LEU A 1 797 ? -38.158 2.516 45.891 1.00 94.19 797 LEU A N 1
ATOM 6253 C CA . LEU A 1 797 ? -37.108 3.384 45.360 1.00 94.19 797 LEU A CA 1
ATOM 6254 C C . LEU A 1 797 ? -35.797 3.177 46.128 1.00 94.19 797 LEU A C 1
ATOM 6256 O O . LEU A 1 797 ? -35.807 3.106 47.358 1.00 94.19 797 LEU A O 1
ATOM 6260 N N . ALA A 1 798 ? -34.674 3.114 45.411 1.00 93.44 798 ALA A N 1
ATOM 6261 C CA . ALA A 1 798 ? -33.353 2.972 46.015 1.00 93.44 798 ALA A CA 1
ATOM 6262 C C . ALA A 1 798 ? -32.843 4.297 46.612 1.00 93.44 798 ALA A C 1
ATOM 6264 O O . ALA A 1 798 ? -32.684 5.301 45.906 1.00 93.44 798 ALA A O 1
ATOM 6265 N N . THR A 1 799 ? -32.510 4.272 47.900 1.00 91.62 799 THR A N 1
ATOM 6266 C CA . THR A 1 799 ? -31.889 5.382 48.633 1.00 91.62 799 THR A CA 1
ATOM 6267 C C . THR A 1 799 ? -30.622 4.923 49.346 1.00 91.62 799 THR A C 1
ATOM 6269 O O . THR A 1 799 ? -30.523 3.769 49.754 1.00 91.62 799 THR A O 1
ATOM 6272 N N . VAL A 1 800 ? -29.643 5.808 49.525 1.00 88.56 800 VAL A N 1
ATOM 6273 C CA . VAL A 1 800 ? -28.531 5.548 50.453 1.00 88.56 800 VAL A CA 1
ATOM 6274 C C . VAL A 1 800 ? -29.032 5.627 51.901 1.00 88.56 800 VAL A C 1
ATOM 6276 O O . VAL A 1 800 ? -29.925 6.428 52.190 1.00 88.56 800 VAL A O 1
ATOM 6279 N N . LEU A 1 801 ? -28.521 4.762 52.787 1.00 79.44 801 LEU A N 1
ATOM 6280 C CA . LEU A 1 801 ? -28.889 4.763 54.216 1.00 79.44 801 LEU A CA 1
ATOM 6281 C C . LEU A 1 801 ? -28.501 6.066 54.931 1.00 79.44 801 LEU A C 1
ATOM 6283 O O . LEU A 1 801 ? -27.382 6.567 54.700 1.00 79.44 801 LEU A O 1
#

Sequence (801 aa):
MTKSEYLCRQERHRNRRATAPDGYGHDAFISYRVASEAAFATLLCSLLQERGLCVFLDQRCLDDGLPWQEGFEMGIEDAKTILFLISARSLHIMAENIANGWHDNVLIEMRKGIQLSRERPAVRIVPILMGAYTENGLLEELSFANPAVKAITGDAADTLKDLFKDNGFQAHPRDPEMIVNRLISGNVLSPPQSFISQTISSDDSEIAKLRILGNGSLFRLDVSGKMQWCSNAKHSLTDSGKWQPLNSPKGSHIIDADAGAKDGALWCVSRHGVVFRSRLPQAGNSSDLNWERVPEVYLTHISCQSYDSAMGINEDSSVFQYLGSDHGTDKLRGENRWVQLKGQSAEQCTMGQDGTMWILTDRRRLYQWNGEFWAVFIIPTSMNQLSVHSAKRAAGVTKNHVIQILDVGSDSWVTYPAVGTRVTISENDLYYVNDDGELRCADLKEYFESLEAQTKENGTGLERWIKSSQEETEKDIRDGKAVFWRLTGKNKPFPDDAIVCGHVNEKDLFGMRVYFTNGILVGTATRDGDAWGTFDGNAIKFAAQYQILCGDGSQITWKDNAASLTKGALNCGYDNYLRKPTQLGRIQSGRNLMVGKASNGVIWYSHGANEARNEGGEIACYDMLEISAYHQWVQTAKKESKLAIETGNAVVWKFIKDHHHILDDAIVCGKDLDGSKMYAARTFMNGEVFVGRVTKNVKACSSYAGNVLFFADQYQVLCHNNKNDNTISWVQVNNRSAESRLDTSKIIVAGTDGNYKIGIGRVQHEGTLQVGKVNLSYFSMWFPYGKCENEEVTYELATVL

Nearest PDB structures (foldseek):
  5idb-assembly1_A  TM=8.791E-01  e=4.299E-10  Magallana gigas
  8jea-assembly1_D  TM=8.743E-01  e=2.289E-09  Magallana gigas
  5mh2-assembly2_D  TM=8.699E-01  e=1.858E-09  Magallana gigas
  5mh3-assembly1_B  TM=8.661E-01  e=3.301E-09  Magallana gigas
  6wt6-assembly1_A-2  TM=3.818E-01  e=1.087E-04  Magallana gigas

Solvent-accessible surface area (backbone atoms only — not comparable to full-atom values): 42820 Å² total; per-residue (Å²): 131,55,78,65,60,52,52,60,46,54,47,49,52,50,50,43,18,72,69,31,98,84,60,37,60,21,53,28,20,58,46,58,42,71,94,76,36,43,73,54,53,55,50,42,48,50,56,40,41,75,73,74,44,48,64,41,39,61,94,79,66,53,61,96,83,58,60,66,69,65,49,50,52,54,43,56,73,30,22,39,22,41,37,37,54,44,33,65,66,48,39,40,53,43,31,52,29,51,76,72,73,43,87,43,70,62,62,52,53,50,52,52,50,56,49,45,31,74,77,34,80,80,38,42,71,41,38,34,34,29,40,45,71,46,100,84,70,48,75,44,73,81,46,86,81,36,69,43,56,66,63,36,62,69,72,64,38,53,52,51,53,59,55,57,69,64,72,46,47,86,34,58,80,60,38,54,64,59,50,49,45,48,36,44,31,67,58,65,63,44,73,96,65,88,79,70,59,45,80,59,48,84,59,97,67,61,74,65,41,62,39,52,31,76,83,53,23,36,38,37,29,34,75,86,37,52,38,32,40,21,74,35,60,90,58,63,86,50,96,68,39,58,77,40,69,45,57,70,58,87,97,57,54,42,69,30,58,31,52,3,19,63,70,48,12,36,39,37,23,24,78,84,14,50,31,33,36,27,64,63,70,94,59,91,90,60,47,79,56,68,64,43,77,49,79,95,59,58,31,63,42,48,20,25,19,30,86,47,32,35,37,34,23,28,91,84,19,45,35,33,38,40,63,34,90,85,74,80,60,96,78,68,91,54,97,69,49,69,44,77,52,72,88,63,61,37,73,44,63,32,32,4,51,78,63,37,40,36,34,33,26,85,86,36,45,41,29,34,56,76,88,84,46,70,41,81,46,89,65,57,60,58,48,68,44,72,22,38,27,36,93,54,36,36,28,28,15,28,80,82,23,44,29,34,34,42,38,72,89,72,83,40,75,42,77,47,70,46,57,20,77,45,44,22,30,50,100,44,39,39,36,33,25,30,89,87,56,33,36,32,38,44,67,42,57,66,51,49,56,51,50,52,52,51,33,73,76,63,48,50,74,62,55,43,49,53,53,50,38,47,53,49,26,55,46,38,61,68,54,47,51,55,67,43,56,37,68,44,36,55,93,48,83,68,68,90,49,49,30,76,59,29,26,52,93,93,38,62,26,28,44,27,32,33,81,45,75,96,19,30,40,37,14,30,28,36,83,90,41,56,29,39,30,51,57,96,64,28,28,45,78,49,77,57,75,36,27,34,39,28,45,52,55,86,54,51,42,75,39,76,31,51,72,60,88,59,86,47,52,42,84,55,47,39,21,61,72,79,44,40,71,31,28,48,17,31,35,81,55,89,97,22,31,46,38,11,30,27,60,74,22,29,30,36,26,64,52,82,69,29,37,42,74,45,77,43,42,28,29,42,17,47,52,57,68,52,56,53,50,42,54,51,48,56,55,50,52,52,50,51,29,50,48,28,59,75,73,63,37,60,53,30,55,41,74,52,93,46,76,78,56,75,61,95,43,50,43,77,57,24,28,44,84,92,62,50,57,24,28,44,29,34,37,72,56,98,84,39,44,49,45,15,24,30,34,71,90,42,77,37,32,22,43,51,96,63,27,56,45,73,58,53,64,70,36,28,35,42,19,42,57,48,89,88,55,85,39,67,41,73,44,84,38,38,46,92,62,42,83,86,74,59,66,72,89,36,49,45,73,72,40,40,59,91,94,37,52,22,29,43,27,28,37,83,50,98,87,18,34,44,41,16,28,18,40,70,80,70,42,37,31,35,25,56,52,98,75,24,39,44,78,44,52,62,36,27,37,42,22,52,111

Mean predicted aligned error: 20.05 Å

InterPro domains:
  IPR000157 Toll/interleukin-1 receptor homology (TIR) domain [PF13676] (29-132)
  IPR000157 Toll/interleukin-1 receptor homology (TIR) domain [PS50104] (24-163)
  IPR006616 DM9 repeat [PF11901] (506-601)
  IPR006616 DM9 repeat [PF11901] (672-789)
  IPR006616 DM9 repeat [SM00696] (650-721)
  IPR006624 Beta-propeller repeat TECPR [SM00706] (241-280)
  IPR006624 Beta-propeller repeat TECPR [SM00706] (289-324)
  IPR006624 Beta-propeller repeat TECPR [SM00706] (336-371)
  IPR035897 Toll/interleukin-1 receptor homology (TIR) domain superfamily [G3DSA:3.40.50.10140] (3-144)
  IPR035897 Toll/interleukin-1 receptor homology (TIR) domain superfamily [SSF52200] (19-134)

Organism: NCBI:txid109957

Secondary structure (DSSP, 8-state):
--HHHHHHHHHHHHHHHHHSTTS-SEEEEEE--HHHHHHHHHHHHHHHHHTT--EEEHHHHS-TTS-HHHHHHHHHHSEEEEEEEEEHHHHHHHHHHHHTTPPPHHHHHHHHHHHHHHH-TT-EEEEEEE-EE-TTS-EE---TT-HHHHT--THHHHHHHHHHHT--EEE-TT-HHHHHHHHHHTSSS----S--PEEEE--SS-EEEEEE-TTS-EEEEETTS-EEEES-TT-TTSTT-SPEEEPPPTT--EEEEEE-TTT--EEEEETT--EEEEPPPSSS------PEEE-S---SEEEEEETTEEEEE-TT--EEEEE-TTS--TT--SS--EEEE-S---SEEEE-TT--EEEE-TT--EEEE-SSSEEEE--SS-EEEEEEEETTEEEEEETTSEEEEEETTTTEEEEEEEE-SEEEE-SSEEEEE-TTS-EEEEEHHHHHHHHHHHHHHH--HHHHHHHHHHHHHHHHHHTT-SEEEEEEETTSPPPTTBPEEEEETTEEEEEEEEEETTEEEEEEE-TTS-EEEEETTEEEEE-SEEEEEEE-GGGEEEEE--SS--TTB----EETTTTEE-EEEEEEETTEEEEEEEETTEEEEEETTEEEEEE--EEEEE-HHHHHHHHHHHHHHHHHHHHHHHTT-SEEEEE-S-TT---TTB-EEEE-TT--EEEEEEEEETTEEEEEEEESSS--EEEETTEEEEPPS--EEEEESSTT---EEEEEEETTT-TTT--GGGB-EEEEETTEEEEEEEEEETTEEEEEEEETTTTEEEEEETTEEEEESEEEEEEE-

Radius of gyration: 34.46 Å; Cα contacts (8 Å, |Δi|>4): 1781; chains: 1; bounding box: 91×55×103 Å

pLDDT: mean 76.44, std 15.69, range [30.0, 97.5]